Protein AF-0000000070552232 (afdb_homodimer)

Solvent-accessible surface area (backbone atoms only — not comparable to full-atom values): 64570 Å² total; per-residue (Å²): 134,57,68,43,70,33,56,72,85,50,73,20,61,38,84,40,93,85,30,34,26,40,30,48,78,48,94,65,69,56,39,29,44,37,32,19,36,79,83,72,40,85,68,47,78,42,81,41,43,62,89,28,41,46,51,23,22,38,14,35,26,45,36,92,66,92,48,65,62,20,27,32,38,31,35,47,95,88,39,78,43,71,55,66,52,25,52,40,61,36,63,44,16,51,73,82,56,85,57,93,81,54,56,79,32,20,45,52,46,76,81,87,77,86,66,80,87,68,65,84,81,74,75,54,56,37,73,38,30,36,38,34,38,45,61,40,33,58,25,47,26,78,54,49,74,51,87,45,49,16,12,42,65,24,52,58,74,44,43,68,56,41,50,70,50,57,46,29,26,36,33,31,39,44,54,39,30,41,53,34,66,66,80,51,68,90,72,52,47,91,65,84,65,80,80,74,85,74,79,70,69,76,64,47,82,90,69,56,62,37,41,58,51,36,87,44,58,60,28,71,56,9,62,28,41,37,37,21,57,61,20,43,74,32,71,85,50,88,55,84,38,65,55,49,55,39,48,37,44,50,54,34,41,75,66,58,27,43,43,26,35,34,42,55,54,84,82,72,46,42,67,55,52,50,50,43,54,50,44,41,39,72,75,44,57,40,42,28,35,36,49,44,72,56,68,48,39,49,51,36,50,63,61,32,46,63,41,45,60,33,36,38,33,31,75,74,71,75,59,82,53,73,91,52,64,29,38,28,20,54,34,64,62,50,20,52,46,51,34,34,34,63,74,46,44,67,56,30,50,60,57,43,60,55,54,34,34,38,13,47,79,41,22,40,31,36,31,29,77,36,44,84,78,29,40,38,51,40,22,32,37,18,20,70,61,75,46,33,57,89,69,72,53,80,52,69,64,55,69,84,81,72,61,42,37,22,71,85,46,74,51,83,79,84,52,64,72,46,52,51,50,39,52,17,46,50,46,38,54,52,48,57,37,50,62,17,36,20,20,33,38,44,36,66,40,42,49,41,53,27,54,40,79,31,27,21,50,57,45,50,42,86,46,74,53,61,16,36,65,55,64,86,43,74,68,22,49,52,42,32,53,50,45,34,50,46,46,52,52,34,73,74,34,47,55,33,30,39,71,45,47,67,77,62,42,46,87,82,68,77,86,54,32,43,33,48,43,14,19,73,38,52,81,36,49,84,60,48,51,81,41,46,58,43,27,40,36,36,28,32,40,77,47,36,82,88,35,56,37,33,39,36,39,40,39,26,32,30,92,48,71,46,61,35,29,39,67,90,56,72,54,57,76,44,78,74,47,42,43,38,91,88,46,60,45,69,41,94,82,65,41,30,35,40,37,47,45,46,23,32,35,36,30,40,29,46,45,68,80,78,77,75,75,79,120,129,56,70,44,70,33,57,70,86,49,74,21,61,39,83,40,93,86,30,34,25,40,29,49,80,46,94,65,70,58,40,29,46,36,32,21,37,77,84,71,40,86,67,48,78,42,82,40,43,64,90,27,43,45,52,23,23,38,13,35,25,45,35,93,66,91,46,65,62,20,27,32,37,32,34,48,94,88,40,78,42,70,56,68,53,27,53,38,63,35,65,44,17,51,74,82,56,85,58,93,81,56,55,80,34,21,44,50,47,78,80,87,77,86,66,79,85,67,64,84,81,72,74,53,57,36,73,37,31,36,38,35,39,43,62,39,34,60,24,47,27,77,54,48,74,51,87,44,49,17,11,41,64,23,51,58,73,44,45,67,57,40,50,70,49,58,46,31,26,37,33,32,40,42,54,40,30,41,52,34,64,67,81,51,70,89,74,54,46,96,67,87,68,81,74,76,87,68,79,71,69,74,64,44,84,91,70,53,62,37,40,58,52,34,87,44,60,61,29,70,55,8,61,28,39,37,34,21,57,63,19,43,74,33,72,87,50,86,55,83,38,65,55,49,54,39,47,39,44,49,54,34,42,76,66,57,25,43,42,28,35,32,42,54,54,83,82,70,45,40,66,55,52,50,50,42,54,51,45,42,39,70,76,45,57,40,44,26,36,36,48,43,72,56,69,47,39,50,50,35,49,62,62,31,46,62,43,44,60,33,34,39,32,31,74,73,70,76,60,83,52,73,92,51,64,29,38,27,21,54,34,64,62,51,20,52,46,51,33,34,32,63,74,44,43,67,56,30,49,59,58,42,59,55,55,34,33,39,13,49,78,40,22,40,32,37,32,30,77,34,44,82,79,30,40,38,52,40,24,32,36,18,20,69,59,75,45,32,56,88,69,72,55,80,51,69,63,56,67,85,80,72,61,42,38,23,70,86,45,75,51,85,77,86,52,62,70,46,53,52,49,39,52,16,46,50,46,36,53,51,48,57,38,50,65,17,36,21,20,31,39,43,36,67,41,42,49,41,53,27,54,40,77,33,27,20,50,57,44,48,44,86,46,74,53,61,17,36,67,56,65,85,44,74,66,22,49,52,43,32,52,52,46,34,50,45,46,50,52,33,73,73,34,47,54,36,30,39,72,45,48,66,76,62,43,45,86,82,69,77,86,54,32,44,33,49,43,14,20,73,39,53,81,38,49,83,59,48,52,82,39,46,56,46,29,41,36,36,27,30,40,79,49,36,81,86,35,56,38,32,39,36,38,40,39,27,34,31,93,50,72,44,60,34,28,41,67,90,57,73,55,55,76,42,80,74,48,46,40,38,92,87,46,60,45,69,41,92,82,64,41,31,34,39,39,48,45,46,24,30,34,37,28,40,30,46,44,68,79,77,77,74,78,78,121

Organism: Lachnospira eligens (strain ATCC 27750 / DSM 3376 / VPI C15-48 / C15-B4) (NCBI:txid515620)

Foldseek 3Di:
DDKDAADQVDAAWDDDDQFIKHKAFADDAWKWKWKAALLRHTDDIGIFGNVNDDVRMGMMTDHPDDQQNMWIWMGDPRDTHERLQAADWAQQQAAPDHDPPTDTTGRNHFDDACLDPFDALLDAQLQAAEEEAEQQQAFQDVQNVADLHRALVSVLVCLVVCVLLPGQEYEYQAFFAADFFCPHVVQDCCVDDVDDDPPPCPPPSVNTFGQRRRLGDDSLNYTRNNRFPVDNVDRSRDDRRRNSLLVSQSSNSVSNYAYEYEDHDDPDDLVVLLVSQLSCCVVSVHQEYAYDDDPVSVVCLLADPSCVSHAYEYQDDDDAGPPGQRYAHECPPLQVLLLLLLLQAFLSPVVLVVQLQFQAQNYFYEHDNDDLQFWQLLQLQQADAADQVVSVPNSPDGDGPRSGHNQPHHFDDPDPVSLLLSLQSLLLSLLSQLQGETRYYHYNQSQQRFGLRRHRHVSRDDDPSSHRNNDDDPSRVVSNVSSSVSSVVSSVQQLSRDNGGADQDPPVPQPGGQKAKWFQHPRDDPSHRNASKIKMKGASCVRPVVARKMKIKIFASAQAKGKIFDDDAQWAKDWDDKSHPVAWDQDPVRGIIIDHHSMMIMMMTGHDRDDPPPD/DDKDAADQVDAAWDDDDQFIKHKAFADDAWKWKWKAALLRHTDDIGIFGNNNDDVRMGMMTDHPDDQQNMWIWMGDPRDTHERLQAADWAQLQAAPDHDPPTDTTGRNHFDDACLDPFDALLDAQLQFAEEEAEQQQAFQDVQNVADQHRALVSVLVCLVVCVLLPGQEYEYQAFFAADQFCPHVVQDCCVDDVPDDPPPCPPPVVNTFGQRRRLGDDSLNYTRNNRFPVDNVDRSRDDRRRNSLLVSQSSNSVSNYAYEYEDHDDPDDLVVLLVSQLSCCVVSVHQEYEYDDDPSSVVCLLADPSCVSHAYEYQDDDDAGPPGQRYAHECPPLQVLLLLLLLQAFLSPVVLVVQLQFQAQNYFYEHDNDDLQFWQLLQLQQADAADAVVSVPNSPDGDGPRSGHNQPHHFDDPDPVSLLLSLQSLLLSLLSQLQGETRYYHYNQSQQRFGLRRHRHVSRPDDPSSHRNNDDDPSRVVSNVSSSVSSVVSSVQQLSRDNGGADQDPPVPQVGGQKAKWFQHPRDDPSHRNDSKIKMKGASCVRPVVARKMKIKIFAQAQAKGKIFDDDAQWAKDWDDKSHPVAWDQDPVRGIIIHHHSMMIMMMTGHDRDPPPPD

Nearest PDB structures (foldseek):
  7u3d-assembly2_B  TM=8.285E-01  e=7.016E-50  Streptomyces venezuelae
  7u3d-assembly2_C  TM=8.381E-01  e=4.024E-49  Streptomyces venezuelae
  7eav-assembly1_A  TM=8.190E-01  e=1.496E-49  Saccharolobus solfataricus
  2vnc-assembly1_A  TM=7.815E-01  e=4.521E-49  Saccharolobus solfataricus
  7u3b-assembly1_H  TM=8.177E-01  e=4.894E-46  Streptomyces venezuelae

Secondary structure (DSSP, 8-state):
-EEEE--TTS-SEEEETTEEEEEEE-SSS-EEEEEE-TTS-EEEEEEE-GGGEETTEEEEEEESS--TT-EEEEEETTEEE--TT-S-BTT--STT---TT----EES-------TT-------GGG--EEEE-HHHHH-SGGG--SSTTSHHHHHTTHHHHHHHT--EEEESP-EEE-SS---GGG---S--SSS--------GGGPPP-SS--S-EEEEEE-GGG-HHHHTSTTS---THHHHHHHHHHHHHTT-EEEEEEE-SS--HHHHHHHHHHHHHHS---EEEEE--HHHHHHHHH-STTTTSEEEES------SSS--EEEE-HHHHHHHHHHHHT-TT-HHHHHHHHT---SSSEEEE-S--SSS--HHHHTT-SS---GGGTSTT-SS-S------TTSSS----HHHHHHHHHHHHHHHHHHHHSSSEEEEETTGGGT---TT-S--TT--STTTS------HHHHHHHHHHHHHHHHHHH-GGGG-SS---SS-TT-SSS-SEEEESSBTTB----TT--EEEEEEEGGGT-TT--EEEEEEEE-SSS-EEEEPPP-SEEEEEEEESSTT--EE-TTSSEEEE-TTEEEEEEEEEPPP-----/-EEEE--TTS-SEEEETTEEEEEEE-SSS-EEEEEE-TTS-EEEEEEE-GGGEETTEEEEEEESS--TT-EEEEEETTEEE--TT-S-BTT--STT---TT----EES-------TT-------GGG--EEEE-HHHHH-SGGG--SSTTSHHHHHTTHHHHHHHT--EEEESP-EEE-SS---GGG---S--SSS--------GGGPPP-SS--S-EEEEEE-GGG-HHHHTSTTS---THHHHHHHHHHHHHTT-EEEEEEE-SS--HHHHHHHHHHHHHHS---EEEEE--HHHHHHHHH-STTTTSEEEES------SSS--EEEE-HHHHHHHHHHHHT-TT-HHHHHHHHT---SSSEEEE-S--SSS--HHHHTT-SS---GGGTSTT-SS-S------TTSSS----HHHHHHHHHHHHHHHHHHHHSSSEEEEETTGGGT---TT-S--TT--STTTS------HHHHHHHHHHHHHHHHHHH-GGGG-SS---SS-TT-SSS-SEEEESSBTTB----TT--EEEEEEEGGGT-TT--EEEEEEEE-SSS-EEEEPPP-SEEEEEEEESSTT--EE-TTSSEEEE-TTEEEEEEEEEPPP-----

Radius of gyration: 36.57 Å; Cα contacts (8 Å, |Δi|>4): 2831; chains: 2; bounding box: 100×103×87 Å

Sequence (1230 aa):
MLISKGNPMLMGCSRYKDGYNFTYEAECDSAALLIFDAHMKPKERIELDSSMKCGNIFSVYVCDRKLDKSFYCYEIDGLMYLDPYAKAITDCGRFGQTDEKDVYLAAIDVADYDWEDDRPLNYDYSDCIFYKMNVRGFTKSRTSKVKDKGTFSGIINKIPYLKELGITTIELQPAYEFDEIGRFPQLTDTIMSKYGAGTHYSVDKNTRKINYWGYTGGFYFAPKASYSSIASKHPGVFRDYTVEFKNVVKELHRNGIEVVMEMFFTDESTGFILQCVRHWVTEYHIDGVHVYCDESALKALSQDALLADTKIITVYWNGKTGTKKHMANYNNDFQNIARRLLKGDENMLGEFAAISRKNEANSASINYIANNNGFTLNDLVSFDRKHNELNGENNRDGEDFNFSWNCGEEGSTRKRKIKELRMRQIKNALAFVFLSAGTPLILAGDEFGNSQNGNNNPYCVDSELSWVNWKETKEGKEILEWTKALIQFRQNNKILHMPQSLTLSDRVSCGYPDISYHGTNAWYAQMNTYDRHLGIMYSCVYGDEEDHSLIYAAYNMHWENHSFALPKINGTWKVDMSSNVSGAVIEDNNRSVCVEPRSVAILTGTYEIPAKKEKMLISKGNPMLMGCSRYKDGYNFTYEAECDSAALLIFDAHMKPKERIELDSSMKCGNIFSVYVCDRKLDKSFYCYEIDGLMYLDPYAKAITDCGRFGQTDEKDVYLAAIDVADYDWEDDRPLNYDYSDCIFYKMNVRGFTKSRTSKVKDKGTFSGIINKIPYLKELGITTIELQPAYEFDEIGRFPQLTDTIMSKYGAGTHYSVDKNTRKINYWGYTGGFYFAPKASYSSIASKHPGVFRDYTVEFKNVVKELHRNGIEVVMEMFFTDESTGFILQCVRHWVTEYHIDGVHVYCDESALKALSQDALLADTKIITVYWNGKTGTKKHMANYNNDFQNIARRLLKGDENMLGEFAAISRKNEANSASINYIANNNGFTLNDLVSFDRKHNELNGENNRDGEDFNFSWNCGEEGSTRKRKIKELRMRQIKNALAFVFLSAGTPLILAGDEFGNSQNGNNNPYCVDSELSWVNWKETKEGKEILEWTKALIQFRQNNKILHMPQSLTLSDRVSCGYPDISYHGTNAWYAQMNTYDRHLGIMYSCVYGDEEDHSLIYAAYNMHWENHSFALPKINGTWKVDMSSNVSGAVIEDNNRSVCVEPRSVAILTGTYEIPAKKEK

InterPro domains:
  IPR006047 Glycosyl hydrolase family 13, catalytic domain [SM00642] (132-490)
  IPR013780 Glycosyl hydrolase, all-beta [G3DSA:2.60.40.1180] (514-612)
  IPR013783 Immunoglobulin-like fold [G3DSA:2.60.40.10] (1-109)
  IPR014756 Immunoglobulin E-set [SSF81296] (6-120)
  IPR017853 Glycoside hydrolase superfamily [SSF51445] (108-497)

Structure (mmCIF, N/CA/C/O backbone):
data_AF-0000000070552232-model_v1
#
loop_
_entity.id
_entity.type
_entity.pdbx_description
1 polymer 'Glycoside Hydrolase Family 13 candidate a-glycosidase (Amylase-related)'
#
loop_
_atom_site.group_PDB
_atom_site.id
_atom_site.type_symbol
_atom_site.label_atom_id
_atom_site.label_alt_id
_atom_site.label_comp_id
_atom_site.label_asym_id
_atom_site.label_entity_id
_atom_site.label_seq_id
_atom_site.pdbx_PDB_ins_code
_atom_site.Cartn_x
_atom_site.Cartn_y
_atom_site.Cartn_z
_atom_site.occupancy
_atom_site.B_iso_or_equiv
_atom_site.auth_seq_id
_atom_site.auth_comp_id
_atom_site.auth_asym_id
_atom_site.auth_atom_id
_atom_site.pdbx_PDB_model_num
ATOM 1 N N . MET A 1 1 ? 28 -16.797 22.047 1 51.19 1 MET A N 1
ATOM 2 C CA . MET A 1 1 ? 27.391 -15.602 21.469 1 51.19 1 MET A CA 1
ATOM 3 C C . MET A 1 1 ? 26.234 -15.977 20.547 1 51.19 1 MET A C 1
ATOM 5 O O . MET A 1 1 ? 26.375 -16.828 19.672 1 51.19 1 MET A O 1
ATOM 9 N N . LEU A 1 2 ? 24.906 -15.57 21.078 1 82.12 2 LEU A N 1
ATOM 10 C CA . LEU A 1 2 ? 23.875 -16.312 20.359 1 82.12 2 LEU A CA 1
ATOM 11 C C . LEU A 1 2 ? 23.281 -15.461 19.25 1 82.12 2 LEU A C 1
ATOM 13 O O . LEU A 1 2 ? 22.766 -14.367 19.5 1 82.12 2 LEU A O 1
ATOM 17 N N . ILE A 1 3 ? 23.906 -15.555 18.141 1 90.94 3 ILE A N 1
ATOM 18 C CA . ILE A 1 3 ? 23.453 -14.961 16.891 1 90.94 3 ILE A CA 1
ATOM 19 C C . ILE A 1 3 ? 22.688 -15.992 16.062 1 90.94 3 ILE A C 1
ATOM 21 O O . ILE A 1 3 ? 23.141 -17.125 15.898 1 90.94 3 ILE A O 1
ATOM 25 N N . SER A 1 4 ? 21.516 -15.641 15.734 1 92.56 4 SER A N 1
ATOM 26 C CA . SER A 1 4 ? 20.719 -16.531 14.891 1 92.56 4 SER A CA 1
ATOM 27 C C . SER A 1 4 ? 19.891 -15.734 13.875 1 92.56 4 SER A C 1
ATOM 29 O O . SER A 1 4 ? 19.938 -14.5 13.867 1 92.56 4 SER A O 1
ATOM 31 N N . LYS A 1 5 ? 19.297 -16.438 13.031 1 92.69 5 LYS A N 1
ATOM 32 C CA . LYS A 1 5 ? 18.422 -15.797 12.047 1 92.69 5 LYS A CA 1
ATOM 33 C C . LYS A 1 5 ? 17.328 -14.977 12.734 1 92.69 5 LYS A C 1
ATOM 35 O O . LYS A 1 5 ? 16.75 -15.414 13.734 1 92.69 5 LYS A O 1
ATOM 40 N N . GLY A 1 6 ? 17.141 -13.773 12.273 1 94.75 6 GLY A N 1
ATOM 41 C CA . GLY A 1 6 ? 16.172 -12.875 12.859 1 94.75 6 GLY A CA 1
ATOM 42 C C . GLY A 1 6 ? 14.797 -12.977 12.227 1 94.75 6 GLY A C 1
ATOM 43 O O . GLY A 1 6 ? 14.508 -13.945 11.523 1 94.75 6 GLY A O 1
ATOM 44 N N . ASN A 1 7 ? 13.93 -12.094 12.617 1 93.88 7 ASN A N 1
ATOM 45 C CA . ASN A 1 7 ? 12.586 -11.938 12.055 1 93.88 7 ASN A CA 1
ATOM 46 C C . ASN A 1 7 ? 12.555 -10.859 10.977 1 93.88 7 ASN A C 1
ATOM 48 O O . ASN A 1 7 ? 12.586 -9.664 11.289 1 93.88 7 ASN A O 1
ATOM 52 N N . PRO A 1 8 ? 12.445 -11.227 9.742 1 95.38 8 PRO A N 1
ATOM 53 C CA . PRO A 1 8 ? 12.492 -10.242 8.656 1 95.38 8 PRO A CA 1
ATOM 54 C C . PRO A 1 8 ? 11.258 -9.344 8.609 1 95.38 8 PRO A C 1
ATOM 56 O O . PRO A 1 8 ? 11.234 -8.352 7.879 1 95.38 8 PRO A O 1
ATOM 59 N N . MET A 1 9 ? 10.234 -9.633 9.422 1 92.81 9 MET A N 1
ATOM 60 C CA . MET A 1 9 ? 8.992 -8.867 9.422 1 92.81 9 MET A CA 1
ATOM 61 C C . MET A 1 9 ? 9.117 -7.633 10.305 1 92.81 9 MET A C 1
ATOM 63 O O . MET A 1 9 ? 8.289 -6.727 10.234 1 92.81 9 MET A O 1
ATOM 67 N N . LEU A 1 10 ? 10.07 -7.617 11.141 1 93.69 10 LEU A N 1
ATOM 68 C CA . LEU A 1 10 ? 10.312 -6.496 12.039 1 93.69 10 LEU A CA 1
ATOM 69 C C . LEU A 1 10 ? 11.422 -5.598 11.508 1 93.69 10 LEU A C 1
ATOM 71 O O . LEU A 1 10 ? 12.602 -5.848 11.75 1 93.69 10 LEU A O 1
ATOM 75 N N . MET A 1 11 ? 11.062 -4.52 10.906 1 94.88 11 MET A N 1
ATOM 76 C CA . MET A 1 11 ? 12.047 -3.678 10.234 1 94.88 11 MET A CA 1
ATOM 77 C C . MET A 1 11 ? 12.82 -2.838 11.242 1 94.88 11 MET A C 1
ATOM 79 O O . MET A 1 11 ? 12.273 -2.432 12.273 1 94.88 11 MET A O 1
ATOM 83 N N . GLY A 1 12 ? 14.047 -2.551 10.914 1 96.94 12 GLY A N 1
ATOM 84 C CA . GLY A 1 12 ? 14.906 -1.779 11.797 1 96.94 12 GLY A CA 1
ATOM 85 C C . GLY A 1 12 ? 15.422 -2.582 12.977 1 96.94 12 GLY A C 1
ATOM 86 O O . GLY A 1 12 ? 15.633 -3.791 12.867 1 96.94 12 GLY A O 1
ATOM 87 N N . CYS A 1 13 ? 15.805 -1.932 14 1 97.62 13 CYS A N 1
ATOM 88 C CA . CYS A 1 13 ? 16.219 -2.562 15.25 1 97.62 13 CYS A CA 1
ATOM 89 C C . CYS A 1 13 ? 15.078 -2.531 16.281 1 97.62 13 CYS A C 1
ATOM 91 O O . CYS A 1 13 ? 14.469 -1.484 16.5 1 97.62 13 CYS A O 1
ATOM 93 N N . SER A 1 14 ? 14.742 -3.658 16.797 1 94.19 14 SER A N 1
ATOM 94 C CA . SER A 1 14 ? 13.648 -3.725 17.766 1 94.19 14 SER A CA 1
ATOM 95 C C . SER A 1 14 ? 13.953 -4.742 18.859 1 94.19 14 SER A C 1
ATOM 97 O O . SER A 1 14 ? 14.633 -5.738 18.625 1 94.19 14 SER A O 1
ATOM 99 N N . ARG A 1 15 ? 13.438 -4.461 20.047 1 92.38 15 ARG A N 1
ATOM 100 C CA . ARG A 1 15 ? 13.453 -5.488 21.078 1 92.38 15 ARG A CA 1
ATOM 101 C C . ARG A 1 15 ? 12.711 -6.738 20.625 1 92.38 15 ARG A C 1
ATOM 103 O O . ARG A 1 15 ? 11.648 -6.648 20 1 92.38 15 ARG A O 1
ATOM 110 N N . TYR A 1 16 ? 13.312 -7.82 20.812 1 90.12 16 TYR A N 1
ATOM 111 C CA . TYR A 1 16 ? 12.766 -9.094 20.359 1 90.12 16 TYR A CA 1
ATOM 112 C C . TYR A 1 16 ? 13.203 -10.234 21.281 1 90.12 16 TYR A C 1
ATOM 114 O O . TYR A 1 16 ? 14.398 -10.469 21.453 1 90.12 16 TYR A O 1
ATOM 122 N N . LYS A 1 17 ? 12.188 -10.953 21.875 1 87.62 17 LYS A N 1
ATOM 123 C CA . LYS A 1 17 ? 12.477 -12 22.859 1 87.62 17 LYS A CA 1
ATOM 124 C C . LYS A 1 17 ? 13.375 -11.477 23.969 1 87.62 17 LYS A C 1
ATOM 126 O O . LYS A 1 17 ? 13.031 -10.5 24.641 1 87.62 17 LYS A O 1
ATOM 131 N N . ASP A 1 18 ? 14.492 -12.031 24.156 1 88.94 18 ASP A N 1
ATOM 132 C CA . ASP A 1 18 ? 15.398 -11.609 25.219 1 88.94 18 ASP A CA 1
ATOM 133 C C . ASP A 1 18 ? 16.578 -10.805 24.656 1 88.94 18 ASP A C 1
ATOM 135 O O . ASP A 1 18 ? 17.594 -10.633 25.344 1 88.94 18 ASP A O 1
ATOM 139 N N . GLY A 1 19 ? 16.375 -10.336 23.406 1 94 19 GLY A N 1
ATOM 140 C CA . GLY A 1 19 ? 17.422 -9.562 22.75 1 94 19 GLY A CA 1
ATOM 141 C C . GLY A 1 19 ? 16.875 -8.555 21.75 1 94 19 GLY A C 1
ATOM 142 O O . GLY A 1 19 ? 15.906 -7.844 22.047 1 94 19 GLY A O 1
ATOM 143 N N . TYR A 1 20 ? 17.672 -8.422 20.656 1 96.62 20 TYR A N 1
ATOM 144 C CA . TYR A 1 20 ? 17.281 -7.441 19.641 1 96.62 20 TYR A CA 1
ATOM 145 C C . TYR A 1 20 ? 17.25 -8.07 18.25 1 96.62 20 TYR A C 1
ATOM 147 O O . TYR A 1 20 ? 18.078 -8.938 17.953 1 96.62 20 TYR A O 1
ATOM 155 N N . ASN A 1 21 ? 16.281 -7.738 17.5 1 96.81 21 ASN A N 1
ATOM 156 C CA . ASN A 1 21 ? 16.203 -8.07 16.078 1 96.81 21 ASN A CA 1
ATOM 157 C C . ASN A 1 21 ? 16.688 -6.926 15.203 1 96.81 21 ASN A C 1
ATOM 159 O O . ASN A 1 21 ? 16.281 -5.777 15.398 1 96.81 21 ASN A O 1
ATOM 163 N N . PHE A 1 22 ? 17.609 -7.211 14.281 1 98.19 22 PHE A N 1
ATOM 164 C CA . PHE A 1 22 ? 18.125 -6.234 13.32 1 98.19 22 PHE A CA 1
ATOM 165 C C . PHE A 1 22 ? 17.734 -6.629 11.898 1 98.19 22 PHE A C 1
ATOM 167 O O . PHE A 1 22 ? 17.938 -7.777 11.5 1 98.19 22 PHE A O 1
ATOM 174 N N . THR A 1 23 ? 17.203 -5.746 11.172 1 97.94 23 THR A N 1
ATOM 175 C CA . THR A 1 23 ? 16.891 -5.977 9.766 1 97.94 23 THR A CA 1
ATOM 176 C C . THR A 1 23 ? 17.438 -4.844 8.898 1 97.94 23 THR A C 1
ATOM 178 O O . THR A 1 23 ? 17.438 -3.686 9.312 1 97.94 23 THR A O 1
ATOM 181 N N . TYR A 1 24 ? 17.859 -5.145 7.73 1 97.62 24 TYR A N 1
ATOM 182 C CA . TYR A 1 24 ? 18.375 -4.164 6.781 1 97.62 24 TYR A CA 1
ATOM 183 C C . TYR A 1 24 ? 18.016 -4.551 5.352 1 97.62 24 TYR A C 1
ATOM 185 O O . TYR A 1 24 ? 18.219 -5.695 4.941 1 97.62 24 TYR A O 1
ATOM 193 N N . GLU A 1 25 ? 17.453 -3.613 4.648 1 95.19 25 GLU A N 1
ATOM 194 C CA . GLU A 1 25 ? 17.109 -3.811 3.246 1 95.19 25 GLU A CA 1
ATOM 195 C C . GLU A 1 25 ? 18.297 -3.537 2.332 1 95.19 25 GLU A C 1
ATOM 197 O O . GLU A 1 25 ? 18.828 -2.428 2.322 1 95.19 25 GLU A O 1
ATOM 202 N N . ALA A 1 26 ? 18.719 -4.496 1.575 1 93.44 26 ALA A N 1
ATOM 203 C CA . ALA A 1 26 ? 19.812 -4.312 0.631 1 93.44 26 ALA A CA 1
ATOM 204 C C . ALA A 1 26 ? 19.766 -5.359 -0.479 1 93.44 26 ALA A C 1
ATOM 206 O O . ALA A 1 26 ? 19.438 -6.523 -0.231 1 93.44 26 ALA A O 1
ATOM 207 N N . GLU A 1 27 ? 20.141 -4.93 -1.643 1 89.69 27 GLU A N 1
ATOM 208 C CA . GLU A 1 27 ? 20.25 -5.84 -2.777 1 89.69 27 GLU A CA 1
ATOM 209 C C . GLU A 1 27 ? 21.688 -6.332 -2.939 1 89.69 27 GLU A C 1
ATOM 211 O O . GLU A 1 27 ? 22.375 -5.945 -3.887 1 89.69 27 GLU A O 1
ATOM 216 N N . CYS A 1 28 ? 22.156 -7.039 -2.045 1 91.75 28 CYS A N 1
ATOM 217 C CA . CYS A 1 28 ? 23.5 -7.617 -2.074 1 91.75 28 CYS A CA 1
ATOM 218 C C . CYS A 1 28 ? 23.516 -8.984 -1.397 1 91.75 28 CYS A C 1
ATOM 220 O O . CYS A 1 28 ? 22.547 -9.375 -0.756 1 91.75 28 CYS A O 1
ATOM 222 N N . ASP A 1 29 ? 24.578 -9.688 -1.589 1 90.31 29 ASP A N 1
ATOM 223 C CA . ASP A 1 29 ? 24.641 -11.062 -1.102 1 90.31 29 ASP A CA 1
ATOM 224 C C . ASP A 1 29 ? 25.219 -11.109 0.313 1 90.31 29 ASP A C 1
ATOM 226 O O . ASP A 1 29 ? 25.047 -12.109 1.021 1 90.31 29 ASP A O 1
ATOM 230 N N . SER A 1 30 ? 25.938 -10.07 0.649 1 94.88 30 SER A N 1
ATOM 231 C CA . SER A 1 30 ? 26.562 -10.055 1.967 1 94.88 30 SER A CA 1
ATOM 232 C C . SER A 1 30 ? 26.641 -8.641 2.529 1 94.88 30 SER A C 1
ATOM 234 O O . SER A 1 30 ? 26.766 -7.676 1.777 1 94.88 30 SER A O 1
ATOM 236 N N . ALA A 1 31 ? 26.531 -8.531 3.807 1 97 31 ALA A N 1
ATOM 237 C CA . ALA A 1 31 ? 26.656 -7.301 4.578 1 97 31 ALA A CA 1
ATOM 238 C C . ALA A 1 31 ? 27.172 -7.582 5.984 1 97 31 ALA A C 1
ATOM 240 O O . ALA A 1 31 ? 27.5 -8.719 6.316 1 97 31 ALA A O 1
ATOM 241 N N . ALA A 1 32 ? 27.406 -6.598 6.711 1 98.19 32 ALA A N 1
ATOM 242 C CA . ALA A 1 32 ? 27.812 -6.77 8.102 1 98.19 32 ALA A CA 1
ATOM 243 C C . ALA A 1 32 ? 27.078 -5.797 9.016 1 98.19 32 ALA A C 1
ATOM 245 O O . ALA A 1 32 ? 26.859 -4.637 8.648 1 98.19 32 ALA A O 1
ATOM 246 N N . LEU A 1 33 ? 26.625 -6.316 10.109 1 98.25 33 LEU A N 1
ATOM 247 C CA . LEU A 1 33 ? 26.141 -5.48 11.203 1 98.25 33 LEU A CA 1
ATOM 248 C C . LEU A 1 33 ? 27.281 -5.078 12.125 1 98.25 33 LEU A C 1
ATOM 250 O O . LEU A 1 33 ? 27.984 -5.938 12.672 1 98.25 33 LEU A O 1
ATOM 254 N N . LEU A 1 34 ? 27.547 -3.816 12.258 1 98.25 34 LEU A N 1
ATOM 255 C CA . LEU A 1 34 ? 28.578 -3.291 13.148 1 98.25 34 LEU A CA 1
ATOM 256 C C . LEU A 1 34 ? 27.953 -2.746 14.43 1 98.25 34 LEU A C 1
ATOM 258 O O . LEU A 1 34 ? 27.047 -1.919 14.383 1 98.25 34 LEU A O 1
ATOM 262 N N . ILE A 1 35 ? 28.422 -3.166 15.523 1 97.88 35 ILE A N 1
ATOM 263 C CA . ILE A 1 35 ? 27.938 -2.707 16.828 1 97.88 35 ILE A CA 1
ATOM 264 C C . ILE A 1 35 ? 29.016 -1.882 17.516 1 97.88 35 ILE A C 1
ATOM 266 O O . ILE A 1 35 ? 30.188 -2.254 17.5 1 97.88 35 ILE A O 1
ATOM 270 N N . PHE A 1 36 ? 28.625 -0.813 18.047 1 97.38 36 PHE A N 1
ATOM 271 C CA . PHE A 1 36 ? 29.5 0.113 18.766 1 97.38 36 PHE A CA 1
ATOM 272 C C . PHE A 1 36 ? 29.047 0.248 20.219 1 97.38 36 PHE A C 1
ATOM 274 O O . PHE A 1 36 ? 27.875 0.088 20.531 1 97.38 36 PHE A O 1
ATOM 281 N N . ASP A 1 37 ? 29.984 0.555 21.078 1 95.75 37 ASP A N 1
ATOM 282 C CA . ASP A 1 37 ? 29.641 0.668 22.5 1 95.75 37 ASP A CA 1
ATOM 283 C C . ASP A 1 37 ? 29.125 2.062 22.828 1 95.75 37 ASP A C 1
ATOM 285 O O . ASP A 1 37 ? 28.859 2.865 21.922 1 95.75 37 ASP A O 1
ATOM 289 N N . ALA A 1 38 ? 28.906 2.324 24.109 1 93.88 38 ALA A N 1
ATOM 290 C CA . ALA A 1 38 ? 28.297 3.564 24.562 1 93.88 38 ALA A CA 1
ATOM 291 C C . ALA A 1 38 ? 29.172 4.77 24.234 1 93.88 38 ALA A C 1
ATOM 293 O O . ALA A 1 38 ? 28.688 5.906 24.219 1 93.88 38 ALA A O 1
ATOM 294 N N . HIS A 1 39 ? 30.469 4.566 23.953 1 92.88 39 HIS A N 1
ATOM 295 C CA . HIS A 1 39 ? 31.391 5.637 23.609 1 92.88 39 HIS A CA 1
ATOM 296 C C . HIS A 1 39 ? 31.641 5.684 22.109 1 92.88 39 HIS A C 1
ATOM 298 O O . HIS A 1 39 ? 32.594 6.32 21.656 1 92.88 39 HIS A O 1
ATOM 304 N N . MET A 1 40 ? 30.766 4.918 21.297 1 93.69 40 MET A N 1
ATOM 305 C CA . MET A 1 40 ? 30.812 4.902 19.844 1 93.69 40 MET A CA 1
ATOM 306 C C . MET A 1 40 ? 32.094 4.285 19.328 1 93.69 40 MET A C 1
ATOM 308 O O . MET A 1 40 ? 32.656 4.719 18.312 1 93.69 40 MET A O 1
ATOM 312 N N . LYS A 1 41 ? 32.656 3.41 20.125 1 94.94 41 LYS A N 1
ATOM 313 C CA . LYS A 1 41 ? 33.812 2.605 19.688 1 94.94 41 LYS A CA 1
ATOM 314 C C . LYS A 1 41 ? 33.344 1.235 19.188 1 94.94 41 LYS A C 1
ATOM 316 O O . LYS A 1 41 ? 32.438 0.64 19.75 1 94.94 41 LYS A O 1
ATOM 321 N N . PRO A 1 42 ? 34 0.801 18.188 1 96.06 42 PRO A N 1
ATOM 322 C CA . PRO A 1 42 ? 33.594 -0.507 17.656 1 96.06 42 PRO A CA 1
ATOM 323 C C . PRO A 1 42 ? 33.625 -1.603 18.719 1 96.06 42 PRO A C 1
ATOM 325 O O . PRO A 1 42 ? 34.594 -1.708 19.484 1 96.06 42 PRO A O 1
ATOM 328 N N . LYS A 1 43 ? 32.625 -2.34 18.734 1 95.25 43 LYS A N 1
ATOM 329 C CA . LYS A 1 43 ? 32.469 -3.381 19.734 1 95.25 43 LYS A CA 1
ATOM 330 C C . LYS A 1 43 ? 32.406 -4.762 19.094 1 95.25 43 LYS A C 1
ATOM 332 O O . LYS A 1 43 ? 33.031 -5.707 19.578 1 95.25 43 LYS A O 1
ATOM 337 N N . GLU A 1 44 ? 31.609 -4.91 18.062 1 95.5 44 GLU A N 1
ATOM 338 C CA . GLU A 1 44 ? 31.375 -6.219 17.469 1 95.5 44 GLU A CA 1
ATOM 339 C C . GLU A 1 44 ? 31 -6.086 15.992 1 95.5 44 GLU A C 1
ATOM 341 O O . GLU A 1 44 ? 30.359 -5.109 15.594 1 95.5 44 GLU A O 1
ATOM 346 N N . ARG A 1 45 ? 31.484 -7.035 15.242 1 96.69 45 ARG A N 1
ATOM 347 C CA . ARG A 1 45 ? 31.125 -7.164 13.836 1 96.69 45 ARG A CA 1
ATOM 348 C C . ARG A 1 45 ? 30.422 -8.492 13.57 1 96.69 45 ARG A C 1
ATOM 350 O O . ARG A 1 45 ? 30.953 -9.555 13.883 1 96.69 45 ARG A O 1
ATOM 357 N N . ILE A 1 46 ? 29.219 -8.453 13.039 1 96.94 46 ILE A N 1
ATOM 358 C CA . ILE A 1 46 ? 28.438 -9.648 12.75 1 96.94 46 ILE A CA 1
ATOM 359 C C . ILE A 1 46 ? 28.234 -9.773 11.242 1 96.94 46 ILE A C 1
ATOM 361 O O . ILE A 1 46 ? 27.625 -8.906 10.609 1 96.94 46 ILE A O 1
ATOM 365 N N . GLU A 1 47 ? 28.703 -10.852 10.719 1 97.25 47 GLU A N 1
ATOM 366 C CA . GLU A 1 47 ? 28.562 -11.094 9.289 1 97.25 47 GLU A CA 1
ATOM 367 C C . GLU A 1 47 ? 27.156 -11.555 8.945 1 97.25 47 GLU A C 1
ATOM 369 O O . GLU A 1 47 ? 26.578 -12.375 9.656 1 97.25 47 GLU A O 1
ATOM 374 N N . LEU A 1 48 ? 26.578 -10.938 7.945 1 97.38 48 LEU A N 1
ATOM 375 C CA . LEU A 1 48 ? 25.266 -11.312 7.414 1 97.38 48 LEU A CA 1
ATOM 376 C C . LEU A 1 48 ? 25.406 -11.945 6.031 1 97.38 48 LEU A C 1
ATOM 378 O O . LEU A 1 48 ? 25.891 -11.305 5.098 1 97.38 48 LEU A O 1
ATOM 382 N N . ASP A 1 49 ? 24.922 -13.141 5.941 1 93.56 49 ASP A N 1
ATOM 383 C CA . ASP A 1 49 ? 25.047 -13.836 4.66 1 93.56 49 ASP A CA 1
ATOM 384 C C . ASP A 1 49 ? 23.672 -14.289 4.156 1 93.56 49 ASP A C 1
ATOM 386 O O . ASP A 1 49 ? 22.641 -13.859 4.676 1 93.56 49 ASP A O 1
ATOM 390 N N . SER A 1 50 ? 23.688 -15.07 3.162 1 90.25 50 SER A N 1
ATOM 391 C CA . SER A 1 50 ? 22.469 -15.453 2.467 1 90.25 50 SER A CA 1
ATOM 392 C C . SER A 1 50 ? 21.547 -16.281 3.369 1 90.25 50 SER A C 1
ATOM 394 O O . SER A 1 50 ? 20.328 -16.297 3.178 1 90.25 50 SER A O 1
ATOM 396 N N . SER A 1 51 ? 22.094 -16.953 4.34 1 90.06 51 SER A N 1
ATOM 397 C CA . SER A 1 51 ? 21.281 -17.766 5.246 1 90.06 51 SER A CA 1
ATOM 398 C C . SER A 1 51 ? 20.422 -16.891 6.148 1 90.06 51 SER A C 1
ATOM 400 O O . SER A 1 51 ? 19.453 -17.375 6.75 1 90.06 51 SER A O 1
ATOM 402 N N . MET A 1 52 ? 20.734 -15.617 6.219 1 93.88 52 MET A N 1
ATOM 403 C CA . MET A 1 52 ? 20 -14.672 7.047 1 93.88 52 MET A CA 1
ATOM 404 C C . MET A 1 52 ? 19.188 -13.703 6.184 1 93.88 52 MET A C 1
ATOM 406 O O . MET A 1 52 ? 18.812 -12.625 6.641 1 93.88 52 MET A O 1
ATOM 410 N N . LYS A 1 53 ? 19.047 -14.117 5.008 1 93.69 53 LYS A N 1
ATOM 411 C CA . LYS A 1 53 ? 18.391 -13.203 4.07 1 93.69 53 LYS A CA 1
ATOM 412 C C . LYS A 1 53 ? 17.062 -13.766 3.59 1 93.69 53 LYS A C 1
ATOM 414 O O . LYS A 1 53 ? 16.938 -14.969 3.336 1 93.69 53 LYS A O 1
ATOM 419 N N . CYS A 1 54 ? 16 -12.969 3.539 1 93.5 54 CYS A N 1
ATOM 420 C CA . CYS A 1 54 ? 14.711 -13.203 2.906 1 93.5 54 CYS A CA 1
ATOM 421 C C . CYS A 1 54 ? 14.375 -12.078 1.935 1 93.5 54 CYS A C 1
ATOM 423 O O . CYS A 1 54 ? 14.18 -10.938 2.346 1 93.5 54 CYS A O 1
ATOM 425 N N . GLY A 1 55 ? 14.258 -12.422 0.648 1 93.94 55 GLY A N 1
ATOM 426 C CA . GLY A 1 55 ? 14.219 -11.328 -0.309 1 93.94 55 GLY A CA 1
ATOM 427 C C . GLY A 1 55 ? 15.438 -10.43 -0.23 1 93.94 55 GLY A C 1
ATOM 428 O O . GLY A 1 55 ? 16.578 -10.906 -0.266 1 93.94 55 GLY A O 1
ATOM 429 N N . ASN A 1 56 ? 15.156 -9.156 -0.081 1 95 56 ASN A N 1
ATOM 430 C CA . ASN A 1 56 ? 16.234 -8.18 0.034 1 95 56 ASN A CA 1
ATOM 431 C C . ASN A 1 56 ? 16.391 -7.68 1.467 1 95 56 ASN A C 1
ATOM 433 O O . ASN A 1 56 ? 16.828 -6.551 1.69 1 95 56 ASN A O 1
ATOM 437 N N . ILE A 1 57 ? 15.992 -8.547 2.42 1 97 57 ILE A N 1
ATOM 438 C CA . ILE A 1 57 ? 16.094 -8.148 3.818 1 97 57 ILE A CA 1
ATOM 439 C C . ILE A 1 57 ? 17.031 -9.086 4.562 1 97 57 ILE A C 1
ATOM 441 O O . ILE A 1 57 ? 16.781 -10.297 4.637 1 97 57 ILE A O 1
ATOM 445 N N . PHE A 1 58 ? 18.094 -8.547 5.066 1 97.75 58 PHE A N 1
ATOM 446 C CA . PHE A 1 58 ? 18.891 -9.258 6.066 1 97.75 58 PHE A CA 1
ATOM 447 C C . PHE A 1 58 ? 18.234 -9.164 7.441 1 97.75 58 PHE A C 1
ATOM 449 O O . PHE A 1 58 ? 17.719 -8.109 7.82 1 97.75 58 PHE A O 1
ATOM 456 N N . SER A 1 59 ? 18.156 -10.211 8.148 1 97.44 59 SER A N 1
ATOM 457 C CA . SER A 1 59 ? 17.625 -10.195 9.508 1 97.44 59 SER A CA 1
ATOM 458 C C . SER A 1 59 ? 18.484 -11.031 10.445 1 97.44 59 SER A C 1
ATOM 460 O O . SER A 1 59 ? 18.875 -12.156 10.117 1 97.44 59 SER A O 1
ATOM 462 N N . VAL A 1 60 ? 18.797 -10.5 11.609 1 97.56 60 VAL A N 1
ATOM 463 C CA . VAL A 1 60 ? 19.625 -11.211 12.578 1 97.56 60 VAL A CA 1
ATOM 464 C C . VAL A 1 60 ? 19.125 -10.922 13.992 1 97.56 60 VAL A C 1
ATOM 466 O O . VAL A 1 60 ? 18.703 -9.797 14.289 1 97.56 60 VAL A O 1
ATOM 469 N N . TYR A 1 61 ? 19.016 -11.938 14.766 1 96.38 61 TYR A N 1
ATOM 470 C CA . TYR A 1 61 ? 18.656 -11.859 16.172 1 96.38 61 TYR A CA 1
ATOM 471 C C . TYR A 1 61 ? 19.891 -11.945 17.062 1 96.38 61 TYR A C 1
ATOM 473 O O . TYR A 1 61 ? 20.703 -12.867 16.906 1 96.38 61 TYR A O 1
ATOM 481 N N . VAL A 1 62 ? 20.109 -10.969 17.922 1 96.62 62 VAL A N 1
ATOM 482 C CA . VAL A 1 62 ? 21.281 -10.891 18.797 1 96.62 62 VAL A CA 1
ATOM 483 C C . VAL A 1 62 ? 20.828 -10.859 20.25 1 96.62 62 VAL A C 1
ATOM 485 O O . VAL A 1 62 ? 20.031 -10.008 20.641 1 96.62 62 VAL A O 1
ATOM 488 N N . CYS A 1 63 ? 21.266 -11.82 21.047 1 93.69 63 CYS A N 1
ATOM 489 C CA . CYS A 1 63 ? 20.906 -11.836 22.453 1 93.69 63 CYS A CA 1
ATOM 490 C C . CYS A 1 63 ? 22.125 -12.094 23.328 1 93.69 63 CYS A C 1
ATOM 492 O O . CYS A 1 63 ? 23.25 -12.219 22.812 1 93.69 63 CYS A O 1
ATOM 494 N N . ASP A 1 64 ? 21.984 -12.062 24.656 1 88.44 64 ASP A N 1
ATOM 495 C CA . ASP A 1 64 ? 23 -12.336 25.672 1 88.44 64 ASP A CA 1
ATOM 496 C C . ASP A 1 64 ? 24.094 -11.281 25.656 1 88.44 64 ASP A C 1
ATOM 498 O O . ASP A 1 64 ? 25.281 -11.617 25.688 1 88.44 64 ASP A O 1
ATOM 502 N N . ARG A 1 65 ? 23.688 -10.031 25.281 1 86.75 65 ARG A N 1
ATOM 503 C CA . ARG A 1 65 ? 24.531 -8.844 25.297 1 86.75 65 ARG A CA 1
ATOM 504 C C . ARG A 1 65 ? 23.797 -7.645 25.875 1 86.75 65 ARG A C 1
ATOM 506 O O . ARG A 1 65 ? 22.578 -7.535 25.75 1 86.75 65 ARG A O 1
ATOM 513 N N . LYS A 1 66 ? 24.562 -6.93 26.578 1 89.5 66 LYS A N 1
ATOM 514 C CA . LYS A 1 66 ? 24 -5.641 26.984 1 89.5 66 LYS A CA 1
ATOM 515 C C . LYS A 1 66 ? 24.094 -4.621 25.859 1 89.5 66 LYS A C 1
ATOM 517 O O . LYS A 1 66 ? 25.141 -3.99 25.672 1 89.5 66 LYS A O 1
ATOM 522 N N . LEU A 1 67 ? 23.047 -4.477 25.094 1 95.06 67 LEU A N 1
ATOM 523 C CA . LEU A 1 67 ? 23.094 -3.662 23.891 1 95.06 67 LEU A CA 1
ATOM 524 C C . LEU A 1 67 ? 22.234 -2.41 24.047 1 95.06 67 LEU A C 1
ATOM 526 O O . LEU A 1 67 ? 22.172 -1.579 23.125 1 95.06 67 LEU A O 1
ATOM 530 N N . ASP A 1 68 ? 21.656 -2.174 25.172 1 93.94 68 ASP A N 1
ATOM 531 C CA . ASP A 1 68 ? 20.672 -1.11 25.375 1 93.94 68 ASP A CA 1
ATOM 532 C C . ASP A 1 68 ? 21.328 0.266 25.234 1 93.94 68 ASP A C 1
ATOM 534 O O . ASP A 1 68 ? 20.656 1.243 24.891 1 93.94 68 ASP A O 1
ATOM 538 N N . LYS A 1 69 ? 22.625 0.389 25.453 1 95.06 69 LYS A N 1
ATOM 539 C CA . LYS A 1 69 ? 23.328 1.666 25.328 1 95.06 69 LYS A CA 1
ATOM 540 C C . LYS A 1 69 ? 24.297 1.65 24.172 1 95.06 69 LYS A C 1
ATOM 542 O O . LYS A 1 69 ? 25.188 2.5 24.078 1 95.06 69 LYS A O 1
ATOM 547 N N . SER A 1 70 ? 24.125 0.723 23.297 1 97.12 70 SER A N 1
ATOM 548 C CA . SER A 1 70 ? 25.016 0.546 22.141 1 97.12 70 SER A CA 1
ATOM 549 C C . SER A 1 70 ? 24.438 1.173 20.891 1 97.12 70 SER A C 1
ATOM 551 O O . SER A 1 70 ? 23.281 1.599 20.875 1 97.12 70 SER A O 1
ATOM 553 N N . PHE A 1 71 ? 25.297 1.277 19.891 1 98.06 71 PHE A N 1
ATOM 554 C CA . PHE A 1 71 ? 24.938 1.84 18.594 1 98.06 71 PHE A CA 1
ATOM 555 C C . PHE A 1 71 ? 25.266 0.864 17.469 1 98.06 71 PHE A C 1
ATOM 557 O O . PHE A 1 71 ? 25.953 -0.136 17.688 1 98.06 71 PHE A O 1
ATOM 564 N N . TYR A 1 72 ? 24.703 1.137 16.281 1 98.38 72 TYR A N 1
ATOM 565 C CA . TYR A 1 72 ? 24.953 0.206 15.195 1 98.38 72 TYR A CA 1
ATOM 566 C C . TYR A 1 72 ? 24.875 0.911 13.844 1 98.38 72 TYR A C 1
ATOM 568 O O . TYR A 1 72 ? 24.344 2.021 13.75 1 98.38 72 TYR A O 1
ATOM 576 N N . CYS A 1 73 ? 25.438 0.43 12.852 1 98.38 73 CYS A N 1
ATOM 577 C CA . CYS A 1 73 ? 25.25 0.673 11.43 1 98.38 73 CYS A CA 1
ATOM 578 C C . CYS A 1 73 ? 25.562 -0.583 10.617 1 98.38 73 CYS A C 1
ATOM 580 O O . CYS A 1 73 ? 25.781 -1.652 11.188 1 98.38 73 CYS A O 1
ATOM 582 N N . TYR A 1 74 ? 25.422 -0.503 9.367 1 97.88 74 TYR A N 1
ATOM 583 C CA . TYR A 1 74 ? 25.703 -1.643 8.508 1 97.88 74 TYR A CA 1
ATOM 584 C C . TYR A 1 74 ? 26.875 -1.342 7.578 1 97.88 74 TYR A C 1
ATOM 586 O O . TYR A 1 74 ? 27.156 -0.179 7.281 1 97.88 74 TYR A O 1
ATOM 594 N N . GLU A 1 75 ? 27.562 -2.318 7.18 1 97.06 75 GLU A N 1
ATOM 595 C CA . GLU A 1 75 ? 28.656 -2.186 6.227 1 97.06 75 GLU A CA 1
ATOM 596 C C . GLU A 1 75 ? 28.438 -3.07 5.004 1 97.06 75 GLU A C 1
ATOM 598 O O . GLU A 1 75 ? 28.141 -4.258 5.137 1 97.06 75 GLU A O 1
ATOM 603 N N . ILE A 1 76 ? 28.469 -2.512 3.887 1 95.06 76 ILE A N 1
ATOM 604 C CA . ILE A 1 76 ? 28.406 -3.207 2.605 1 95.06 76 ILE A CA 1
ATOM 605 C C . ILE A 1 76 ? 29.594 -2.795 1.74 1 95.06 76 ILE A C 1
ATOM 607 O O . ILE A 1 76 ? 29.766 -1.613 1.432 1 95.06 76 ILE A O 1
ATOM 611 N N . ASP A 1 77 ? 30.453 -3.662 1.338 1 92.44 77 ASP A N 1
ATOM 612 C CA . ASP A 1 77 ? 31.609 -3.422 0.484 1 92.44 77 ASP A CA 1
ATOM 613 C C . ASP A 1 77 ? 32.5 -2.334 1.069 1 92.44 77 ASP A C 1
ATOM 615 O O . ASP A 1 77 ? 32.906 -1.412 0.36 1 92.44 77 ASP A O 1
ATOM 619 N N . GLY A 1 78 ? 32.625 -2.301 2.312 1 92.25 78 GLY A N 1
ATOM 620 C CA . GLY A 1 78 ? 33.531 -1.4 2.984 1 92.25 78 GLY A CA 1
ATOM 621 C C . GLY A 1 78 ? 32.938 -0.044 3.293 1 92.25 78 GLY A C 1
ATOM 622 O O . GLY A 1 78 ? 33.562 0.8 3.92 1 92.25 78 GLY A O 1
ATOM 623 N N . LEU A 1 79 ? 31.719 0.148 2.896 1 93.06 79 LEU A N 1
ATOM 624 C CA . LEU A 1 79 ? 31.047 1.417 3.152 1 93.06 79 LEU A CA 1
ATOM 625 C C . LEU A 1 79 ? 30 1.266 4.254 1 93.06 79 LEU A C 1
ATOM 627 O O . LEU A 1 79 ? 29.297 0.255 4.309 1 93.06 79 LEU A O 1
ATOM 631 N N . MET A 1 80 ? 29.906 2.242 5.105 1 95.06 80 MET A N 1
ATOM 632 C CA . MET A 1 80 ? 28.953 2.215 6.223 1 95.06 80 MET A CA 1
ATOM 633 C C . MET A 1 80 ? 27.641 2.883 5.84 1 95.06 80 MET A C 1
ATOM 635 O O . MET A 1 80 ? 27.641 3.91 5.16 1 95.06 80 MET A O 1
ATOM 639 N N . TYR A 1 81 ? 26.562 2.27 6.25 1 95.88 81 TYR A N 1
ATOM 640 C CA . TYR A 1 81 ? 25.219 2.768 5.973 1 95.88 81 TYR A CA 1
ATOM 641 C C . TYR A 1 81 ? 24.391 2.83 7.25 1 95.88 81 TYR A C 1
ATOM 643 O O . TYR A 1 81 ? 24.391 1.886 8.039 1 95.88 81 TYR A O 1
ATOM 651 N N . LEU A 1 82 ? 23.75 3.975 7.41 1 97.31 82 LEU A N 1
ATOM 652 C CA . LEU A 1 82 ? 22.781 4.086 8.5 1 97.31 82 LEU A CA 1
ATOM 653 C C . LEU A 1 82 ? 21.5 3.348 8.156 1 97.31 82 LEU A C 1
ATOM 655 O O . LEU A 1 82 ? 21.094 3.295 6.996 1 97.31 82 LEU A O 1
ATOM 659 N N . ASP A 1 83 ? 20.938 2.791 9.18 1 97.56 83 ASP A N 1
ATOM 660 C CA . ASP A 1 83 ? 19.625 2.146 9.031 1 97.56 83 ASP A CA 1
ATOM 661 C C . ASP A 1 83 ? 18.562 3.162 8.648 1 97.56 83 ASP A C 1
ATOM 663 O O . ASP A 1 83 ? 18.328 4.129 9.375 1 97.56 83 ASP A O 1
ATOM 667 N N . PRO A 1 84 ? 17.859 2.943 7.535 1 96.56 84 PRO A N 1
ATOM 668 C CA . PRO A 1 84 ? 16.75 3.84 7.203 1 96.56 84 PRO A CA 1
ATOM 669 C C . PRO A 1 84 ? 15.68 3.889 8.289 1 96.56 84 PRO A C 1
ATOM 671 O O . PRO A 1 84 ? 14.906 4.848 8.359 1 96.56 84 PRO A O 1
ATOM 674 N N . TYR A 1 85 ? 15.617 2.908 9.195 1 97.88 85 TYR A N 1
ATOM 675 C CA . TYR A 1 85 ? 14.633 2.838 10.266 1 97.88 85 TYR A CA 1
ATOM 676 C C . TYR A 1 85 ? 15.227 3.295 11.594 1 97.88 85 TYR A C 1
ATOM 678 O O . TYR A 1 85 ? 14.656 3.039 12.656 1 97.88 85 TYR A O 1
ATOM 686 N N . ALA A 1 86 ? 16.375 3.961 11.531 1 98.12 86 ALA A N 1
ATOM 687 C CA . ALA A 1 86 ? 17.016 4.449 12.75 1 98.12 86 ALA A CA 1
ATOM 688 C C . ALA A 1 86 ? 16.078 5.348 13.547 1 98.12 86 ALA A C 1
ATOM 690 O O . ALA A 1 86 ? 15.43 6.234 12.984 1 98.12 86 ALA A O 1
ATOM 691 N N . LYS A 1 87 ? 16.047 5.121 14.852 1 97.75 87 LYS A N 1
ATOM 692 C CA . LYS A 1 87 ? 15.141 5.871 15.711 1 97.75 87 LYS A CA 1
ATOM 693 C C . LYS A 1 87 ? 15.836 7.082 16.328 1 97.75 87 LYS A C 1
ATOM 695 O O . LYS A 1 87 ? 15.172 8.016 16.797 1 97.75 87 LYS A O 1
ATOM 700 N N . ALA A 1 88 ? 17.062 7.055 16.422 1 98.06 88 ALA A N 1
ATOM 701 C CA . ALA A 1 88 ? 17.938 8.133 16.875 1 98.06 88 ALA A CA 1
ATOM 702 C C . ALA A 1 88 ? 19.344 7.992 16.297 1 98.06 88 ALA A C 1
ATOM 704 O O . ALA A 1 88 ? 19.844 6.875 16.141 1 98.06 88 ALA A O 1
ATOM 705 N N . ILE A 1 89 ? 19.938 9.047 16 1 97.25 89 ILE A N 1
ATOM 706 C CA . ILE A 1 89 ? 21.219 9.023 15.328 1 97.25 89 ILE A CA 1
ATOM 707 C C . ILE A 1 89 ? 22.219 9.891 16.094 1 97.25 89 ILE A C 1
ATOM 709 O O . ILE A 1 89 ? 21.875 10.977 16.547 1 97.25 89 ILE A O 1
ATOM 713 N N . THR A 1 90 ? 23.438 9.453 16.203 1 96.12 90 THR A N 1
ATOM 714 C CA . THR A 1 90 ? 24.469 10.164 16.953 1 96.12 90 THR A CA 1
ATOM 715 C C . THR A 1 90 ? 24.984 11.352 16.141 1 96.12 90 THR A C 1
ATOM 717 O O . THR A 1 90 ? 24.922 11.352 14.914 1 96.12 90 THR A O 1
ATOM 720 N N . ASP A 1 91 ? 25.438 12.414 16.812 1 94.25 91 ASP A N 1
ATOM 721 C CA . ASP A 1 91 ? 26.266 13.523 16.344 1 94.25 91 ASP A CA 1
ATOM 722 C C . ASP A 1 91 ? 25.516 14.344 15.289 1 94.25 91 ASP A C 1
ATOM 724 O O . ASP A 1 91 ? 26.109 14.805 14.305 1 94.25 91 ASP A O 1
ATOM 728 N N . CYS A 1 92 ? 24.188 14.414 15.453 1 94.56 92 CYS A N 1
ATOM 729 C CA . CYS A 1 92 ? 23.375 15.227 14.562 1 94.56 92 CYS A CA 1
ATOM 730 C C . CYS A 1 92 ? 22.812 16.438 15.305 1 94.56 92 CYS A C 1
ATOM 732 O O . CYS A 1 92 ? 21.891 17.094 14.812 1 94.56 92 CYS A O 1
ATOM 734 N N . GLY A 1 93 ? 23.344 16.812 16.344 1 94.69 93 GLY A N 1
ATOM 735 C CA . GLY A 1 93 ? 22.781 17.828 17.219 1 94.69 93 GLY A CA 1
ATOM 736 C C . GLY A 1 93 ? 23.062 19.234 16.766 1 94.69 93 GLY A C 1
ATOM 737 O O . GLY A 1 93 ? 22.438 20.188 17.234 1 94.69 93 GLY A O 1
ATOM 738 N N . ARG A 1 94 ? 23.953 19.453 15.805 1 93.19 94 ARG A N 1
ATOM 739 C CA . ARG A 1 94 ? 24.281 20.781 15.297 1 93.19 94 ARG A CA 1
ATOM 740 C C . ARG A 1 94 ? 23.625 21.031 13.945 1 93.19 94 ARG A C 1
ATOM 742 O O . ARG A 1 94 ? 23.938 20.375 12.961 1 93.19 94 ARG A O 1
ATOM 749 N N . PHE A 1 95 ? 22.766 22.016 13.93 1 94.69 95 PHE A N 1
ATOM 750 C CA . PHE A 1 95 ? 22.047 22.312 12.695 1 94.69 95 PHE A CA 1
ATOM 751 C C . PHE A 1 95 ? 22.969 22.953 11.672 1 94.69 95 PHE A C 1
ATOM 753 O O . PHE A 1 95 ? 23.625 23.953 11.969 1 94.69 95 PHE A O 1
ATOM 760 N N . GLY A 1 96 ? 23.078 22.469 10.547 1 91.56 96 GLY A N 1
ATOM 761 C CA . GLY A 1 96 ? 23.781 23.062 9.414 1 91.56 96 GLY A CA 1
ATOM 762 C C . GLY A 1 96 ? 25.281 23 9.562 1 91.56 96 GLY A C 1
ATOM 763 O O . GLY A 1 96 ? 26.016 23.703 8.844 1 91.56 96 GLY A O 1
ATOM 764 N N . GLN A 1 97 ? 25.734 22.25 10.516 1 90.19 97 GLN A N 1
ATOM 765 C CA . GLN A 1 97 ? 27.172 22.172 10.766 1 90.19 97 GLN A CA 1
ATOM 766 C C . GLN A 1 97 ? 27.594 20.719 11.031 1 90.19 97 GLN A C 1
ATOM 768 O O . GLN A 1 97 ? 26.812 19.906 11.508 1 90.19 97 GLN A O 1
ATOM 773 N N . THR A 1 98 ? 28.781 20.438 10.578 1 87.94 98 THR A N 1
ATOM 774 C CA . THR A 1 98 ? 29.406 19.141 10.867 1 87.94 98 THR A CA 1
ATOM 775 C C . THR A 1 98 ? 30.75 19.344 11.547 1 87.94 98 THR A C 1
ATOM 777 O O . THR A 1 98 ? 31.312 20.438 11.523 1 87.94 98 THR A O 1
ATOM 780 N N . ASP A 1 99 ? 31.141 18.312 12.25 1 87.25 99 ASP A N 1
ATOM 781 C CA . ASP A 1 99 ? 32.469 18.25 12.867 1 87.25 99 ASP A CA 1
ATOM 782 C C . ASP A 1 99 ? 33.25 17.062 12.344 1 87.25 99 ASP A C 1
ATOM 784 O O . ASP A 1 99 ? 32.688 16.016 12.008 1 87.25 99 ASP A O 1
ATOM 788 N N . GLU A 1 100 ? 34.562 17.25 12.25 1 85.62 100 GLU A N 1
ATOM 789 C CA . GLU A 1 100 ? 35.438 16.188 11.758 1 85.62 100 GLU A CA 1
ATOM 790 C C . GLU A 1 100 ? 35.312 14.938 12.625 1 85.62 100 GLU A C 1
ATOM 792 O O . GLU A 1 100 ? 35.5 13.82 12.141 1 85.62 100 GLU A O 1
ATOM 797 N N . LYS A 1 101 ? 35 15.094 13.781 1 87.31 101 LYS A N 1
ATOM 798 C CA . LYS A 1 101 ? 34.969 13.984 14.734 1 87.31 101 LYS A CA 1
ATOM 799 C C . LYS A 1 101 ? 33.594 13.328 14.758 1 87.31 101 LYS A C 1
ATOM 801 O O . LYS A 1 101 ? 33.375 12.328 15.461 1 87.31 101 LYS A O 1
ATOM 806 N N . ASP A 1 102 ? 32.688 13.82 13.992 1 90.19 102 ASP A N 1
ATOM 807 C CA . ASP A 1 102 ? 31.312 13.305 14.008 1 90.19 102 ASP A CA 1
ATOM 808 C C . ASP A 1 102 ? 31.281 11.859 13.508 1 90.19 102 ASP A C 1
ATOM 810 O O . ASP A 1 102 ? 31.969 11.508 12.547 1 90.19 102 ASP A O 1
ATOM 814 N N . VAL A 1 103 ? 30.609 11.047 14.258 1 92.06 103 VAL A N 1
ATOM 815 C CA . VAL A 1 103 ? 30.297 9.68 13.859 1 92.06 103 VAL A CA 1
ATOM 816 C C . VAL A 1 103 ? 28.797 9.469 13.859 1 92.06 103 VAL A C 1
ATOM 818 O O . VAL A 1 103 ? 28.125 9.727 14.859 1 92.06 103 VAL A O 1
ATOM 821 N N . TYR A 1 104 ? 28.297 9.023 12.742 1 95.25 104 TYR A N 1
ATOM 822 C CA . TYR A 1 104 ? 26.844 8.852 12.617 1 95.25 104 TYR A CA 1
ATOM 823 C C . TYR A 1 104 ? 26.453 7.387 12.75 1 95.25 104 TYR A C 1
ATOM 825 O O . TYR A 1 104 ? 26.781 6.566 11.891 1 95.25 104 TYR A O 1
ATOM 833 N N . LEU A 1 105 ? 25.844 7.074 13.859 1 97.75 105 LEU A N 1
ATOM 834 C CA . LEU A 1 105 ? 25.391 5.73 14.203 1 97.75 105 LEU A CA 1
ATOM 835 C C . LEU A 1 105 ? 23.953 5.754 14.695 1 97.75 105 LEU A C 1
ATOM 837 O O . LEU A 1 105 ? 23.484 6.77 15.219 1 97.75 105 LEU A O 1
ATOM 841 N N . ALA A 1 106 ? 23.203 4.641 14.484 1 98.31 106 ALA A N 1
ATOM 842 C CA . ALA A 1 106 ? 21.844 4.5 15.008 1 98.31 106 ALA A CA 1
ATOM 843 C C . ALA A 1 106 ? 21.859 3.936 16.422 1 98.31 106 ALA A C 1
ATOM 845 O O . ALA A 1 106 ? 22.641 3.033 16.734 1 98.31 106 ALA A O 1
ATOM 846 N N . ALA A 1 107 ? 21.078 4.457 17.234 1 98.12 107 ALA A N 1
ATOM 847 C CA . ALA A 1 107 ? 20.938 3.898 18.578 1 98.12 107 ALA A CA 1
ATOM 848 C C . ALA A 1 107 ? 20.188 2.566 18.531 1 98.12 107 ALA A C 1
ATOM 850 O O . ALA A 1 107 ? 19.203 2.42 17.797 1 98.12 107 ALA A O 1
ATOM 851 N N . ILE A 1 108 ? 20.609 1.583 19.281 1 97.38 108 ILE A N 1
ATOM 852 C CA . ILE A 1 108 ? 19.969 0.274 19.297 1 97.38 108 ILE A CA 1
ATOM 853 C C . ILE A 1 108 ? 18.656 0.352 20.078 1 97.38 108 ILE A C 1
ATOM 855 O O . ILE A 1 108 ? 17.672 -0.279 19.703 1 97.38 108 ILE A O 1
ATOM 859 N N . ASP A 1 109 ? 18.719 1.09 21.125 1 94.62 109 ASP A N 1
ATOM 860 C CA . ASP A 1 109 ? 17.531 1.235 21.969 1 94.62 109 ASP A CA 1
ATOM 861 C C . ASP A 1 109 ? 17.328 2.691 22.359 1 94.62 109 ASP A C 1
ATOM 863 O O . ASP A 1 109 ? 18.266 3.479 22.391 1 94.62 109 ASP A O 1
ATOM 867 N N . VAL A 1 110 ? 16.062 3.037 22.516 1 92.81 110 VAL A N 1
ATOM 868 C CA . VAL A 1 110 ? 15.688 4.352 23.031 1 92.81 110 VAL A CA 1
ATOM 869 C C . VAL A 1 110 ? 14.852 4.191 24.297 1 92.81 110 VAL A C 1
ATOM 871 O O . VAL A 1 110 ? 14.266 3.135 24.531 1 92.81 110 VAL A O 1
ATOM 874 N N . ALA A 1 111 ? 14.805 5.172 25.078 1 89.06 111 ALA A N 1
ATOM 875 C CA . ALA A 1 111 ? 14.18 5.105 26.406 1 89.06 111 ALA A CA 1
ATOM 876 C C . ALA A 1 111 ? 12.672 4.945 26.281 1 89.06 111 ALA A C 1
ATOM 878 O O . ALA A 1 111 ? 12.055 5.48 25.359 1 89.06 111 ALA A O 1
ATOM 879 N N . ASP A 1 112 ? 12.133 4.203 27.25 1 91.12 112 ASP A N 1
ATOM 880 C CA . ASP A 1 112 ? 10.68 4.23 27.438 1 91.12 112 ASP A CA 1
ATOM 881 C C . ASP A 1 112 ? 10.219 5.59 27.953 1 91.12 112 ASP A C 1
ATOM 883 O O . ASP A 1 112 ? 10.961 6.281 28.656 1 91.12 112 ASP A O 1
ATOM 887 N N . TYR A 1 113 ? 9.133 5.98 27.562 1 96.06 113 TYR A N 1
ATOM 888 C CA . TYR A 1 113 ? 8.586 7.273 27.953 1 96.06 113 TYR A CA 1
ATOM 889 C C . TYR A 1 113 ? 7.234 7.109 28.641 1 96.06 113 TYR A C 1
ATOM 891 O O . TYR A 1 113 ? 6.398 6.316 28.203 1 96.06 113 TYR A O 1
ATOM 899 N N . ASP A 1 114 ? 7.066 7.809 29.766 1 95.69 114 ASP A N 1
ATOM 900 C CA . ASP A 1 114 ? 5.801 7.793 30.5 1 95.69 114 ASP A CA 1
ATOM 901 C C . ASP A 1 114 ? 4.852 8.875 29.984 1 95.69 114 ASP A C 1
ATOM 903 O O . ASP A 1 114 ? 4.98 10.047 30.344 1 95.69 114 ASP A O 1
ATOM 907 N N . TRP A 1 115 ? 3.92 8.5 29.297 1 95.69 115 TRP A N 1
ATOM 908 C CA . TRP A 1 115 ? 2.947 9.414 28.703 1 95.69 115 TRP A CA 1
ATOM 909 C C . TRP A 1 115 ? 1.887 9.82 29.719 1 95.69 115 TRP A C 1
ATOM 911 O O . TRP A 1 115 ? 1.089 10.727 29.469 1 95.69 115 TRP A O 1
ATOM 921 N N . GLU A 1 116 ? 1.946 9.109 30.859 1 94.31 116 GLU A N 1
ATOM 922 C CA . GLU A 1 116 ? 0.934 9.375 31.875 1 94.31 116 GLU A CA 1
ATOM 923 C C . GLU A 1 116 ? -0.473 9.18 31.312 1 94.31 116 GLU A C 1
ATOM 925 O O . GLU A 1 116 ? -0.788 8.125 30.766 1 94.31 116 GLU A O 1
ATOM 930 N N . ASP A 1 117 ? -1.332 10.133 31.328 1 91 117 ASP A N 1
ATOM 931 C CA . ASP A 1 117 ? -2.719 9.953 30.906 1 91 117 ASP A CA 1
ATOM 932 C C . ASP A 1 117 ? -2.957 10.586 29.547 1 91 117 ASP A C 1
ATOM 934 O O . ASP A 1 117 ? -4.102 10.859 29.172 1 91 117 ASP A O 1
ATOM 938 N N . ASP A 1 118 ? -1.924 10.781 28.844 1 95.12 118 ASP A N 1
ATOM 939 C CA . ASP A 1 118 ? -2.049 11.414 27.531 1 95.12 118 ASP A CA 1
ATOM 940 C C . ASP A 1 118 ? -2.893 10.562 26.594 1 95.12 118 ASP A C 1
ATOM 942 O O . ASP A 1 118 ? -2.779 9.336 26.578 1 95.12 118 ASP A O 1
ATOM 946 N N . ARG A 1 119 ? -3.756 11.219 25.859 1 92.81 119 ARG A N 1
ATOM 947 C CA . ARG A 1 119 ? -4.582 10.633 24.812 1 92.81 119 ARG A CA 1
ATOM 948 C C . ARG A 1 119 ? -4.727 11.578 23.625 1 92.81 119 ARG A C 1
ATOM 950 O O . ARG A 1 119 ? -4.598 12.797 23.766 1 92.81 119 ARG A O 1
ATOM 957 N N . PRO A 1 120 ? -4.961 10.984 22.484 1 94.5 120 PRO A N 1
ATOM 958 C CA . PRO A 1 120 ? -5.234 11.875 21.359 1 94.5 120 PRO A CA 1
ATOM 959 C C . PRO A 1 120 ? -6.461 12.758 21.578 1 94.5 120 PRO A C 1
ATOM 961 O O . PRO A 1 120 ? -7.445 12.312 22.172 1 94.5 120 PRO A O 1
ATOM 964 N N . LEU A 1 121 ? -6.426 13.953 21.047 1 96.62 121 LEU A N 1
ATOM 965 C CA . LEU A 1 121 ? -7.516 14.898 21.234 1 96.62 121 LEU A CA 1
ATOM 966 C C . LEU A 1 121 ? -8.633 14.664 20.219 1 96.62 121 LEU A C 1
ATOM 968 O O . LEU A 1 121 ? -9.812 14.844 20.547 1 96.62 121 LEU A O 1
ATOM 972 N N . ASN A 1 122 ? -8.297 14.266 19 1 95.31 122 ASN A N 1
ATOM 973 C CA . ASN A 1 122 ? -9.227 13.859 17.953 1 95.31 122 ASN A CA 1
ATOM 974 C C . ASN A 1 122 ? -10.258 14.945 17.656 1 95.31 122 ASN A C 1
ATOM 976 O O . ASN A 1 122 ? -11.453 14.664 17.609 1 95.31 122 ASN A O 1
ATOM 980 N N . TYR A 1 123 ? -9.805 16.203 17.516 1 97.44 123 TYR A N 1
ATOM 981 C CA . TYR A 1 123 ? -10.703 17.25 17.047 1 97.44 123 TYR A CA 1
ATOM 982 C C . TYR A 1 123 ? -11.172 16.984 15.625 1 97.44 123 TYR A C 1
ATOM 984 O O . TYR A 1 123 ? -10.391 16.547 14.781 1 97.44 123 TYR A O 1
ATOM 992 N N . ASP A 1 124 ? -12.484 17.25 15.375 1 96.44 124 ASP A N 1
ATOM 993 C CA . ASP A 1 124 ? -12.914 17.281 13.984 1 96.44 124 ASP A CA 1
ATOM 994 C C . ASP A 1 124 ? -12.242 18.438 13.234 1 96.44 124 ASP A C 1
ATOM 996 O O . ASP A 1 124 ? -12.008 19.5 13.805 1 96.44 124 ASP A O 1
ATOM 1000 N N . TYR A 1 125 ? -11.984 18.219 11.977 1 97.5 125 TYR A N 1
ATOM 1001 C CA . TYR A 1 125 ? -11.391 19.281 11.188 1 97.5 125 TYR A CA 1
ATOM 1002 C C . TYR A 1 125 ? -12.188 20.578 11.32 1 97.5 125 TYR A C 1
ATOM 1004 O O . TYR A 1 125 ? -11.617 21.656 11.336 1 97.5 125 TYR A O 1
ATOM 1012 N N . SER A 1 126 ? -13.477 20.516 11.406 1 96.38 126 SER A N 1
ATOM 1013 C CA . SER A 1 126 ? -14.344 21.688 11.461 1 96.38 126 SER A CA 1
ATOM 1014 C C . SER A 1 126 ? -14.109 22.484 12.734 1 96.38 126 SER A C 1
ATOM 1016 O O . SER A 1 126 ? -14.406 23.688 12.781 1 96.38 126 SER A O 1
ATOM 1018 N N . ASP A 1 127 ? -13.539 21.891 13.703 1 97.38 127 ASP A N 1
ATOM 1019 C CA . ASP A 1 127 ? -13.32 22.562 14.984 1 97.38 127 ASP A CA 1
ATOM 1020 C C . ASP A 1 127 ? -11.859 22.969 15.148 1 97.38 127 ASP A C 1
ATOM 1022 O O . ASP A 1 127 ? -11.461 23.453 16.203 1 97.38 127 ASP A O 1
ATOM 1026 N N . CYS A 1 128 ? -11.125 22.812 14.164 1 98.44 128 CYS A N 1
ATOM 1027 C CA . CYS A 1 128 ? -9.688 23.047 14.266 1 98.44 128 CYS A CA 1
ATOM 1028 C C . CYS A 1 128 ? -9.336 24.453 13.781 1 98.44 128 CYS A C 1
ATOM 1030 O O . CYS A 1 128 ? -10 24.984 12.891 1 98.44 128 CYS A O 1
ATOM 1032 N N . ILE A 1 129 ? -8.422 25.047 14.367 1 98.81 129 ILE A N 1
ATOM 1033 C CA . ILE A 1 129 ? -7.672 26.219 13.93 1 98.81 129 ILE A CA 1
ATOM 1034 C C . ILE A 1 129 ? -6.188 25.875 13.82 1 98.81 129 ILE A C 1
ATOM 1036 O O . ILE A 1 129 ? -5.5 25.75 14.844 1 98.81 129 ILE A O 1
ATOM 1040 N N . PHE A 1 130 ? -5.695 25.75 12.602 1 98.81 130 PHE A N 1
ATOM 1041 C CA . PHE A 1 130 ? -4.332 25.297 12.352 1 98.81 130 PHE A CA 1
ATOM 1042 C C . PHE A 1 130 ? -3.348 26.453 12.469 1 98.81 130 PHE A C 1
ATOM 1044 O O . PHE A 1 130 ? -3.643 27.578 12.031 1 98.81 130 PHE A O 1
ATOM 1051 N N . TYR A 1 131 ? -2.248 26.203 13.039 1 98.88 131 TYR A N 1
ATOM 1052 C CA . TYR A 1 131 ? -1.107 27.109 13.156 1 98.88 131 TYR A CA 1
ATOM 1053 C C . TYR A 1 131 ? 0.161 26.469 12.617 1 98.88 131 TYR A C 1
ATOM 1055 O O . TYR A 1 131 ? 0.701 25.531 13.219 1 98.88 131 TYR A O 1
ATOM 1063 N N . LYS A 1 132 ? 0.624 26.906 11.484 1 98.69 132 LYS A N 1
ATOM 1064 C CA . LYS A 1 132 ? 1.773 26.297 10.828 1 98.69 132 LYS A CA 1
ATOM 1065 C C . LYS A 1 132 ? 3.076 26.953 11.266 1 98.69 132 LYS A C 1
ATOM 1067 O O . LYS A 1 132 ? 3.178 28.188 11.281 1 98.69 132 LYS A O 1
ATOM 1072 N N . MET A 1 133 ? 4.074 26.141 11.578 1 98.62 133 MET A N 1
ATOM 1073 C CA . MET A 1 133 ? 5.316 26.719 12.07 1 98.62 133 MET A CA 1
ATOM 1074 C C . MET A 1 133 ? 6.508 25.828 11.734 1 98.62 133 MET A C 1
ATOM 1076 O O . MET A 1 133 ? 6.344 24.641 11.453 1 98.62 133 MET A O 1
ATOM 1080 N N . ASN A 1 134 ? 7.637 26.422 11.594 1 98.19 134 ASN A N 1
ATOM 1081 C CA . ASN A 1 134 ? 8.938 25.75 11.617 1 98.19 134 ASN A CA 1
ATOM 1082 C C . ASN A 1 134 ? 9.484 25.641 13.039 1 98.19 134 ASN A C 1
ATOM 1084 O O . ASN A 1 134 ? 9.523 26.625 13.773 1 98.19 134 ASN A O 1
ATOM 1088 N N . VAL A 1 135 ? 9.875 24.453 13.391 1 98.62 135 VAL A N 1
ATOM 1089 C CA . VAL A 1 135 ? 10.297 24.234 14.773 1 98.62 135 VAL A CA 1
ATOM 1090 C C . VAL A 1 135 ? 11.422 25.203 15.125 1 98.62 135 VAL A C 1
ATOM 1092 O O . VAL A 1 135 ? 11.375 25.859 16.172 1 98.62 135 VAL A O 1
ATOM 1095 N N . ARG A 1 136 ? 12.414 25.281 14.344 1 98.06 136 ARG A N 1
ATOM 1096 C CA . ARG A 1 136 ? 13.594 26.109 14.602 1 98.06 136 ARG A CA 1
ATOM 1097 C C . ARG A 1 136 ? 13.25 27.594 14.5 1 98.06 136 ARG A C 1
ATOM 1099 O O . ARG A 1 136 ? 13.461 28.344 15.453 1 98.06 136 ARG A O 1
ATOM 1106 N N . GLY A 1 137 ? 12.633 27.984 13.484 1 98.19 137 GLY A N 1
ATOM 1107 C CA . GLY A 1 137 ? 12.367 29.391 13.203 1 98.19 137 GLY A CA 1
ATOM 1108 C C . GLY A 1 137 ? 11.352 30 14.141 1 98.19 137 GLY A C 1
ATOM 1109 O O . GLY A 1 137 ? 11.312 31.219 14.312 1 98.19 137 GLY A O 1
ATOM 1110 N N . PHE A 1 138 ? 10.523 29.266 14.773 1 98.62 138 PHE A N 1
ATOM 1111 C CA . PHE A 1 138 ? 9.445 29.766 15.625 1 98.62 138 PHE A CA 1
ATOM 1112 C C . PHE A 1 138 ? 10.008 30.484 16.844 1 98.62 138 PHE A C 1
ATOM 1114 O O . PHE A 1 138 ? 9.453 31.5 17.281 1 98.62 138 PHE A O 1
ATOM 1121 N N . THR A 1 139 ? 11.219 29.922 17.375 1 98.62 139 THR A N 1
ATOM 1122 C CA . THR A 1 139 ? 11.695 30.516 18.609 1 98.62 139 THR A CA 1
ATOM 1123 C C . THR A 1 139 ? 13.18 30.844 18.531 1 98.62 139 THR A C 1
ATOM 1125 O O . THR A 1 139 ? 13.781 31.297 19.5 1 98.62 139 THR A O 1
ATOM 1128 N N . LYS A 1 140 ? 13.805 30.641 17.453 1 98.12 140 LYS A N 1
ATOM 1129 C CA . LYS A 1 140 ? 15.258 30.797 17.344 1 98.12 140 LYS A CA 1
ATOM 1130 C C . LYS A 1 140 ? 15.664 32.25 17.531 1 98.12 140 LYS A C 1
ATOM 1132 O O . LYS A 1 140 ? 16.766 32.531 18.031 1 98.12 140 LYS A O 1
ATOM 1137 N N . SER A 1 141 ? 14.82 33.156 17.125 1 98 141 SER A N 1
ATOM 1138 C CA . SER A 1 141 ? 15.133 34.594 17.25 1 98 141 SER A CA 1
ATOM 1139 C C . SER A 1 141 ? 15.352 34.969 18.703 1 98 141 SER A C 1
ATOM 1141 O O . SER A 1 141 ? 14.688 34.469 19.594 1 98 141 SER A O 1
ATOM 1143 N N . ARG A 1 142 ? 16.203 35.906 18.875 1 95.94 142 ARG A N 1
ATOM 1144 C CA . ARG A 1 142 ? 16.453 36.438 20.219 1 95.94 142 ARG A CA 1
ATOM 1145 C C . ARG A 1 142 ? 15.211 37.094 20.781 1 95.94 142 ARG A C 1
ATOM 1147 O O . ARG A 1 142 ? 15.016 37.125 22 1 95.94 142 ARG A O 1
ATOM 1154 N N . THR A 1 143 ? 14.391 37.5 19.938 1 97.31 143 THR A N 1
ATOM 1155 C CA . THR A 1 143 ? 13.195 38.25 20.344 1 97.31 143 THR A CA 1
ATOM 1156 C C . THR A 1 143 ? 12.156 37.312 20.938 1 97.31 143 THR A C 1
ATOM 1158 O O . THR A 1 143 ? 11.195 37.75 21.578 1 97.31 143 THR A O 1
ATOM 1161 N N . SER A 1 144 ? 12.336 36.031 20.812 1 97.31 144 SER A N 1
ATOM 1162 C CA . SER A 1 144 ? 11.383 35.062 21.359 1 97.31 144 SER A CA 1
ATOM 1163 C C . SER A 1 144 ? 11.477 35 22.891 1 97.31 144 SER A C 1
ATOM 1165 O O . SER A 1 144 ? 10.516 34.625 23.562 1 97.31 144 SER A O 1
ATOM 1167 N N . LYS A 1 145 ? 12.664 35.25 23.406 1 96.06 145 LYS A N 1
ATOM 1168 C CA . LYS A 1 145 ? 12.961 35.344 24.844 1 96.06 145 LYS A CA 1
ATOM 1169 C C . LYS A 1 145 ? 12.781 33.969 25.516 1 96.06 145 LYS A C 1
ATOM 1171 O O . LYS A 1 145 ? 12.453 33.906 26.703 1 96.06 145 LYS A O 1
ATOM 1176 N N . VAL A 1 146 ? 12.906 32.969 24.797 1 96.06 146 VAL A N 1
ATOM 1177 C CA . VAL A 1 146 ? 12.812 31.625 25.391 1 96.06 146 VAL A CA 1
ATOM 1178 C C . VAL A 1 146 ? 14.211 31.078 25.656 1 96.06 146 VAL A C 1
ATOM 1180 O O . VAL A 1 146 ? 15.188 31.531 25.062 1 96.06 146 VAL A O 1
ATOM 1183 N N . LYS A 1 147 ? 14.258 30.172 26.547 1 94.31 147 LYS A N 1
ATOM 1184 C CA . LYS A 1 147 ? 15.547 29.625 26.969 1 94.31 147 LYS A CA 1
ATOM 1185 C C . LYS A 1 147 ? 16.125 28.703 25.906 1 94.31 147 LYS A C 1
ATOM 1187 O O . LYS A 1 147 ? 17.25 28.922 25.438 1 94.31 147 LYS A O 1
ATOM 1192 N N . ASP A 1 148 ? 15.438 27.719 25.484 1 96.31 148 ASP A N 1
ATOM 1193 C CA . ASP A 1 148 ? 15.891 26.734 24.5 1 96.31 148 ASP A CA 1
ATOM 1194 C C . ASP A 1 148 ? 15.438 27.125 23.094 1 96.31 148 ASP A C 1
ATOM 1196 O O . ASP A 1 148 ? 14.625 26.438 22.484 1 96.31 148 ASP A O 1
ATOM 1200 N N . LYS A 1 149 ? 16.109 28.109 22.516 1 97.12 149 LYS A N 1
ATOM 1201 C CA . LYS A 1 149 ? 15.688 28.719 21.25 1 97.12 149 LYS A CA 1
ATOM 1202 C C . LYS A 1 149 ? 15.844 27.734 20.094 1 97.12 149 LYS A C 1
ATOM 1204 O O . LYS A 1 149 ? 16.828 27 20.016 1 97.12 149 LYS A O 1
ATOM 1209 N N . GLY A 1 150 ? 14.828 27.734 19.297 1 97.88 150 GLY A N 1
ATOM 1210 C CA . GLY A 1 150 ? 14.883 26.984 18.047 1 97.88 150 GLY A CA 1
ATOM 1211 C C . GLY A 1 150 ? 14.711 25.484 18.25 1 97.88 150 GLY A C 1
ATOM 1212 O O . GLY A 1 150 ? 15.094 24.688 17.391 1 97.88 150 GLY A O 1
ATOM 1213 N N . THR A 1 151 ? 14.219 25.062 19.422 1 98.12 151 THR A N 1
ATOM 1214 C CA . THR A 1 151 ? 14.117 23.641 19.734 1 98.12 151 THR A CA 1
ATOM 1215 C C . THR A 1 151 ? 12.68 23.266 20.078 1 98.12 151 THR A C 1
ATOM 1217 O O . THR A 1 151 ? 11.805 24.125 20.172 1 98.12 151 THR A O 1
ATOM 1220 N N . PHE A 1 152 ? 12.445 21.922 20.25 1 98.44 152 PHE A N 1
ATOM 1221 C CA . PHE A 1 152 ? 11.148 21.422 20.672 1 98.44 152 PHE A CA 1
ATOM 1222 C C . PHE A 1 152 ? 10.758 22.031 22.016 1 98.44 152 PHE A C 1
ATOM 1224 O O . PHE A 1 152 ? 9.617 22.469 22.203 1 98.44 152 PHE A O 1
ATOM 1231 N N . SER A 1 153 ? 11.672 22.094 22.906 1 97.56 153 SER A N 1
ATOM 1232 C CA . SER A 1 153 ? 11.414 22.672 24.234 1 97.56 153 SER A CA 1
ATOM 1233 C C . SER A 1 153 ? 11.031 24.141 24.125 1 97.56 153 SER A C 1
ATOM 1235 O O . SER A 1 153 ? 10.242 24.641 24.938 1 97.56 153 SER A O 1
ATOM 1237 N N . GLY A 1 154 ? 11.609 24.812 23.156 1 98.06 154 GLY A N 1
ATOM 1238 C CA . GLY A 1 154 ? 11.25 26.203 22.938 1 98.06 154 GLY A CA 1
ATOM 1239 C C . GLY A 1 154 ? 9.773 26.406 22.641 1 98.06 154 GLY A C 1
ATOM 1240 O O . GLY A 1 154 ? 9.195 27.422 23 1 98.06 154 GLY A O 1
ATOM 1241 N N . ILE A 1 155 ? 9.164 25.484 22.031 1 98.56 155 ILE A N 1
ATOM 1242 C CA . ILE A 1 155 ? 7.746 25.547 21.688 1 98.56 155 ILE A CA 1
ATOM 1243 C C . ILE A 1 155 ? 6.906 25.516 22.953 1 98.56 155 ILE A C 1
ATOM 1245 O O . ILE A 1 155 ? 5.879 26.203 23.047 1 98.56 155 ILE A O 1
ATOM 1249 N N . ILE A 1 156 ? 7.336 24.75 23.953 1 98 156 ILE A N 1
ATOM 1250 C CA . ILE A 1 156 ? 6.602 24.594 25.203 1 98 156 ILE A CA 1
ATOM 1251 C C . ILE A 1 156 ? 6.43 25.969 25.859 1 98 156 ILE A C 1
ATOM 1253 O O . ILE A 1 156 ? 5.371 26.266 26.422 1 98 156 ILE A O 1
ATOM 1257 N N . ASN A 1 157 ? 7.418 26.781 25.719 1 97.25 157 ASN A N 1
ATOM 1258 C CA . ASN A 1 157 ? 7.383 28.125 26.312 1 97.25 157 ASN A CA 1
ATOM 1259 C C . ASN A 1 157 ? 6.32 29 25.656 1 97.25 157 ASN A C 1
ATOM 1261 O O . ASN A 1 157 ? 5.879 29.984 26.25 1 97.25 157 ASN A O 1
ATOM 1265 N N . LYS A 1 158 ? 5.898 28.703 24.531 1 98.31 158 LYS A N 1
ATOM 1266 C CA . LYS A 1 158 ? 4.949 29.531 23.781 1 98.31 158 LYS A CA 1
ATOM 1267 C C . LYS A 1 158 ? 3.543 28.938 23.844 1 98.31 158 LYS A C 1
ATOM 1269 O O . LYS A 1 158 ? 2.615 29.469 23.234 1 98.31 158 LYS A O 1
ATOM 1274 N N . ILE A 1 159 ? 3.328 27.859 24.609 1 98.5 159 ILE A N 1
ATOM 1275 C CA . ILE A 1 159 ? 2.031 27.203 24.688 1 98.5 159 ILE A CA 1
ATOM 1276 C C . ILE A 1 159 ? 0.994 28.172 25.25 1 98.5 159 ILE A C 1
ATOM 1278 O O . ILE A 1 159 ? -0.115 28.281 24.719 1 98.5 159 ILE A O 1
ATOM 1282 N N . PRO A 1 160 ? 1.289 28.969 26.312 1 98.31 160 PRO A N 1
ATOM 1283 C CA . PRO A 1 160 ? 0.29 29.938 26.781 1 98.31 160 PRO A CA 1
ATOM 1284 C C . PRO A 1 160 ? -0.162 30.906 25.703 1 98.31 160 PRO A C 1
ATOM 1286 O O . PRO A 1 160 ? -1.347 31.234 25.609 1 98.31 160 PRO A O 1
ATOM 1289 N N . TYR A 1 161 ? 0.773 31.328 24.906 1 98.25 161 TYR A N 1
ATOM 1290 C CA . TYR A 1 161 ? 0.451 32.25 23.812 1 98.25 161 TYR A CA 1
ATOM 1291 C C . TYR A 1 161 ? -0.501 31.578 22.828 1 98.25 161 TYR A C 1
ATOM 1293 O O . TYR A 1 161 ? -1.499 32.188 22.422 1 98.25 161 TYR A O 1
ATOM 1301 N N . LEU A 1 162 ? -0.178 30.375 22.406 1 98.75 162 LEU A N 1
ATOM 1302 C CA . LEU A 1 162 ? -0.985 29.641 21.438 1 98.75 162 LEU A CA 1
ATOM 1303 C C . LEU A 1 162 ? -2.395 29.406 21.969 1 98.75 162 LEU A C 1
ATOM 1305 O O . LEU A 1 162 ? -3.371 29.516 21.234 1 98.75 162 LEU A O 1
ATOM 1309 N N . LYS A 1 163 ? -2.449 29.062 23.188 1 98.25 163 LYS A N 1
ATOM 1310 C CA . LYS A 1 163 ? -3.742 28.859 23.844 1 98.25 163 LYS A CA 1
ATOM 1311 C C . LYS A 1 163 ? -4.57 30.141 23.844 1 98.25 163 LYS A C 1
ATOM 1313 O O . LYS A 1 163 ? -5.762 30.109 23.531 1 98.25 163 LYS A O 1
ATOM 1318 N N . GLU A 1 164 ? -3.906 31.219 24.219 1 98.19 164 GLU A N 1
ATOM 1319 C CA . GLU A 1 164 ? -4.59 32.5 24.234 1 98.19 164 GLU A CA 1
ATOM 1320 C C . GLU A 1 164 ? -5.082 32.875 22.828 1 98.19 164 GLU A C 1
ATOM 1322 O O . GLU A 1 164 ? -6.164 33.469 22.688 1 98.19 164 GLU A O 1
ATOM 1327 N N . LEU A 1 165 ? -4.328 32.594 21.875 1 98.5 165 LEU A N 1
ATOM 1328 C CA . LEU A 1 165 ? -4.68 32.906 20.5 1 98.5 165 LEU A CA 1
ATOM 1329 C C . LEU A 1 165 ? -5.852 32.031 20.031 1 98.5 165 LEU A C 1
ATOM 1331 O O . LEU A 1 165 ? -6.594 32.438 19.125 1 98.5 165 LEU A O 1
ATOM 1335 N N . GLY A 1 166 ? -6.023 30.891 20.594 1 98.44 166 GLY A N 1
ATOM 1336 C CA . GLY A 1 166 ? -7.137 30.016 20.266 1 98.44 166 GLY A CA 1
ATOM 1337 C C . GLY A 1 166 ? -6.758 28.906 19.312 1 98.44 166 GLY A C 1
ATOM 1338 O O . GLY A 1 166 ? -7.625 28.297 18.688 1 98.44 166 GLY A O 1
ATOM 1339 N N . ILE A 1 167 ? -5.531 28.562 19.281 1 98.81 167 ILE A N 1
ATOM 1340 C CA . ILE A 1 167 ? -5.031 27.531 18.359 1 98.81 167 ILE A CA 1
ATOM 1341 C C . ILE A 1 167 ? -5.395 26.156 18.906 1 98.81 167 ILE A C 1
ATOM 1343 O O . ILE A 1 167 ? -5.242 25.875 20.094 1 98.81 167 ILE A O 1
ATOM 1347 N N . THR A 1 168 ? -5.879 25.297 17.984 1 98.81 168 THR A N 1
ATOM 1348 C CA . THR A 1 168 ? -6.25 23.938 18.391 1 98.81 168 THR A CA 1
ATOM 1349 C C . THR A 1 168 ? -5.262 22.922 17.844 1 98.81 168 THR A C 1
ATOM 1351 O O . THR A 1 168 ? -5.188 21.797 18.328 1 98.81 168 THR A O 1
ATOM 1354 N N . THR A 1 169 ? -4.598 23.266 16.797 1 98.81 169 THR A N 1
ATOM 1355 C CA . THR A 1 169 ? -3.73 22.312 16.109 1 98.81 169 THR A CA 1
ATOM 1356 C C . THR A 1 169 ? -2.498 23.016 15.539 1 98.81 169 THR A C 1
ATOM 1358 O O . THR A 1 169 ? -2.617 24.016 14.82 1 98.81 169 THR A O 1
ATOM 1361 N N . ILE A 1 170 ? -1.347 22.547 15.836 1 98.81 170 ILE A N 1
ATOM 1362 C CA . ILE A 1 170 ? -0.146 23.078 15.195 1 98.81 170 ILE A CA 1
ATOM 1363 C C . ILE A 1 170 ? 0.29 22.141 14.062 1 98.81 170 ILE A C 1
ATOM 1365 O O . ILE A 1 170 ? 0.175 20.922 14.18 1 98.81 170 ILE A O 1
ATOM 1369 N N . GLU A 1 171 ? 0.712 22.656 13.008 1 98.69 171 GLU A N 1
ATOM 1370 C CA . GLU A 1 171 ? 1.341 21.938 11.906 1 98.69 171 GLU A CA 1
ATOM 1371 C C . GLU A 1 171 ? 2.828 22.266 11.805 1 98.69 171 GLU A C 1
ATOM 1373 O O . GLU A 1 171 ? 3.197 23.391 11.453 1 98.69 171 GLU A O 1
ATOM 1378 N N . LEU A 1 172 ? 3.615 21.266 12.094 1 98.81 172 LEU A N 1
ATOM 1379 C CA . LEU A 1 172 ? 5.062 21.438 12.023 1 98.81 172 LEU A CA 1
ATOM 1380 C C . LEU A 1 172 ? 5.57 21.156 10.609 1 98.81 172 LEU A C 1
ATOM 1382 O O . LEU A 1 172 ? 5.145 20.188 9.969 1 98.81 172 LEU A O 1
ATOM 1386 N N . GLN A 1 173 ? 6.371 22.109 10.141 1 98.25 173 GLN A N 1
ATOM 1387 C CA . GLN A 1 173 ? 7.203 21.688 9.016 1 98.25 173 GLN A CA 1
ATOM 1388 C C . GLN A 1 173 ? 8.039 20.453 9.391 1 98.25 173 GLN A C 1
ATOM 1390 O O . GLN A 1 173 ? 8.031 20.016 10.547 1 98.25 173 GLN A O 1
ATOM 1395 N N . PRO A 1 174 ? 8.703 19.812 8.438 1 97.75 174 PRO A N 1
ATOM 1396 C CA . PRO A 1 174 ? 9.383 18.562 8.758 1 97.75 174 PRO A CA 1
ATOM 1397 C C . PRO A 1 174 ? 10.227 18.656 10.031 1 97.75 174 PRO A C 1
ATOM 1399 O O . PRO A 1 174 ? 11.008 19.594 10.188 1 97.75 174 PRO A O 1
ATOM 1402 N N . ALA A 1 175 ? 10.031 17.719 10.852 1 98.62 175 ALA A N 1
ATOM 1403 C CA . ALA A 1 175 ? 10.773 17.656 12.102 1 98.62 175 ALA A CA 1
ATOM 1404 C C . ALA A 1 175 ? 11.398 16.281 12.312 1 98.62 175 ALA A C 1
ATOM 1406 O O . ALA A 1 175 ? 11.773 15.922 13.438 1 98.62 175 ALA A O 1
ATOM 1407 N N . TYR A 1 176 ? 11.398 15.398 11.281 1 98.25 176 TYR A N 1
ATOM 1408 C CA . TYR A 1 176 ? 12.195 14.18 11.266 1 98.25 176 TYR A CA 1
ATOM 1409 C C . TYR A 1 176 ? 13.648 14.484 10.906 1 98.25 176 TYR A C 1
ATOM 1411 O O . TYR A 1 176 ? 13.969 15.602 10.508 1 98.25 176 TYR A O 1
ATOM 1419 N N . GLU A 1 177 ? 14.531 13.547 11.047 1 98.06 177 GLU A N 1
ATOM 1420 C CA . GLU A 1 177 ? 15.945 13.781 10.789 1 98.06 177 GLU A CA 1
ATOM 1421 C C . GLU A 1 177 ? 16.219 13.891 9.297 1 98.06 177 GLU A C 1
ATOM 1423 O O . GLU A 1 177 ? 16.766 12.961 8.688 1 98.06 177 GLU A O 1
ATOM 1428 N N . PHE A 1 178 ? 15.898 15.047 8.727 1 96.12 178 PHE A N 1
ATOM 1429 C CA . PHE A 1 178 ? 16.188 15.312 7.32 1 96.12 178 PHE A CA 1
ATOM 1430 C C . PHE A 1 178 ? 17.625 15.789 7.137 1 96.12 178 PHE A C 1
ATOM 1432 O O . PHE A 1 178 ? 18.25 16.25 8.094 1 96.12 178 PHE A O 1
ATOM 1439 N N . ASP A 1 179 ? 18.188 15.672 5.965 1 94.06 179 ASP A N 1
ATOM 1440 C CA . ASP A 1 179 ? 19.578 16.031 5.672 1 94.06 179 ASP A CA 1
ATOM 1441 C C . ASP A 1 179 ? 19.672 17.469 5.168 1 94.06 179 ASP A C 1
ATOM 1443 O O . ASP A 1 179 ? 19.625 17.703 3.961 1 94.06 179 ASP A O 1
ATOM 1447 N N . GLU A 1 180 ? 19.953 18.391 6.039 1 92.81 180 GLU A N 1
ATOM 1448 C CA . GLU A 1 180 ? 19.859 19.797 5.707 1 92.81 180 GLU A CA 1
ATOM 1449 C C . GLU A 1 180 ? 21.094 20.281 4.973 1 92.81 180 GLU A C 1
ATOM 1451 O O . GLU A 1 180 ? 21.094 21.359 4.379 1 92.81 180 GLU A O 1
ATOM 1456 N N . ILE A 1 181 ? 22.188 19.453 4.965 1 91.12 181 ILE A N 1
ATOM 1457 C CA . ILE A 1 181 ? 23.391 19.984 4.336 1 91.12 181 ILE A CA 1
ATOM 1458 C C . ILE A 1 181 ? 24.078 18.875 3.523 1 91.12 181 ILE A C 1
ATOM 1460 O O . ILE A 1 181 ? 25.25 18.984 3.162 1 91.12 181 ILE A O 1
ATOM 1464 N N . GLY A 1 182 ? 23.391 17.75 3.34 1 87.69 182 GLY A N 1
ATOM 1465 C CA . GLY A 1 182 ? 23.969 16.641 2.598 1 87.69 182 GLY A CA 1
ATOM 1466 C C . GLY A 1 182 ? 25 15.859 3.396 1 87.69 182 GLY A C 1
ATOM 1467 O O . GLY A 1 182 ? 26.078 15.531 2.883 1 87.69 182 GLY A O 1
ATOM 1468 N N . ARG A 1 183 ? 24.719 15.664 4.602 1 87.44 183 ARG A N 1
ATOM 1469 C CA . ARG A 1 183 ? 25.578 14.992 5.559 1 87.44 183 ARG A CA 1
ATOM 1470 C C . ARG A 1 183 ? 25.719 13.508 5.219 1 87.44 183 ARG A C 1
ATOM 1472 O O . ARG A 1 183 ? 26.766 12.898 5.496 1 87.44 183 ARG A O 1
ATOM 1479 N N . PHE A 1 184 ? 24.688 12.922 4.57 1 91.06 184 PHE A N 1
ATOM 1480 C CA . PHE A 1 184 ? 24.609 11.477 4.418 1 91.06 184 PHE A CA 1
ATOM 1481 C C . PHE A 1 184 ? 24.656 11.078 2.947 1 91.06 184 PHE A C 1
ATOM 1483 O O . PHE A 1 184 ? 23.656 11.141 2.246 1 91.06 184 PHE A O 1
ATOM 1490 N N . PRO A 1 185 ? 25.703 10.586 2.514 1 85.81 185 PRO A N 1
ATOM 1491 C CA . PRO A 1 185 ? 25.828 10.203 1.104 1 85.81 185 PRO A CA 1
ATOM 1492 C C . PRO A 1 185 ? 24.797 9.164 0.679 1 85.81 185 PRO A C 1
ATOM 1494 O O . PRO A 1 185 ? 24.391 9.133 -0.484 1 85.81 185 PRO A O 1
ATOM 1497 N N . GLN A 1 186 ? 24.391 8.328 1.563 1 88.38 186 GLN A N 1
ATOM 1498 C CA . GLN A 1 186 ? 23.453 7.262 1.237 1 88.38 186 GLN A CA 1
ATOM 1499 C C . GLN A 1 186 ? 22.094 7.824 0.81 1 88.38 186 GLN A C 1
ATOM 1501 O O . GLN A 1 186 ? 21.281 7.117 0.213 1 88.38 186 GLN A O 1
ATOM 1506 N N . LEU A 1 187 ? 21.828 9.094 1.127 1 85.44 187 LEU A N 1
ATOM 1507 C CA . LEU A 1 187 ? 20.547 9.719 0.795 1 85.44 187 LEU A CA 1
ATOM 1508 C C . LEU A 1 187 ? 20.641 10.469 -0.527 1 85.44 187 LEU A C 1
ATOM 1510 O O . LEU A 1 187 ? 19.625 10.945 -1.046 1 85.44 187 LEU A O 1
ATOM 1514 N N . THR A 1 188 ? 21.766 10.828 -0.992 1 67.5 188 THR A N 1
ATOM 1515 C CA . THR A 1 188 ? 21.969 11.609 -2.205 1 67.5 188 THR A CA 1
ATOM 1516 C C . THR A 1 188 ? 22.016 10.711 -3.432 1 67.5 188 THR A C 1
ATOM 1518 O O . THR A 1 188 ? 22.5 9.578 -3.354 1 67.5 188 THR A O 1
ATOM 1521 N N . ASP A 1 189 ? 20.734 10.805 -4.129 1 53.41 189 ASP A N 1
ATOM 1522 C CA . ASP A 1 189 ? 20.797 10.117 -5.418 1 53.41 189 ASP A CA 1
ATOM 1523 C C . ASP A 1 189 ? 22.125 10.406 -6.133 1 53.41 189 ASP A C 1
ATOM 1525 O O . ASP A 1 189 ? 22.234 10.203 -7.344 1 53.41 189 ASP A O 1
ATOM 1529 N N . THR A 1 190 ? 22.953 11.078 -5.898 1 40.25 190 THR A N 1
ATOM 1530 C CA . THR A 1 190 ? 23.969 11.094 -6.945 1 40.25 190 THR A CA 1
ATOM 1531 C C . THR A 1 190 ? 24.109 9.711 -7.578 1 40.25 190 THR A C 1
ATOM 1533 O O . THR A 1 190 ? 25.062 9.461 -8.32 1 40.25 190 THR A O 1
ATOM 1536 N N . ILE A 1 191 ? 23.312 8.633 -7.414 1 32.41 191 ILE A N 1
ATOM 1537 C CA . ILE A 1 191 ? 22.641 8.07 -8.578 1 32.41 191 ILE A CA 1
ATOM 1538 C C . ILE A 1 191 ? 21.484 8.977 -8.992 1 32.41 191 ILE A C 1
ATOM 1540 O O . ILE A 1 191 ? 20.625 9.312 -8.172 1 32.41 191 ILE A O 1
ATOM 1544 N N . MET A 1 192 ? 21.219 9.594 -10.32 1 29.09 192 MET A N 1
ATOM 1545 C CA . MET A 1 192 ? 20.516 10.633 -11.07 1 29.09 192 MET A CA 1
ATOM 1546 C C . MET A 1 192 ? 19.016 10.555 -10.82 1 29.09 192 MET A C 1
ATOM 1548 O O . MET A 1 192 ? 18.5 9.523 -10.391 1 29.09 192 MET A O 1
ATOM 1552 N N . SER A 1 193 ? 18.094 11.758 -11.438 1 27.47 193 SER A N 1
ATOM 1553 C CA . SER A 1 193 ? 16.766 12.32 -11.594 1 27.47 193 SER A CA 1
ATOM 1554 C C . SER A 1 193 ? 15.789 11.273 -12.133 1 27.47 193 SER A C 1
ATOM 1556 O O . SER A 1 193 ? 15.906 10.844 -13.281 1 27.47 193 SER A O 1
ATOM 1558 N N . LYS A 1 194 ? 15.281 10.344 -12.047 1 25.39 194 LYS A N 1
ATOM 1559 C CA . LYS A 1 194 ? 14.391 10.008 -13.156 1 25.39 194 LYS A CA 1
ATOM 1560 C C . LYS A 1 194 ? 13.461 11.18 -13.484 1 25.39 194 LYS A C 1
ATOM 1562 O O . LYS A 1 194 ? 13.086 11.375 -14.641 1 25.39 194 LYS A O 1
ATOM 1567 N N . TYR A 1 195 ? 12.359 11.672 -12.914 1 24.52 195 TYR A N 1
ATOM 1568 C CA . TYR A 1 195 ? 11.648 12.688 -13.695 1 24.52 195 TYR A CA 1
ATOM 1569 C C . TYR A 1 195 ? 12.398 14.016 -13.672 1 24.52 195 TYR A C 1
ATOM 1571 O O . TYR A 1 195 ? 12.727 14.562 -14.719 1 24.52 195 TYR A O 1
ATOM 1579 N N . GLY A 1 196 ? 11.867 15.266 -13.102 1 22.44 196 GLY A N 1
ATOM 1580 C CA . GLY A 1 196 ? 12.188 16.609 -13.562 1 22.44 196 GLY A CA 1
ATOM 1581 C C . GLY A 1 196 ? 13.617 17.016 -13.258 1 22.44 196 GLY A C 1
ATOM 1582 O O . GLY A 1 196 ? 14.438 16.172 -12.867 1 22.44 196 GLY A O 1
ATOM 1583 N N . ALA A 1 197 ? 13.875 18.344 -12.555 1 22.78 197 ALA A N 1
ATOM 1584 C CA . ALA A 1 197 ? 14.969 19.281 -12.805 1 22.78 197 ALA A CA 1
ATOM 1585 C C . ALA A 1 197 ? 16.312 18.672 -12.438 1 22.78 197 ALA A C 1
ATOM 1587 O O . ALA A 1 197 ? 16.391 17.766 -11.594 1 22.78 197 ALA A O 1
ATOM 1588 N N . GLY A 1 198 ? 17.438 18.75 -13.219 1 26.09 198 GLY A N 1
ATOM 1589 C CA . GLY A 1 198 ? 18.859 18.797 -13.469 1 26.09 198 GLY A CA 1
ATOM 1590 C C . GLY A 1 198 ? 19.688 19.156 -12.242 1 26.09 198 GLY A C 1
ATOM 1591 O O . GLY A 1 198 ? 20.891 19.375 -12.344 1 26.09 198 GLY A O 1
ATOM 1592 N N . THR A 1 199 ? 19.188 19.938 -11.227 1 25.62 199 THR A N 1
ATOM 1593 C CA . THR A 1 199 ? 20.312 20.641 -10.617 1 25.62 199 THR A CA 1
ATOM 1594 C C . THR A 1 199 ? 21.266 19.641 -9.961 1 25.62 199 THR A C 1
ATOM 1596 O O . THR A 1 199 ? 20.875 18.859 -9.102 1 25.62 199 THR A O 1
ATOM 1599 N N . HIS A 1 200 ? 22.078 18.969 -10.758 1 28.67 200 HIS A N 1
ATOM 1600 C CA . HIS A 1 200 ? 23.391 18.484 -10.352 1 28.67 200 HIS A CA 1
ATOM 1601 C C . HIS A 1 200 ? 23.906 19.219 -9.125 1 28.67 200 HIS A C 1
ATOM 1603 O O . HIS A 1 200 ? 24.266 20.406 -9.219 1 28.67 200 HIS A O 1
ATOM 1609 N N . TYR A 1 201 ? 23.312 19.297 -8.023 1 30.5 201 TYR A N 1
ATOM 1610 C CA . TYR A 1 201 ? 24.062 20.031 -7.004 1 30.5 201 TYR A CA 1
ATOM 1611 C C . TYR A 1 201 ? 25.391 19.359 -6.723 1 30.5 201 TYR A C 1
ATOM 1613 O O . TYR A 1 201 ? 25.438 18.219 -6.258 1 30.5 201 TYR A O 1
ATOM 1621 N N . SER A 1 202 ? 26.312 19.188 -7.684 1 32.47 202 SER A N 1
ATOM 1622 C CA . SER A 1 202 ? 27.703 19.188 -7.246 1 32.47 202 SER A CA 1
ATOM 1623 C C . SER A 1 202 ? 27.891 20.031 -5.988 1 32.47 202 SER A C 1
ATOM 1625 O O . SER A 1 202 ? 27.797 21.266 -6.039 1 32.47 202 SER A O 1
ATOM 1627 N N . VAL A 1 203 ? 27.469 19.625 -4.855 1 36.75 203 VAL A N 1
ATOM 1628 C CA . VAL A 1 203 ? 27.562 20.484 -3.682 1 36.75 203 VAL A CA 1
ATOM 1629 C C . VAL A 1 203 ? 29.031 20.859 -3.434 1 36.75 203 VAL A C 1
ATOM 1631 O O . VAL A 1 203 ? 29.859 19.984 -3.148 1 36.75 203 VAL A O 1
ATOM 1634 N N . ASP A 1 204 ? 29.625 21.672 -4.035 1 37.97 204 ASP A N 1
ATOM 1635 C CA . ASP A 1 204 ? 30.797 22.359 -3.486 1 37.97 204 ASP A CA 1
ATOM 1636 C C . ASP A 1 204 ? 30.625 22.609 -1.99 1 37.97 204 ASP A C 1
ATOM 1638 O O . ASP A 1 204 ? 29.672 23.25 -1.569 1 37.97 204 ASP A O 1
ATOM 1642 N N . LYS A 1 205 ? 31.281 21.984 -1.122 1 44.69 205 LYS A N 1
ATOM 1643 C CA . LYS A 1 205 ? 31.234 22.188 0.322 1 44.69 205 LYS A CA 1
ATOM 1644 C C . LYS A 1 205 ? 31.016 23.656 0.659 1 44.69 205 LYS A C 1
ATOM 1646 O O . LYS A 1 205 ? 30.312 23.984 1.627 1 44.69 205 LYS A O 1
ATOM 1651 N N . ASN A 1 206 ? 31.75 24.453 0.004 1 45.78 206 ASN A N 1
ATOM 1652 C CA . ASN A 1 206 ? 31.766 25.891 0.277 1 45.78 206 ASN A CA 1
ATOM 1653 C C . ASN A 1 206 ? 30.453 26.547 -0.147 1 45.78 206 ASN A C 1
ATOM 1655 O O . ASN A 1 206 ? 30.188 27.703 0.215 1 45.78 206 ASN A O 1
ATOM 1659 N N . THR A 1 207 ? 29.656 25.891 -1.116 1 49.72 207 THR A N 1
ATOM 1660 C CA . THR A 1 207 ? 28.516 26.578 -1.709 1 49.72 207 THR A CA 1
ATOM 1661 C C . THR A 1 207 ? 27.203 25.875 -1.321 1 49.72 207 THR A C 1
ATOM 1663 O O . THR A 1 207 ? 26.141 26.188 -1.871 1 49.72 207 THR A O 1
ATOM 1666 N N . ARG A 1 208 ? 27.203 24.922 -0.295 1 60.56 208 ARG A N 1
ATOM 1667 C CA . ARG A 1 208 ? 26 24.141 -0.036 1 60.56 208 ARG A CA 1
ATOM 1668 C C . ARG A 1 208 ? 24.969 24.953 0.743 1 60.56 208 ARG A C 1
ATOM 1670 O O . ARG A 1 208 ? 25.281 25.516 1.795 1 60.56 208 ARG A O 1
ATOM 1677 N N . LYS A 1 209 ? 23.922 25.078 0.13 1 83.94 209 LYS A N 1
ATOM 1678 C CA . LYS A 1 209 ? 22.812 25.781 0.766 1 83.94 209 LYS A CA 1
ATOM 1679 C C . LYS A 1 209 ? 22.172 24.938 1.854 1 83.94 209 LYS A C 1
ATOM 1681 O O . LYS A 1 209 ? 22.047 23.719 1.702 1 83.94 209 LYS A O 1
ATOM 1686 N N . ILE A 1 210 ? 22.078 25.516 3.027 1 92 210 ILE A N 1
ATOM 1687 C CA . ILE A 1 210 ? 21.391 24.859 4.137 1 92 210 ILE A CA 1
ATOM 1688 C C . ILE A 1 210 ? 19.891 24.766 3.838 1 92 210 ILE A C 1
ATOM 1690 O O . ILE A 1 210 ? 19.266 25.766 3.48 1 92 210 ILE A O 1
ATOM 1694 N N . ASN A 1 211 ? 19.406 23.562 3.881 1 94.31 211 ASN A N 1
ATOM 1695 C CA . ASN A 1 211 ? 17.953 23.406 3.785 1 94.31 211 ASN A CA 1
ATOM 1696 C C . ASN A 1 211 ? 17.281 23.688 5.125 1 94.31 211 ASN A C 1
ATOM 1698 O O . ASN A 1 211 ? 17.109 22.766 5.938 1 94.31 211 ASN A O 1
ATOM 1702 N N . TYR A 1 212 ? 16.844 24.812 5.234 1 95.25 212 TYR A N 1
ATOM 1703 C CA . TYR A 1 212 ? 16.266 25.297 6.484 1 95.25 212 TYR A CA 1
ATOM 1704 C C . TYR A 1 212 ? 14.867 24.719 6.688 1 95.25 212 TYR A C 1
ATOM 1706 O O . TYR A 1 212 ? 14.5 24.359 7.805 1 95.25 212 TYR A O 1
ATOM 1714 N N . TRP A 1 213 ? 14.062 24.484 5.668 1 95.75 213 TRP A N 1
ATOM 1715 C CA . TRP A 1 213 ? 12.672 24.062 5.746 1 95.75 213 TRP A CA 1
ATOM 1716 C C . TRP A 1 213 ? 12.578 22.562 6.008 1 95.75 213 TRP A C 1
ATOM 1718 O O . TRP A 1 213 ? 11.633 22.094 6.645 1 95.75 213 TRP A O 1
ATOM 1728 N N . GLY A 1 214 ? 13.477 21.797 5.391 1 94.56 214 GLY A N 1
ATOM 1729 C CA . GLY A 1 214 ? 13.539 20.375 5.672 1 94.56 214 GLY A CA 1
ATOM 1730 C C . GLY A 1 214 ? 12.773 19.531 4.664 1 94.56 214 GLY A C 1
ATOM 1731 O O . GLY A 1 214 ? 12.617 18.328 4.848 1 94.56 214 GLY A O 1
ATOM 1732 N N . TYR A 1 215 ? 12.312 20.125 3.541 1 93.12 215 TYR A N 1
ATOM 1733 C CA . TYR A 1 215 ? 11.602 19.344 2.535 1 93.12 215 TYR A CA 1
ATOM 1734 C C . TYR A 1 215 ? 12.578 18.531 1.686 1 93.12 215 TYR A C 1
ATOM 1736 O O . TYR A 1 215 ? 12.695 18.766 0.48 1 93.12 215 TYR A O 1
ATOM 1744 N N . THR A 1 216 ? 13.211 17.562 2.258 1 92.19 216 THR A N 1
ATOM 1745 C CA . THR A 1 216 ? 14.164 16.656 1.628 1 92.19 216 THR A CA 1
ATOM 1746 C C . THR A 1 216 ? 14.172 15.305 2.338 1 92.19 216 THR A C 1
ATOM 1748 O O . THR A 1 216 ? 13.508 15.133 3.361 1 92.19 216 THR A O 1
ATOM 1751 N N . GLY A 1 217 ? 14.852 14.391 1.745 1 92.06 217 GLY A N 1
ATOM 1752 C CA . GLY A 1 217 ? 14.93 13.062 2.326 1 92.06 217 GLY A CA 1
ATOM 1753 C C . GLY A 1 217 ? 15.742 13.016 3.604 1 92.06 217 GLY A C 1
ATOM 1754 O O . GLY A 1 217 ? 16.516 13.938 3.887 1 92.06 217 GLY A O 1
ATOM 1755 N N . GLY A 1 218 ? 15.555 11.906 4.328 1 95.12 218 GLY A N 1
ATOM 1756 C CA . GLY A 1 218 ? 16.281 11.711 5.574 1 95.12 218 GLY A CA 1
ATOM 1757 C C . GLY A 1 218 ? 15.93 10.406 6.27 1 95.12 218 GLY A C 1
ATOM 1758 O O . GLY A 1 218 ? 15.633 9.406 5.617 1 95.12 218 GLY A O 1
ATOM 1759 N N . PHE A 1 219 ? 16.188 10.391 7.57 1 97.56 219 PHE A N 1
ATOM 1760 C CA . PHE A 1 219 ? 15.812 9.273 8.43 1 97.56 219 PHE A CA 1
ATOM 1761 C C . PHE A 1 219 ? 14.484 9.547 9.125 1 97.56 219 PHE A C 1
ATOM 1763 O O . PHE A 1 219 ? 14.453 10.148 10.203 1 97.56 219 PHE A O 1
ATOM 1770 N N . TYR A 1 220 ? 13.453 8.969 8.531 1 97.94 220 TYR A N 1
ATOM 1771 C CA . TYR A 1 220 ? 12.078 9.406 8.758 1 97.94 220 TYR A CA 1
ATOM 1772 C C . TYR A 1 220 ? 11.562 8.922 10.109 1 97.94 220 TYR A C 1
ATOM 1774 O O . TYR A 1 220 ? 10.531 9.391 10.586 1 97.94 220 TYR A O 1
ATOM 1782 N N . PHE A 1 221 ? 12.234 7.996 10.758 1 98.38 221 PHE A N 1
ATOM 1783 C CA . PHE A 1 221 ? 11.742 7.434 12.008 1 98.38 221 PHE A CA 1
ATOM 1784 C C . PHE A 1 221 ? 12.344 8.156 13.211 1 98.38 221 PHE A C 1
ATOM 1786 O O . PHE A 1 221 ? 11.961 7.902 14.352 1 98.38 221 PHE A O 1
ATOM 1793 N N . ALA A 1 222 ? 13.289 9.055 12.945 1 98.5 222 ALA A N 1
ATOM 1794 C CA . ALA A 1 222 ? 13.992 9.781 14 1 98.5 222 ALA A CA 1
ATOM 1795 C C . ALA A 1 222 ? 13.594 11.25 14.016 1 98.5 222 ALA A C 1
ATOM 1797 O O . ALA A 1 222 ? 13.578 11.906 12.977 1 98.5 222 ALA A O 1
ATOM 1798 N N . PRO A 1 223 ? 13.281 11.797 15.219 1 98.56 223 PRO A N 1
ATOM 1799 C CA . PRO A 1 223 ? 13.109 13.25 15.281 1 98.56 223 PRO A CA 1
ATOM 1800 C C . PRO A 1 223 ? 14.406 14.008 14.984 1 98.56 223 PRO A C 1
ATOM 1802 O O . PRO A 1 223 ? 15.5 13.469 15.172 1 98.56 223 PRO A O 1
ATOM 1805 N N . LYS A 1 224 ? 14.242 15.18 14.484 1 98.25 224 LYS A N 1
ATOM 1806 C CA . LYS A 1 224 ? 15.406 15.992 14.156 1 98.25 224 LYS A CA 1
ATOM 1807 C C . LYS A 1 224 ? 16.234 16.281 15.398 1 98.25 224 LYS A C 1
ATOM 1809 O O . LYS A 1 224 ? 15.805 17.031 16.281 1 98.25 224 LYS A O 1
ATOM 1814 N N . ALA A 1 225 ? 17.406 15.797 15.438 1 97.5 225 ALA A N 1
ATOM 1815 C CA . ALA A 1 225 ? 18.266 15.914 16.609 1 97.5 225 ALA A CA 1
ATOM 1816 C C . ALA A 1 225 ? 18.594 17.375 16.906 1 97.5 225 ALA A C 1
ATOM 1818 O O . ALA A 1 225 ? 18.594 17.797 18.062 1 97.5 225 ALA A O 1
ATOM 1819 N N . SER A 1 226 ? 18.828 18.141 15.898 1 96.81 226 SER A N 1
ATOM 1820 C CA . SER A 1 226 ? 19.25 19.531 16.062 1 96.81 226 SER A CA 1
ATOM 1821 C C . SER A 1 226 ? 18.094 20.406 16.547 1 96.81 226 SER A C 1
ATOM 1823 O O . SER A 1 226 ? 18.281 21.547 16.953 1 96.81 226 SER A O 1
ATOM 1825 N N . TYR A 1 227 ? 16.875 19.891 16.484 1 98.31 227 TYR A N 1
ATOM 1826 C CA . TYR A 1 227 ? 15.711 20.578 17.047 1 98.31 227 TYR A CA 1
ATOM 1827 C C . TYR A 1 227 ? 15.516 20.219 18.516 1 98.31 227 TYR A C 1
ATOM 1829 O O . TYR A 1 227 ? 14.508 20.594 19.109 1 98.31 227 TYR A O 1
ATOM 1837 N N . SER A 1 228 ? 16.453 19.469 19.078 1 97.75 228 SER A N 1
ATOM 1838 C CA . SER A 1 228 ? 16.391 19.094 20.484 1 97.75 228 SER A CA 1
ATOM 1839 C C . SER A 1 228 ? 17.453 19.812 21.297 1 97.75 228 SER A C 1
ATOM 1841 O O . SER A 1 228 ? 18.625 19.844 20.938 1 97.75 228 SER A O 1
ATOM 1843 N N . SER A 1 229 ? 17 20.375 22.391 1 96.88 229 SER A N 1
ATOM 1844 C CA . SER A 1 229 ? 17.938 21.031 23.297 1 96.88 229 SER A CA 1
ATOM 1845 C C . SER A 1 229 ? 18.891 20.016 23.938 1 96.88 229 SER A C 1
ATOM 1847 O O . SER A 1 229 ? 20.047 20.312 24.188 1 96.88 229 SER A O 1
ATOM 1849 N N . ILE A 1 230 ? 18.438 18.812 24.156 1 95.44 230 ILE A N 1
ATOM 1850 C CA . ILE A 1 230 ? 19.219 17.734 24.734 1 95.44 230 ILE A CA 1
ATOM 1851 C C . ILE A 1 230 ? 20.406 17.406 23.828 1 95.44 230 ILE A C 1
ATOM 1853 O O . ILE A 1 230 ? 21.547 17.344 24.297 1 95.44 230 ILE A O 1
ATOM 1857 N N . ALA A 1 231 ? 20.141 17.266 22.578 1 94.69 231 ALA A N 1
ATOM 1858 C CA . ALA A 1 231 ? 21.188 16.891 21.625 1 94.69 231 ALA A CA 1
ATOM 1859 C C . ALA A 1 231 ? 22.094 18.078 21.312 1 94.69 231 ALA A C 1
ATOM 1861 O O . ALA A 1 231 ? 23.312 17.922 21.203 1 94.69 231 ALA A O 1
ATOM 1862 N N . SER A 1 232 ? 21.5 19.25 21.141 1 92.44 232 SER A N 1
ATOM 1863 C CA . SER A 1 232 ? 22.25 20.406 20.672 1 92.44 232 SER A CA 1
ATOM 1864 C C . SER A 1 232 ? 23.188 20.938 21.766 1 92.44 232 SER A C 1
ATOM 1866 O O . SER A 1 232 ? 24.234 21.5 21.469 1 92.44 232 SER A O 1
ATOM 1868 N N . LYS A 1 233 ? 22.906 20.719 23 1 92.12 233 LYS A N 1
ATOM 1869 C CA . LYS A 1 233 ? 23.703 21.234 24.109 1 92.12 233 LYS A CA 1
ATOM 1870 C C . LYS A 1 233 ? 24.828 20.266 24.469 1 92.12 233 LYS A C 1
ATOM 1872 O O . LYS A 1 233 ? 25.75 20.625 25.188 1 92.12 233 LYS A O 1
ATOM 1877 N N . HIS A 1 234 ? 24.797 19.094 23.984 1 87.62 234 HIS A N 1
ATOM 1878 C CA . HIS A 1 234 ? 25.797 18.094 24.312 1 87.62 234 HIS A CA 1
ATOM 1879 C C . HIS A 1 234 ? 26.391 17.469 23.047 1 87.62 234 HIS A C 1
ATOM 1881 O O . HIS A 1 234 ? 26.312 16.266 22.844 1 87.62 234 HIS A O 1
ATOM 1887 N N . PRO A 1 235 ? 27.016 18.328 22.281 1 79.81 235 PRO A N 1
ATOM 1888 C CA . PRO A 1 235 ? 27.609 17.766 21.062 1 79.81 235 PRO A CA 1
ATOM 1889 C C . PRO A 1 235 ? 28.672 16.703 21.359 1 79.81 235 PRO A C 1
ATOM 1891 O O . PRO A 1 235 ? 29.453 16.859 22.297 1 79.81 235 PRO A O 1
ATOM 1894 N N . GLY A 1 236 ? 28.703 15.648 20.688 1 79.75 236 GLY A N 1
ATOM 1895 C CA . GLY A 1 236 ? 29.703 14.602 20.828 1 79.75 236 GLY A CA 1
ATOM 1896 C C . GLY A 1 236 ? 29.312 13.523 21.828 1 79.75 236 GLY A C 1
ATOM 1897 O O . GLY A 1 236 ? 29.953 12.477 21.891 1 79.75 236 GLY A O 1
ATOM 1898 N N . VAL A 1 237 ? 28.328 13.836 22.625 1 87.94 237 VAL A N 1
ATOM 1899 C CA . VAL A 1 237 ? 27.812 12.867 23.578 1 87.94 237 VAL A CA 1
ATOM 1900 C C . VAL A 1 237 ? 26.359 12.539 23.234 1 87.94 237 VAL A C 1
ATOM 1902 O O . VAL A 1 237 ? 25.531 13.438 23.078 1 87.94 237 VAL A O 1
ATOM 1905 N N . PHE A 1 238 ? 26.125 11.258 23.172 1 93.88 238 PHE A N 1
ATOM 1906 C CA . PHE A 1 238 ? 24.75 10.891 22.828 1 93.88 238 PHE A CA 1
ATOM 1907 C C . PHE A 1 238 ? 23.859 10.891 24.078 1 93.88 238 PHE A C 1
ATOM 1909 O O . PHE A 1 238 ? 24.203 10.258 25.078 1 93.88 238 PHE A O 1
ATOM 1916 N N . ARG A 1 239 ? 22.875 11.641 24.078 1 94.06 239 ARG A N 1
ATOM 1917 C CA . ARG A 1 239 ? 21.75 11.609 25 1 94.06 239 ARG A CA 1
ATOM 1918 C C . ARG A 1 239 ? 20.438 11.406 24.25 1 94.06 239 ARG A C 1
ATOM 1920 O O . ARG A 1 239 ? 20.234 11.953 23.172 1 94.06 239 ARG A O 1
ATOM 1927 N N . ASP A 1 240 ? 19.578 10.562 24.812 1 95.81 240 ASP A N 1
ATOM 1928 C CA . ASP A 1 240 ? 18.344 10.234 24.109 1 95.81 240 ASP A CA 1
ATOM 1929 C C . ASP A 1 240 ? 17.453 11.469 23.969 1 95.81 240 ASP A C 1
ATOM 1931 O O . ASP A 1 240 ? 16.703 11.812 24.875 1 95.81 240 ASP A O 1
ATOM 1935 N N . TYR A 1 241 ? 17.5 12.039 22.844 1 96.5 241 TYR A N 1
ATOM 1936 C CA . TYR A 1 241 ? 16.797 13.289 22.594 1 96.5 241 TYR A CA 1
ATOM 1937 C C . TYR A 1 241 ? 15.383 13.023 22.109 1 96.5 241 TYR A C 1
ATOM 1939 O O . TYR A 1 241 ? 14.586 13.961 21.953 1 96.5 241 TYR A O 1
ATOM 1947 N N . THR A 1 242 ? 15.008 11.703 21.844 1 97.62 242 THR A N 1
ATOM 1948 C CA . THR A 1 242 ? 13.664 11.367 21.391 1 97.62 242 THR A CA 1
ATOM 1949 C C . THR A 1 242 ? 12.625 11.742 22.438 1 97.62 242 THR A C 1
ATOM 1951 O O . THR A 1 242 ? 11.477 12.047 22.109 1 97.62 242 THR A O 1
ATOM 1954 N N . VAL A 1 243 ? 12.977 11.812 23.688 1 97.81 243 VAL A N 1
ATOM 1955 C CA . VAL A 1 243 ? 12.078 12.102 24.797 1 97.81 243 VAL A CA 1
ATOM 1956 C C . VAL A 1 243 ? 11.602 13.547 24.719 1 97.81 243 VAL A C 1
ATOM 1958 O O . VAL A 1 243 ? 10.492 13.867 25.141 1 97.81 243 VAL A O 1
ATOM 1961 N N . GLU A 1 244 ? 12.469 14.414 24.219 1 97.94 244 GLU A N 1
ATOM 1962 C CA . GLU A 1 244 ? 12.102 15.82 24.141 1 97.94 244 GLU A CA 1
ATOM 1963 C C . GLU A 1 244 ? 10.891 16.031 23.234 1 97.94 244 GLU A C 1
ATOM 1965 O O . GLU A 1 244 ? 9.984 16.797 23.562 1 97.94 244 GLU A O 1
ATOM 1970 N N . PHE A 1 245 ? 10.906 15.391 22.078 1 98.44 245 PHE A N 1
ATOM 1971 C CA . PHE A 1 245 ? 9.758 15.492 21.188 1 98.44 245 PHE A CA 1
ATOM 1972 C C . PHE A 1 245 ? 8.508 14.945 21.875 1 98.44 245 PHE A C 1
ATOM 1974 O O . PHE A 1 245 ? 7.426 15.531 21.75 1 98.44 245 PHE A O 1
ATOM 1981 N N . LYS A 1 246 ? 8.617 13.805 22.531 1 98.56 246 LYS A N 1
ATOM 1982 C CA . LYS A 1 246 ? 7.488 13.219 23.234 1 98.56 246 LYS A CA 1
ATOM 1983 C C . LYS A 1 246 ? 6.949 14.172 24.297 1 98.56 246 LYS A C 1
ATOM 1985 O O . LYS A 1 246 ? 5.734 14.32 24.453 1 98.56 246 LYS A O 1
ATOM 1990 N N . ASN A 1 247 ? 7.855 14.805 24.938 1 98.25 247 ASN A N 1
ATOM 1991 C CA . ASN A 1 247 ? 7.457 15.758 25.969 1 98.25 247 ASN A CA 1
ATOM 1992 C C . ASN A 1 247 ? 6.676 16.922 25.375 1 98.25 247 ASN A C 1
ATOM 1994 O O . ASN A 1 247 ? 5.695 17.391 25.969 1 98.25 247 ASN A O 1
ATOM 1998 N N . VAL A 1 248 ? 7.125 17.469 24.297 1 98.31 248 VAL A N 1
ATOM 1999 C CA . VAL A 1 248 ? 6.441 18.609 23.703 1 98.31 248 VAL A CA 1
ATOM 2000 C C . VAL A 1 248 ? 5.035 18.203 23.266 1 98.31 248 VAL A C 1
ATOM 2002 O O . VAL A 1 248 ? 4.074 18.938 23.484 1 98.31 248 VAL A O 1
ATOM 2005 N N . VAL A 1 249 ? 4.855 17.031 22.672 1 98.69 249 VAL A N 1
ATOM 2006 C CA . VAL A 1 249 ? 3.541 16.547 22.25 1 98.69 249 VAL A CA 1
ATOM 2007 C C . VAL A 1 249 ? 2.637 16.391 23.469 1 98.69 249 VAL A C 1
ATOM 2009 O O . VAL A 1 249 ? 1.481 16.812 23.453 1 98.69 249 VAL A O 1
ATOM 2012 N N . LYS A 1 250 ? 3.158 15.758 24.531 1 98.62 250 LYS A N 1
ATOM 2013 C CA . LYS A 1 250 ? 2.395 15.555 25.766 1 98.62 250 LYS A CA 1
ATOM 2014 C C . LYS A 1 250 ? 1.922 16.875 26.344 1 98.62 250 LYS A C 1
ATOM 2016 O O . LYS A 1 250 ? 0.76 17.016 26.734 1 98.62 250 LYS A O 1
ATOM 2021 N N . GLU A 1 251 ? 2.814 17.859 26.406 1 98.56 251 GLU A N 1
ATOM 2022 C CA . GLU A 1 251 ? 2.479 19.156 26.969 1 98.56 251 GLU A CA 1
ATOM 2023 C C . GLU A 1 251 ? 1.456 19.891 26.109 1 98.56 251 GLU A C 1
ATOM 2025 O O . GLU A 1 251 ? 0.555 20.547 26.625 1 98.56 251 GLU A O 1
ATOM 2030 N N . LEU A 1 252 ? 1.637 19.828 24.828 1 98.81 252 LEU A N 1
ATOM 2031 C CA . LEU A 1 252 ? 0.661 20.422 23.938 1 98.81 252 LEU A CA 1
ATOM 2032 C C . LEU A 1 252 ? -0.712 19.797 24.109 1 98.81 252 LEU A C 1
ATOM 2034 O O . LEU A 1 252 ? -1.717 20.5 24.234 1 98.81 252 LEU A O 1
ATOM 2038 N N . HIS A 1 253 ? -0.772 18.453 24.172 1 98.75 253 HIS A N 1
ATOM 2039 C CA . HIS A 1 253 ? -2.021 17.75 24.406 1 98.75 253 HIS A CA 1
ATOM 2040 C C . HIS A 1 253 ? -2.664 18.172 25.719 1 98.75 253 HIS A C 1
ATOM 2042 O O . HIS A 1 253 ? -3.873 18.422 25.781 1 98.75 253 HIS A O 1
ATOM 2048 N N . ARG A 1 254 ? -1.851 18.234 26.734 1 98.25 254 ARG A N 1
ATOM 2049 C CA . ARG A 1 254 ? -2.338 18.641 28.062 1 98.25 254 ARG A CA 1
ATOM 2050 C C . ARG A 1 254 ? -3.02 20 28 1 98.25 254 ARG A C 1
ATOM 2052 O O . ARG A 1 254 ? -3.914 20.297 28.797 1 98.25 254 ARG A O 1
ATOM 2059 N N . ASN A 1 255 ? -2.609 20.781 27.031 1 98.44 255 ASN A N 1
ATOM 2060 C CA . ASN A 1 255 ? -3.154 22.125 26.891 1 98.44 255 ASN A CA 1
ATOM 2061 C C . ASN A 1 255 ? -4.145 22.219 25.734 1 98.44 255 ASN A C 1
ATOM 2063 O O . ASN A 1 255 ? -4.457 23.312 25.25 1 98.44 255 ASN A O 1
ATOM 2067 N N . GLY A 1 256 ? -4.535 21.109 25.203 1 98.5 256 GLY A N 1
ATOM 2068 C CA . GLY A 1 256 ? -5.602 21.062 24.219 1 98.5 256 GLY A CA 1
ATOM 2069 C C . GLY A 1 256 ? -5.133 21.422 22.812 1 98.5 256 GLY A C 1
ATOM 2070 O O . GLY A 1 256 ? -5.891 21.984 22.016 1 98.5 256 GLY A O 1
ATOM 2071 N N . ILE A 1 257 ? -3.936 21.172 22.516 1 98.88 257 ILE A N 1
ATOM 2072 C CA . ILE A 1 257 ? -3.41 21.5 21.188 1 98.88 257 ILE A CA 1
ATOM 2073 C C . ILE A 1 257 ? -2.902 20.234 20.5 1 98.88 257 ILE A C 1
ATOM 2075 O O . ILE A 1 257 ? -2.064 19.516 21.062 1 98.88 257 ILE A O 1
ATOM 2079 N N . GLU A 1 258 ? -3.41 19.938 19.344 1 98.88 258 GLU A N 1
ATOM 2080 C CA . GLU A 1 258 ? -2.982 18.797 18.531 1 98.88 258 GLU A CA 1
ATOM 2081 C C . GLU A 1 258 ? -1.673 19.094 17.812 1 98.88 258 GLU A C 1
ATOM 2083 O O . GLU A 1 258 ? -1.326 20.266 17.609 1 98.88 258 GLU A O 1
ATOM 2088 N N . VAL A 1 259 ? -0.971 18.031 17.422 1 98.88 259 VAL A N 1
ATOM 2089 C CA . VAL A 1 259 ? 0.283 18.156 16.688 1 98.88 259 VAL A CA 1
ATOM 2090 C C . VAL A 1 259 ? 0.198 17.375 15.367 1 98.88 259 VAL A C 1
ATOM 2092 O O . VAL A 1 259 ? -0.043 16.172 15.375 1 98.88 259 VAL A O 1
ATOM 2095 N N . VAL A 1 260 ? 0.353 18.078 14.297 1 98.69 260 VAL A N 1
ATOM 2096 C CA . VAL A 1 260 ? 0.47 17.516 12.953 1 98.69 260 VAL A CA 1
ATOM 2097 C C . VAL A 1 260 ? 1.859 17.812 12.391 1 98.69 260 VAL A C 1
ATOM 2099 O O . VAL A 1 260 ? 2.443 18.859 12.68 1 98.69 260 VAL A O 1
ATOM 2102 N N . MET A 1 261 ? 2.41 16.891 11.609 1 98.62 261 MET A N 1
ATOM 2103 C CA . MET A 1 261 ? 3.754 17.094 11.078 1 98.62 261 MET A CA 1
ATOM 2104 C C . MET A 1 261 ? 3.785 16.844 9.57 1 98.62 261 MET A C 1
ATOM 2106 O O . MET A 1 261 ? 3.199 15.875 9.094 1 98.62 261 MET A O 1
ATOM 2110 N N . GLU A 1 262 ? 4.465 17.734 8.906 1 97.81 262 GLU A N 1
ATOM 2111 C CA . GLU A 1 262 ? 4.688 17.5 7.48 1 97.81 262 GLU A CA 1
ATOM 2112 C C . GLU A 1 262 ? 5.75 16.438 7.25 1 97.81 262 GLU A C 1
ATOM 2114 O O . GLU A 1 262 ? 6.797 16.438 7.902 1 97.81 262 GLU A O 1
ATOM 2119 N N . MET A 1 263 ? 5.426 15.562 6.379 1 97.38 263 MET A N 1
ATOM 2120 C CA . MET A 1 263 ? 6.367 14.516 5.98 1 97.38 263 MET A CA 1
ATOM 2121 C C . MET A 1 263 ? 6.582 14.523 4.473 1 97.38 263 MET A C 1
ATOM 2123 O O . MET A 1 263 ? 5.625 14.383 3.705 1 97.38 263 MET A O 1
ATOM 2127 N N . PHE A 1 264 ? 7.852 14.664 4.082 1 95.19 264 PHE A N 1
ATOM 2128 C CA . PHE A 1 264 ? 8.203 14.75 2.668 1 95.19 264 PHE A CA 1
ATOM 2129 C C . PHE A 1 264 ? 8.883 13.461 2.201 1 95.19 264 PHE A C 1
ATOM 2131 O O . PHE A 1 264 ? 10.102 13.328 2.291 1 95.19 264 PHE A O 1
ATOM 2138 N N . PHE A 1 265 ? 8.055 12.547 1.603 1 93.38 265 PHE A N 1
ATOM 2139 C CA . PHE A 1 265 ? 8.586 11.297 1.089 1 93.38 265 PHE A CA 1
ATOM 2140 C C . PHE A 1 265 ? 8.977 11.43 -0.378 1 93.38 265 PHE A C 1
ATOM 2142 O O . PHE A 1 265 ? 8.281 12.086 -1.152 1 93.38 265 PHE A O 1
ATOM 2149 N N . THR A 1 266 ? 10.031 10.914 -0.815 1 83.62 266 THR A N 1
ATOM 2150 C CA . THR A 1 266 ? 10.539 11.031 -2.178 1 83.62 266 THR A CA 1
ATOM 2151 C C . THR A 1 266 ? 10.289 9.734 -2.953 1 83.62 266 THR A C 1
ATOM 2153 O O . THR A 1 266 ? 9.32 9.633 -3.705 1 83.62 266 THR A O 1
ATOM 2156 N N . ASP A 1 267 ? 10.984 8.664 -2.66 1 83.94 267 ASP A N 1
ATOM 2157 C CA . ASP A 1 267 ? 10.93 7.41 -3.408 1 83.94 267 ASP A CA 1
ATOM 2158 C C . ASP A 1 267 ? 10.68 6.227 -2.479 1 83.94 267 ASP A C 1
ATOM 2160 O O . ASP A 1 267 ? 10.883 5.074 -2.865 1 83.94 267 ASP A O 1
ATOM 2164 N N . GLU A 1 268 ? 10.258 6.535 -1.317 1 91.75 268 GLU A N 1
ATOM 2165 C CA . GLU A 1 268 ? 10.031 5.465 -0.352 1 91.75 268 GLU A CA 1
ATOM 2166 C C . GLU A 1 268 ? 8.852 4.594 -0.762 1 91.75 268 GLU A C 1
ATOM 2168 O O . GLU A 1 268 ? 7.887 5.082 -1.358 1 91.75 268 GLU A O 1
ATOM 2173 N N . SER A 1 269 ? 8.898 3.314 -0.451 1 93.06 269 SER A N 1
ATOM 2174 C CA . SER A 1 269 ? 7.844 2.363 -0.796 1 93.06 269 SER A CA 1
ATOM 2175 C C . SER A 1 269 ? 6.59 2.596 0.041 1 93.06 269 SER A C 1
ATOM 2177 O O . SER A 1 269 ? 6.652 3.223 1.101 1 93.06 269 SER A O 1
ATOM 2179 N N . THR A 1 270 ? 5.457 2.055 -0.417 1 94.5 270 THR A N 1
ATOM 2180 C CA . THR A 1 270 ? 4.18 2.162 0.277 1 94.5 270 THR A CA 1
ATOM 2181 C C . THR A 1 270 ? 4.273 1.565 1.678 1 94.5 270 THR A C 1
ATOM 2183 O O . THR A 1 270 ? 3.799 2.164 2.646 1 94.5 270 THR A O 1
ATOM 2186 N N . GLY A 1 271 ? 4.883 0.383 1.759 1 94 271 GLY A N 1
ATOM 2187 C CA . GLY A 1 271 ? 5.043 -0.245 3.061 1 94 271 GLY A CA 1
ATOM 2188 C C . GLY A 1 271 ? 5.875 0.581 4.023 1 94 271 GLY A C 1
ATOM 2189 O O . GLY A 1 271 ? 5.562 0.657 5.215 1 94 271 GLY A O 1
ATOM 2190 N N . PHE A 1 272 ? 6.906 1.198 3.525 1 96.19 272 PHE A N 1
ATOM 2191 C CA . PHE A 1 272 ? 7.77 2.049 4.336 1 96.19 272 PHE A CA 1
ATOM 2192 C C . PHE A 1 272 ? 7.004 3.256 4.863 1 96.19 272 PHE A C 1
ATOM 2194 O O . PHE A 1 272 ? 7.078 3.572 6.051 1 96.19 272 PHE A O 1
ATOM 2201 N N . ILE A 1 273 ? 6.27 3.918 4.023 1 97.31 273 ILE A N 1
ATOM 2202 C CA . ILE A 1 273 ? 5.516 5.121 4.363 1 97.31 273 ILE A CA 1
ATOM 2203 C C . ILE A 1 273 ? 4.453 4.785 5.406 1 97.31 273 ILE A C 1
ATOM 2205 O O . ILE A 1 273 ? 4.301 5.504 6.398 1 97.31 273 ILE A O 1
ATOM 2209 N N . LEU A 1 274 ? 3.748 3.705 5.203 1 96.44 274 LEU A N 1
ATOM 2210 C CA . LEU A 1 274 ? 2.717 3.27 6.137 1 96.44 274 LEU A CA 1
ATOM 2211 C C . LEU A 1 274 ? 3.307 3.021 7.52 1 96.44 274 LEU A C 1
ATOM 2213 O O . LEU A 1 274 ? 2.766 3.494 8.523 1 96.44 274 LEU A O 1
ATOM 2217 N N . GLN A 1 275 ? 4.422 2.338 7.547 1 96.19 275 GLN A N 1
ATOM 2218 C CA . GLN A 1 275 ? 5.066 2.037 8.82 1 96.19 275 GLN A CA 1
ATOM 2219 C C . GLN A 1 275 ? 5.551 3.311 9.508 1 96.19 275 GLN A C 1
ATOM 2221 O O . GLN A 1 275 ? 5.48 3.426 10.734 1 96.19 275 GLN A O 1
ATOM 2226 N N . CYS A 1 276 ? 6.039 4.172 8.734 1 97.81 276 CYS A N 1
ATOM 2227 C CA . CYS A 1 276 ? 6.566 5.422 9.273 1 97.81 276 CYS A CA 1
ATOM 2228 C C . CYS A 1 276 ? 5.469 6.234 9.953 1 97.81 276 CYS A C 1
ATOM 2230 O O . CYS A 1 276 ? 5.629 6.668 11.094 1 97.81 276 CYS A O 1
ATOM 2232 N N . VAL A 1 277 ? 4.359 6.406 9.289 1 98.38 277 VAL A N 1
ATOM 2233 C CA . VAL A 1 277 ? 3.268 7.207 9.844 1 98.38 277 VAL A CA 1
ATOM 2234 C C . VAL A 1 277 ? 2.695 6.516 11.078 1 98.38 277 VAL A C 1
ATOM 2236 O O . VAL A 1 277 ? 2.441 7.164 12.094 1 98.38 277 VAL A O 1
ATOM 2239 N N . ARG A 1 278 ? 2.539 5.176 11.016 1 97.69 278 ARG A N 1
ATOM 2240 C CA . ARG A 1 278 ? 2.086 4.43 12.188 1 97.69 278 ARG A CA 1
ATOM 2241 C C . ARG A 1 278 ? 3.018 4.652 13.375 1 97.69 278 ARG A C 1
ATOM 2243 O O . ARG A 1 278 ? 2.559 4.805 14.508 1 97.69 278 ARG A O 1
ATOM 2250 N N . HIS A 1 279 ? 4.316 4.633 13.062 1 97.5 279 HIS A N 1
ATOM 2251 C CA . HIS A 1 279 ? 5.328 4.816 14.094 1 97.5 279 HIS A CA 1
ATOM 2252 C C . HIS A 1 279 ? 5.16 6.16 14.805 1 97.5 279 HIS A C 1
ATOM 2254 O O . HIS A 1 279 ? 5.16 6.223 16.031 1 97.5 279 HIS A O 1
ATOM 2260 N N . TRP A 1 280 ? 4.965 7.207 14.102 1 98.62 280 TRP A N 1
ATOM 2261 C CA . TRP A 1 280 ? 4.863 8.539 14.688 1 98.62 280 TRP A CA 1
ATOM 2262 C C . TRP A 1 280 ? 3.574 8.68 15.492 1 98.62 280 TRP A C 1
ATOM 2264 O O . TRP A 1 280 ? 3.551 9.352 16.531 1 98.62 280 TRP A O 1
ATOM 2274 N N . VAL A 1 281 ? 2.504 8.062 15.031 1 98.12 281 VAL A N 1
ATOM 2275 C CA . VAL A 1 281 ? 1.223 8.148 15.719 1 98.12 281 VAL A CA 1
ATOM 2276 C C . VAL A 1 281 ? 1.281 7.34 17.016 1 98.12 281 VAL A C 1
ATOM 2278 O O . VAL A 1 281 ? 0.784 7.785 18.047 1 98.12 281 VAL A O 1
ATOM 2281 N N . THR A 1 282 ? 1.932 6.188 16.969 1 95.94 282 THR A N 1
ATOM 2282 C CA . THR A 1 282 ? 1.908 5.297 18.109 1 95.94 282 THR A CA 1
ATOM 2283 C C . THR A 1 282 ? 3.027 5.645 19.094 1 95.94 282 THR A C 1
ATOM 2285 O O . THR A 1 282 ? 2.822 5.641 20.312 1 95.94 282 THR A O 1
ATOM 2288 N N . GLU A 1 283 ? 4.227 5.996 18.594 1 96.31 283 GLU A N 1
ATOM 2289 C CA . GLU A 1 283 ? 5.398 6.227 19.438 1 96.31 283 GLU A CA 1
ATOM 2290 C C . GLU A 1 283 ? 5.457 7.672 19.906 1 96.31 283 GLU A C 1
ATOM 2292 O O . GLU A 1 283 ? 5.875 7.941 21.047 1 96.31 283 GLU A O 1
ATOM 2297 N N . TYR A 1 284 ? 5.047 8.602 19.047 1 98.25 284 TYR A N 1
ATOM 2298 C CA . TYR A 1 284 ? 5.211 10.008 19.375 1 98.25 284 TYR A CA 1
ATOM 2299 C C . TYR A 1 284 ? 3.861 10.688 19.562 1 98.25 284 TYR A C 1
ATOM 2301 O O . TYR A 1 284 ? 3.795 11.867 19.906 1 98.25 284 TYR A O 1
ATOM 2309 N N . HIS A 1 285 ? 2.723 10.031 19.328 1 97.94 285 HIS A N 1
ATOM 2310 C CA . HIS A 1 285 ? 1.356 10.461 19.609 1 97.94 285 HIS A CA 1
ATOM 2311 C C . HIS A 1 285 ? 0.98 11.688 18.781 1 97.94 285 HIS A C 1
ATOM 2313 O O . HIS A 1 285 ? 0.195 12.523 19.234 1 97.94 285 HIS A O 1
ATOM 2319 N N . ILE A 1 286 ? 1.618 11.844 17.656 1 98.69 286 ILE A N 1
ATOM 2320 C CA . ILE A 1 286 ? 1.159 12.961 16.828 1 98.69 286 ILE A CA 1
ATOM 2321 C C . ILE A 1 286 ? -0.274 12.703 16.375 1 98.69 286 ILE A C 1
ATOM 2323 O O . ILE A 1 286 ? -0.728 11.555 16.344 1 98.69 286 ILE A O 1
ATOM 2327 N N . ASP A 1 287 ? -0.96 13.758 16.016 1 98.69 287 ASP A N 1
ATOM 2328 C CA . ASP A 1 287 ? -2.389 13.68 15.727 1 98.69 287 ASP A CA 1
ATOM 2329 C C . ASP A 1 287 ? -2.641 13.594 14.219 1 98.69 287 ASP A C 1
ATOM 2331 O O . ASP A 1 287 ? -3.766 13.336 13.789 1 98.69 287 ASP A O 1
ATOM 2335 N N . GLY A 1 288 ? -1.576 13.852 13.492 1 98.5 288 GLY A N 1
ATOM 2336 C CA . GLY A 1 288 ? -1.76 13.789 12.047 1 98.5 288 GLY A CA 1
ATOM 2337 C C . GLY A 1 288 ? -0.48 14.047 11.273 1 98.5 288 GLY A C 1
ATOM 2338 O O . GLY A 1 288 ? 0.569 14.305 11.867 1 98.5 288 GLY A O 1
ATOM 2339 N N . VAL A 1 289 ? -0.604 13.891 9.93 1 98.56 289 VAL A N 1
ATOM 2340 C CA . VAL A 1 289 ? 0.519 14.156 9.031 1 98.56 289 VAL A CA 1
ATOM 2341 C C . VAL A 1 289 ? 0.031 14.914 7.801 1 98.56 289 VAL A C 1
ATOM 2343 O O . VAL A 1 289 ? -1.094 14.711 7.34 1 98.56 289 VAL A O 1
ATOM 2346 N N . HIS A 1 290 ? 0.775 15.867 7.406 1 98.06 290 HIS A N 1
ATOM 2347 C CA . HIS A 1 290 ? 0.7 16.438 6.062 1 98.06 290 HIS A CA 1
ATOM 2348 C C . HIS A 1 290 ? 1.716 15.781 5.133 1 98.06 290 HIS A C 1
ATOM 2350 O O . HIS A 1 290 ? 2.916 16.062 5.23 1 98.06 290 HIS A O 1
ATOM 2356 N N . VAL A 1 291 ? 1.193 14.953 4.211 1 95.88 291 VAL A N 1
ATOM 2357 C CA . VAL A 1 291 ? 2.107 14.023 3.557 1 95.88 291 VAL A CA 1
ATOM 2358 C C . VAL A 1 291 ? 2.219 14.367 2.072 1 95.88 291 VAL A C 1
ATOM 2360 O O . VAL A 1 291 ? 1.227 14.734 1.437 1 95.88 291 VAL A O 1
ATOM 2363 N N . TYR A 1 292 ? 3.451 14.32 1.579 1 89.88 292 TYR A N 1
ATOM 2364 C CA . TYR A 1 292 ? 3.795 14.32 0.161 1 89.88 292 TYR A CA 1
ATOM 2365 C C . TYR A 1 292 ? 4.277 12.945 -0.283 1 89.88 292 TYR A C 1
ATOM 2367 O O . TYR A 1 292 ? 5.395 12.531 0.043 1 89.88 292 TYR A O 1
ATOM 2375 N N . CYS A 1 293 ? 3.357 12.188 -0.982 1 89.56 293 CYS A N 1
ATOM 2376 C CA . CYS A 1 293 ? 3.662 10.828 -1.419 1 89.56 293 CYS A CA 1
ATOM 2377 C C . CYS A 1 293 ? 2.814 10.445 -2.623 1 89.56 293 CYS A C 1
ATOM 2379 O O . CYS A 1 293 ? 2.006 11.242 -3.102 1 89.56 293 CYS A O 1
ATOM 2381 N N . ASP A 1 294 ? 3.047 9.273 -3.207 1 89.12 294 ASP A N 1
ATOM 2382 C CA . ASP A 1 294 ? 2.314 8.844 -4.395 1 89.12 294 ASP A CA 1
ATOM 2383 C C . ASP A 1 294 ? 0.9 8.391 -4.027 1 89.12 294 ASP A C 1
ATOM 2385 O O . ASP A 1 294 ? 0.583 8.219 -2.852 1 89.12 294 ASP A O 1
ATOM 2389 N N . GLU A 1 295 ? 0.125 8.172 -4.969 1 90.44 295 GLU A N 1
ATOM 2390 C CA . GLU A 1 295 ? -1.294 7.875 -4.797 1 90.44 295 GLU A CA 1
ATOM 2391 C C . GLU A 1 295 ? -1.5 6.539 -4.086 1 90.44 295 GLU A C 1
ATOM 2393 O O . GLU A 1 295 ? -2.451 6.379 -3.318 1 90.44 295 GLU A O 1
ATOM 2398 N N . SER A 1 296 ? -0.668 5.57 -4.395 1 91.5 296 SER A N 1
ATOM 2399 C CA . SER A 1 296 ? -0.8 4.258 -3.771 1 91.5 296 SER A CA 1
ATOM 2400 C C . SER A 1 296 ? -0.574 4.332 -2.266 1 91.5 296 SER A C 1
ATOM 2402 O O . SER A 1 296 ? -1.321 3.734 -1.488 1 91.5 296 SER A O 1
ATOM 2404 N N . ALA A 1 297 ? 0.438 5.074 -1.886 1 93.81 297 ALA A N 1
ATOM 2405 C CA . ALA A 1 297 ? 0.711 5.266 -0.464 1 93.81 297 ALA A CA 1
ATOM 2406 C C . ALA A 1 297 ? -0.413 6.047 0.21 1 93.81 297 ALA A C 1
ATOM 2408 O O . ALA A 1 297 ? -0.795 5.746 1.343 1 93.81 297 ALA A O 1
ATOM 2409 N N . LEU A 1 298 ? -0.908 7.031 -0.48 1 93.88 298 LEU A N 1
ATOM 2410 C CA . LEU A 1 298 ? -1.997 7.832 0.07 1 93.88 298 LEU A CA 1
ATOM 2411 C C . LEU A 1 298 ? -3.234 6.973 0.308 1 93.88 298 LEU A C 1
ATOM 2413 O O . LEU A 1 298 ? -3.902 7.109 1.336 1 93.88 298 LEU A O 1
ATOM 2417 N N . LYS A 1 299 ? -3.566 6.145 -0.627 1 93.25 299 LYS A N 1
ATOM 2418 C CA . LYS A 1 299 ? -4.699 5.238 -0.47 1 93.25 299 LYS A CA 1
ATOM 2419 C C . LYS A 1 299 ? -4.488 4.289 0.705 1 93.25 299 LYS A C 1
ATOM 2421 O O . LYS A 1 299 ? -5.406 4.047 1.489 1 93.25 299 LYS A O 1
ATOM 2426 N N . ALA A 1 300 ? -3.314 3.75 0.792 1 94.25 300 ALA A N 1
ATOM 2427 C CA . ALA A 1 300 ? -2.992 2.855 1.9 1 94.25 300 ALA A CA 1
ATOM 2428 C C . ALA A 1 300 ? -3.184 3.555 3.242 1 94.25 300 ALA A C 1
ATOM 2430 O O . ALA A 1 300 ? -3.734 2.973 4.18 1 94.25 300 ALA A O 1
ATOM 2431 N N . LEU A 1 301 ? -2.75 4.766 3.344 1 96 301 LEU A N 1
ATOM 2432 C CA . LEU A 1 301 ? -2.895 5.543 4.57 1 96 301 LEU A CA 1
ATOM 2433 C C . LEU A 1 301 ? -4.363 5.797 4.883 1 96 301 LEU A C 1
ATOM 2435 O O . LEU A 1 301 ? -4.789 5.684 6.035 1 96 301 LEU A O 1
ATOM 2439 N N . SER A 1 302 ? -5.117 6.129 3.848 1 95 302 SER A N 1
ATOM 2440 C CA . SER A 1 302 ? -6.52 6.484 4.02 1 95 302 SER A CA 1
ATOM 2441 C C . SER A 1 302 ? -7.336 5.297 4.527 1 95 302 SER A C 1
ATOM 2443 O O . SER A 1 302 ? -8.32 5.477 5.246 1 95 302 SER A O 1
ATOM 2445 N N . GLN A 1 303 ? -6.867 4.059 4.207 1 92.5 303 GLN A N 1
ATOM 2446 C CA . GLN A 1 303 ? -7.645 2.865 4.52 1 92.5 303 GLN A CA 1
ATOM 2447 C C . GLN A 1 303 ? -7.145 2.205 5.805 1 92.5 303 GLN A C 1
ATOM 2449 O O . GLN A 1 303 ? -7.75 1.249 6.293 1 92.5 303 GLN A O 1
ATOM 2454 N N . ASP A 1 304 ? -6.098 2.672 6.316 1 94.5 304 ASP A N 1
ATOM 2455 C CA . ASP A 1 304 ? -5.445 2.004 7.438 1 94.5 304 ASP A CA 1
ATOM 2456 C C . ASP A 1 304 ? -6.27 2.146 8.719 1 94.5 304 ASP A C 1
ATOM 2458 O O . ASP A 1 304 ? -6.613 3.258 9.117 1 94.5 304 ASP A O 1
ATOM 2462 N N . ALA A 1 305 ? -6.52 1.066 9.414 1 94.69 305 ALA A N 1
ATOM 2463 C CA . ALA A 1 305 ? -7.398 1.054 10.578 1 94.69 305 ALA A CA 1
ATOM 2464 C C . ALA A 1 305 ? -6.75 1.765 11.766 1 94.69 305 ALA A C 1
ATOM 2466 O O . ALA A 1 305 ? -7.438 2.391 12.57 1 94.69 305 ALA A O 1
ATOM 2467 N N . LEU A 1 306 ? -5.445 1.622 11.867 1 96.38 306 LEU A N 1
ATOM 2468 C CA . LEU A 1 306 ? -4.723 2.266 12.961 1 96.38 306 LEU A CA 1
ATOM 2469 C C . LEU A 1 306 ? -4.766 3.783 12.82 1 96.38 306 LEU A C 1
ATOM 2471 O O . LEU A 1 306 ? -4.781 4.504 13.82 1 96.38 306 LEU A O 1
ATOM 2475 N N . LEU A 1 307 ? -4.883 4.277 11.609 1 96.88 307 LEU A N 1
ATOM 2476 C CA . LEU A 1 307 ? -4.809 5.707 11.32 1 96.88 307 LEU A CA 1
ATOM 2477 C C . LEU A 1 307 ? -6.199 6.289 11.094 1 96.88 307 LEU A C 1
ATOM 2479 O O . LEU A 1 307 ? -6.336 7.395 10.562 1 96.88 307 LEU A O 1
ATOM 2483 N N . ALA A 1 308 ? -7.195 5.613 11.477 1 94.81 308 ALA A N 1
ATOM 2484 C CA . ALA A 1 308 ? -8.57 5.977 11.156 1 94.81 308 ALA A CA 1
ATOM 2485 C C . ALA A 1 308 ? -8.953 7.316 11.781 1 94.81 308 ALA A C 1
ATOM 2487 O O . ALA A 1 308 ? -9.828 8.023 11.273 1 94.81 308 ALA A O 1
ATOM 2488 N N . ASP A 1 309 ? -8.242 7.688 12.891 1 94.69 309 ASP A N 1
ATOM 2489 C CA . ASP A 1 309 ? -8.523 8.945 13.57 1 94.69 309 ASP A CA 1
ATOM 2490 C C . ASP A 1 309 ? -7.41 9.969 13.32 1 94.69 309 ASP A C 1
ATOM 2492 O O . ASP A 1 309 ? -7.438 11.07 13.867 1 94.69 309 ASP A O 1
ATOM 2496 N N . THR A 1 310 ? -6.465 9.555 12.578 1 97.38 310 THR A N 1
ATOM 2497 C CA . THR A 1 310 ? -5.305 10.398 12.328 1 97.38 310 THR A CA 1
ATOM 2498 C C . THR A 1 310 ? -5.586 11.383 11.188 1 97.38 310 THR A C 1
ATOM 2500 O O . THR A 1 310 ? -6.047 10.977 10.117 1 97.38 310 THR A O 1
ATOM 2503 N N . LYS A 1 311 ? -5.355 12.633 11.438 1 98.06 311 LYS A N 1
ATOM 2504 C CA . LYS A 1 311 ? -5.527 13.625 10.375 1 98.06 311 LYS A CA 1
ATOM 2505 C C . LYS A 1 311 ? -4.496 13.43 9.266 1 98.06 311 LYS A C 1
ATOM 2507 O O . LYS A 1 311 ? -3.293 13.391 9.531 1 98.06 311 LYS A O 1
ATOM 2512 N N . ILE A 1 312 ? -5.004 13.211 8.102 1 97.94 312 ILE A N 1
ATOM 2513 C CA . ILE A 1 312 ? -4.129 13.086 6.938 1 97.94 312 ILE A CA 1
ATOM 2514 C C . ILE A 1 312 ? -4.406 14.219 5.957 1 97.94 312 ILE A C 1
ATOM 2516 O O . ILE A 1 312 ? -5.5 14.305 5.387 1 97.94 312 ILE A O 1
ATOM 2520 N N . ILE A 1 313 ? -3.441 15.062 5.805 1 97.69 313 ILE A N 1
ATOM 2521 C CA . ILE A 1 313 ? -3.553 16.219 4.918 1 97.69 313 ILE A CA 1
ATOM 2522 C C . ILE A 1 313 ? -2.721 15.977 3.658 1 97.69 313 ILE A C 1
ATOM 2524 O O . ILE A 1 313 ? -1.594 15.484 3.734 1 97.69 313 ILE A O 1
ATOM 2528 N N . THR A 1 314 ? -3.295 16.281 2.527 1 95.38 314 THR A N 1
ATOM 2529 C CA . THR A 1 314 ? -2.625 16.062 1.25 1 95.38 314 THR A CA 1
ATOM 2530 C C . THR A 1 314 ? -3.01 17.141 0.244 1 95.38 314 THR A C 1
ATOM 2532 O O . THR A 1 314 ? -3.643 18.141 0.605 1 95.38 314 THR A O 1
ATOM 2535 N N . VAL A 1 315 ? -2.539 16.938 -1.01 1 89.31 315 VAL A N 1
ATOM 2536 C CA . VAL A 1 315 ? -2.816 17.906 -2.074 1 89.31 315 VAL A CA 1
ATOM 2537 C C . VAL A 1 315 ? -4.258 17.734 -2.553 1 89.31 315 VAL A C 1
ATOM 2539 O O . VAL A 1 315 ? -4.969 18.734 -2.75 1 89.31 315 VAL A O 1
ATOM 2542 N N . TYR A 1 316 ? -4.586 16.484 -2.729 1 90 316 TYR A N 1
ATOM 2543 C CA . TYR A 1 316 ? -5.945 16.25 -3.189 1 90 316 TYR A CA 1
ATOM 2544 C C . TYR A 1 316 ? -6.41 14.844 -2.814 1 90 316 TYR A C 1
ATOM 2546 O O . TYR A 1 316 ? -5.688 13.867 -3.025 1 90 316 TYR A O 1
ATOM 2554 N N . TRP A 1 317 ? -7.551 14.781 -2.322 1 91 317 TRP A N 1
ATOM 2555 C CA . TRP A 1 317 ? -8.25 13.539 -2.006 1 91 317 TRP A CA 1
ATOM 2556 C C . TRP A 1 317 ? -9.758 13.719 -2.123 1 91 317 TRP A C 1
ATOM 2558 O O . TRP A 1 317 ? -10.305 14.719 -1.659 1 91 317 TRP A O 1
ATOM 2568 N N . ASN A 1 318 ? -10.438 12.75 -2.705 1 84.12 318 ASN A N 1
ATOM 2569 C CA . ASN A 1 318 ? -11.891 12.828 -2.801 1 84.12 318 ASN A CA 1
ATOM 2570 C C . ASN A 1 318 ? -12.547 11.477 -2.543 1 84.12 318 ASN A C 1
ATOM 2572 O O . ASN A 1 318 ? -13.75 11.32 -2.73 1 84.12 318 ASN A O 1
ATOM 2576 N N . GLY A 1 319 ? -11.797 10.539 -2.197 1 83.88 319 GLY A N 1
ATOM 2577 C CA . GLY A 1 319 ? -12.352 9.219 -1.93 1 83.88 319 GLY A CA 1
ATOM 2578 C C . GLY A 1 319 ? -13.016 9.117 -0.57 1 83.88 319 GLY A C 1
ATOM 2579 O O . GLY A 1 319 ? -12.672 9.859 0.353 1 83.88 319 GLY A O 1
ATOM 2580 N N . LYS A 1 320 ? -14.047 8.203 -0.612 1 78.5 320 LYS A N 1
ATOM 2581 C CA . LYS A 1 320 ? -14.688 7.945 0.675 1 78.5 320 LYS A CA 1
ATOM 2582 C C . LYS A 1 320 ? -13.781 7.117 1.583 1 78.5 320 LYS A C 1
ATOM 2584 O O . LYS A 1 320 ? -13.125 6.184 1.125 1 78.5 320 LYS A O 1
ATOM 2589 N N . THR A 1 321 ? -13.68 7.691 2.66 1 73.81 321 THR A N 1
ATOM 2590 C CA . THR A 1 321 ? -12.969 6.918 3.672 1 73.81 321 THR A CA 1
ATOM 2591 C C . THR A 1 321 ? -13.938 6.391 4.727 1 73.81 321 THR A C 1
ATOM 2593 O O . THR A 1 321 ? -15.156 6.586 4.617 1 73.81 321 THR A O 1
ATOM 2596 N N . GLY A 1 322 ? -13.695 5.754 5.746 1 67.69 322 GLY A N 1
ATOM 2597 C CA . GLY A 1 322 ? -14.484 5.195 6.832 1 67.69 322 GLY A CA 1
ATOM 2598 C C . GLY A 1 322 ? -15.484 6.18 7.41 1 67.69 322 GLY A C 1
ATOM 2599 O O . GLY A 1 322 ? -16.016 7.027 6.688 1 67.69 322 GLY A O 1
ATOM 2600 N N . THR A 1 323 ? -15.859 6.09 8.508 1 69.81 323 THR A N 1
ATOM 2601 C CA . THR A 1 323 ? -16.906 6.859 9.18 1 69.81 323 THR A CA 1
ATOM 2602 C C . THR A 1 323 ? -16.391 8.25 9.539 1 69.81 323 THR A C 1
ATOM 2604 O O . THR A 1 323 ? -17.141 9.227 9.469 1 69.81 323 THR A O 1
ATOM 2607 N N . LYS A 1 324 ? -15.188 8.352 9.773 1 85 324 LYS A N 1
ATOM 2608 C CA . LYS A 1 324 ? -14.641 9.633 10.18 1 85 324 LYS A CA 1
ATOM 2609 C C . LYS A 1 324 ? -13.938 10.328 9.016 1 85 324 LYS A C 1
ATOM 2611 O O . LYS A 1 324 ? -13.203 9.688 8.258 1 85 324 LYS A O 1
ATOM 2616 N N . LYS A 1 325 ? -14.258 11.57 8.898 1 91.06 325 LYS A N 1
ATOM 2617 C CA . LYS A 1 325 ? -13.586 12.414 7.914 1 91.06 325 LYS A CA 1
ATOM 2618 C C . LYS A 1 325 ? -12.195 12.828 8.398 1 91.06 325 LYS A C 1
ATOM 2620 O O . LYS A 1 325 ? -12.047 13.875 9.039 1 91.06 325 LYS A O 1
ATOM 2625 N N . HIS A 1 326 ? -11.18 11.961 8.062 1 95.44 326 HIS A N 1
ATOM 2626 C CA . HIS A 1 326 ? -9.867 12.25 8.617 1 95.44 326 HIS A CA 1
ATOM 2627 C C . HIS A 1 326 ? -8.906 12.719 7.531 1 95.44 326 HIS A C 1
ATOM 2629 O O . HIS A 1 326 ? -7.75 13.047 7.816 1 95.44 326 HIS A O 1
ATOM 2635 N N . MET A 1 327 ? -9.43 12.812 6.273 1 96.5 327 MET A N 1
ATOM 2636 C CA . MET A 1 327 ? -8.641 13.336 5.164 1 96.5 327 MET A CA 1
ATOM 2637 C C . MET A 1 327 ? -8.914 14.828 4.957 1 96.5 327 MET A C 1
ATOM 2639 O O . MET A 1 327 ? -10.016 15.305 5.227 1 96.5 327 MET A O 1
ATOM 2643 N N . ALA A 1 328 ? -7.879 15.516 4.48 1 97.12 328 ALA A N 1
ATOM 2644 C CA . ALA A 1 328 ? -8.055 16.938 4.184 1 97.12 328 ALA A CA 1
ATOM 2645 C C . ALA A 1 328 ? -7.18 17.359 3.01 1 97.12 328 ALA A C 1
ATOM 2647 O O . ALA A 1 328 ? -6.121 16.781 2.771 1 97.12 328 ALA A O 1
ATOM 2648 N N . ASN A 1 329 ? -7.691 18.375 2.322 1 95.88 329 ASN A N 1
ATOM 2649 C CA . ASN A 1 329 ? -6.953 18.953 1.205 1 95.88 329 ASN A CA 1
ATOM 2650 C C . ASN A 1 329 ? -6.461 20.359 1.528 1 95.88 329 ASN A C 1
ATOM 2652 O O . ASN A 1 329 ? -7.23 21.203 2.012 1 95.88 329 ASN A O 1
ATOM 2656 N N . TYR A 1 330 ? -5.133 20.578 1.312 1 93.25 330 TYR A N 1
ATOM 2657 C CA . TYR A 1 330 ? -4.629 21.938 1.315 1 93.25 330 TYR A CA 1
ATOM 2658 C C . TYR A 1 330 ? -5.219 22.75 0.164 1 93.25 330 TYR A C 1
ATOM 2660 O O . TYR A 1 330 ? -5.152 22.328 -0.994 1 93.25 330 TYR A O 1
ATOM 2668 N N . ASN A 1 331 ? -5.762 23.859 0.389 1 89.5 331 ASN A N 1
ATOM 2669 C CA . ASN A 1 331 ? -6.559 24.578 -0.596 1 89.5 331 ASN A CA 1
ATOM 2670 C C . ASN A 1 331 ? -5.773 25.734 -1.225 1 89.5 331 ASN A C 1
ATOM 2672 O O . ASN A 1 331 ? -5.918 26.875 -0.814 1 89.5 331 ASN A O 1
ATOM 2676 N N . ASN A 1 332 ? -5.074 25.469 -2.225 1 91.12 332 ASN A N 1
ATOM 2677 C CA . ASN A 1 332 ? -4.332 26.484 -2.959 1 91.12 332 ASN A CA 1
ATOM 2678 C C . ASN A 1 332 ? -5.27 27.422 -3.711 1 91.12 332 ASN A C 1
ATOM 2680 O O . ASN A 1 332 ? -4.953 28.609 -3.895 1 91.12 332 ASN A O 1
ATOM 2684 N N . ASP A 1 333 ? -6.379 26.953 -4.039 1 94.19 333 ASP A N 1
ATOM 2685 C CA . ASP A 1 333 ? -7.359 27.781 -4.738 1 94.19 333 ASP A CA 1
ATOM 2686 C C . ASP A 1 333 ? -7.887 28.891 -3.828 1 94.19 333 ASP A C 1
ATOM 2688 O O . ASP A 1 333 ? -8.078 30.031 -4.27 1 94.19 333 ASP A O 1
ATOM 2692 N N . PHE A 1 334 ? -8.148 28.5 -2.65 1 97.06 334 PHE A N 1
ATOM 2693 C CA . PHE A 1 334 ? -8.602 29.516 -1.712 1 97.06 334 PHE A CA 1
ATOM 2694 C C . PHE A 1 334 ? -7.582 30.656 -1.604 1 97.06 334 PHE A C 1
ATOM 2696 O O . PHE A 1 334 ? -7.945 31.828 -1.662 1 97.06 334 PHE A O 1
ATOM 2703 N N . GLN A 1 335 ? -6.367 30.328 -1.438 1 96.88 335 GLN A N 1
ATOM 2704 C CA . GLN A 1 335 ? -5.297 31.312 -1.342 1 96.88 335 GLN A CA 1
ATOM 2705 C C . GLN A 1 335 ? -5.297 32.25 -2.549 1 96.88 335 GLN A C 1
ATOM 2707 O O . GLN A 1 335 ? -5.297 33.469 -2.395 1 96.88 335 GLN A O 1
ATOM 2712 N N . ASN A 1 336 ? -5.332 31.688 -3.697 1 96.5 336 ASN A N 1
ATOM 2713 C CA . ASN A 1 336 ? -5.23 32.469 -4.926 1 96.5 336 ASN A CA 1
ATOM 2714 C C . ASN A 1 336 ? -6.434 33.406 -5.105 1 96.5 336 ASN A C 1
ATOM 2716 O O . ASN A 1 336 ? -6.277 34.562 -5.41 1 96.5 336 ASN A O 1
ATOM 2720 N N . ILE A 1 337 ? -7.559 32.844 -4.879 1 97.75 337 ILE A N 1
ATOM 2721 C CA . ILE A 1 337 ? -8.789 33.594 -5.066 1 97.75 337 ILE A CA 1
ATOM 2722 C C . ILE A 1 337 ? -8.875 34.719 -4.031 1 97.75 337 ILE A C 1
ATOM 2724 O O . ILE A 1 337 ? -9.195 35.875 -4.363 1 97.75 337 ILE A O 1
ATOM 2728 N N . ALA A 1 338 ? -8.57 34.438 -2.832 1 97.94 338 ALA A N 1
ATOM 2729 C CA . ALA A 1 338 ? -8.625 35.406 -1.749 1 97.94 338 ALA A CA 1
ATOM 2730 C C . ALA A 1 338 ? -7.625 36.531 -1.983 1 97.94 338 ALA A C 1
ATOM 2732 O O . ALA A 1 338 ? -7.938 37.719 -1.763 1 97.94 338 ALA A O 1
ATOM 2733 N N . ARG A 1 339 ? -6.41 36.188 -2.418 1 98 339 ARG A N 1
ATOM 2734 C CA . ARG A 1 339 ? -5.387 37.188 -2.68 1 98 339 ARG A CA 1
ATOM 2735 C C . ARG A 1 339 ? -5.805 38.125 -3.814 1 98 339 ARG A C 1
ATOM 2737 O O . ARG A 1 339 ? -5.621 39.344 -3.73 1 98 339 ARG A O 1
ATOM 2744 N N . ARG A 1 340 ? -6.348 37.5 -4.812 1 97.81 340 ARG A N 1
ATOM 2745 C CA . ARG A 1 340 ? -6.762 38.281 -5.973 1 97.81 340 ARG A CA 1
ATOM 2746 C C . ARG A 1 340 ? -7.918 39.219 -5.621 1 97.81 340 ARG A C 1
ATOM 2748 O O . ARG A 1 340 ? -7.949 40.375 -6.059 1 97.81 340 ARG A O 1
ATOM 2755 N N . LEU A 1 341 ? -8.812 38.719 -4.848 1 98.12 341 LEU A N 1
ATOM 2756 C CA . LEU A 1 341 ? -9.906 39.562 -4.395 1 98.12 341 LEU A CA 1
ATOM 2757 C C . LEU A 1 341 ? -9.383 40.688 -3.504 1 98.12 341 LEU A C 1
ATOM 2759 O O . LEU A 1 341 ? -9.828 41.844 -3.621 1 98.12 341 LEU A O 1
ATOM 2763 N N . LEU A 1 342 ? -8.5 40.406 -2.65 1 98 342 LEU A N 1
ATOM 2764 C CA . LEU A 1 342 ? -7.934 41.344 -1.695 1 98 342 LEU A CA 1
ATOM 2765 C C . LEU A 1 342 ? -7.312 42.562 -2.414 1 98 342 LEU A C 1
ATOM 2767 O O . LEU A 1 342 ? -7.48 43.688 -1.987 1 98 342 LEU A O 1
ATOM 2771 N N . LYS A 1 343 ? -6.574 42.281 -3.432 1 95.5 343 LYS A N 1
ATOM 2772 C CA . LYS A 1 343 ? -5.891 43.375 -4.121 1 95.5 343 LYS A CA 1
ATOM 2773 C C . LYS A 1 343 ? -6.82 44.062 -5.121 1 95.5 343 LYS A C 1
ATOM 2775 O O . LYS A 1 343 ? -6.445 45.031 -5.754 1 95.5 343 LYS A O 1
ATOM 2780 N N . GLY A 1 344 ? -8.047 43.406 -5.387 1 94.88 344 GLY A N 1
ATOM 2781 C CA . GLY A 1 344 ? -9.055 44.094 -6.176 1 94.88 344 GLY A CA 1
ATOM 2782 C C . GLY A 1 344 ? -9.078 43.656 -7.629 1 94.88 344 GLY A C 1
ATOM 2783 O O . GLY A 1 344 ? -9.492 44.406 -8.508 1 94.88 344 GLY A O 1
ATOM 2784 N N . ASP A 1 345 ? -8.68 42.438 -7.875 1 94.69 345 ASP A N 1
ATOM 2785 C CA . ASP A 1 345 ? -8.75 41.938 -9.234 1 94.69 345 ASP A CA 1
ATOM 2786 C C . ASP A 1 345 ? -10.195 41.812 -9.695 1 94.69 345 ASP A C 1
ATOM 2788 O O . ASP A 1 345 ? -11.109 41.656 -8.875 1 94.69 345 ASP A O 1
ATOM 2792 N N . GLU A 1 346 ? -10.375 41.844 -10.969 1 94.44 346 GLU A N 1
ATOM 2793 C CA . GLU A 1 346 ? -11.711 41.75 -11.547 1 94.44 346 GLU A CA 1
ATOM 2794 C C . GLU A 1 346 ? -12.195 40.281 -11.531 1 94.44 346 GLU A C 1
ATOM 2796 O O . GLU A 1 346 ? -11.391 39.344 -11.469 1 94.44 346 GLU A O 1
ATOM 2801 N N . ASN A 1 347 ? -13.492 40.188 -11.438 1 95 347 ASN A N 1
ATOM 2802 C CA . ASN A 1 347 ? -14.195 38.938 -11.641 1 95 347 ASN A CA 1
ATOM 2803 C C . ASN A 1 347 ? -13.852 37.906 -10.555 1 95 347 ASN A C 1
ATOM 2805 O O . ASN A 1 347 ? -13.68 36.719 -10.844 1 95 347 ASN A O 1
ATOM 2809 N N . MET A 1 348 ? -13.688 38.344 -9.32 1 96.44 348 MET A N 1
ATOM 2810 C CA . MET A 1 348 ? -13.258 37.438 -8.258 1 96.44 348 MET A CA 1
ATOM 2811 C C . MET A 1 348 ? -14.414 37.094 -7.316 1 96.44 348 MET A C 1
ATOM 2813 O O . MET A 1 348 ? -14.359 36.125 -6.562 1 96.44 348 MET A O 1
ATOM 2817 N N . LEU A 1 349 ? -15.492 37.812 -7.383 1 97.06 349 LEU A N 1
ATOM 2818 C CA . LEU A 1 349 ? -16.547 37.719 -6.379 1 97.06 349 LEU A CA 1
ATOM 2819 C C . LEU A 1 349 ? -17.266 36.375 -6.484 1 97.06 349 LEU A C 1
ATOM 2821 O O . LEU A 1 349 ? -17.531 35.719 -5.469 1 97.06 349 LEU A O 1
ATOM 2825 N N . GLY A 1 350 ? -17.578 35.906 -7.727 1 96.75 350 GLY A N 1
ATOM 2826 C CA . GLY A 1 350 ? -18.219 34.625 -7.906 1 96.75 350 GLY A CA 1
ATOM 2827 C C . GLY A 1 350 ? -17.375 33.469 -7.379 1 96.75 350 GLY A C 1
ATOM 2828 O O . GLY A 1 350 ? -17.891 32.562 -6.73 1 96.75 350 GLY A O 1
ATOM 2829 N N . GLU A 1 351 ? -16.141 33.531 -7.684 1 97.19 351 GLU A N 1
ATOM 2830 C CA . GLU A 1 351 ? -15.219 32.5 -7.234 1 97.19 351 GLU A CA 1
ATOM 2831 C C . GLU A 1 351 ? -15.094 32.469 -5.715 1 97.19 351 GLU A C 1
ATOM 2833 O O . GLU A 1 351 ? -15.07 31.406 -5.094 1 97.19 351 GLU A O 1
ATOM 2838 N N . PHE A 1 352 ? -15.031 33.656 -5.219 1 97.75 352 PHE A N 1
ATOM 2839 C CA . PHE A 1 352 ? -14.898 33.75 -3.77 1 97.75 352 PHE A CA 1
ATOM 2840 C C . PHE A 1 352 ? -16.156 33.25 -3.074 1 97.75 352 PHE A C 1
ATOM 2842 O O . PHE A 1 352 ? -16.078 32.531 -2.07 1 97.75 352 PHE A O 1
ATOM 2849 N N . ALA A 1 353 ? -17.297 33.625 -3.545 1 97.56 353 ALA A N 1
ATOM 2850 C CA . ALA A 1 353 ? -18.562 33.156 -2.998 1 97.56 353 ALA A CA 1
ATOM 2851 C C . ALA A 1 353 ? -18.625 31.625 -2.998 1 97.56 353 ALA A C 1
ATOM 2853 O O . ALA A 1 353 ? -19.078 31.016 -2.023 1 97.56 353 ALA A O 1
ATOM 2854 N N . ALA A 1 354 ? -18.156 31.078 -4.031 1 96.5 354 ALA A N 1
ATOM 2855 C CA . ALA A 1 354 ? -18.219 29.625 -4.184 1 96.5 354 ALA A CA 1
ATOM 2856 C C . ALA A 1 354 ? -17.234 28.938 -3.23 1 96.5 354 ALA A C 1
ATOM 2858 O O . ALA A 1 354 ? -17.594 27.953 -2.574 1 96.5 354 ALA A O 1
ATOM 2859 N N . ILE A 1 355 ? -16.062 29.422 -3.133 1 96.88 355 ILE A N 1
ATOM 2860 C CA . ILE A 1 355 ? -15.016 28.734 -2.391 1 96.88 355 ILE A CA 1
ATOM 2861 C C . ILE A 1 355 ? -15.211 28.953 -0.893 1 96.88 355 ILE A C 1
ATOM 2863 O O . ILE A 1 355 ? -14.836 28.109 -0.076 1 96.88 355 ILE A O 1
ATOM 2867 N N . SER A 1 356 ? -15.82 30.031 -0.545 1 96.38 356 SER A N 1
ATOM 2868 C CA . SER A 1 356 ? -15.969 30.391 0.862 1 96.38 356 SER A CA 1
ATOM 2869 C C . SER A 1 356 ? -17 29.5 1.551 1 96.38 356 SER A C 1
ATOM 2871 O O . SER A 1 356 ? -17.047 29.438 2.779 1 96.38 356 SER A O 1
ATOM 2873 N N . ARG A 1 357 ? -17.859 28.844 0.837 1 96.5 357 ARG A N 1
ATOM 2874 C CA . ARG A 1 357 ? -18.859 27.969 1.457 1 96.5 357 ARG A CA 1
ATOM 2875 C C . ARG A 1 357 ? -18.484 26.5 1.313 1 96.5 357 ARG A C 1
ATOM 2877 O O . ARG A 1 357 ? -19.203 25.625 1.778 1 96.5 357 ARG A O 1
ATOM 2884 N N . LYS A 1 358 ? -17.375 26.266 0.753 1 94.25 358 LYS A N 1
ATOM 2885 C CA . LYS A 1 358 ? -16.984 24.922 0.389 1 94.25 358 LYS A CA 1
ATOM 2886 C C . LYS A 1 358 ? -16.359 24.188 1.575 1 94.25 358 LYS A C 1
ATOM 2888 O O . LYS A 1 358 ? -15.461 24.719 2.232 1 94.25 358 LYS A O 1
ATOM 2893 N N . ASN A 1 359 ? -16.797 22.953 1.885 1 94 359 ASN A N 1
ATOM 2894 C CA . ASN A 1 359 ? -16.281 21.953 2.809 1 94 359 ASN A CA 1
ATOM 2895 C C . ASN A 1 359 ? -16.844 20.562 2.494 1 94 359 ASN A C 1
ATOM 2897 O O . ASN A 1 359 ? -17.828 20.141 3.109 1 94 359 ASN A O 1
ATOM 2901 N N . GLU A 1 360 ? -16.156 19.844 1.708 1 90.06 360 GLU A N 1
ATOM 2902 C CA . GLU A 1 360 ? -16.688 18.609 1.13 1 90.06 360 GLU A CA 1
ATOM 2903 C C . GLU A 1 360 ? -16.922 17.562 2.203 1 90.06 360 GLU A C 1
ATOM 2905 O O . GLU A 1 360 ? -16.344 17.625 3.287 1 90.06 360 GLU A O 1
ATOM 2910 N N . ALA A 1 361 ? -17.719 16.578 1.82 1 88.06 361 ALA A N 1
ATOM 2911 C CA . ALA A 1 361 ? -18.141 15.555 2.771 1 88.06 361 ALA A CA 1
ATOM 2912 C C . ALA A 1 361 ? -17.016 14.555 3.041 1 88.06 361 ALA A C 1
ATOM 2914 O O . ALA A 1 361 ? -16.875 14.062 4.164 1 88.06 361 ALA A O 1
ATOM 2915 N N . ASN A 1 362 ? -16.203 14.344 2.07 1 89.81 362 ASN A N 1
ATOM 2916 C CA . ASN A 1 362 ? -15.234 13.258 2.172 1 89.81 362 ASN A CA 1
ATOM 2917 C C . ASN A 1 362 ? -13.867 13.758 2.631 1 89.81 362 ASN A C 1
ATOM 2919 O O . ASN A 1 362 ? -13.055 12.977 3.127 1 89.81 362 ASN A O 1
ATOM 2923 N N . SER A 1 363 ? -13.594 15.016 2.439 1 94.69 363 SER A N 1
ATOM 2924 C CA . SER A 1 363 ? -12.305 15.602 2.805 1 94.69 363 SER A CA 1
ATOM 2925 C C . SER A 1 363 ? -12.461 17.047 3.252 1 94.69 363 SER A C 1
ATOM 2927 O O . SER A 1 363 ? -13.203 17.828 2.635 1 94.69 363 SER A O 1
ATOM 2929 N N . ALA A 1 364 ? -11.812 17.375 4.281 1 95.94 364 ALA A N 1
ATOM 2930 C CA . ALA A 1 364 ? -11.852 18.75 4.766 1 95.94 364 ALA A CA 1
ATOM 2931 C C . ALA A 1 364 ? -11.023 19.672 3.873 1 95.94 364 ALA A C 1
ATOM 2933 O O . ALA A 1 364 ? -10.164 19.219 3.125 1 95.94 364 ALA A O 1
ATOM 2934 N N . SER A 1 365 ? -11.367 20.906 3.939 1 96.12 365 SER A N 1
ATOM 2935 C CA . SER A 1 365 ? -10.633 21.938 3.209 1 96.12 365 SER A CA 1
ATOM 2936 C C . SER A 1 365 ? -9.836 22.828 4.156 1 96.12 365 SER A C 1
ATOM 2938 O O . SER A 1 365 ? -10.414 23.547 4.98 1 96.12 365 SER A O 1
ATOM 2940 N N . ILE A 1 366 ? -8.562 22.797 4.004 1 97.81 366 ILE A N 1
ATOM 2941 C CA . ILE A 1 366 ? -7.719 23.672 4.801 1 97.81 366 ILE A CA 1
ATOM 2942 C C . ILE A 1 366 ? -7.516 25 4.066 1 97.81 366 ILE A C 1
ATOM 2944 O O . ILE A 1 366 ? -6.852 25.047 3.027 1 97.81 366 ILE A O 1
ATOM 2948 N N . ASN A 1 367 ? -8.047 26.078 4.598 1 98 367 ASN A N 1
ATOM 2949 C CA . ASN A 1 367 ? -8 27.391 3.957 1 98 367 ASN A CA 1
ATOM 2950 C C . ASN A 1 367 ? -6.914 28.281 4.559 1 98 367 ASN A C 1
ATOM 2952 O O . ASN A 1 367 ? -6.777 28.344 5.781 1 98 367 ASN A O 1
ATOM 2956 N N . TYR A 1 368 ? -6.168 28.859 3.738 1 97.94 368 TYR A N 1
ATOM 2957 C CA . TYR A 1 368 ? -5.137 29.812 4.152 1 97.94 368 TYR A CA 1
ATOM 2958 C C . TYR A 1 368 ? -4.895 30.859 3.074 1 97.94 368 TYR A C 1
ATOM 2960 O O . TYR A 1 368 ? -5.242 30.656 1.908 1 97.94 368 TYR A O 1
ATOM 2968 N N . ILE A 1 369 ? -4.363 31.969 3.5 1 97.69 369 ILE A N 1
ATOM 2969 C CA . ILE A 1 369 ? -4.031 33 2.531 1 97.69 369 ILE A CA 1
ATOM 2970 C C . ILE A 1 369 ? -2.514 33.156 2.422 1 97.69 369 ILE A C 1
ATOM 2972 O O . ILE A 1 369 ? -2.004 33.719 1.46 1 97.69 369 ILE A O 1
ATOM 2976 N N . ALA A 1 370 ? -1.819 32.719 3.447 1 96.75 370 ALA A N 1
ATOM 2977 C CA . ALA A 1 370 ? -0.36 32.656 3.455 1 96.75 370 ALA A CA 1
ATOM 2978 C C . ALA A 1 370 ? 0.123 31.328 4.043 1 96.75 370 ALA A C 1
ATOM 2980 O O . ALA A 1 370 ? -0.491 30.781 4.969 1 96.75 370 ALA A O 1
ATOM 2981 N N . ASN A 1 371 ? 1.153 30.781 3.484 1 93.5 371 ASN A N 1
ATOM 2982 C CA . ASN A 1 371 ? 1.872 29.609 3.967 1 93.5 371 ASN A CA 1
ATOM 2983 C C . ASN A 1 371 ? 3.379 29.75 3.777 1 93.5 371 ASN A C 1
ATOM 2985 O O . ASN A 1 371 ? 3.861 30.828 3.424 1 93.5 371 ASN A O 1
ATOM 2989 N N . ASN A 1 372 ? 4.07 28.703 4.051 1 91.88 372 ASN A N 1
ATOM 2990 C CA . ASN A 1 372 ? 5.523 28.844 3.975 1 91.88 372 ASN A CA 1
ATOM 2991 C C . ASN A 1 372 ? 5.992 29 2.531 1 91.88 372 ASN A C 1
ATOM 2993 O O . ASN A 1 372 ? 7.07 29.547 2.279 1 91.88 372 ASN A O 1
ATOM 2997 N N . ASN A 1 373 ? 5.172 28.578 1.655 1 90.25 373 ASN A N 1
ATOM 2998 C CA . ASN A 1 373 ? 5.469 28.812 0.246 1 90.25 373 ASN A CA 1
ATOM 2999 C C . ASN A 1 373 ? 4.922 30.156 -0.225 1 90.25 373 ASN A C 1
ATOM 3001 O O . ASN A 1 373 ? 3.717 30.297 -0.435 1 90.25 373 ASN A O 1
ATOM 3005 N N . GLY A 1 374 ? 5.746 31.203 -0.316 1 93.38 374 GLY A N 1
ATOM 3006 C CA . GLY A 1 374 ? 5.32 32.531 -0.745 1 93.38 374 GLY A CA 1
ATOM 3007 C C . GLY A 1 374 ? 5.543 33.594 0.308 1 93.38 374 GLY A C 1
ATOM 3008 O O . GLY A 1 374 ? 6.375 33.406 1.202 1 93.38 374 GLY A O 1
ATOM 3009 N N . PHE A 1 375 ? 4.809 34.688 0.123 1 97.12 375 PHE A N 1
ATOM 3010 C CA . PHE A 1 375 ? 4.938 35.812 1.026 1 97.12 375 PHE A CA 1
ATOM 3011 C C . PHE A 1 375 ? 4.211 35.562 2.34 1 97.12 375 PHE A C 1
ATOM 3013 O O . PHE A 1 375 ? 3.176 34.875 2.355 1 97.12 375 PHE A O 1
ATOM 3020 N N . THR A 1 376 ? 4.809 36.062 3.428 1 97.75 376 THR A N 1
ATOM 3021 C CA . THR A 1 376 ? 4.008 36.219 4.637 1 97.75 376 THR A CA 1
ATOM 3022 C C . THR A 1 376 ? 2.836 37.156 4.398 1 97.75 376 THR A C 1
ATOM 3024 O O . THR A 1 376 ? 2.777 37.844 3.367 1 97.75 376 THR A O 1
ATOM 3027 N N . LEU A 1 377 ? 1.953 37.156 5.293 1 98.38 377 LEU A N 1
ATOM 3028 C CA . LEU A 1 377 ? 0.793 38 5.129 1 98.38 377 LEU A CA 1
ATOM 3029 C C . LEU A 1 377 ? 1.217 39.469 5.062 1 98.38 377 LEU A C 1
ATOM 3031 O O . LEU A 1 377 ? 0.701 40.25 4.242 1 98.38 377 LEU A O 1
ATOM 3035 N N . ASN A 1 378 ? 2.111 39.906 5.898 1 98.25 378 ASN A N 1
ATOM 3036 C CA . ASN A 1 378 ? 2.625 41.281 5.863 1 98.25 378 ASN A CA 1
ATOM 3037 C C . ASN A 1 378 ? 3.305 41.594 4.535 1 98.25 378 ASN A C 1
ATOM 3039 O O . ASN A 1 378 ? 3.123 42.656 3.977 1 98.25 378 ASN A O 1
ATOM 3043 N N . ASP A 1 379 ? 4.078 40.688 4.066 1 98.25 379 ASP A N 1
ATOM 3044 C CA . ASP A 1 379 ? 4.809 40.906 2.822 1 98.25 379 ASP A CA 1
ATOM 3045 C C . ASP A 1 379 ? 3.857 40.938 1.627 1 98.25 379 ASP A C 1
ATOM 3047 O O . ASP A 1 379 ? 4.113 41.594 0.634 1 98.25 379 ASP A O 1
ATOM 3051 N N . LEU A 1 380 ? 2.801 40.188 1.722 1 98.19 380 LEU A N 1
ATOM 3052 C CA . LEU A 1 380 ? 1.783 40.156 0.676 1 98.19 380 LEU A CA 1
ATOM 3053 C C . LEU A 1 380 ? 1.241 41.562 0.386 1 98.19 380 LEU A C 1
ATOM 3055 O O . LEU A 1 380 ? 0.918 41.875 -0.76 1 98.19 380 LEU A O 1
ATOM 3059 N N . VAL A 1 381 ? 1.175 42.438 1.391 1 98.38 381 VAL A N 1
ATOM 3060 C CA . VAL A 1 381 ? 0.593 43.75 1.24 1 98.38 381 VAL A CA 1
ATOM 3061 C C . VAL A 1 381 ? 1.7 44.812 1.237 1 98.38 381 VAL A C 1
ATOM 3063 O O . VAL A 1 381 ? 1.425 46.031 1.285 1 98.38 381 VAL A O 1
ATOM 3066 N N . SER A 1 382 ? 2.973 44.406 1.238 1 98.38 382 SER A N 1
ATOM 3067 C CA . SER A 1 382 ? 4.078 45.344 1.356 1 98.38 382 SER A CA 1
ATOM 3068 C C . SER A 1 382 ? 5.004 45.25 0.149 1 98.38 382 SER A C 1
ATOM 3070 O O . SER A 1 382 ? 5.805 46.156 -0.089 1 98.38 382 SER A O 1
ATOM 3072 N N . PHE A 1 383 ? 4.855 44.125 -0.573 1 97.88 383 PHE A N 1
ATOM 3073 C CA . PHE A 1 383 ? 5.766 43.938 -1.696 1 97.88 383 PHE A CA 1
ATOM 3074 C C . PHE A 1 383 ? 4.996 43.562 -2.957 1 97.88 383 PHE A C 1
ATOM 3076 O O . PHE A 1 383 ? 4.023 42.812 -2.895 1 97.88 383 PHE A O 1
ATOM 3083 N N . ASP A 1 384 ? 5.484 44 -4.117 1 95.69 384 ASP A N 1
ATOM 3084 C CA . ASP A 1 384 ? 4.938 43.625 -5.418 1 95.69 384 ASP A CA 1
ATOM 3085 C C . ASP A 1 384 ? 5.797 42.531 -6.082 1 95.69 384 ASP A C 1
ATOM 3087 O O . ASP A 1 384 ? 5.316 41.781 -6.934 1 95.69 384 ASP A O 1
ATOM 3091 N N . ARG A 1 385 ? 6.996 42.562 -5.703 1 95.19 385 ARG A N 1
ATOM 3092 C CA . ARG A 1 385 ? 7.941 41.625 -6.301 1 95.19 385 ARG A CA 1
ATOM 3093 C C . ARG A 1 385 ? 8.711 40.875 -5.23 1 95.19 385 ARG A C 1
ATOM 3095 O O . ARG A 1 385 ? 8.844 41.344 -4.098 1 95.19 385 ARG A O 1
ATOM 3102 N N . LYS A 1 386 ? 9.164 39.688 -5.535 1 95.56 386 LYS A N 1
ATOM 3103 C CA . LYS A 1 386 ? 9.938 38.906 -4.598 1 95.56 386 LYS A CA 1
ATOM 3104 C C . LYS A 1 386 ? 11.359 39.438 -4.457 1 95.56 386 LYS A C 1
ATOM 3106 O O . LYS A 1 386 ? 11.906 40.031 -5.402 1 95.56 386 LYS A O 1
ATOM 3111 N N . HIS A 1 387 ? 11.914 39.25 -3.33 1 96.06 387 HIS A N 1
ATOM 3112 C CA . HIS A 1 387 ? 13.289 39.625 -3.002 1 96.06 387 HIS A CA 1
ATOM 3113 C C . HIS A 1 387 ? 14.031 38.438 -2.379 1 96.06 387 HIS A C 1
ATOM 3115 O O . HIS A 1 387 ? 14.352 38.469 -1.189 1 96.06 387 HIS A O 1
ATOM 3121 N N . ASN A 1 388 ? 14.391 37.469 -3.26 1 94.88 388 ASN A N 1
ATOM 3122 C CA . ASN A 1 388 ? 15 36.219 -2.805 1 94.88 388 ASN A CA 1
ATOM 3123 C C . ASN A 1 388 ? 16.516 36.219 -2.986 1 94.88 388 ASN A C 1
ATOM 3125 O O . ASN A 1 388 ? 17.141 35.188 -3.104 1 94.88 388 ASN A O 1
ATOM 3129 N N . GLU A 1 389 ? 17.094 37.375 -3.014 1 93 389 GLU A N 1
ATOM 3130 C CA . GLU A 1 389 ? 18.516 37.531 -3.32 1 93 389 GLU A CA 1
ATOM 3131 C C . GLU A 1 389 ? 19.375 36.719 -2.342 1 93 389 GLU A C 1
ATOM 3133 O O . GLU A 1 389 ? 20.391 36.125 -2.73 1 93 389 GLU A O 1
ATOM 3138 N N . LEU A 1 390 ? 19 36.688 -1.195 1 92.31 390 LEU A N 1
ATOM 3139 C CA . LEU A 1 390 ? 19.797 36.031 -0.153 1 92.31 390 LEU A CA 1
ATOM 3140 C C . LEU A 1 390 ? 19.875 34.531 -0.394 1 92.31 390 LEU A C 1
ATOM 3142 O O . LEU A 1 390 ? 20.75 33.844 0.168 1 92.31 390 LEU A O 1
ATOM 3146 N N . ASN A 1 391 ? 18.969 34 -1.21 1 91.44 391 ASN A N 1
ATOM 3147 C CA . ASN A 1 391 ? 18.922 32.562 -1.457 1 91.44 391 ASN A CA 1
ATOM 3148 C C . ASN A 1 391 ? 20.047 32.125 -2.381 1 91.44 391 ASN A C 1
ATOM 3150 O O . ASN A 1 391 ? 20.344 30.938 -2.475 1 91.44 391 ASN A O 1
ATOM 3154 N N . GLY A 1 392 ? 20.641 33.062 -3.088 1 89.56 392 GLY A N 1
ATOM 3155 C CA . GLY A 1 392 ? 21.781 32.75 -3.93 1 89.56 392 GLY A CA 1
ATOM 3156 C C . GLY A 1 392 ? 21.391 32.188 -5.289 1 89.56 392 GLY A C 1
ATOM 3157 O O . GLY A 1 392 ? 22.188 31.516 -5.941 1 89.56 392 GLY A O 1
ATOM 3158 N N . GLU A 1 393 ? 20.109 32.375 -5.715 1 90.25 393 GLU A N 1
ATOM 3159 C CA . GLU A 1 393 ? 19.641 31.844 -6.988 1 90.25 393 GLU A CA 1
ATOM 3160 C C . GLU A 1 393 ? 19.172 32.969 -7.918 1 90.25 393 GLU A C 1
ATOM 3162 O O . GLU A 1 393 ? 18.281 32.75 -8.742 1 90.25 393 GLU A O 1
ATOM 3167 N N . ASN A 1 394 ? 19.578 34.094 -7.715 1 90.38 394 ASN A N 1
ATOM 3168 C CA . ASN A 1 394 ? 19.328 35.281 -8.539 1 90.38 394 ASN A CA 1
ATOM 3169 C C . ASN A 1 394 ? 17.844 35.562 -8.68 1 90.38 394 ASN A C 1
ATOM 3171 O O . ASN A 1 394 ? 17.359 35.844 -9.781 1 90.38 394 ASN A O 1
ATOM 3175 N N . ASN A 1 395 ? 17.125 35.312 -7.625 1 91.38 395 ASN A N 1
ATOM 3176 C CA . ASN A 1 395 ? 15.703 35.594 -7.539 1 91.38 395 ASN A CA 1
ATOM 3177 C C . ASN A 1 395 ? 14.898 34.781 -8.523 1 91.38 395 ASN A C 1
ATOM 3179 O O . ASN A 1 395 ? 13.797 35.156 -8.93 1 91.38 395 ASN A O 1
ATOM 3183 N N . ARG A 1 396 ? 15.477 33.594 -8.992 1 90.44 396 ARG A N 1
ATOM 3184 C CA . ARG A 1 396 ? 14.773 32.719 -9.922 1 90.44 396 ARG A CA 1
ATOM 3185 C C . ARG A 1 396 ? 13.898 31.703 -9.172 1 90.44 396 ARG A C 1
ATOM 3187 O O . ARG A 1 396 ? 13 31.094 -9.758 1 90.44 396 ARG A O 1
ATOM 3194 N N . ASP A 1 397 ? 14.164 31.656 -7.922 1 90.31 397 ASP A N 1
ATOM 3195 C CA . ASP A 1 397 ? 13.43 30.719 -7.082 1 90.31 397 ASP A CA 1
ATOM 3196 C C . ASP A 1 397 ? 12.164 31.344 -6.516 1 90.31 397 ASP A C 1
ATOM 3198 O O . ASP A 1 397 ? 11.945 32.562 -6.672 1 90.31 397 ASP A O 1
ATOM 3202 N N . GLY A 1 398 ? 11.281 30.484 -6.02 1 90 398 GLY A N 1
ATOM 3203 C CA . GLY A 1 398 ? 10.062 30.969 -5.395 1 90 398 GLY A CA 1
ATOM 3204 C C . GLY A 1 398 ? 8.938 31.203 -6.383 1 90 398 GLY A C 1
ATOM 3205 O O . GLY A 1 398 ? 9.141 31.109 -7.594 1 90 398 GLY A O 1
ATOM 3206 N N . GLU A 1 399 ? 7.906 31.547 -5.84 1 88 399 GLU A N 1
ATOM 3207 C CA . GLU A 1 399 ? 6.703 31.75 -6.645 1 88 399 GLU A CA 1
ATOM 3208 C C . GLU A 1 399 ? 6.77 33.062 -7.41 1 88 399 GLU A C 1
ATOM 3210 O O . GLU A 1 399 ? 7.121 34.125 -6.844 1 88 399 GLU A O 1
ATOM 3215 N N . ASP A 1 400 ? 6.438 33 -8.664 1 87.38 400 ASP A N 1
ATOM 3216 C CA . ASP A 1 400 ? 6.445 34.219 -9.484 1 87.38 400 ASP A CA 1
ATOM 3217 C C . ASP A 1 400 ? 5.105 34.938 -9.406 1 87.38 400 ASP A C 1
ATOM 3219 O O . ASP A 1 400 ? 5.051 36.156 -9.484 1 87.38 400 ASP A O 1
ATOM 3223 N N . PHE A 1 401 ? 4.094 34.188 -9.219 1 88.12 401 PHE A N 1
ATOM 3224 C CA . PHE A 1 401 ? 2.76 34.75 -9.133 1 88.12 401 PHE A CA 1
ATOM 3225 C C . PHE A 1 401 ? 2.279 34.781 -7.688 1 88.12 401 PHE A C 1
ATOM 3227 O O . PHE A 1 401 ? 1.554 33.906 -7.246 1 88.12 401 PHE A O 1
ATOM 3234 N N . ASN A 1 402 ? 2.588 35.906 -7.027 1 92.06 402 ASN A N 1
ATOM 3235 C CA . ASN A 1 402 ? 2.27 36.031 -5.605 1 92.06 402 ASN A CA 1
ATOM 3236 C C . ASN A 1 402 ? 0.894 36.656 -5.391 1 92.06 402 ASN A C 1
ATOM 3238 O O . ASN A 1 402 ? 0.331 36.562 -4.297 1 92.06 402 ASN A O 1
ATOM 3242 N N . PHE A 1 403 ? 0.352 37.312 -6.43 1 96.25 403 PHE A N 1
ATOM 3243 C CA . PHE A 1 403 ? -0.895 38.062 -6.32 1 96.25 403 PHE A CA 1
ATOM 3244 C C . PHE A 1 403 ? -0.838 39.031 -5.152 1 96.25 403 PHE A C 1
ATOM 3246 O O . PHE A 1 403 ? -1.76 39.094 -4.336 1 96.25 403 PHE A O 1
ATOM 3253 N N . SER A 1 404 ? 0.319 39.75 -5.027 1 97.06 404 SER A N 1
ATOM 3254 C CA . SER A 1 404 ? 0.588 40.719 -3.941 1 97.06 404 SER A CA 1
ATOM 3255 C C . SER A 1 404 ? 0.419 42.156 -4.406 1 97.06 404 SER A C 1
ATOM 3257 O O . SER A 1 404 ? 0.291 42.406 -5.602 1 97.06 404 SER A O 1
ATOM 3259 N N . TRP A 1 405 ? 0.327 43.062 -3.51 1 97.38 405 TRP A N 1
ATOM 3260 C CA . TRP A 1 405 ? 0.227 44.5 -3.734 1 97.38 405 TRP A CA 1
ATOM 3261 C C . TRP A 1 405 ? 0.905 45.281 -2.609 1 97.38 405 TRP A C 1
ATOM 3263 O O . TRP A 1 405 ? 0.55 45.125 -1.439 1 97.38 405 TRP A O 1
ATOM 3273 N N . ASN A 1 406 ? 1.859 46.125 -2.988 1 97.19 406 ASN A N 1
ATOM 3274 C CA . ASN A 1 406 ? 2.668 46.781 -1.973 1 97.19 406 ASN A CA 1
ATOM 3275 C C . ASN A 1 406 ? 1.949 48 -1.388 1 97.19 406 ASN A C 1
ATOM 3277 O O . ASN A 1 406 ? 2.471 48.656 -0.488 1 97.19 406 ASN A O 1
ATOM 3281 N N . CYS A 1 407 ? 0.695 48.344 -1.944 1 96.56 407 CYS A N 1
ATOM 3282 C CA . CYS A 1 407 ? -0.193 49.406 -1.451 1 96.56 407 CYS A CA 1
ATOM 3283 C C . CYS A 1 407 ? 0.429 50.781 -1.642 1 96.56 407 CYS A C 1
ATOM 3285 O O . CYS A 1 407 ? 0.067 51.719 -0.946 1 96.56 407 CYS A O 1
ATOM 3287 N N . GLY A 1 408 ? 1.466 50.906 -2.463 1 95.5 408 GLY A N 1
ATOM 3288 C CA . GLY A 1 408 ? 1.933 52.219 -2.811 1 95.5 408 GLY A CA 1
ATOM 3289 C C . GLY A 1 408 ? 3.438 52.375 -2.699 1 95.5 408 GLY A C 1
ATOM 3290 O O . GLY A 1 408 ? 4.02 53.281 -3.299 1 95.5 408 GLY A O 1
ATOM 3291 N N . GLU A 1 409 ? 4.047 51.5 -1.858 1 97 409 GLU A N 1
ATOM 3292 C CA . GLU A 1 409 ? 5.496 51.562 -1.686 1 97 409 GLU A CA 1
ATOM 3293 C C . GLU A 1 409 ? 6.086 50.188 -1.415 1 97 409 GLU A C 1
ATOM 3295 O O . GLU A 1 409 ? 5.555 49.438 -0.597 1 97 409 GLU A O 1
ATOM 3300 N N . GLU A 1 410 ? 7.152 49.938 -2.111 1 97.31 410 GLU A N 1
ATOM 3301 C CA . GLU A 1 410 ? 7.781 48.625 -1.976 1 97.31 410 GLU A CA 1
ATOM 3302 C C . GLU A 1 410 ? 8.539 48.531 -0.657 1 97.31 410 GLU A C 1
ATOM 3304 O O . GLU A 1 410 ? 9.422 49.344 -0.367 1 97.31 410 GLU A O 1
ATOM 3309 N N . GLY A 1 411 ? 8.164 47.531 0.169 1 96.12 411 GLY A N 1
ATOM 3310 C CA . GLY A 1 411 ? 8.875 47.281 1.411 1 96.12 411 GLY A CA 1
ATOM 3311 C C . GLY A 1 411 ? 8.469 48.219 2.535 1 96.12 411 GLY A C 1
ATOM 3312 O O . GLY A 1 411 ? 7.316 48.656 2.604 1 96.12 411 GLY A O 1
ATOM 3313 N N . SER A 1 412 ? 9.383 48.469 3.424 1 94.19 412 SER A N 1
ATOM 3314 C CA . SER A 1 412 ? 9.102 49.281 4.598 1 94.19 412 SER A CA 1
ATOM 3315 C C . SER A 1 412 ? 8.758 50.719 4.203 1 94.19 412 SER A C 1
ATOM 3317 O O . SER A 1 412 ? 9.258 51.219 3.191 1 94.19 412 SER A O 1
ATOM 3319 N N . THR A 1 413 ? 7.871 51.344 4.977 1 95.75 413 THR A N 1
ATOM 3320 C CA . THR A 1 413 ? 7.469 52.719 4.676 1 95.75 413 THR A CA 1
ATOM 3321 C C . THR A 1 413 ? 7.207 53.5 5.961 1 95.75 413 THR A C 1
ATOM 3323 O O . THR A 1 413 ? 6.91 52.906 7.004 1 95.75 413 THR A O 1
ATOM 3326 N N . ARG A 1 414 ? 7.348 54.812 5.875 1 93.75 414 ARG A N 1
ATOM 3327 C CA . ARG A 1 414 ? 7.031 55.719 6.984 1 93.75 414 ARG A CA 1
ATOM 3328 C C . ARG A 1 414 ? 5.719 56.438 6.738 1 93.75 414 ARG A C 1
ATOM 3330 O O . ARG A 1 414 ? 5.211 57.125 7.629 1 93.75 414 ARG A O 1
ATOM 3337 N N . LYS A 1 415 ? 5.18 56.219 5.578 1 96.5 415 LYS A N 1
ATOM 3338 C CA . LYS A 1 415 ? 3.938 56.906 5.23 1 96.5 415 LYS A CA 1
ATOM 3339 C C . LYS A 1 415 ? 2.756 56.312 5.996 1 96.5 415 LYS A C 1
ATOM 3341 O O . LYS A 1 415 ? 2.416 55.156 5.816 1 96.5 415 LYS A O 1
ATOM 3346 N N . ARG A 1 416 ? 2.1 57.156 6.699 1 95.25 416 ARG A N 1
ATOM 3347 C CA . ARG A 1 416 ? 1.025 56.719 7.594 1 95.25 416 ARG A CA 1
ATOM 3348 C C . ARG A 1 416 ? -0.145 56.156 6.805 1 95.25 416 ARG A C 1
ATOM 3350 O O . ARG A 1 416 ? -0.721 55.125 7.195 1 95.25 416 ARG A O 1
ATOM 3357 N N . LYS A 1 417 ? -0.519 56.781 5.73 1 94.94 417 LYS A N 1
ATOM 3358 C CA . LYS A 1 417 ? -1.655 56.344 4.926 1 94.94 417 LYS A CA 1
ATOM 3359 C C . LYS A 1 417 ? -1.438 54.938 4.391 1 94.94 417 LYS A C 1
ATOM 3361 O O . LYS A 1 417 ? -2.371 54.125 4.352 1 94.94 417 LYS A O 1
ATOM 3366 N N . ILE A 1 418 ? -0.252 54.688 4 1 96.88 418 ILE A N 1
ATOM 3367 C CA . ILE A 1 418 ? 0.078 53.375 3.459 1 96.88 418 ILE A CA 1
ATOM 3368 C C . ILE A 1 418 ? 0.063 52.344 4.578 1 96.88 418 ILE A C 1
ATOM 3370 O O . ILE A 1 418 ? -0.465 51.25 4.402 1 96.88 418 ILE A O 1
ATOM 3374 N N . LYS A 1 419 ? 0.604 52.656 5.684 1 96.44 419 LYS A N 1
ATOM 3375 C CA . LYS A 1 419 ? 0.626 51.75 6.828 1 96.44 419 LYS A CA 1
ATOM 3376 C C . LYS A 1 419 ? -0.789 51.375 7.266 1 96.44 419 LYS A C 1
ATOM 3378 O O . LYS A 1 419 ? -1.069 50.219 7.57 1 96.44 419 LYS A O 1
ATOM 3383 N N . GLU A 1 420 ? -1.595 52.375 7.281 1 95.5 420 GLU A N 1
ATOM 3384 C CA . GLU A 1 420 ? -2.98 52.156 7.68 1 95.5 420 GLU A CA 1
ATOM 3385 C C . GLU A 1 420 ? -3.707 51.25 6.68 1 95.5 420 GLU A C 1
ATOM 3387 O O . GLU A 1 420 ? -4.484 50.375 7.066 1 95.5 420 GLU A O 1
ATOM 3392 N N . LEU A 1 421 ? -3.469 51.531 5.434 1 96.69 421 LEU A N 1
ATOM 3393 C CA . LEU A 1 421 ? -4.07 50.688 4.391 1 96.69 421 LEU A CA 1
ATOM 3394 C C . LEU A 1 421 ? -3.598 49.25 4.508 1 96.69 421 LEU A C 1
ATOM 3396 O O . LEU A 1 421 ? -4.406 48.312 4.414 1 96.69 421 LEU A O 1
ATOM 3400 N N . ARG A 1 422 ? -2.311 49.062 4.688 1 97.94 422 ARG A N 1
ATOM 3401 C CA . ARG A 1 422 ? -1.748 47.719 4.824 1 97.94 422 ARG A CA 1
ATOM 3402 C C . ARG A 1 422 ? -2.342 47 6.027 1 97.94 422 ARG A C 1
ATOM 3404 O O . ARG A 1 422 ? -2.656 45.812 5.949 1 97.94 422 ARG A O 1
ATOM 3411 N N . MET A 1 423 ? -2.482 47.688 7.074 1 96.62 423 MET A N 1
ATOM 3412 C CA . MET A 1 423 ? -3.092 47.125 8.273 1 96.62 423 MET A CA 1
ATOM 3413 C C . MET A 1 423 ? -4.52 46.656 7.996 1 96.62 423 MET A C 1
ATOM 3415 O O . MET A 1 423 ? -4.902 45.562 8.391 1 96.62 423 MET A O 1
ATOM 3419 N N . ARG A 1 424 ? -5.258 47.438 7.352 1 96.62 424 ARG A N 1
ATOM 3420 C CA . ARG A 1 424 ? -6.621 47.094 6.988 1 96.62 424 ARG A CA 1
ATOM 3421 C C . ARG A 1 424 ? -6.637 45.844 6.086 1 96.62 424 ARG A C 1
ATOM 3423 O O . ARG A 1 424 ? -7.469 44.969 6.262 1 96.62 424 ARG A O 1
ATOM 3430 N N . GLN A 1 425 ? -5.703 45.844 5.18 1 98.06 425 GLN A N 1
ATOM 3431 C CA . GLN A 1 425 ? -5.641 44.719 4.246 1 98.06 425 GLN A CA 1
ATOM 3432 C C . GLN A 1 425 ? -5.293 43.406 4.973 1 98.06 425 GLN A C 1
ATOM 3434 O O . GLN A 1 425 ? -5.828 42.375 4.648 1 98.06 425 GLN A O 1
ATOM 3439 N N . ILE A 1 426 ? -4.402 43.469 5.898 1 98.5 426 ILE A N 1
ATOM 3440 C CA . ILE A 1 426 ? -4.055 42.312 6.699 1 98.5 426 ILE A CA 1
ATOM 3441 C C . ILE A 1 426 ? -5.289 41.812 7.457 1 98.5 426 ILE A C 1
ATOM 3443 O O . ILE A 1 426 ? -5.59 40.625 7.461 1 98.5 426 ILE A O 1
ATOM 3447 N N . LYS A 1 427 ? -5.977 42.719 8.031 1 98.44 427 LYS A N 1
ATOM 3448 C CA . LYS A 1 427 ? -7.191 42.406 8.773 1 98.44 427 LYS A CA 1
ATOM 3449 C C . LYS A 1 427 ? -8.25 41.812 7.844 1 98.44 427 LYS A C 1
ATOM 3451 O O . LYS A 1 427 ? -8.93 40.844 8.203 1 98.44 427 LYS A O 1
ATOM 3456 N N . ASN A 1 428 ? -8.414 42.406 6.641 1 98.62 428 ASN A N 1
ATOM 3457 C CA . ASN A 1 428 ? -9.336 41.875 5.645 1 98.62 428 ASN A CA 1
ATOM 3458 C C . ASN A 1 428 ? -8.992 40.438 5.273 1 98.62 428 ASN A C 1
ATOM 3460 O O . ASN A 1 428 ? -9.875 39.562 5.215 1 98.62 428 ASN A O 1
ATOM 3464 N N . ALA A 1 429 ? -7.723 40.219 5.004 1 98.69 429 ALA A N 1
ATOM 3465 C CA . ALA A 1 429 ? -7.246 38.875 4.617 1 98.69 429 ALA A CA 1
ATOM 3466 C C . ALA A 1 429 ? -7.594 37.844 5.684 1 98.69 429 ALA A C 1
ATOM 3468 O O . ALA A 1 429 ? -8.055 36.75 5.359 1 98.69 429 ALA A O 1
ATOM 3469 N N . LEU A 1 430 ? -7.363 38.156 6.879 1 98.75 430 LEU A N 1
ATOM 3470 C CA . LEU A 1 430 ? -7.664 37.25 7.984 1 98.75 430 LEU A CA 1
ATOM 3471 C C . LEU A 1 430 ? -9.164 37 8.086 1 98.75 430 LEU A C 1
ATOM 3473 O O . LEU A 1 430 ? -9.594 35.875 8.391 1 98.75 430 LEU A O 1
ATOM 3477 N N . ALA A 1 431 ? -9.953 37.969 7.859 1 98.62 431 ALA A N 1
ATOM 3478 C CA . ALA A 1 431 ? -11.406 37.812 7.871 1 98.62 431 ALA A CA 1
ATOM 3479 C C . ALA A 1 431 ? -11.844 36.812 6.809 1 98.62 431 ALA A C 1
ATOM 3481 O O . ALA A 1 431 ? -12.742 36 7.047 1 98.62 431 ALA A O 1
ATOM 3482 N N . PHE A 1 432 ? -11.219 36.875 5.59 1 98.62 432 PHE A N 1
ATOM 3483 C CA . PHE A 1 432 ? -11.516 35.906 4.547 1 98.62 432 PHE A CA 1
ATOM 3484 C C . PHE A 1 432 ? -11.352 34.5 5.066 1 98.62 432 PHE A C 1
ATOM 3486 O O . PHE A 1 432 ? -12.211 33.625 4.836 1 98.62 432 PHE A O 1
ATOM 3493 N N . VAL A 1 433 ? -10.289 34.25 5.762 1 98.56 433 VAL A N 1
ATOM 3494 C CA . VAL A 1 433 ? -9.898 32.906 6.188 1 98.56 433 VAL A CA 1
ATOM 3495 C C . VAL A 1 433 ? -10.836 32.438 7.285 1 98.56 433 VAL A C 1
ATOM 3497 O O . VAL A 1 433 ? -11.383 31.328 7.203 1 98.56 433 VAL A O 1
ATOM 3500 N N . PHE A 1 434 ? -11.133 33.25 8.258 1 98.62 434 PHE A N 1
ATOM 3501 C CA . PHE A 1 434 ? -11.789 32.781 9.477 1 98.62 434 PHE A CA 1
ATOM 3502 C C . PHE A 1 434 ? -13.305 32.781 9.312 1 98.62 434 PHE A C 1
ATOM 3504 O O . PHE A 1 434 ? -14.016 32.094 10.055 1 98.62 434 PHE A O 1
ATOM 3511 N N . LEU A 1 435 ? -13.828 33.5 8.32 1 98.31 435 LEU A N 1
ATOM 3512 C CA . LEU A 1 435 ? -15.273 33.562 8.148 1 98.31 435 LEU A CA 1
ATOM 3513 C C . LEU A 1 435 ? -15.719 32.562 7.062 1 98.31 435 LEU A C 1
ATOM 3515 O O . LEU A 1 435 ? -16.922 32.375 6.859 1 98.31 435 LEU A O 1
ATOM 3519 N N . SER A 1 436 ? -14.797 31.953 6.383 1 98.06 436 SER A N 1
ATOM 3520 C CA . SER A 1 436 ? -15.117 30.969 5.352 1 98.06 436 SER A CA 1
ATOM 3521 C C . SER A 1 436 ? -15.305 29.578 5.945 1 98.06 436 SER A C 1
ATOM 3523 O O . SER A 1 436 ? -14.727 29.266 6.984 1 98.06 436 SER A O 1
ATOM 3525 N N . ALA A 1 437 ? -16.141 28.797 5.164 1 96.38 437 ALA A N 1
ATOM 3526 C CA . ALA A 1 437 ? -16.297 27.406 5.562 1 96.38 437 ALA A CA 1
ATOM 3527 C C . ALA A 1 437 ? -14.984 26.641 5.426 1 96.38 437 ALA A C 1
ATOM 3529 O O . ALA A 1 437 ? -14.07 27.094 4.73 1 96.38 437 ALA A O 1
ATOM 3530 N N . GLY A 1 438 ? -14.828 25.562 6.105 1 96.69 438 GLY A N 1
ATOM 3531 C CA . GLY A 1 438 ? -13.594 24.781 6.102 1 96.69 438 GLY A CA 1
ATOM 3532 C C . GLY A 1 438 ? -12.766 24.984 7.355 1 96.69 438 GLY A C 1
ATOM 3533 O O . GLY A 1 438 ? -13.289 25.375 8.398 1 96.69 438 GLY A O 1
ATOM 3534 N N . THR A 1 439 ? -11.5 24.578 7.23 1 98.31 439 THR A N 1
ATOM 3535 C CA . THR A 1 439 ? -10.594 24.641 8.375 1 98.31 439 THR A CA 1
ATOM 3536 C C . THR A 1 439 ? -9.531 25.719 8.164 1 98.31 439 THR A C 1
ATOM 3538 O O . THR A 1 439 ? -8.727 25.625 7.238 1 98.31 439 THR A O 1
ATOM 3541 N N . PRO A 1 440 ? -9.523 26.734 9.031 1 98.62 440 PRO A N 1
ATOM 3542 C CA . PRO A 1 440 ? -8.562 27.828 8.844 1 98.62 440 PRO A CA 1
ATOM 3543 C C . PRO A 1 440 ? -7.148 27.453 9.273 1 98.62 440 PRO A C 1
ATOM 3545 O O . PRO A 1 440 ? -6.973 26.703 10.242 1 98.62 440 PRO A O 1
ATOM 3548 N N . LEU A 1 441 ? -6.188 27.984 8.57 1 98.75 441 LEU A N 1
ATOM 3549 C CA . LEU A 1 441 ? -4.77 27.859 8.883 1 98.75 441 LEU A CA 1
ATOM 3550 C C . LEU A 1 441 ? -4.07 29.219 8.797 1 98.75 441 LEU A C 1
ATOM 3552 O O . LEU A 1 441 ? -4.312 29.984 7.863 1 98.75 441 LEU A O 1
ATOM 3556 N N . ILE A 1 442 ? -3.311 29.562 9.766 1 98.25 442 ILE A N 1
ATOM 3557 C CA . ILE A 1 442 ? -2.484 30.766 9.68 1 98.25 442 ILE A CA 1
ATOM 3558 C C . ILE A 1 442 ? -1.013 30.375 9.836 1 98.25 442 ILE A C 1
ATOM 3560 O O . ILE A 1 442 ? -0.685 29.406 10.508 1 98.25 442 ILE A O 1
ATOM 3564 N N . LEU A 1 443 ? -0.188 31.094 9.188 1 98.44 443 LEU A N 1
ATOM 3565 C CA . LEU A 1 443 ? 1.259 30.938 9.297 1 98.44 443 LEU A CA 1
ATOM 3566 C C . LEU A 1 443 ? 1.789 31.672 10.531 1 98.44 443 LEU A C 1
ATOM 3568 O O . LEU A 1 443 ? 1.37 32.781 10.828 1 98.44 443 LEU A O 1
ATOM 3572 N N . ALA A 1 444 ? 2.693 31.047 11.211 1 98.69 444 ALA A N 1
ATOM 3573 C CA . ALA A 1 444 ? 3.262 31.625 12.43 1 98.69 444 ALA A CA 1
ATOM 3574 C C . ALA A 1 444 ? 3.787 33.031 12.188 1 98.69 444 ALA A C 1
ATOM 3576 O O . ALA A 1 444 ? 4.59 33.25 11.273 1 98.69 444 ALA A O 1
ATOM 3577 N N . GLY A 1 445 ? 3.287 33.938 12.984 1 98.44 445 GLY A N 1
ATOM 3578 C CA . GLY A 1 445 ? 3.752 35.312 12.914 1 98.44 445 GLY A CA 1
ATOM 3579 C C . GLY A 1 445 ? 2.842 36.219 12.094 1 98.44 445 GLY A C 1
ATOM 3580 O O . GLY A 1 445 ? 2.914 37.438 12.195 1 98.44 445 GLY A O 1
ATOM 3581 N N . ASP A 1 446 ? 2 35.656 11.289 1 98.38 446 ASP A N 1
ATOM 3582 C CA . ASP A 1 446 ? 1.104 36.469 10.461 1 98.38 446 ASP A CA 1
ATOM 3583 C C . ASP A 1 446 ? 0.143 37.281 11.328 1 98.38 446 ASP A C 1
ATOM 3585 O O . ASP A 1 446 ? -0.271 38.375 10.945 1 98.38 446 ASP A O 1
ATOM 3589 N N . GLU A 1 447 ? -0.197 36.781 12.492 1 98.56 447 GLU A N 1
ATOM 3590 C CA . GLU A 1 447 ? -1.175 37.406 13.383 1 98.56 447 GLU A CA 1
ATOM 3591 C C . GLU A 1 447 ? -0.587 38.625 14.078 1 98.56 447 GLU A C 1
ATOM 3593 O O . GLU A 1 447 ? -1.305 39.375 14.758 1 98.56 447 GLU A O 1
ATOM 3598 N N . PHE A 1 448 ? 0.709 38.875 13.844 1 97.5 448 PHE A N 1
ATOM 3599 C CA . PHE A 1 448 ? 1.246 40.125 14.383 1 97.5 448 PHE A CA 1
ATOM 3600 C C . PHE A 1 448 ? 2.205 40.75 13.391 1 97.5 448 PHE A C 1
ATOM 3602 O O . PHE A 1 448 ? 3.139 41.469 13.781 1 97.5 448 PHE A O 1
ATOM 3609 N N . GLY A 1 449 ? 2.055 40.438 12.148 1 97.19 449 GLY A N 1
ATOM 3610 C CA . GLY A 1 449 ? 2.668 41.188 11.055 1 97.19 449 GLY A CA 1
ATOM 3611 C C . GLY A 1 449 ? 4.105 40.781 10.789 1 97.19 449 GLY A C 1
ATOM 3612 O O . GLY A 1 449 ? 4.949 41.625 10.492 1 97.19 449 GLY A O 1
ATOM 3613 N N . ASN A 1 450 ? 4.504 39.5 10.938 1 97.31 450 ASN A N 1
ATOM 3614 C CA . ASN A 1 450 ? 5.844 39.031 10.641 1 97.31 450 ASN A CA 1
ATOM 3615 C C . ASN A 1 450 ? 6.199 39.219 9.164 1 97.31 450 ASN A C 1
ATOM 3617 O O . ASN A 1 450 ? 5.352 39.031 8.289 1 97.31 450 ASN A O 1
ATOM 3621 N N . SER A 1 451 ? 7.398 39.562 8.93 1 97.38 451 SER A N 1
ATOM 3622 C CA . SER A 1 451 ? 7.883 39.812 7.574 1 97.38 451 SER A CA 1
ATOM 3623 C C . SER A 1 451 ? 9.188 39.062 7.305 1 97.38 451 SER A C 1
ATOM 3625 O O . SER A 1 451 ? 9.961 38.812 8.227 1 97.38 451 SER A O 1
ATOM 3627 N N . GLN A 1 452 ? 9.375 38.719 6.129 1 97.5 452 GLN A N 1
ATOM 3628 C CA . GLN A 1 452 ? 10.633 38.156 5.652 1 97.5 452 GLN A CA 1
ATOM 3629 C C . GLN A 1 452 ? 11.328 39.094 4.668 1 97.5 452 GLN A C 1
ATOM 3631 O O . GLN A 1 452 ? 12.102 38.625 3.824 1 97.5 452 GLN A O 1
ATOM 3636 N N . ASN A 1 453 ? 10.883 40.312 4.738 1 97.19 453 ASN A N 1
ATOM 3637 C CA . ASN A 1 453 ? 11.469 41.375 3.955 1 97.19 453 ASN A CA 1
ATOM 3638 C C . ASN A 1 453 ? 11.391 41.094 2.459 1 97.19 453 ASN A C 1
ATOM 3640 O O . ASN A 1 453 ? 12.375 41.25 1.738 1 97.19 453 ASN A O 1
ATOM 3644 N N . GLY A 1 454 ? 10.312 40.5 2.09 1 97.38 454 GLY A N 1
ATOM 3645 C CA . GLY A 1 454 ? 10.039 40.312 0.673 1 97.38 454 GLY A CA 1
ATOM 3646 C C . GLY A 1 454 ? 10.555 39 0.139 1 97.38 454 GLY A C 1
ATOM 3647 O O . GLY A 1 454 ? 10.344 38.656 -1.028 1 97.38 454 GLY A O 1
ATOM 3648 N N . ASN A 1 455 ? 11.289 38.25 0.902 1 97.31 455 ASN A N 1
ATOM 3649 C CA . ASN A 1 455 ? 11.688 36.906 0.493 1 97.31 455 ASN A CA 1
ATOM 3650 C C . ASN A 1 455 ? 10.516 35.938 0.545 1 97.31 455 ASN A C 1
ATOM 3652 O O . ASN A 1 455 ? 9.961 35.656 1.617 1 97.31 455 ASN A O 1
ATOM 3656 N N . ASN A 1 456 ? 10.133 35.406 -0.604 1 96.56 456 ASN A N 1
ATOM 3657 C CA . ASN A 1 456 ? 8.953 34.562 -0.622 1 96.56 456 ASN A CA 1
ATOM 3658 C C . ASN A 1 456 ? 9.336 33.062 -0.693 1 96.56 456 ASN A C 1
ATOM 3660 O O . ASN A 1 456 ? 8.5 32.219 -0.998 1 96.56 456 ASN A O 1
ATOM 3664 N N . ASN A 1 457 ? 10.641 32.781 -0.543 1 95.5 457 ASN A N 1
ATOM 3665 C CA . ASN A 1 457 ? 11.109 31.391 -0.574 1 95.5 457 ASN A CA 1
ATOM 3666 C C . ASN A 1 457 ? 12.359 31.203 0.282 1 95.5 457 ASN A C 1
ATOM 3668 O O . ASN A 1 457 ? 13.375 30.719 -0.202 1 95.5 457 ASN A O 1
ATOM 3672 N N . PRO A 1 458 ? 12.312 31.547 1.475 1 95.31 458 PRO A N 1
ATOM 3673 C CA . PRO A 1 458 ? 13.523 31.438 2.293 1 95.31 458 PRO A CA 1
ATOM 3674 C C . PRO A 1 458 ? 13.789 30.016 2.773 1 95.31 458 PRO A C 1
ATOM 3676 O O . PRO A 1 458 ? 14.047 29.797 3.959 1 95.31 458 PRO A O 1
ATOM 3679 N N . TYR A 1 459 ? 13.766 29.031 1.884 1 94.31 459 TYR A N 1
ATOM 3680 C CA . TYR A 1 459 ? 13.922 27.625 2.221 1 94.31 459 TYR A CA 1
ATOM 3681 C C . TYR A 1 459 ? 15.336 27.328 2.699 1 94.31 459 TYR A C 1
ATOM 3683 O O . TYR A 1 459 ? 15.562 26.359 3.43 1 94.31 459 TYR A O 1
ATOM 3691 N N . CYS A 1 460 ? 16.297 28.203 2.295 1 93.69 460 CYS A N 1
ATOM 3692 C CA . CYS A 1 460 ? 17.703 27.953 2.625 1 93.69 460 CYS A CA 1
ATOM 3693 C C . CYS A 1 460 ? 18.266 29.062 3.488 1 93.69 460 CYS A C 1
ATOM 3695 O O . CYS A 1 460 ? 19.484 29.266 3.543 1 93.69 460 CYS A O 1
ATOM 3697 N N . VAL A 1 461 ? 17.406 29.906 4.02 1 94.56 461 VAL A N 1
ATOM 3698 C CA . VAL A 1 461 ? 17.844 31.031 4.828 1 94.56 461 VAL A CA 1
ATO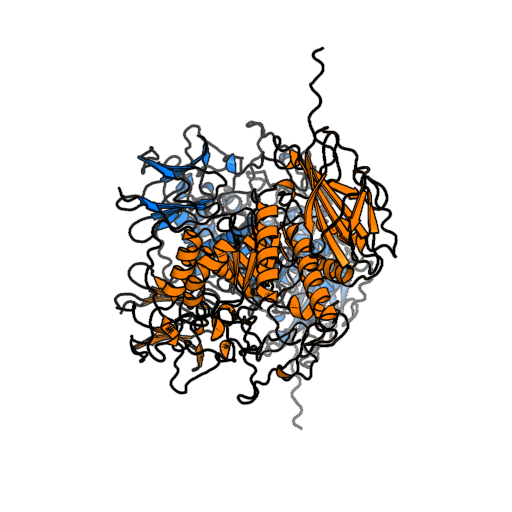M 3699 C C . VAL A 1 461 ? 17.562 30.766 6.305 1 94.56 461 VAL A C 1
ATOM 3701 O O . VAL A 1 461 ? 16.391 30.75 6.723 1 94.56 461 VAL A O 1
ATOM 3704 N N . ASP A 1 462 ? 18.609 30.516 7.078 1 95.88 462 ASP A N 1
ATOM 3705 C CA . ASP A 1 462 ? 18.5 30.297 8.516 1 95.88 462 ASP A CA 1
ATOM 3706 C C . ASP A 1 462 ? 19.031 31.5 9.297 1 95.88 462 ASP A C 1
ATOM 3708 O O . ASP A 1 462 ? 20.141 31.469 9.836 1 95.88 462 ASP A O 1
ATOM 3712 N N . SER A 1 463 ? 18.203 32.5 9.414 1 96.31 463 SER A N 1
ATOM 3713 C CA . SER A 1 463 ? 18.594 33.75 10.047 1 96.31 463 SER A CA 1
ATOM 3714 C C . SER A 1 463 ? 17.391 34.531 10.586 1 96.31 463 SER A C 1
ATOM 3716 O O . SER A 1 463 ? 16.266 34.031 10.5 1 96.31 463 SER A O 1
ATOM 3718 N N . GLU A 1 464 ? 17.641 35.719 11.086 1 96.62 464 GLU A N 1
ATOM 3719 C CA . GLU A 1 464 ? 16.578 36.562 11.625 1 96.62 464 GLU A CA 1
ATOM 3720 C C . GLU A 1 464 ? 15.57 36.938 10.547 1 96.62 464 GLU A C 1
ATOM 3722 O O . GLU A 1 464 ? 14.43 37.312 10.859 1 96.62 464 GLU A O 1
ATOM 3727 N N . LEU A 1 465 ? 15.953 36.812 9.328 1 95.75 465 LEU A N 1
ATOM 3728 C CA . LEU A 1 465 ? 15.047 37.125 8.227 1 95.75 465 LEU A CA 1
ATOM 3729 C C . LEU A 1 465 ? 13.898 36.125 8.164 1 95.75 465 LEU A C 1
ATOM 3731 O O . LEU A 1 465 ? 12.75 36.5 7.926 1 95.75 465 LEU A O 1
ATOM 3735 N N . SER A 1 466 ? 14.289 34.875 8.344 1 96.5 466 SER A N 1
ATOM 3736 C CA . SER A 1 466 ? 13.305 33.812 8.156 1 96.5 466 SER A CA 1
ATOM 3737 C C . SER A 1 466 ? 12.68 33.406 9.484 1 96.5 466 SER A C 1
ATOM 3739 O O . SER A 1 466 ? 11.625 32.75 9.508 1 96.5 466 SER A O 1
ATOM 3741 N N . TRP A 1 467 ? 13.312 33.781 10.625 1 98.19 467 TRP A N 1
ATOM 3742 C CA . TRP A 1 467 ? 12.781 33.438 11.938 1 98.19 467 TRP A CA 1
ATOM 3743 C C . TRP A 1 467 ? 11.641 34.375 12.312 1 98.19 467 TRP A C 1
ATOM 3745 O O . TRP A 1 467 ? 11.57 35.531 11.828 1 98.19 467 TRP A O 1
ATOM 3755 N N . VAL A 1 468 ? 10.695 33.906 13.125 1 98.44 468 VAL A N 1
ATOM 3756 C CA . VAL A 1 468 ? 9.594 34.719 13.594 1 98.44 468 VAL A CA 1
ATOM 3757 C C . VAL A 1 468 ? 10.125 35.812 14.516 1 98.44 468 VAL A C 1
ATOM 3759 O O . VAL A 1 468 ? 10.867 35.531 15.461 1 98.44 468 VAL A O 1
ATOM 3762 N N . ASN A 1 469 ? 9.828 37 14.227 1 98.06 469 ASN A N 1
ATOM 3763 C CA . ASN A 1 469 ? 10.188 38.156 15.07 1 98.06 469 ASN A CA 1
ATOM 3764 C C . ASN A 1 469 ? 9.117 38.438 16.109 1 98.06 469 ASN A C 1
ATOM 3766 O O . ASN A 1 469 ? 8.07 39 15.805 1 98.06 469 ASN A O 1
ATOM 3770 N N . TRP A 1 470 ? 9.414 38.188 17.391 1 97.94 470 TRP A N 1
ATOM 3771 C CA . TRP A 1 470 ? 8.438 38.25 18.484 1 97.94 470 TRP A CA 1
ATOM 3772 C C . TRP A 1 470 ? 8.438 39.625 19.125 1 97.94 470 TRP A C 1
ATOM 3774 O O . TRP A 1 470 ? 7.75 39.844 20.125 1 97.94 470 TRP A O 1
ATOM 3784 N N . LYS A 1 471 ? 9.195 40.5 18.531 1 96.62 471 LYS A N 1
ATOM 3785 C CA . LYS A 1 471 ? 9.203 41.844 19.078 1 96.62 471 LYS A CA 1
ATOM 3786 C C . LYS A 1 471 ? 7.816 42.5 18.969 1 96.62 471 LYS A C 1
ATOM 3788 O O . LYS A 1 471 ? 7.199 42.469 17.906 1 96.62 471 LYS A O 1
ATOM 3793 N N . GLU A 1 472 ? 7.395 43.094 19.984 1 94.62 472 GLU A N 1
ATOM 3794 C CA . GLU A 1 472 ? 6.07 43.719 20.016 1 94.62 472 GLU A CA 1
ATOM 3795 C C . GLU A 1 472 ? 6.086 45.094 19.391 1 94.62 472 GLU A C 1
ATOM 3797 O O . GLU A 1 472 ? 6.996 45.906 19.641 1 94.62 472 GLU A O 1
ATOM 3802 N N . THR A 1 473 ? 5.168 45.312 18.531 1 94.5 473 THR A N 1
ATOM 3803 C CA . THR A 1 473 ? 4.922 46.625 17.938 1 94.5 473 THR A CA 1
ATOM 3804 C C . THR A 1 473 ? 3.463 47.031 18.109 1 94.5 473 THR A C 1
ATOM 3806 O O . THR A 1 473 ? 2.611 46.188 18.406 1 94.5 473 THR A O 1
ATOM 3809 N N . LYS A 1 474 ? 3.189 48.312 18 1 94.06 474 LYS A N 1
ATOM 3810 C CA . LYS A 1 474 ? 1.813 48.781 18.094 1 94.06 474 LYS A CA 1
ATOM 3811 C C . LYS A 1 474 ? 0.939 48.156 17.016 1 94.06 474 LYS A C 1
ATOM 3813 O O . LYS A 1 474 ? -0.175 47.719 17.281 1 94.06 474 LYS A O 1
ATOM 3818 N N . GLU A 1 475 ? 1.435 48.188 15.82 1 93.88 475 GLU A N 1
ATOM 3819 C CA . GLU A 1 475 ? 0.716 47.594 14.688 1 93.88 475 GLU A CA 1
ATOM 3820 C C . GLU A 1 475 ? 0.493 46.125 14.898 1 93.88 475 GLU A C 1
ATOM 3822 O O . GLU A 1 475 ? -0.602 45.594 14.648 1 93.88 475 GLU A O 1
ATOM 3827 N N . GLY A 1 476 ? 1.544 45.469 15.328 1 96.62 476 GLY A N 1
ATOM 3828 C CA . GLY A 1 476 ? 1.445 44.062 15.586 1 96.62 476 GLY A CA 1
ATOM 3829 C C . GLY A 1 476 ? 0.398 43.719 16.625 1 96.62 476 GLY A C 1
ATOM 3830 O O . GLY A 1 476 ? -0.332 42.719 16.469 1 96.62 476 GLY A O 1
ATOM 3831 N N . LYS A 1 477 ? 0.354 44.469 17.625 1 97.44 477 LYS A N 1
ATOM 3832 C CA . LYS A 1 477 ? -0.628 44.25 18.688 1 97.44 477 LYS A CA 1
ATOM 3833 C C . LYS A 1 477 ? -2.051 44.406 18.156 1 97.44 477 LYS A C 1
ATOM 3835 O O . LYS A 1 477 ? -2.951 43.656 18.547 1 97.44 477 LYS A O 1
ATOM 3840 N N . GLU A 1 478 ? -2.227 45.344 17.328 1 96.75 478 GLU A N 1
ATOM 3841 C CA . GLU A 1 478 ? -3.545 45.562 16.75 1 96.75 478 GLU A CA 1
ATOM 3842 C C . GLU A 1 478 ? -3.988 44.375 15.891 1 96.75 478 GLU A C 1
ATOM 3844 O O . GLU A 1 478 ? -5.137 43.938 15.977 1 96.75 478 GLU A O 1
ATOM 3849 N N . ILE A 1 479 ? -3.127 43.906 15.094 1 98 479 ILE A N 1
ATOM 3850 C CA . ILE A 1 479 ? -3.43 42.75 14.25 1 98 479 ILE A CA 1
ATOM 3851 C C . ILE A 1 479 ? -3.725 41.531 15.133 1 98 479 ILE A C 1
ATOM 3853 O O . ILE A 1 479 ? -4.652 40.781 14.852 1 98 479 ILE A O 1
ATOM 3857 N N . LEU A 1 480 ? -2.934 41.375 16.125 1 98.44 480 LEU A N 1
ATOM 3858 C CA . LEU A 1 480 ? -3.082 40.25 17.031 1 98.44 480 LEU A CA 1
ATOM 3859 C C . LEU A 1 480 ? -4.453 40.25 17.703 1 98.44 480 LEU A C 1
ATOM 3861 O O . LEU A 1 480 ? -5.125 39.219 17.766 1 98.44 480 LEU A O 1
ATOM 3865 N N . GLU A 1 481 ? -4.852 41.406 18.172 1 97.88 481 GLU A N 1
ATOM 3866 C CA . GLU A 1 481 ? -6.156 41.531 18.812 1 97.88 481 GLU A CA 1
ATOM 3867 C C . GLU A 1 481 ? -7.285 41.219 17.828 1 97.88 481 GLU A C 1
ATOM 3869 O O . GLU A 1 481 ? -8.281 40.594 18.188 1 97.88 481 GLU A O 1
ATOM 3874 N N . TRP A 1 482 ? -7.109 41.719 16.641 1 97.94 482 TRP A N 1
ATOM 3875 C CA . TRP A 1 482 ? -8.07 41.406 15.578 1 97.94 482 TRP A CA 1
ATOM 3876 C C . TRP A 1 482 ? -8.156 39.906 15.328 1 97.94 482 TRP A C 1
ATOM 3878 O O . TRP A 1 482 ? -9.258 39.375 15.219 1 97.94 482 TRP A O 1
ATOM 3888 N N . THR A 1 483 ? -7.035 39.281 15.25 1 98.69 483 THR A N 1
ATOM 3889 C CA . THR A 1 483 ? -6.973 37.875 14.977 1 98.69 483 THR A CA 1
ATOM 3890 C C . THR A 1 483 ? -7.629 37.062 16.109 1 98.69 483 THR A C 1
ATOM 3892 O O . THR A 1 483 ? -8.414 36.156 15.852 1 98.69 483 THR A O 1
ATOM 3895 N N . LYS A 1 484 ? -7.344 37.406 17.328 1 98.62 484 LYS A N 1
ATOM 3896 C CA . LYS A 1 484 ? -7.965 36.781 18.484 1 98.62 484 LYS A CA 1
ATOM 3897 C C . LYS A 1 484 ? -9.484 36.906 18.438 1 98.62 484 LYS A C 1
ATOM 3899 O O . LYS 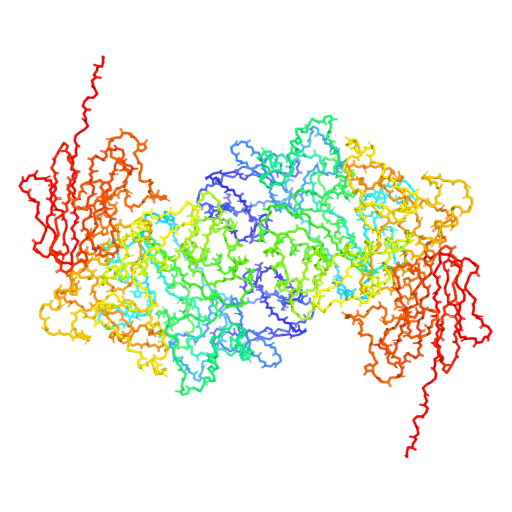A 1 484 ? -10.203 35.938 18.703 1 98.62 484 LYS A O 1
ATOM 3904 N N . ALA A 1 485 ? -9.898 38.062 18.094 1 98.25 485 ALA A N 1
ATOM 3905 C CA . ALA A 1 485 ? -11.336 38.312 18.031 1 98.25 485 ALA A CA 1
ATOM 3906 C C . ALA A 1 485 ? -12 37.469 16.938 1 98.25 485 ALA A C 1
ATOM 3908 O O . ALA A 1 485 ? -13.086 36.938 17.156 1 98.25 485 ALA A O 1
ATOM 3909 N N . LEU A 1 486 ? -11.391 37.406 15.828 1 98.56 486 LEU A N 1
ATOM 3910 C CA . LEU A 1 486 ? -11.93 36.594 14.727 1 98.56 486 LEU A CA 1
ATOM 3911 C C . LEU A 1 486 ? -12.016 35.125 15.109 1 98.56 486 LEU A C 1
ATOM 3913 O O . LEU A 1 486 ? -13.008 34.469 14.82 1 98.56 486 LEU A O 1
ATOM 3917 N N . ILE A 1 487 ? -10.945 34.625 15.695 1 98.75 487 ILE A N 1
ATOM 3918 C CA . ILE A 1 487 ? -10.898 33.219 16.094 1 98.75 487 ILE A CA 1
ATOM 3919 C C . ILE A 1 487 ? -12.008 32.938 17.109 1 98.75 487 ILE A C 1
ATOM 3921 O O . ILE A 1 487 ? -12.75 31.969 16.969 1 98.75 487 ILE A O 1
ATOM 3925 N N . GLN A 1 488 ? -12.148 33.781 18.078 1 98.25 488 GLN A N 1
ATOM 3926 C CA . GLN A 1 488 ? -13.195 33.625 19.078 1 98.25 488 GLN A CA 1
ATOM 3927 C C . GLN A 1 488 ? -14.586 33.719 18.453 1 98.25 488 GLN A C 1
ATOM 3929 O O . GLN A 1 488 ? -15.477 32.938 18.797 1 98.25 488 GLN A O 1
ATOM 3934 N N . PHE A 1 489 ? -14.75 34.656 17.578 1 97.94 489 PHE A N 1
ATOM 3935 C CA . PHE A 1 489 ? -16.016 34.812 16.891 1 97.94 489 PHE A CA 1
ATOM 3936 C C . PHE A 1 489 ? -16.406 33.562 16.141 1 97.94 489 PHE A C 1
ATOM 3938 O O . PHE A 1 489 ? -17.531 33.094 16.234 1 97.94 489 PHE A O 1
ATOM 3945 N N . ARG A 1 490 ? -15.484 32.969 15.445 1 98.31 490 ARG A N 1
ATOM 3946 C CA . ARG A 1 490 ? -15.711 31.734 14.703 1 98.31 490 ARG A CA 1
ATOM 3947 C C . ARG A 1 490 ? -16.062 30.594 15.656 1 98.31 490 ARG A C 1
ATOM 3949 O O . ARG A 1 490 ? -17.031 29.859 15.414 1 98.31 490 ARG A O 1
ATOM 3956 N N . GLN A 1 491 ? -15.281 30.422 16.672 1 97.5 491 GLN A N 1
ATOM 3957 C CA . GLN A 1 491 ? -15.469 29.344 17.625 1 97.5 491 GLN A CA 1
ATOM 3958 C C . GLN A 1 491 ? -16.844 29.422 18.297 1 97.5 491 GLN A C 1
ATOM 3960 O O . GLN A 1 491 ? -17.453 28.406 18.609 1 97.5 491 GLN A O 1
ATOM 3965 N N . ASN A 1 492 ? -17.328 30.625 18.453 1 96.56 492 ASN A N 1
ATOM 3966 C CA . ASN A 1 492 ? -18.578 30.844 19.172 1 96.56 492 ASN A CA 1
ATOM 3967 C C . ASN A 1 492 ? -19.781 30.703 18.234 1 96.56 492 ASN A C 1
ATOM 3969 O O . ASN A 1 492 ? -20.922 30.672 18.688 1 96.56 492 ASN A O 1
ATOM 3973 N N . ASN A 1 493 ? -19.562 30.625 16.938 1 97.31 493 ASN A N 1
ATOM 3974 C CA . ASN A 1 493 ? -20.641 30.516 15.953 1 97.31 493 ASN A CA 1
ATOM 3975 C C . ASN A 1 493 ? -20.469 29.281 15.07 1 97.31 493 ASN A C 1
ATOM 3977 O O . ASN A 1 493 ? -19.828 29.344 14.023 1 97.31 493 ASN A O 1
ATOM 3981 N N . LYS A 1 494 ? -21.219 28.266 15.328 1 97.19 494 LYS A N 1
ATOM 3982 C CA . LYS A 1 494 ? -21.078 26.953 14.703 1 97.19 494 LYS A CA 1
ATOM 3983 C C . LYS A 1 494 ? -21.328 27.031 13.203 1 97.19 494 LYS A C 1
ATOM 3985 O O . LYS A 1 494 ? -20.734 26.281 12.43 1 97.19 494 LYS A O 1
ATOM 3990 N N . ILE A 1 495 ? -22.125 27.922 12.734 1 97.12 495 ILE A N 1
ATOM 3991 C CA . ILE A 1 495 ? -22.484 28.047 11.328 1 97.12 495 ILE A CA 1
ATOM 3992 C C . ILE A 1 495 ? -21.219 28.328 10.5 1 97.12 495 ILE A C 1
ATOM 3994 O O . ILE A 1 495 ? -21.172 28.016 9.305 1 97.12 495 ILE A O 1
ATOM 3998 N N . LEU A 1 496 ? -20.156 28.828 11.133 1 97.62 496 LEU A N 1
ATOM 3999 C CA . LEU A 1 496 ? -18.922 29.188 10.43 1 97.62 496 LEU A CA 1
ATOM 4000 C C . LEU A 1 496 ? -17.984 28 10.344 1 97.62 496 LEU A C 1
ATOM 4002 O O . LEU A 1 496 ? -16.969 28.047 9.633 1 97.62 496 LEU A O 1
ATOM 4006 N N . HIS A 1 497 ? -18.266 26.875 11.016 1 96.75 497 HIS A N 1
ATOM 4007 C CA . HIS A 1 497 ? -17.391 25.703 10.961 1 96.75 497 HIS A CA 1
ATOM 4008 C C . HIS A 1 497 ? -18.203 24.422 10.945 1 96.75 497 HIS A C 1
ATOM 4010 O O . HIS A 1 497 ? -17.953 23.516 11.75 1 96.75 497 HIS A O 1
ATOM 4016 N N . MET A 1 498 ? -19.078 24.406 9.961 1 95.5 498 MET A N 1
ATOM 4017 C CA . MET A 1 498 ? -19.906 23.234 9.703 1 95.5 498 MET A CA 1
ATOM 4018 C C . MET A 1 498 ? -19.094 22.109 9.086 1 95.5 498 MET A C 1
ATOM 4020 O O . MET A 1 498 ? -18.125 22.359 8.367 1 95.5 498 MET A O 1
ATOM 4024 N N . PRO A 1 499 ? -19.484 20.859 9.281 1 93.69 499 PRO A N 1
ATOM 4025 C CA . PRO A 1 499 ? -18.703 19.734 8.758 1 93.69 499 PRO A CA 1
ATOM 4026 C C . PRO A 1 499 ? -18.891 19.531 7.254 1 93.69 499 PRO A C 1
ATOM 4028 O O . PRO A 1 499 ? -18.125 18.797 6.625 1 93.69 499 PRO A O 1
ATOM 4031 N N . GLN A 1 500 ? -19.906 20.203 6.699 1 93.81 500 GLN A N 1
ATOM 4032 C CA . GLN A 1 500 ? -20.172 20.109 5.266 1 93.81 500 GLN A CA 1
ATOM 4033 C C . GLN A 1 500 ? -20.375 21.484 4.656 1 93.81 500 GLN A C 1
ATOM 4035 O O . GLN A 1 500 ? -20.547 22.469 5.379 1 93.81 500 GLN A O 1
ATOM 4040 N N . SER A 1 501 ? -20.422 21.453 3.363 1 95.94 501 SER A N 1
ATOM 4041 C CA . SER A 1 501 ? -20.625 22.703 2.633 1 95.94 501 SER A CA 1
ATOM 4042 C C . SER A 1 501 ? -21.984 23.312 2.955 1 95.94 501 SER A C 1
ATOM 4044 O O . SER A 1 501 ? -22.953 22.594 3.199 1 95.94 501 SER A O 1
ATOM 4046 N N . LEU A 1 502 ? -22.016 24.609 2.943 1 96.12 502 LEU A N 1
ATOM 4047 C CA . LEU A 1 502 ? -23.297 25.297 3.051 1 96.12 502 LEU A CA 1
ATOM 4048 C C . LEU A 1 502 ? -24.047 25.234 1.729 1 96.12 502 LEU A C 1
ATOM 4050 O O . LEU A 1 502 ? -23.438 25.109 0.664 1 96.12 502 LEU A O 1
ATOM 4054 N N . THR A 1 503 ? -25.422 25.359 1.699 1 94.25 503 THR A N 1
ATOM 4055 C CA . THR A 1 503 ? -26.188 24.906 0.543 1 94.25 503 THR A CA 1
ATOM 4056 C C . THR A 1 503 ? -27.016 26.047 -0.039 1 94.25 503 THR A C 1
ATOM 4058 O O . THR A 1 503 ? -27.688 25.875 -1.051 1 94.25 503 THR A O 1
ATOM 4061 N N . LEU A 1 504 ? -27.031 27.219 0.54 1 94.19 504 LEU A N 1
ATOM 4062 C CA . LEU A 1 504 ? -27.828 28.344 0.051 1 94.19 504 LEU A CA 1
ATOM 4063 C C . LEU A 1 504 ? -29.312 28.031 0.133 1 94.19 504 LEU A C 1
ATOM 4065 O O . LEU A 1 504 ? -30.094 28.469 -0.716 1 94.19 504 LEU A O 1
ATOM 4069 N N . SER A 1 505 ? -29.703 27.188 1.1 1 93.25 505 SER A N 1
ATOM 4070 C CA . SER A 1 505 ? -31.094 26.75 1.169 1 93.25 505 SER A CA 1
ATOM 4071 C C . SER A 1 505 ? -31.656 26.906 2.58 1 93.25 505 SER A C 1
ATOM 4073 O O . SER A 1 505 ? -30.906 26.844 3.559 1 93.25 505 SER A O 1
ATOM 4075 N N . ASP A 1 506 ? -32.906 27.188 2.574 1 92.69 506 ASP A N 1
ATOM 4076 C CA . ASP A 1 506 ? -33.625 27.25 3.842 1 92.69 506 ASP A CA 1
ATOM 4077 C C . ASP A 1 506 ? -34.188 25.891 4.211 1 92.69 506 ASP A C 1
ATOM 4079 O O . ASP A 1 506 ? -35.406 25.734 4.352 1 92.69 506 ASP A O 1
ATOM 4083 N N . ARG A 1 507 ? -33.406 25 4.539 1 89.06 507 ARG A N 1
ATOM 4084 C CA . ARG A 1 507 ? -33.781 23.609 4.723 1 89.06 507 ARG A CA 1
ATOM 4085 C C . ARG A 1 507 ? -34.594 23.422 6.012 1 89.06 507 ARG A C 1
ATOM 4087 O O . ARG A 1 507 ? -35.344 22.469 6.148 1 89.06 507 ARG A O 1
ATOM 4094 N N . VAL A 1 508 ? -34.469 24.375 6.961 1 89.69 508 VAL A N 1
ATOM 4095 C CA . VAL A 1 508 ? -35.156 24.234 8.234 1 89.69 508 VAL A CA 1
ATOM 4096 C C . VAL A 1 508 ? -36.406 25.094 8.25 1 89.69 508 VAL A C 1
ATOM 4098 O O . VAL A 1 508 ? -37.125 25.156 9.25 1 89.69 508 VAL A O 1
ATOM 4101 N N . SER A 1 509 ? -36.719 25.844 7.258 1 88.12 509 SER A N 1
ATOM 4102 C CA . SER A 1 509 ? -37.906 26.641 7.066 1 88.12 509 SER A CA 1
ATOM 4103 C C . SER A 1 509 ? -38.031 27.734 8.117 1 88.12 509 SER A C 1
ATOM 4105 O O . SER A 1 509 ? -39.094 27.969 8.68 1 88.12 509 SER A O 1
ATOM 4107 N N . CYS A 1 510 ? -36.969 28.375 8.43 1 87.12 510 CYS A N 1
ATOM 4108 C CA . CYS A 1 510 ? -36.969 29.453 9.414 1 87.12 510 CYS A CA 1
ATOM 4109 C C . CYS A 1 510 ? -37.094 30.797 8.727 1 87.12 510 CYS A C 1
ATOM 4111 O O . CYS A 1 510 ? -37.188 31.828 9.398 1 87.12 510 CYS A O 1
ATOM 4113 N N . GLY A 1 511 ? -37.031 30.797 7.414 1 89.56 511 GLY A N 1
ATOM 4114 C CA . GLY A 1 511 ? -37.188 32.031 6.668 1 89.56 511 GLY A CA 1
ATOM 4115 C C . GLY A 1 511 ? -35.844 32.562 6.137 1 89.56 511 GLY A C 1
ATOM 4116 O O . GLY A 1 511 ? -35.844 33.469 5.32 1 89.56 511 GLY A O 1
ATOM 4117 N N . TYR A 1 512 ? -34.781 31.984 6.633 1 93.69 512 TYR A N 1
ATOM 4118 C CA . TYR A 1 512 ? -33.438 32.375 6.195 1 93.69 512 TYR A CA 1
ATOM 4119 C C . TYR A 1 512 ? -32.625 31.172 5.73 1 93.69 512 TYR A C 1
ATOM 4121 O O . TYR A 1 512 ? -32.594 30.141 6.406 1 93.69 512 TYR A O 1
ATOM 4129 N N . PRO A 1 513 ? -32 31.25 4.566 1 95.31 513 PRO A N 1
ATOM 4130 C CA . PRO A 1 513 ? -31.109 30.156 4.176 1 95.31 513 PRO A CA 1
ATOM 4131 C C . PRO A 1 513 ? -29.859 30.094 5.055 1 95.31 513 PRO A C 1
ATOM 4133 O O . PRO A 1 513 ? -29.578 31.031 5.809 1 95.31 513 PRO A O 1
ATOM 4136 N N . ASP A 1 514 ? -29.188 29 5.012 1 96.94 514 ASP A N 1
ATOM 4137 C CA . ASP A 1 514 ? -27.984 28.859 5.816 1 96.94 514 ASP A CA 1
ATOM 4138 C C . ASP A 1 514 ? -26.938 29.906 5.434 1 96.94 514 ASP A C 1
ATOM 4140 O O . ASP A 1 514 ? -26.266 30.469 6.301 1 96.94 514 ASP A O 1
ATOM 4144 N N . ILE A 1 515 ? -26.875 30.203 4.094 1 97.62 515 ILE A N 1
ATOM 4145 C CA . ILE A 1 515 ? -26 31.25 3.59 1 97.62 515 ILE A CA 1
ATOM 4146 C C . ILE A 1 515 ? -26.688 31.984 2.447 1 97.62 515 ILE A C 1
ATOM 4148 O O . ILE A 1 515 ? -27.516 31.422 1.74 1 97.62 515 ILE A O 1
ATOM 4152 N N . SER A 1 516 ? -26.438 33.25 2.307 1 97.44 516 SER A N 1
ATOM 4153 C CA . SER A 1 516 ? -26.969 34.031 1.206 1 97.44 516 SER A CA 1
ATOM 4154 C C . SER A 1 516 ? -26.016 35.156 0.822 1 97.44 516 SER A C 1
ATOM 4156 O O . SER A 1 516 ? -25.141 35.531 1.608 1 97.44 516 SER A O 1
ATOM 4158 N N . TYR A 1 517 ? -26.219 35.656 -0.332 1 97.81 517 TYR A N 1
ATOM 4159 C CA . TYR A 1 517 ? -25.359 36.688 -0.871 1 97.81 517 TYR A CA 1
ATOM 4160 C C . TYR A 1 517 ? -26.141 37.969 -1.107 1 97.81 517 TYR A C 1
ATOM 4162 O O . TYR A 1 517 ? -27.312 37.938 -1.513 1 97.81 517 TYR A O 1
ATOM 4170 N N . HIS A 1 518 ? -25.453 39.062 -0.804 1 97 518 HIS A N 1
ATOM 4171 C CA . HIS A 1 518 ? -26.078 40.375 -0.881 1 97 518 HIS A CA 1
ATOM 4172 C C . HIS A 1 518 ? -25.141 41.406 -1.482 1 97 518 HIS A C 1
ATOM 4174 O O . HIS A 1 518 ? -23.922 41.188 -1.532 1 97 518 HIS A O 1
ATOM 4180 N N . GLY A 1 519 ? -25.625 42.469 -1.989 1 94.94 519 GLY A N 1
ATOM 4181 C CA . GLY A 1 519 ? -24.938 43.625 -2.502 1 94.94 519 GLY A CA 1
ATOM 4182 C C . GLY A 1 519 ? -25.641 44.938 -2.188 1 94.94 519 GLY A C 1
ATOM 4183 O O . GLY A 1 519 ? -25.969 45.219 -1.032 1 94.94 519 GLY A O 1
ATOM 4184 N N . THR A 1 520 ? -25.859 45.625 -3.219 1 91.31 520 THR A N 1
ATOM 4185 C CA . THR A 1 520 ? -26.656 46.844 -3.057 1 91.31 520 THR A CA 1
ATOM 4186 C C . THR A 1 520 ? -28.109 46.5 -2.75 1 91.31 520 THR A C 1
ATOM 4188 O O . THR A 1 520 ? -28.844 47.312 -2.174 1 91.31 520 THR A O 1
ATOM 4191 N N . ASN A 1 521 ? -28.422 45.312 -3.17 1 92.25 521 ASN A N 1
ATOM 4192 C CA . ASN A 1 521 ? -29.734 44.781 -2.844 1 92.25 521 ASN A CA 1
ATOM 4193 C C . ASN A 1 521 ? -29.625 43.594 -1.858 1 92.25 521 ASN A C 1
ATOM 4195 O O . ASN A 1 521 ? -28.672 42.844 -1.909 1 92.25 521 ASN A O 1
ATOM 4199 N N . ALA A 1 522 ? -30.625 43.562 -1.075 1 93.81 522 ALA A N 1
ATOM 4200 C CA . ALA A 1 522 ? -30.703 42.406 -0.185 1 93.81 522 ALA A CA 1
ATOM 4201 C C . ALA A 1 522 ? -31.078 41.125 -0.952 1 93.81 522 ALA A C 1
ATOM 4203 O O . ALA A 1 522 ? -31.891 41.188 -1.882 1 93.81 522 ALA A O 1
ATOM 4204 N N . TRP A 1 523 ? -30.484 40.062 -0.604 1 93.75 523 TRP A N 1
ATOM 4205 C CA . TRP A 1 523 ? -30.812 38.719 -1.078 1 93.75 523 TRP A CA 1
ATOM 4206 C C . TRP A 1 523 ? -30.281 38.5 -2.492 1 93.75 523 TRP A C 1
ATOM 4208 O O . TRP A 1 523 ? -30.5 37.438 -3.084 1 93.75 523 TRP A O 1
ATOM 4218 N N . TYR A 1 524 ? -29.625 39.5 -2.961 1 91.19 524 TYR A N 1
ATOM 4219 C CA . TYR A 1 524 ? -29.078 39.344 -4.305 1 91.19 524 TYR A CA 1
ATOM 4220 C C . TYR A 1 524 ? -27.766 40.125 -4.457 1 91.19 524 TYR A C 1
ATOM 4222 O O . TYR A 1 524 ? -27.719 41.312 -4.148 1 91.19 524 TYR A O 1
ATOM 4230 N N . ALA A 1 525 ? -26.797 39.438 -4.945 1 91.75 525 ALA A N 1
ATOM 4231 C CA . ALA A 1 525 ? -25.531 40.062 -5.312 1 91.75 525 ALA A CA 1
ATOM 4232 C C . ALA A 1 525 ? -25.266 39.906 -6.809 1 91.75 525 ALA A C 1
ATOM 4234 O O . ALA A 1 525 ? -25.219 38.812 -7.332 1 91.75 525 ALA A O 1
ATOM 4235 N N . GLN A 1 526 ? -25.125 41 -7.52 1 89.06 526 GLN A N 1
ATOM 4236 C CA . GLN A 1 526 ? -24.922 40.969 -8.961 1 89.06 526 GLN A CA 1
ATOM 4237 C C . GLN A 1 526 ? -23.594 40.312 -9.32 1 89.06 526 GLN A C 1
ATOM 4239 O O . GLN A 1 526 ? -23.516 39.5 -10.242 1 89.06 526 GLN A O 1
ATOM 4244 N N . MET A 1 527 ? -22.578 40.562 -8.609 1 93.75 527 MET A N 1
ATOM 4245 C CA . MET A 1 527 ? -21.234 40.031 -8.766 1 93.75 527 MET A CA 1
ATOM 4246 C C . MET A 1 527 ? -20.766 40.156 -10.211 1 93.75 527 MET A C 1
ATOM 4248 O O . MET A 1 527 ? -20.266 39.188 -10.789 1 93.75 527 MET A O 1
ATOM 4252 N N . ASN A 1 528 ? -20.984 41.312 -10.812 1 91.56 528 ASN A N 1
ATOM 4253 C CA . ASN A 1 528 ? -20.422 41.594 -12.133 1 91.56 528 ASN A CA 1
ATOM 4254 C C . ASN A 1 528 ? -18.891 41.531 -12.109 1 91.56 528 ASN A C 1
ATOM 4256 O O . ASN A 1 528 ? -18.281 41.562 -11.047 1 91.56 528 ASN A O 1
ATOM 4260 N N . THR A 1 529 ? -18.328 41.5 -13.242 1 92.06 529 THR A N 1
ATOM 4261 C CA . THR A 1 529 ? -16.891 41.344 -13.375 1 92.06 529 THR A CA 1
ATOM 4262 C C . THR A 1 529 ? -16.141 42.469 -12.711 1 92.06 529 THR A C 1
ATOM 4264 O O . THR A 1 529 ? -15.016 42.312 -12.242 1 92.06 529 THR A O 1
ATOM 4267 N N . TYR A 1 530 ? -16.703 43.594 -12.664 1 92.56 530 TYR A N 1
ATOM 4268 C CA . TYR A 1 530 ? -16.016 44.781 -12.133 1 92.56 530 TYR A CA 1
ATOM 4269 C C . TYR A 1 530 ? -16.391 45.031 -10.68 1 92.56 530 TYR A C 1
ATOM 4271 O O . TYR A 1 530 ? -15.828 45.906 -10.023 1 92.56 530 TYR A O 1
ATOM 4279 N N . ASP A 1 531 ? -17.328 44.281 -10.188 1 94.44 531 ASP A N 1
ATOM 4280 C CA . ASP A 1 531 ? -17.734 44.438 -8.789 1 94.44 531 ASP A CA 1
ATOM 4281 C C . ASP A 1 531 ? -16.656 43.875 -7.852 1 94.44 531 ASP A C 1
ATOM 4283 O O . ASP A 1 531 ? -15.977 42.906 -8.18 1 94.44 531 ASP A O 1
ATOM 4287 N N . ARG A 1 532 ? -16.5 44.562 -6.625 1 96.31 532 ARG A N 1
ATOM 4288 C CA . ARG A 1 532 ? -15.508 44.125 -5.652 1 96.31 532 ARG A CA 1
ATOM 4289 C C . ARG A 1 532 ? -16.078 44.156 -4.238 1 96.31 532 ARG A C 1
ATOM 4291 O O . ARG A 1 532 ? -15.336 44.25 -3.262 1 96.31 532 ARG A O 1
ATOM 4298 N N . HIS A 1 533 ? -17.406 44.25 -4.156 1 96.31 533 HIS A N 1
ATOM 4299 C CA . HIS A 1 533 ? -18.062 44.25 -2.857 1 96.31 533 HIS A CA 1
ATOM 4300 C C . HIS A 1 533 ? -19.125 43.188 -2.777 1 96.31 533 HIS A C 1
ATOM 4302 O O . HIS A 1 533 ? -19.875 42.969 -3.736 1 96.31 533 HIS A O 1
ATOM 4308 N N . LEU A 1 534 ? -19.156 42.438 -1.722 1 97.75 534 LEU A N 1
ATOM 4309 C CA . LEU A 1 534 ? -20.047 41.312 -1.536 1 97.75 534 LEU A CA 1
ATOM 4310 C C . LEU A 1 534 ? -20.484 41.188 -0.077 1 97.75 534 LEU A C 1
ATOM 4312 O O . LEU A 1 534 ? -19.641 41.25 0.827 1 97.75 534 LEU A O 1
ATOM 4316 N N . GLY A 1 535 ? -21.766 41.125 0.134 1 97.94 535 GLY A N 1
ATOM 4317 C CA . GLY A 1 535 ? -22.297 40.781 1.438 1 97.94 535 GLY A CA 1
ATOM 4318 C C . GLY A 1 535 ? -22.625 39.281 1.553 1 97.94 535 GLY A C 1
ATOM 4319 O O . GLY A 1 535 ? -23.25 38.719 0.651 1 97.94 535 GLY A O 1
ATOM 4320 N N . ILE A 1 536 ? -22.203 38.656 2.592 1 98.31 536 ILE A N 1
ATOM 4321 C CA . ILE A 1 536 ? -22.531 37.25 2.869 1 98.31 536 ILE A CA 1
ATOM 4322 C C . ILE A 1 536 ? -23.234 37.156 4.219 1 98.31 536 ILE A C 1
ATOM 4324 O O . ILE A 1 536 ? -22.719 37.594 5.238 1 98.31 536 ILE A O 1
ATOM 4328 N N . MET A 1 537 ? -24.375 36.562 4.195 1 97.88 537 MET A N 1
ATOM 4329 C CA . MET A 1 537 ? -25.141 36.406 5.43 1 97.88 537 MET A CA 1
ATOM 4330 C C . MET A 1 537 ? -25.266 34.938 5.82 1 97.88 537 MET A C 1
ATOM 4332 O O . MET A 1 537 ? -25.5 34.094 4.965 1 97.88 537 MET A O 1
ATOM 4336 N N . TYR A 1 538 ? -25.094 34.656 7.102 1 97.88 538 TYR A N 1
ATOM 4337 C CA . TYR A 1 538 ? -25.203 33.312 7.68 1 97.88 538 TYR A CA 1
ATOM 4338 C C . TYR A 1 538 ? -26.344 33.25 8.688 1 97.88 538 TYR A C 1
ATOM 4340 O O . TYR A 1 538 ? -26.562 34.188 9.445 1 97.88 538 TYR A O 1
ATOM 4348 N N . SER A 1 539 ? -27.016 32.156 8.641 1 96.88 539 SER A N 1
ATOM 4349 C CA . SER A 1 539 ? -28.031 31.906 9.648 1 96.88 539 SER A CA 1
ATOM 4350 C C . SER A 1 539 ? -27.531 30.922 10.711 1 96.88 539 SER A C 1
ATOM 4352 O O . SER A 1 539 ? -27.344 29.734 10.438 1 96.88 539 SER A O 1
ATOM 4354 N N . CYS A 1 540 ? -27.469 31.359 11.922 1 96.75 540 CYS A N 1
ATOM 4355 C CA . CYS A 1 540 ? -26.797 30.625 12.984 1 96.75 540 CYS A CA 1
ATOM 4356 C C . CYS A 1 540 ? -27.656 29.438 13.438 1 96.75 540 CYS A C 1
ATOM 4358 O O . CYS A 1 540 ? -27.156 28.516 14.078 1 96.75 540 CYS A O 1
ATOM 4360 N N . VAL A 1 541 ? -28.953 29.391 13.062 1 95 541 VAL A N 1
ATOM 4361 C CA . VAL A 1 541 ? -29.859 28.328 13.477 1 95 541 VAL A CA 1
ATOM 4362 C C . VAL A 1 541 ? -29.406 26.984 12.906 1 95 541 VAL A C 1
ATOM 4364 O O . VAL A 1 541 ? -29.672 25.938 13.484 1 95 541 VAL A O 1
ATOM 4367 N N . TYR A 1 542 ? -28.734 27.062 11.859 1 95.62 542 TYR A N 1
ATOM 4368 C CA . TYR A 1 542 ? -28.281 25.844 11.203 1 95.62 542 TYR A CA 1
ATOM 4369 C C . TYR A 1 542 ? -27.156 25.203 11.992 1 95.62 542 TYR A C 1
ATOM 4371 O O . TYR A 1 542 ? -26.906 24 11.875 1 95.62 542 TYR A O 1
ATOM 4379 N N . GLY A 1 543 ? -26.422 25.953 12.734 1 94.81 543 GLY A N 1
ATOM 4380 C CA . GLY A 1 543 ? -25.359 25.422 13.586 1 94.81 543 GLY A CA 1
ATOM 4381 C C . GLY A 1 543 ? -25.844 25.094 14.984 1 94.81 543 GLY A C 1
ATOM 4382 O O . GLY A 1 543 ? -25.344 24.156 15.617 1 94.81 543 GLY A O 1
ATOM 4383 N N . ASP A 1 544 ? -26.719 25.875 15.445 1 94.44 544 ASP A N 1
ATOM 4384 C CA . ASP A 1 544 ? -27.328 25.75 16.766 1 94.44 544 ASP A CA 1
ATOM 4385 C C . ASP A 1 544 ? -28.812 26.141 16.703 1 94.44 544 ASP A C 1
ATOM 4387 O O . ASP A 1 544 ? -29.156 27.312 16.578 1 94.44 544 ASP A O 1
ATOM 4391 N N . GLU A 1 545 ? -29.672 25.219 16.969 1 91.69 545 GLU A N 1
ATOM 4392 C CA . GLU A 1 545 ? -31.109 25.391 16.781 1 91.69 545 GLU A CA 1
ATOM 4393 C C . GLU A 1 545 ? -31.656 26.484 17.719 1 91.69 545 GLU A C 1
ATOM 4395 O O . GLU A 1 545 ? -32.688 27.094 17.422 1 91.69 545 GLU A O 1
ATOM 4400 N N . GLU A 1 546 ? -31 26.75 18.797 1 91.75 546 GLU A N 1
ATOM 4401 C CA . GLU A 1 546 ? -31.469 27.719 19.766 1 91.75 546 GLU A CA 1
ATOM 4402 C C . GLU A 1 546 ? -30.953 29.125 19.453 1 91.75 546 GLU A C 1
ATOM 4404 O O . GLU A 1 546 ? -31.375 30.094 20.078 1 91.75 546 GLU A O 1
ATOM 4409 N N . ASP A 1 547 ? -30.094 29.234 18.438 1 94 547 ASP A N 1
ATOM 4410 C CA . ASP A 1 547 ? -29.469 30.516 18.094 1 94 547 ASP A CA 1
ATOM 4411 C C . ASP A 1 547 ? -30.188 31.172 16.922 1 94 547 ASP A C 1
ATOM 4413 O O . ASP A 1 547 ? -29.938 30.828 15.766 1 94 547 ASP A O 1
ATOM 4417 N N . HIS A 1 548 ? -30.953 32.188 17.172 1 92.38 548 HIS A N 1
ATOM 4418 C CA . HIS A 1 548 ? -31.703 32.906 16.141 1 92.38 548 HIS A CA 1
ATOM 4419 C C . HIS A 1 548 ? -31.031 34.219 15.758 1 92.38 548 HIS A C 1
ATOM 4421 O O . HIS A 1 548 ? -31.703 35.25 15.641 1 92.38 548 HIS A O 1
ATOM 4427 N N . SER A 1 549 ? -29.766 34.125 15.688 1 95.12 549 SER A N 1
ATOM 4428 C CA . SER A 1 549 ? -29 35.281 15.219 1 95.12 549 SER A CA 1
ATOM 4429 C C . SER A 1 549 ? -28.562 35.094 13.773 1 95.12 549 SER A C 1
ATOM 4431 O O . SER A 1 549 ? -28.562 33.969 13.25 1 95.12 549 SER A O 1
ATOM 4433 N N . LEU A 1 550 ? -28.344 36.188 13.141 1 96.56 550 LEU A N 1
ATOM 4434 C CA . LEU A 1 550 ? -27.766 36.25 11.797 1 96.56 550 LEU A CA 1
ATOM 4435 C C . LEU A 1 550 ? -26.391 36.938 11.82 1 96.56 550 LEU A C 1
ATOM 4437 O O . LEU A 1 550 ? -26.156 37.812 12.641 1 96.56 550 LEU A O 1
ATOM 4441 N N . ILE A 1 551 ? -25.547 36.438 10.992 1 98.06 551 ILE A N 1
ATOM 4442 C CA . ILE A 1 551 ? -24.25 37.062 10.781 1 98.06 551 ILE A CA 1
ATOM 4443 C C . ILE A 1 551 ? -24.172 37.625 9.367 1 98.06 551 ILE A C 1
ATOM 4445 O O . ILE A 1 551 ? -24.516 36.938 8.398 1 98.06 551 ILE A O 1
ATOM 4449 N N . TYR A 1 552 ? -23.828 38.844 9.242 1 97.88 552 TYR A N 1
ATOM 4450 C CA . TYR A 1 552 ? -23.656 39.5 7.949 1 97.88 552 TYR A CA 1
ATOM 4451 C C . TYR A 1 552 ? -22.234 40.062 7.805 1 97.88 552 TYR A C 1
ATOM 4453 O O . TYR A 1 552 ? -21.844 40.969 8.523 1 97.88 552 TYR A O 1
ATOM 4461 N N . ALA A 1 553 ? -21.5 39.5 6.922 1 98.44 553 ALA A N 1
ATOM 4462 C CA . ALA A 1 553 ? -20.156 39.969 6.598 1 98.44 553 ALA A CA 1
ATOM 4463 C C . ALA A 1 553 ? -20.172 40.812 5.328 1 98.44 553 ALA A C 1
ATOM 4465 O O . ALA A 1 553 ? -20.5 40.344 4.246 1 98.44 553 ALA A O 1
ATOM 4466 N N . ALA A 1 554 ? -19.844 42.031 5.461 1 98.19 554 ALA A N 1
ATOM 4467 C CA . ALA A 1 554 ? -19.75 42.938 4.32 1 98.19 554 ALA A CA 1
ATOM 4468 C C . ALA A 1 554 ? -18.312 43.125 3.885 1 98.19 554 ALA A C 1
ATOM 4470 O O . ALA A 1 554 ? -17.5 43.688 4.617 1 98.19 554 ALA A O 1
ATOM 4471 N N . TYR A 1 555 ? -18.016 42.656 2.717 1 98.25 555 TYR A N 1
ATOM 4472 C CA . TYR A 1 555 ? -16.672 42.719 2.156 1 98.25 555 TYR A CA 1
ATOM 4473 C C . TYR A 1 555 ? -16.594 43.812 1.097 1 98.25 555 TYR A C 1
ATOM 4475 O O . TYR A 1 555 ? -17.141 43.688 0.001 1 98.25 555 TYR A O 1
ATOM 4483 N N . ASN A 1 556 ? -15.938 44.906 1.387 1 97.75 556 ASN A N 1
ATOM 4484 C CA . ASN A 1 556 ? -15.664 45.938 0.396 1 97.75 556 ASN A CA 1
ATOM 4485 C C . ASN A 1 556 ? -14.188 45.969 0.018 1 97.75 556 ASN A C 1
ATOM 4487 O O . ASN A 1 556 ? -13.383 46.594 0.704 1 97.75 556 ASN A O 1
ATOM 4491 N N . MET A 1 557 ? -13.844 45.406 -1.115 1 97.12 557 MET A N 1
ATOM 4492 C CA . MET A 1 557 ? -12.461 45.375 -1.584 1 97.12 557 MET A CA 1
ATOM 4493 C C . MET A 1 557 ? -12.266 46.406 -2.711 1 97.12 557 MET A C 1
ATOM 4495 O O . MET A 1 557 ? -11.25 46.344 -3.412 1 97.12 557 MET A O 1
ATOM 4499 N N . HIS A 1 558 ? -13.266 47.219 -2.811 1 94.81 558 HIS A N 1
ATOM 4500 C CA . HIS A 1 558 ? -13.188 48.344 -3.744 1 94.81 558 HIS A CA 1
ATOM 4501 C C . HIS A 1 558 ? -12.539 49.562 -3.098 1 94.81 558 HIS A C 1
ATOM 4503 O O . HIS A 1 558 ? -12.453 49.656 -1.87 1 94.81 558 HIS A O 1
ATOM 4509 N N . TRP A 1 559 ? -12 50.531 -3.891 1 93.5 559 TRP A N 1
ATOM 4510 C CA . TRP A 1 559 ? -11.328 51.719 -3.375 1 93.5 559 TRP A CA 1
ATOM 4511 C C . TRP A 1 559 ? -12.328 52.844 -3.121 1 93.5 559 TRP A C 1
ATOM 4513 O O . TRP A 1 559 ? -11.938 53.969 -2.809 1 93.5 559 TRP A O 1
ATOM 4523 N N . GLU A 1 560 ? -13.633 52.469 -3.23 1 94.69 560 GLU A N 1
ATOM 4524 C CA . GLU A 1 560 ? -14.711 53.406 -2.938 1 94.69 560 GLU A CA 1
ATOM 4525 C C . GLU A 1 560 ? -15.617 52.875 -1.83 1 94.69 560 GLU A C 1
ATOM 4527 O O . GLU A 1 560 ? -15.625 51.688 -1.535 1 94.69 560 GLU A O 1
ATOM 4532 N N . ASN A 1 561 ? -16.391 53.812 -1.257 1 95.12 561 ASN A N 1
ATOM 4533 C CA . ASN A 1 561 ? -17.406 53.438 -0.283 1 95.12 561 ASN A 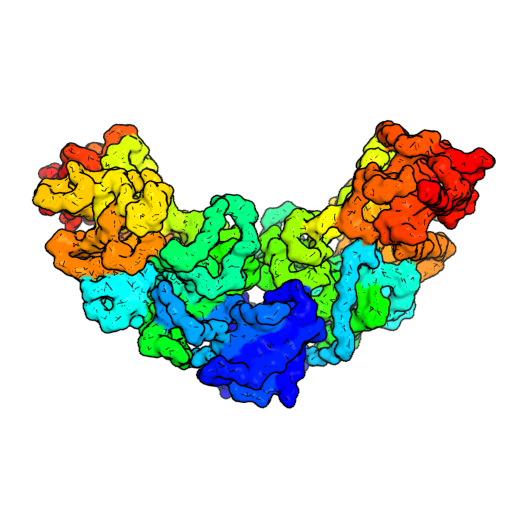CA 1
ATOM 4534 C C . ASN A 1 561 ? -18.547 52.656 -0.943 1 95.12 561 ASN A C 1
ATOM 4536 O O . ASN A 1 561 ? -18.953 53 -2.059 1 95.12 561 ASN A O 1
ATOM 4540 N N . HIS A 1 562 ? -19.016 51.75 -0.251 1 95.25 562 HIS A N 1
ATOM 4541 C CA . HIS A 1 562 ? -20.188 51.031 -0.74 1 95.25 562 HIS A CA 1
ATOM 4542 C C . HIS A 1 562 ? -21.219 50.844 0.367 1 95.25 562 HIS A C 1
ATOM 4544 O O . HIS A 1 562 ? -20.859 50.594 1.521 1 95.25 562 HIS A O 1
ATOM 4550 N N . SER A 1 563 ? -22.469 51 -0.018 1 95.12 563 SER A N 1
ATOM 4551 C CA . SER A 1 563 ? -23.578 50.688 0.872 1 95.12 563 SER A CA 1
ATOM 4552 C C . SER A 1 563 ? -24.141 49.281 0.595 1 95.12 563 SER A C 1
ATOM 4554 O O . SER A 1 563 ? -24.516 48.969 -0.538 1 95.12 563 SER A O 1
ATOM 4556 N N . PHE A 1 564 ? -24.172 48.469 1.586 1 96.62 564 PHE A N 1
ATOM 4557 C CA . PHE A 1 564 ? -24.719 47.125 1.492 1 96.62 564 PHE A CA 1
ATOM 4558 C C . PHE A 1 564 ? -26.141 47.062 2.037 1 96.62 564 PHE A C 1
ATOM 4560 O O . PHE A 1 564 ? -26.422 47.625 3.1 1 96.62 564 PHE A O 1
ATOM 4567 N N . ALA A 1 565 ? -26.984 46.344 1.267 1 95.69 565 ALA A N 1
ATOM 4568 C CA . ALA A 1 565 ? -28.344 46.188 1.737 1 95.69 565 ALA A CA 1
ATOM 4569 C C . ALA A 1 565 ? -28.422 45.125 2.85 1 95.69 565 ALA A C 1
ATOM 4571 O O . ALA A 1 565 ? -27.766 44.094 2.771 1 95.69 565 ALA A O 1
ATOM 4572 N N . LEU A 1 566 ? -29.125 45.469 3.863 1 95.81 566 LEU A N 1
ATOM 4573 C CA . LEU A 1 566 ? -29.391 44.531 4.957 1 95.81 566 LEU A CA 1
ATOM 4574 C C . LEU A 1 566 ? -30.812 43.969 4.863 1 95.81 566 LEU A C 1
ATOM 4576 O O . LEU A 1 566 ? -31.766 44.75 4.715 1 95.81 566 LEU A O 1
ATOM 4580 N N . PRO A 1 567 ? -30.906 42.688 4.887 1 93.56 567 PRO A N 1
ATOM 4581 C CA . PRO A 1 567 ? -32.281 42.125 4.918 1 93.56 567 PRO A CA 1
ATOM 4582 C C . PRO A 1 567 ? -33.094 42.625 6.113 1 93.56 567 PRO A C 1
ATOM 4584 O O . PRO A 1 567 ? -32.531 42.812 7.199 1 93.56 567 PRO A O 1
ATOM 4587 N N . LYS A 1 568 ? -34.406 42.719 5.859 1 89.19 568 LYS A N 1
ATOM 4588 C CA . LYS A 1 568 ? -35.312 43.094 6.945 1 89.19 568 LYS A CA 1
ATOM 4589 C C . LYS A 1 568 ? -35.5 41.938 7.934 1 89.19 568 LYS A C 1
ATOM 4591 O O . LYS A 1 568 ? -35.781 40.812 7.535 1 89.19 568 LYS A O 1
ATOM 4596 N N . ILE A 1 569 ? -35.188 42.312 9.133 1 87.62 569 ILE A N 1
ATOM 4597 C CA . ILE A 1 569 ? -35.375 41.312 10.18 1 87.62 569 ILE A CA 1
ATOM 4598 C C . ILE A 1 569 ? -36.25 41.875 11.289 1 87.62 569 ILE A C 1
ATOM 4600 O O . ILE A 1 569 ? -36.438 43.094 11.383 1 87.62 569 ILE A O 1
ATOM 4604 N N . ASN A 1 570 ? -37.031 40.969 11.961 1 83 570 ASN A N 1
ATOM 4605 C CA . ASN A 1 570 ? -37.781 41.406 13.148 1 83 570 ASN A CA 1
ATOM 4606 C C . ASN A 1 570 ? -36.844 41.656 14.328 1 83 570 ASN A C 1
ATOM 4608 O O . ASN A 1 570 ? -36.938 40.969 15.344 1 83 570 ASN A O 1
ATOM 4612 N N . GLY A 1 571 ? -35.969 42.562 14.164 1 85.12 571 GLY A N 1
ATOM 4613 C CA . GLY A 1 571 ? -34.938 42.938 15.109 1 85.12 571 GLY A CA 1
ATOM 4614 C C . GLY A 1 571 ? -34 44.031 14.586 1 85.12 571 GLY A C 1
ATOM 4615 O O . GLY A 1 571 ? -34.406 44.875 13.773 1 85.12 571 GLY A O 1
ATOM 4616 N N . THR A 1 572 ? -32.781 44.062 15.227 1 87.31 572 THR A N 1
ATOM 4617 C CA . THR A 1 572 ? -31.844 45.125 14.836 1 87.31 572 THR A CA 1
ATOM 4618 C C . THR A 1 572 ? -30.469 44.562 14.508 1 87.31 572 THR A C 1
ATOM 4620 O O . THR A 1 572 ? -30.047 43.562 15.102 1 87.31 572 THR A O 1
ATOM 4623 N N . TRP A 1 573 ? -29.938 45.188 13.531 1 94 573 TRP A N 1
ATOM 4624 C CA . TRP A 1 573 ? -28.547 44.875 13.188 1 94 573 TRP A CA 1
ATOM 4625 C C . TRP A 1 573 ? -27.578 45.656 14.047 1 94 573 TRP A C 1
ATOM 4627 O O . TRP A 1 573 ? -27.875 46.812 14.43 1 94 573 TRP A O 1
ATOM 4637 N N . LYS A 1 574 ? -26.484 45.125 14.352 1 94.25 574 LYS A N 1
ATOM 4638 C CA . LYS A 1 574 ? -25.391 45.812 15.039 1 94.25 574 LYS A CA 1
ATOM 4639 C C . LYS A 1 574 ? -24.047 45.469 14.414 1 94.25 574 LYS A C 1
ATOM 4641 O O . LYS A 1 574 ? -23.812 44.312 14 1 94.25 574 LYS A O 1
ATOM 4646 N N . VAL A 1 575 ? -23.188 46.406 14.344 1 95.25 575 VAL A N 1
ATOM 4647 C CA . VAL A 1 575 ? -21.828 46.188 13.867 1 95.25 575 VAL A CA 1
ATOM 4648 C C . VAL A 1 575 ? -20.969 45.625 15.008 1 95.25 575 VAL A C 1
ATOM 4650 O O . VAL A 1 575 ? -20.781 46.281 16.016 1 95.25 575 VAL A O 1
ATOM 4653 N N . ASP A 1 576 ? -20.453 44.469 14.859 1 94.5 576 ASP A N 1
ATOM 4654 C CA . ASP A 1 576 ? -19.656 43.844 15.891 1 94.5 576 ASP A CA 1
ATOM 4655 C C . ASP A 1 576 ? -18.172 44.156 15.703 1 94.5 576 ASP A C 1
ATOM 4657 O O . ASP A 1 576 ? -17.453 44.406 16.672 1 94.5 576 ASP A O 1
ATOM 4661 N N . MET A 1 577 ? -17.688 44.031 14.461 1 95.88 577 MET A N 1
ATOM 4662 C CA . MET A 1 577 ? -16.266 44.219 14.133 1 95.88 577 MET A CA 1
ATOM 4663 C C . MET A 1 577 ? -16.109 44.938 12.797 1 95.88 577 MET A C 1
ATOM 4665 O O . MET A 1 577 ? -16.953 44.781 11.906 1 95.88 577 MET A O 1
ATOM 4669 N N . SER A 1 578 ? -15.102 45.656 12.656 1 97.12 578 SER A N 1
ATOM 4670 C CA . SER A 1 578 ? -14.719 46.281 11.406 1 97.12 578 SER A CA 1
ATOM 4671 C C . SER A 1 578 ? -13.203 46.375 11.266 1 97.12 578 SER A C 1
ATOM 4673 O O . SER A 1 578 ? -12.492 46.625 12.25 1 97.12 578 SER A O 1
ATOM 4675 N N . SER A 1 579 ? -12.719 46.156 10.109 1 97 579 SER A N 1
ATOM 4676 C CA . SER A 1 579 ? -11.273 46.219 9.883 1 97 579 SER A CA 1
ATOM 4677 C C . SER A 1 579 ? -10.781 47.656 9.82 1 97 579 SER A C 1
ATOM 4679 O O . SER A 1 579 ? -9.578 47.906 9.938 1 97 579 SER A O 1
ATOM 4681 N N . ASN A 1 580 ? -11.711 48.469 9.609 1 93.75 580 ASN A N 1
ATOM 4682 C CA . ASN A 1 580 ? -11.398 49.906 9.648 1 93.75 580 ASN A CA 1
ATOM 4683 C C . ASN A 1 580 ? -11.711 50.5 11.016 1 93.75 580 ASN A C 1
ATOM 4685 O O . ASN A 1 580 ? -12.75 50.219 11.602 1 93.75 580 ASN A O 1
ATOM 4689 N N . VAL A 1 581 ? -10.852 51.312 11.5 1 85.06 581 VAL A N 1
ATOM 4690 C CA . VAL A 1 581 ? -10.977 51.906 12.828 1 85.06 581 VAL A CA 1
ATOM 4691 C C . VAL A 1 581 ? -12.234 52.781 12.883 1 85.06 581 VAL A C 1
ATOM 4693 O O . VAL A 1 581 ? -12.875 52.875 13.938 1 85.06 581 VAL A O 1
ATOM 4696 N N . SER A 1 582 ? -12.609 53.406 11.742 1 82.62 582 SER A N 1
ATOM 4697 C CA . SER A 1 582 ? -13.781 54.25 11.703 1 82.62 582 SER A CA 1
ATOM 4698 C C . SER A 1 582 ? -15.07 53.438 11.82 1 82.62 582 SER A C 1
ATOM 4700 O O . SER A 1 582 ? -16.141 54 12.094 1 82.62 582 SER A O 1
ATOM 4702 N N . GLY A 1 583 ? -14.922 52.219 11.641 1 84.81 583 GLY A N 1
ATOM 4703 C CA . GLY A 1 583 ? -16.078 51.344 11.711 1 84.81 583 GLY A CA 1
ATOM 4704 C C . GLY A 1 583 ? -16.984 51.438 10.492 1 84.81 583 GLY A C 1
ATOM 4705 O O . GLY A 1 583 ? -16.609 52.062 9.484 1 84.81 583 GLY A O 1
ATOM 4706 N N . ALA A 1 584 ? -18.031 50.656 10.547 1 89.5 584 ALA A N 1
ATOM 4707 C CA . ALA A 1 584 ? -19.109 50.75 9.57 1 89.5 584 ALA A CA 1
ATOM 4708 C C . ALA A 1 584 ? -20.344 51.406 10.18 1 89.5 584 ALA A C 1
ATOM 4710 O O . ALA A 1 584 ? -20.531 51.375 11.398 1 89.5 584 ALA A O 1
ATOM 4711 N N . VAL A 1 585 ? -21.141 52 9.336 1 91.25 585 VAL A N 1
ATOM 4712 C CA . VAL A 1 585 ? -22.266 52.75 9.852 1 91.25 585 VAL A CA 1
ATOM 4713 C C . VAL A 1 585 ? -23.578 52.188 9.273 1 91.25 585 VAL A C 1
ATOM 4715 O O . VAL A 1 585 ? -23.75 52.156 8.055 1 91.25 585 VAL A O 1
ATOM 4718 N N . ILE A 1 586 ? -24.406 51.781 10.219 1 92.88 586 ILE A N 1
ATOM 4719 C CA . ILE A 1 586 ? -25.75 51.406 9.797 1 92.88 586 ILE A CA 1
ATOM 4720 C C . ILE A 1 586 ? -26.594 52.656 9.547 1 92.88 586 ILE A C 1
ATOM 4722 O O . ILE A 1 586 ? -26.672 53.531 10.406 1 92.88 586 ILE A O 1
ATOM 4726 N N . GLU A 1 587 ? -27.109 52.625 8.461 1 87.62 587 GLU A N 1
ATOM 4727 C CA . GLU A 1 587 ? -27.891 53.812 8.094 1 87.62 587 GLU A CA 1
ATOM 4728 C C . GLU A 1 587 ? -29.219 53.844 8.852 1 87.62 587 GLU A C 1
ATOM 4730 O O . GLU A 1 587 ? -29.656 52.812 9.383 1 87.62 587 GLU A O 1
ATOM 4735 N N . ASP A 1 588 ? -29.891 54.938 8.922 1 76.69 588 ASP A N 1
ATOM 4736 C CA . ASP A 1 588 ? -31.031 55.25 9.789 1 76.69 588 ASP A CA 1
ATOM 4737 C C . ASP A 1 588 ? -32.188 54.281 9.523 1 76.69 588 ASP A C 1
ATOM 4739 O O . ASP A 1 588 ? -32.938 53.969 10.438 1 76.69 588 ASP A O 1
ATOM 4743 N N . ASN A 1 589 ? -32.312 53.812 8.383 1 73.12 589 ASN A N 1
ATOM 4744 C CA . ASN A 1 589 ? -33.469 52.969 8.055 1 73.12 589 ASN A CA 1
ATOM 4745 C C . ASN A 1 589 ? -33.219 51.5 8.438 1 73.12 589 ASN A C 1
ATOM 4747 O O . ASN A 1 589 ? -34.094 50.656 8.336 1 73.12 589 ASN A O 1
ATOM 4751 N N . ASN A 1 590 ? -32.031 51.312 9.008 1 80.44 590 ASN A N 1
ATOM 4752 C CA . ASN A 1 590 ? -31.625 49.969 9.414 1 80.44 590 ASN A CA 1
ATOM 4753 C C . ASN A 1 590 ? -31.719 48.969 8.25 1 80.44 590 ASN A C 1
ATOM 4755 O O . ASN A 1 590 ? -31.969 47.781 8.461 1 80.44 590 ASN A O 1
ATOM 4759 N N . ARG A 1 591 ? -31.547 49.469 7.047 1 89.88 591 ARG A N 1
ATOM 4760 C CA . ARG A 1 591 ? -31.703 48.625 5.863 1 89.88 591 ARG A CA 1
ATOM 4761 C C . ARG A 1 591 ? -30.422 48.625 5.027 1 89.88 591 ARG A C 1
ATOM 4763 O O . ARG A 1 591 ? -30.375 48.031 3.957 1 89.88 591 ARG A O 1
ATOM 4770 N N . SER A 1 592 ? -29.484 49.25 5.543 1 94.62 592 SER A N 1
ATOM 4771 C CA . SER A 1 592 ? -28.219 49.281 4.812 1 94.62 592 SER A CA 1
ATOM 4772 C C . SER A 1 592 ? -27.047 49.625 5.738 1 94.62 592 SER A C 1
ATOM 4774 O O . SER A 1 592 ? -27.25 50.188 6.805 1 94.62 592 SER A O 1
ATOM 4776 N N . VAL A 1 593 ? -25.891 49.25 5.426 1 96.12 593 VAL A N 1
ATOM 4777 C CA . VAL A 1 593 ? -24.672 49.562 6.152 1 96.12 593 VAL A CA 1
ATOM 4778 C C . VAL A 1 593 ? -23.625 50.094 5.184 1 96.12 593 VAL A C 1
ATOM 4780 O O . VAL A 1 593 ? -23.391 49.531 4.121 1 96.12 593 VAL A O 1
ATOM 4783 N N . CYS A 1 594 ? -23.062 51.188 5.484 1 96.25 594 CYS A N 1
ATOM 4784 C CA . CYS A 1 594 ? -22 51.75 4.672 1 96.25 594 CYS A CA 1
ATOM 4785 C C . CYS A 1 594 ? -20.625 51.281 5.129 1 96.25 594 CYS A C 1
ATOM 4787 O O . CYS A 1 594 ? -20.266 51.438 6.297 1 96.25 594 CYS A O 1
ATOM 4789 N N . VAL A 1 595 ? -19.859 50.75 4.199 1 96.62 595 VAL A N 1
ATOM 4790 C CA . VAL A 1 595 ? -18.531 50.219 4.488 1 96.62 595 VAL A CA 1
ATOM 4791 C C . VAL A 1 595 ? -17.484 50.969 3.695 1 96.62 595 VAL A C 1
ATOM 4793 O O . VAL A 1 595 ? -17.594 51.125 2.477 1 96.62 595 VAL A O 1
ATOM 4796 N N . GLU A 1 596 ? -16.438 51.438 4.359 1 95.88 596 GLU A N 1
ATOM 4797 C CA . GLU A 1 596 ? -15.375 52.219 3.758 1 95.88 596 GLU A CA 1
ATOM 4798 C C . GLU A 1 596 ? -14.547 51.406 2.785 1 95.88 596 GLU A C 1
ATOM 4800 O O . GLU A 1 596 ? -14.633 50.156 2.773 1 95.88 596 GLU A O 1
ATOM 4805 N N . PRO A 1 597 ? -13.742 52.156 1.95 1 95.75 597 PRO A N 1
ATOM 4806 C CA . PRO A 1 597 ? -12.922 51.438 0.971 1 95.75 597 PRO A CA 1
ATOM 4807 C C . PRO A 1 597 ? -11.984 50.438 1.616 1 95.75 597 PRO A C 1
ATOM 4809 O O . PRO A 1 597 ? -11.406 50.688 2.674 1 95.75 597 PRO A O 1
ATOM 4812 N N . ARG A 1 598 ? -11.867 49.344 0.972 1 96.88 598 ARG A N 1
ATOM 4813 C CA . ARG A 1 598 ? -10.922 48.281 1.351 1 96.88 598 ARG A CA 1
ATOM 4814 C C . ARG A 1 598 ? -11.078 47.906 2.818 1 96.88 598 ARG A C 1
ATOM 4816 O O . ARG A 1 598 ? -10.102 47.906 3.57 1 96.88 598 ARG A O 1
ATOM 4823 N N . SER A 1 599 ? -12.312 47.562 3.164 1 97.44 599 SER A N 1
ATOM 4824 C CA . SER A 1 599 ? -12.594 47.219 4.551 1 97.44 599 SER A CA 1
ATOM 4825 C C . SER A 1 599 ? -13.641 46.125 4.637 1 97.44 599 SER A C 1
ATOM 4827 O O . SER A 1 599 ? -14.375 45.875 3.678 1 97.44 599 SER A O 1
ATOM 4829 N N . VAL A 1 600 ? -13.641 45.469 5.766 1 98.19 600 VAL A N 1
ATOM 4830 C CA . VAL A 1 600 ? -14.633 44.438 6.09 1 98.19 600 VAL A CA 1
ATOM 4831 C C . VAL A 1 600 ? -15.391 44.812 7.355 1 98.19 600 VAL A C 1
ATOM 4833 O O . VAL A 1 600 ? -14.805 45.375 8.297 1 98.19 600 VAL A O 1
ATOM 4836 N N . ALA A 1 601 ? -16.688 44.625 7.32 1 98.06 601 ALA A N 1
ATOM 4837 C CA . ALA A 1 601 ? -17.516 44.781 8.508 1 98.06 601 ALA A CA 1
ATOM 4838 C C . ALA A 1 601 ? -18.328 43.531 8.805 1 98.06 601 ALA A C 1
ATOM 4840 O O . ALA A 1 601 ? -18.844 42.906 7.895 1 98.06 601 ALA A O 1
ATOM 4841 N N . ILE A 1 602 ? -18.359 43.156 10.055 1 98.31 602 ILE A N 1
ATOM 4842 C CA . ILE A 1 602 ? -19.141 42 10.508 1 98.31 602 ILE A CA 1
ATOM 4843 C C . ILE A 1 602 ? -20.281 42.469 11.406 1 98.31 602 ILE A C 1
ATOM 4845 O O . ILE A 1 602 ? -20.047 43.125 12.422 1 98.31 602 ILE A O 1
ATOM 4849 N N . LEU A 1 603 ? -21.422 42.125 10.969 1 97.38 603 LEU A N 1
ATOM 4850 C CA . LEU A 1 603 ? -22.625 42.5 11.703 1 97.38 603 LEU A CA 1
ATOM 4851 C C . LEU A 1 603 ? -23.344 41.281 12.234 1 97.38 603 LEU A C 1
ATOM 4853 O O . LEU A 1 603 ? -23.234 40.188 11.68 1 97.38 603 LEU A O 1
ATOM 4857 N N . THR A 1 604 ? -24.109 41.5 13.32 1 96.44 604 THR A N 1
ATOM 4858 C CA . THR A 1 604 ? -25.016 40.5 13.844 1 96.44 604 THR A CA 1
ATOM 4859 C C . THR A 1 604 ? -26.422 41.062 13.992 1 96.44 604 THR A C 1
ATOM 4861 O O . THR A 1 604 ? -26.609 42.219 14.352 1 96.44 604 THR A O 1
ATOM 4864 N N . GLY A 1 605 ? -27.359 40.219 13.602 1 94.44 605 GLY A N 1
ATOM 4865 C CA . GLY A 1 605 ? -28.781 40.531 13.773 1 94.44 605 GLY A CA 1
ATOM 4866 C C . GLY A 1 605 ? -29.531 39.469 14.523 1 94.44 605 GLY A C 1
ATOM 4867 O O . GLY A 1 605 ? -29.266 38.281 14.344 1 94.44 605 GLY A O 1
ATOM 4868 N N . THR A 1 606 ? -30.344 39.938 15.453 1 91.06 606 THR A N 1
ATOM 4869 C CA . THR A 1 606 ? -31.172 39 16.172 1 91.06 606 THR A CA 1
ATOM 4870 C C . THR A 1 606 ? -32.656 39.156 15.805 1 91.06 606 THR A C 1
ATOM 4872 O O . THR A 1 606 ? -33.156 40.281 15.75 1 91.06 606 THR A O 1
ATOM 4875 N N . TYR A 1 607 ? -33.219 38.094 15.43 1 85.88 607 TYR A N 1
ATOM 4876 C CA . TYR A 1 607 ? -34.625 38.125 15.086 1 85.88 607 TYR A CA 1
ATOM 4877 C C . TYR A 1 607 ? -35.469 37.281 16.031 1 85.88 607 TYR A C 1
ATOM 4879 O O . TYR A 1 607 ? -34.938 36.406 16.703 1 85.88 607 TYR A O 1
ATOM 4887 N N . GLU A 1 608 ? -36.75 37.594 16.25 1 82.06 608 GLU A N 1
ATOM 4888 C CA . GLU A 1 608 ? -37.688 36.875 17.078 1 82.06 608 GLU A CA 1
ATOM 4889 C C . GLU A 1 608 ? -38.531 35.906 16.25 1 82.06 608 GLU A C 1
ATOM 4891 O O . GLU A 1 608 ? -38.844 36.188 15.086 1 82.06 608 GLU A O 1
ATOM 4896 N N . ILE A 1 609 ? -38.719 34.562 16.766 1 72.38 609 ILE A N 1
ATOM 4897 C CA . ILE A 1 609 ? -39.594 33.625 16.094 1 72.38 609 ILE A CA 1
ATOM 4898 C C . ILE A 1 609 ? -41.062 34.062 16.266 1 72.38 609 ILE A C 1
ATOM 4900 O O . ILE A 1 609 ? -41.469 34.375 17.391 1 72.38 609 ILE A O 1
ATOM 4904 N N . PRO A 1 610 ? -41.719 34.125 15.109 1 62.28 610 PRO A N 1
ATOM 4905 C CA . PRO A 1 610 ? -43.125 34.406 15.312 1 62.28 610 PRO A CA 1
ATOM 4906 C C . PRO A 1 610 ? -43.844 33.344 16.109 1 62.28 610 PRO A C 1
ATOM 4908 O O . PRO A 1 610 ? -43.531 32.156 15.992 1 62.28 610 PRO A O 1
ATOM 4911 N N . ALA A 1 611 ? -44.562 33.656 17.234 1 55.91 611 ALA A N 1
ATOM 4912 C CA . ALA A 1 611 ? -45.406 32.75 18.016 1 55.91 611 ALA A CA 1
ATOM 4913 C C . ALA A 1 611 ? -46.344 31.953 17.094 1 55.91 611 ALA A C 1
ATOM 4915 O O . ALA A 1 611 ? -46.906 32.5 16.156 1 55.91 611 ALA A O 1
ATOM 4916 N N . LYS A 1 612 ? -46.062 30.625 17.047 1 51.66 612 LYS A N 1
ATOM 4917 C CA . LYS A 1 612 ? -46.969 29.766 16.328 1 51.66 612 LYS A CA 1
ATOM 4918 C C . LYS A 1 612 ? -48.438 30.141 16.625 1 51.66 612 LYS A C 1
ATOM 4920 O O . LYS A 1 612 ? -48.812 30.312 17.797 1 51.66 612 LYS A O 1
ATOM 4925 N N . LYS A 1 613 ? -49.188 30.641 15.68 1 43.19 613 LYS A N 1
ATOM 4926 C CA . LYS A 1 613 ? -50.625 30.672 15.898 1 43.19 613 LYS A CA 1
ATOM 4927 C C . LYS A 1 613 ? -51.156 29.297 16.328 1 43.19 613 LYS A C 1
ATOM 4929 O O . LYS A 1 613 ? -50.875 28.281 15.695 1 43.19 613 LYS A O 1
ATOM 4934 N N . GLU A 1 614 ? -51.469 29.219 17.734 1 32.22 614 GLU A N 1
ATOM 4935 C CA . GLU A 1 614 ? -52.375 28.109 18.031 1 32.22 614 GLU A CA 1
ATOM 4936 C C . GLU A 1 614 ? -53.531 28.078 17.047 1 32.22 614 GLU A C 1
ATOM 4938 O O . GLU A 1 614 ? -54.25 29.062 16.875 1 32.22 614 GLU A O 1
ATOM 4943 N N . LYS A 1 615 ? -53.344 27.359 16.141 1 27.34 615 LYS A N 1
ATOM 4944 C CA . LYS A 1 615 ? -54.688 26.969 15.688 1 27.34 615 LYS A CA 1
ATOM 4945 C C . LYS A 1 615 ? -55.531 26.453 16.844 1 27.34 615 LYS A C 1
ATOM 4947 O O . LYS A 1 615 ? -55.062 25.672 17.672 1 27.34 615 LYS A O 1
ATOM 4952 N N . MET B 1 1 ? -4.328 -10.797 37.469 1 51.31 1 MET B N 1
ATOM 4953 C CA . MET B 1 1 ? -4.52 -11.008 36.031 1 51.31 1 MET B CA 1
ATOM 4954 C C . MET B 1 1 ? -4.074 -9.789 35.25 1 51.31 1 MET B C 1
ATOM 4956 O O . MET B 1 1 ? -4.484 -8.664 35.531 1 51.31 1 MET B O 1
ATOM 4960 N N . LEU B 1 2 ? -2.857 -10.047 34.469 1 82.31 2 LEU B N 1
ATOM 4961 C CA . LEU B 1 2 ? -2.314 -8.758 34.062 1 82.31 2 LEU B CA 1
ATOM 4962 C C . LEU B 1 2 ? -2.707 -8.43 32.625 1 82.31 2 LEU B C 1
ATOM 4964 O O . LEU B 1 2 ? -2.439 -9.211 31.703 1 82.31 2 LEU B O 1
ATOM 4968 N N . ILE B 1 3 ? -3.803 -7.77 32.531 1 91.12 3 ILE B N 1
ATOM 4969 C CA . ILE B 1 3 ? -4.32 -7.211 31.297 1 91.12 3 ILE B CA 1
ATOM 4970 C C . ILE B 1 3 ? -3.918 -5.742 31.188 1 91.12 3 ILE B C 1
ATOM 4972 O O . ILE B 1 3 ? -4.066 -4.973 32.125 1 91.12 3 ILE B O 1
ATOM 4976 N N . SER B 1 4 ? -3.287 -5.449 30.125 1 92.56 4 SER B N 1
ATOM 4977 C CA . SER B 1 4 ? -2.916 -4.062 29.875 1 92.56 4 SER B CA 1
ATOM 4978 C C . SER B 1 4 ? -3.066 -3.701 28.406 1 92.56 4 SER B C 1
ATOM 4980 O O . SER B 1 4 ? -3.432 -4.547 27.594 1 92.56 4 SER B O 1
ATOM 4982 N N . LYS B 1 5 ? -2.893 -2.49 28.141 1 92.75 5 LYS B N 1
ATOM 4983 C CA . LYS B 1 5 ? -2.938 -2.027 26.766 1 92.75 5 LYS B CA 1
ATOM 4984 C C . LYS B 1 5 ? -1.919 -2.771 25.906 1 92.75 5 LYS B C 1
ATOM 4986 O O . LYS B 1 5 ? -0.787 -3.004 26.328 1 92.75 5 LYS B O 1
ATOM 4991 N N . GLY B 1 6 ? -2.359 -3.225 24.766 1 94.81 6 GLY B N 1
ATOM 4992 C CA . GLY B 1 6 ? -1.504 -3.988 23.875 1 94.81 6 GLY B CA 1
ATOM 4993 C C . GLY B 1 6 ? -0.772 -3.123 22.875 1 94.81 6 GLY B C 1
ATOM 4994 O O . GLY B 1 6 ? -0.682 -1.904 23.031 1 94.81 6 GLY B O 1
ATOM 4995 N N . ASN B 1 7 ? -0.113 -3.764 21.953 1 93.94 7 ASN B N 1
ATOM 4996 C CA . ASN B 1 7 ? 0.57 -3.135 20.828 1 93.94 7 ASN B CA 1
ATOM 4997 C C . ASN B 1 7 ? -0.298 -3.137 19.562 1 93.94 7 ASN B C 1
ATOM 4999 O O . ASN B 1 7 ? -0.464 -4.172 18.922 1 93.94 7 ASN B O 1
ATOM 5003 N N . PRO B 1 8 ? -0.822 -2.018 19.188 1 95.44 8 PRO B N 1
ATOM 5004 C CA . PRO B 1 8 ? -1.739 -1.968 18.047 1 95.44 8 PRO B CA 1
ATOM 5005 C C . PRO B 1 8 ? -1.037 -2.223 16.703 1 95.44 8 PRO B C 1
ATOM 5007 O O . PRO B 1 8 ? -1.699 -2.404 15.688 1 95.44 8 PRO B O 1
ATOM 5010 N N . MET B 1 9 ? 0.291 -2.305 16.703 1 92.88 9 MET B N 1
ATOM 5011 C CA . MET B 1 9 ? 1.059 -2.508 15.469 1 92.88 9 MET B CA 1
ATOM 5012 C C . MET B 1 9 ? 1.131 -3.988 15.117 1 92.88 9 MET B C 1
ATOM 5014 O O . MET B 1 9 ? 1.5 -4.344 13.992 1 92.88 9 MET B O 1
ATOM 5018 N N . LEU B 1 10 ? 0.864 -4.812 16.031 1 93.75 10 LEU B N 1
ATOM 5019 C CA . LEU B 1 10 ? 0.891 -6.258 15.828 1 93.75 10 LEU B CA 1
ATOM 5020 C C . LEU B 1 10 ? -0.516 -6.801 15.602 1 93.75 10 LEU B C 1
ATOM 5022 O O . LEU B 1 10 ? -1.227 -7.105 16.562 1 93.75 10 LEU B O 1
ATOM 5026 N N . MET B 1 11 ? -0.871 -7.031 14.391 1 94.94 11 MET B N 1
ATOM 5027 C CA . MET B 1 11 ? -2.244 -7.414 14.07 1 94.94 11 MET B CA 1
ATOM 5028 C C . MET B 1 11 ? -2.49 -8.883 14.414 1 94.94 11 MET B C 1
ATOM 5030 O O . MET B 1 11 ? -1.584 -9.711 14.297 1 94.94 11 MET B O 1
ATOM 5034 N N . GLY B 1 12 ? -3.715 -9.18 14.758 1 96.94 12 GLY B N 1
ATOM 5035 C CA . GLY B 1 12 ? -4.082 -10.539 15.133 1 96.94 12 GLY B CA 1
ATOM 5036 C C . GLY B 1 12 ? -3.598 -10.922 16.516 1 96.94 12 GLY B C 1
ATOM 5037 O O . GLY B 1 12 ? -3.518 -10.078 17.406 1 96.94 12 GLY B O 1
ATOM 5038 N N . CYS B 1 13 ? -3.473 -12.164 16.766 1 97.62 13 CYS B N 1
ATOM 5039 C CA . CYS B 1 13 ? -2.908 -12.688 18.016 1 97.62 13 CYS B CA 1
ATOM 5040 C C . CYS B 1 13 ? -1.455 -13.109 17.812 1 97.62 13 CYS B C 1
ATOM 5042 O O . CYS B 1 13 ? -1.133 -13.82 16.859 1 97.62 13 CYS B O 1
ATOM 5044 N N . SER B 1 14 ? -0.591 -12.602 18.625 1 94.25 14 SER B N 1
ATOM 5045 C CA . SER B 1 14 ? 0.825 -12.93 18.5 1 94.25 14 SER B CA 1
ATOM 5046 C C . SER B 1 14 ? 1.486 -13.055 19.859 1 94.25 14 SER B C 1
ATOM 5048 O O . SER B 1 14 ? 1.079 -12.391 20.812 1 94.25 14 SER B O 1
ATOM 5050 N N . ARG B 1 15 ? 2.49 -13.906 19.938 1 92.44 15 ARG B N 1
ATOM 5051 C CA . ARG B 1 15 ? 3.34 -13.906 21.125 1 92.44 15 ARG B CA 1
ATOM 5052 C C . ARG B 1 15 ? 3.986 -12.547 21.328 1 92.44 15 ARG B C 1
ATOM 5054 O O . ARG B 1 15 ? 4.43 -11.906 20.375 1 92.44 15 ARG B O 1
ATOM 5061 N N . TYR B 1 16 ? 3.916 -12.102 22.5 1 90.19 16 TYR B N 1
ATOM 5062 C CA . TYR B 1 16 ? 4.418 -10.781 22.844 1 90.19 16 TYR B CA 1
ATOM 5063 C C . TYR B 1 16 ? 4.902 -10.734 24.281 1 90.19 16 TYR B C 1
ATOM 5065 O O . TYR B 1 16 ? 4.141 -11.008 25.203 1 90.19 16 TYR B O 1
ATOM 5073 N N . LYS B 1 17 ? 6.219 -10.375 24.453 1 87.62 17 LYS B N 1
ATOM 5074 C CA . LYS B 1 17 ? 6.824 -10.391 25.781 1 87.62 17 LYS B CA 1
ATOM 5075 C C . LYS B 1 17 ? 6.629 -11.742 26.469 1 87.62 17 LYS B C 1
ATOM 5077 O O . LYS B 1 17 ? 7.016 -12.781 25.922 1 87.62 17 LYS B O 1
ATOM 5082 N N . ASP B 1 18 ? 6.004 -11.781 27.578 1 88.88 18 ASP B N 1
ATOM 5083 C CA . ASP B 1 18 ? 5.801 -13.031 28.297 1 88.88 18 ASP B CA 1
ATOM 5084 C C . ASP B 1 18 ? 4.355 -13.516 28.172 1 88.88 18 ASP B C 1
ATOM 5086 O O . ASP B 1 18 ? 3.904 -14.359 28.953 1 88.88 18 ASP B O 1
ATOM 5090 N N . GLY B 1 19 ? 3.678 -12.93 27.156 1 94.06 19 GLY B N 1
ATOM 5091 C CA . GLY B 1 19 ? 2.289 -13.297 26.922 1 94.06 19 GLY B CA 1
ATOM 5092 C C . GLY B 1 19 ? 1.878 -13.164 25.453 1 94.06 19 GLY B C 1
ATOM 5093 O O . GLY B 1 19 ? 2.609 -13.594 24.562 1 94.06 19 GLY B O 1
ATOM 5094 N N . TYR B 1 20 ? 0.594 -12.719 25.312 1 96.69 20 TYR B N 1
ATOM 5095 C CA . TYR B 1 20 ? 0.068 -12.602 23.953 1 96.69 20 TYR B CA 1
ATOM 5096 C C . TYR B 1 20 ? -0.537 -11.227 23.734 1 96.69 20 TYR B C 1
ATOM 5098 O O . TYR B 1 20 ? -1.111 -10.633 24.641 1 96.69 20 TYR B O 1
ATOM 5106 N N . ASN B 1 21 ? -0.303 -10.688 22.594 1 96.88 21 ASN B N 1
ATOM 5107 C CA . ASN B 1 21 ? -0.955 -9.469 22.125 1 96.88 21 ASN B CA 1
ATOM 5108 C C . ASN B 1 21 ? -2.143 -9.789 21.219 1 96.88 21 ASN B C 1
ATOM 5110 O O . ASN B 1 21 ? -2.027 -10.602 20.297 1 96.88 21 ASN B O 1
ATOM 5114 N N . PHE B 1 22 ? -3.311 -9.211 21.516 1 98.19 22 PHE B N 1
ATOM 5115 C CA . PHE B 1 22 ? -4.512 -9.359 20.703 1 98.19 22 PHE B CA 1
ATOM 5116 C C . PHE B 1 22 ? -4.922 -8.023 20.094 1 98.19 22 PHE B C 1
ATOM 5118 O O . PHE B 1 22 ? -4.996 -7.016 20.797 1 98.19 22 PHE B O 1
ATOM 5125 N N . THR B 1 23 ? -5.148 -7.992 18.844 1 97.94 23 THR B N 1
ATOM 5126 C CA . THR B 1 23 ? -5.648 -6.801 18.172 1 97.94 23 THR B CA 1
ATOM 5127 C C . THR B 1 23 ? -6.867 -7.133 17.312 1 97.94 23 THR B C 1
ATOM 5129 O O . THR B 1 23 ? -6.941 -8.211 16.719 1 97.94 23 THR B O 1
ATOM 5132 N N . TYR B 1 24 ? -7.785 -6.25 17.219 1 97.62 24 TYR B N 1
ATOM 5133 C CA . TYR B 1 24 ? -8.984 -6.41 16.406 1 97.62 24 TYR B CA 1
ATOM 5134 C C . TYR B 1 24 ? -9.414 -5.078 15.797 1 97.62 24 TYR B C 1
ATOM 5136 O O . TYR B 1 24 ? -9.508 -4.07 16.5 1 97.62 24 TYR B O 1
ATOM 5144 N N . GLU B 1 25 ? -9.641 -5.102 14.516 1 95.25 25 GLU B N 1
ATOM 5145 C CA . GLU B 1 25 ? -10.109 -3.922 13.805 1 95.25 25 GLU B CA 1
ATOM 5146 C C . GLU B 1 25 ? -11.633 -3.805 13.867 1 95.25 25 GLU B C 1
ATOM 5148 O O . GLU B 1 25 ? -12.352 -4.699 13.422 1 95.25 25 GLU B O 1
ATOM 5153 N N . ALA B 1 26 ? -12.141 -2.738 14.422 1 93.31 26 ALA B N 1
ATOM 5154 C CA . ALA B 1 26 ? -13.586 -2.512 14.484 1 93.31 26 ALA B CA 1
ATOM 5155 C C . ALA B 1 26 ? -13.898 -1.028 14.656 1 93.31 26 ALA B C 1
ATOM 5157 O O . ALA B 1 26 ? -13.195 -0.315 15.375 1 93.31 26 ALA B O 1
ATOM 5158 N N . GLU B 1 27 ? -14.945 -0.63 14.016 1 89.81 27 GLU B N 1
ATOM 5159 C CA . GLU B 1 27 ? -15.445 0.732 14.18 1 89.81 27 GLU B CA 1
ATOM 5160 C C . GLU B 1 27 ? -16.531 0.798 15.258 1 89.81 27 GLU B C 1
ATOM 5162 O O . GLU B 1 27 ? -17.703 0.997 14.945 1 89.81 27 GLU B O 1
ATOM 5167 N N . CYS B 1 28 ? -16.203 0.562 16.422 1 91.81 28 CYS B N 1
ATOM 5168 C CA . CYS B 1 28 ? -17.109 0.62 17.562 1 91.81 28 CYS B CA 1
ATOM 5169 C C . CYS B 1 28 ? -16.375 1.086 18.812 1 91.81 28 CYS B C 1
ATOM 5171 O O . CYS B 1 28 ? -15.148 1.179 18.828 1 91.81 28 CYS B O 1
ATOM 5173 N N . ASP B 1 29 ? -17.125 1.415 19.797 1 90.44 29 ASP B N 1
ATOM 5174 C CA . ASP B 1 29 ? -16.531 2.006 21 1 90.44 29 ASP B CA 1
ATOM 5175 C C . ASP B 1 29 ? -16.156 0.929 22.016 1 90.44 29 ASP B C 1
ATOM 5177 O O . ASP B 1 29 ? -15.359 1.172 22.922 1 90.44 29 ASP B O 1
ATOM 5181 N N . SER B 1 30 ? -16.812 -0.2 21.891 1 94.94 30 SER B N 1
ATOM 5182 C CA . SER B 1 30 ? -16.547 -1.267 22.844 1 94.94 30 SER B CA 1
ATOM 5183 C C . SER B 1 30 ? -16.672 -2.639 22.188 1 94.94 30 SER B C 1
ATOM 5185 O O . SER B 1 30 ? -17.453 -2.826 21.266 1 94.94 30 SER B O 1
ATOM 5187 N N . ALA B 1 31 ? -15.875 -3.545 22.641 1 96.94 31 ALA B N 1
ATOM 5188 C CA . ALA B 1 31 ? -15.859 -4.945 22.234 1 96.94 31 ALA B CA 1
ATOM 5189 C C . ALA B 1 31 ? -15.383 -5.844 23.375 1 96.94 31 ALA B C 1
ATOM 5191 O O . ALA B 1 31 ? -15.148 -5.375 24.484 1 96.94 31 ALA B O 1
ATOM 5192 N N . ALA B 1 32 ? -15.406 -7.066 23.156 1 98.12 32 ALA B N 1
ATOM 5193 C CA . ALA B 1 32 ? -14.891 -8 24.156 1 98.12 32 ALA B CA 1
ATOM 5194 C C . ALA B 1 32 ? -14.055 -9.102 23.5 1 98.12 32 ALA B C 1
ATOM 5196 O O . ALA B 1 32 ? -14.398 -9.586 22.422 1 98.12 32 ALA B O 1
ATOM 5197 N N . LEU B 1 33 ? -12.945 -9.375 24.109 1 98.19 33 LEU B N 1
ATOM 5198 C CA . LEU B 1 33 ? -12.172 -10.562 23.766 1 98.19 33 LEU B CA 1
ATOM 5199 C C . LEU B 1 33 ? -12.641 -11.766 24.578 1 98.19 33 LEU B C 1
ATOM 5201 O O . LEU B 1 33 ? -12.641 -11.727 25.812 1 98.19 33 LEU B O 1
ATOM 5205 N N . LEU B 1 34 ? -13.102 -12.789 23.938 1 98.19 34 LEU B N 1
ATOM 5206 C CA . LEU B 1 34 ? -13.531 -14.023 24.578 1 98.19 34 LEU B CA 1
ATOM 5207 C C . LEU B 1 34 ? -12.461 -15.102 24.453 1 98.19 34 LEU B C 1
ATOM 5209 O O . LEU B 1 34 ? -12 -15.398 23.344 1 98.19 34 LEU B O 1
ATOM 5213 N N . ILE B 1 35 ? -12.094 -15.688 25.5 1 97.81 35 ILE B N 1
ATOM 5214 C CA . ILE B 1 35 ? -11.102 -16.75 25.516 1 97.81 35 ILE B CA 1
ATOM 5215 C C . ILE B 1 35 ? -11.766 -18.078 25.891 1 97.81 35 ILE B C 1
ATOM 5217 O O . ILE B 1 35 ? -12.602 -18.125 26.797 1 97.81 35 ILE B O 1
ATOM 5221 N N . PHE B 1 36 ? -11.438 -19.062 25.203 1 97.38 36 PHE B N 1
ATOM 5222 C CA . PHE B 1 36 ? -11.945 -20.422 25.391 1 97.38 36 PHE B CA 1
ATOM 5223 C C . PHE B 1 36 ? -10.812 -21.391 25.734 1 97.38 36 PHE B C 1
ATOM 5225 O O . PHE B 1 36 ? -9.672 -21.172 25.312 1 97.38 36 PHE B O 1
ATOM 5232 N N . ASP B 1 37 ? -11.125 -22.422 26.438 1 95.69 37 ASP B N 1
ATOM 5233 C CA . ASP B 1 37 ? -10.086 -23.375 26.828 1 95.69 37 ASP B CA 1
ATOM 5234 C C . ASP B 1 37 ? -9.867 -24.422 25.734 1 95.69 37 ASP B C 1
ATOM 5236 O O . ASP B 1 37 ? -10.391 -24.297 24.625 1 95.69 37 ASP B O 1
ATOM 5240 N N . ALA B 1 38 ? -9.039 -25.406 26.031 1 93.88 38 ALA B N 1
ATOM 5241 C CA . ALA B 1 38 ? -8.625 -26.406 25.047 1 93.88 38 ALA B CA 1
ATOM 5242 C C . ALA B 1 38 ? -9.82 -27.234 24.578 1 93.88 38 ALA B C 1
ATOM 5244 O O . ALA B 1 38 ? -9.758 -27.875 23.531 1 93.88 38 ALA B O 1
ATOM 5245 N N . HIS B 1 39 ? -10.938 -27.234 25.328 1 92.75 39 HIS B N 1
ATOM 5246 C CA . HIS B 1 39 ? -12.141 -27.984 24.969 1 92.75 39 HIS B CA 1
ATOM 5247 C C . HIS B 1 39 ? -13.203 -27.062 24.391 1 92.75 39 HIS B C 1
ATOM 5249 O O . HIS B 1 39 ? -14.375 -27.438 24.297 1 92.75 39 HIS B O 1
ATOM 5255 N N . MET B 1 40 ? -12.773 -25.766 24.031 1 93.62 40 MET B N 1
ATOM 5256 C CA . MET B 1 40 ? -13.633 -24.781 23.391 1 93.62 40 MET B CA 1
ATOM 5257 C C . MET B 1 40 ? -14.766 -24.359 24.312 1 93.62 40 MET B C 1
ATOM 5259 O O . MET B 1 40 ? -15.883 -24.094 23.859 1 93.62 40 MET B O 1
ATOM 5263 N N . LYS B 1 41 ? -14.516 -24.422 25.594 1 94.81 41 LYS B N 1
ATOM 5264 C CA . LYS B 1 41 ? -15.438 -23.875 26.594 1 94.81 41 LYS B CA 1
ATOM 5265 C C . LYS B 1 41 ? -15.008 -22.484 27.031 1 94.81 41 LYS B C 1
ATOM 5267 O O . LYS B 1 41 ? -13.812 -22.203 27.172 1 94.81 41 LYS B O 1
ATOM 5272 N N . PRO B 1 42 ? -15.969 -21.672 27.234 1 95.94 42 PRO B N 1
ATOM 5273 C CA . PRO B 1 42 ? -15.617 -20.312 27.656 1 95.94 42 PRO B CA 1
ATOM 5274 C C . PRO B 1 42 ? -14.734 -20.297 28.906 1 95.94 42 PRO B C 1
ATOM 5276 O O . PRO B 1 42 ? -15.031 -21 29.875 1 95.94 42 PRO B O 1
ATOM 5279 N N . LYS B 1 43 ? -13.742 -19.531 28.828 1 95.25 43 LYS B N 1
ATOM 5280 C CA . LYS B 1 43 ? -12.766 -19.469 29.906 1 95.25 43 LYS B CA 1
ATOM 5281 C C . LYS B 1 43 ? -12.711 -18.062 30.5 1 95.25 43 LYS B C 1
ATOM 5283 O O . LYS B 1 43 ? -12.68 -17.906 31.734 1 95.25 43 LYS B O 1
ATOM 5288 N N . GLU B 1 44 ? -12.664 -17.047 29.672 1 95.5 44 GLU B N 1
ATOM 5289 C CA . GLU B 1 44 ? -12.477 -15.688 30.156 1 95.5 44 GLU B CA 1
ATOM 5290 C C . GLU B 1 44 ? -13.055 -14.672 29.156 1 95.5 44 GLU B C 1
ATOM 5292 O O . GLU B 1 44 ? -13.047 -14.906 27.953 1 95.5 44 GLU B O 1
ATOM 5297 N N . ARG B 1 45 ? -13.609 -13.648 29.734 1 96.62 45 ARG B N 1
ATOM 5298 C CA . ARG B 1 45 ? -14.102 -12.508 28.969 1 96.62 45 ARG B CA 1
ATOM 5299 C C . ARG B 1 45 ? -13.352 -11.234 29.344 1 96.62 45 ARG B C 1
ATOM 5301 O O . ARG B 1 45 ? -13.312 -10.852 30.516 1 96.62 45 ARG B O 1
ATOM 5308 N N . ILE B 1 46 ? -12.727 -10.586 28.406 1 96.94 46 ILE B N 1
ATOM 5309 C CA . ILE B 1 46 ? -11.961 -9.367 28.625 1 96.94 46 ILE B CA 1
ATOM 5310 C C . ILE B 1 46 ? -12.625 -8.195 27.906 1 96.94 46 ILE B C 1
ATOM 5312 O O . ILE B 1 46 ? -12.742 -8.203 26.672 1 96.94 46 ILE B O 1
ATOM 5316 N N . GLU B 1 47 ? -13.023 -7.234 28.656 1 97.25 47 GLU B N 1
ATOM 5317 C CA . GLU B 1 47 ? -13.664 -6.059 28.078 1 97.25 47 GLU B CA 1
ATOM 5318 C C . GLU B 1 47 ? -12.641 -5.133 27.422 1 97.25 47 GLU B C 1
ATOM 5320 O O . GLU B 1 47 ? -11.562 -4.906 27.984 1 97.25 47 GLU B O 1
ATOM 5325 N N . LEU B 1 48 ? -12.906 -4.734 26.219 1 97.38 48 LEU B N 1
ATOM 5326 C CA . LEU B 1 48 ? -12.094 -3.77 25.484 1 97.38 48 LEU B CA 1
ATOM 5327 C C . LEU B 1 48 ? -12.82 -2.436 25.344 1 97.38 48 LEU B C 1
ATOM 5329 O O . LEU B 1 48 ? -13.891 -2.363 24.75 1 97.38 48 LEU B O 1
ATOM 5333 N N . ASP B 1 49 ? -12.195 -1.429 25.859 1 93.62 49 ASP B N 1
ATOM 5334 C CA . ASP B 1 49 ? -12.828 -0.115 25.797 1 93.62 49 ASP B CA 1
ATOM 5335 C C . ASP B 1 49 ? -11.938 0.899 25.094 1 93.62 49 ASP B C 1
ATOM 5337 O O . ASP B 1 49 ? -10.945 0.526 24.453 1 93.62 49 ASP B O 1
ATOM 5341 N N . SER B 1 50 ? -12.305 2.104 25.156 1 90.44 50 SER B N 1
ATOM 5342 C CA . SER B 1 50 ? -11.648 3.164 24.406 1 90.44 50 SER B CA 1
ATOM 5343 C C . SER B 1 50 ? -10.203 3.354 24.859 1 90.44 50 SER B C 1
ATOM 5345 O O . SER B 1 50 ? -9.359 3.814 24.094 1 90.44 50 SER B O 1
ATOM 5347 N N . SER B 1 51 ? -9.898 3.012 26.078 1 90.12 51 SER B N 1
ATOM 5348 C CA . SER B 1 51 ? -8.539 3.166 26.594 1 90.12 51 SER B CA 1
ATOM 5349 C C . SER B 1 51 ? -7.578 2.186 25.922 1 90.12 51 SER B C 1
ATOM 5351 O O . SER B 1 51 ? -6.359 2.363 25.984 1 90.12 51 SER B O 1
ATOM 5353 N N . MET B 1 52 ? -8.125 1.188 25.266 1 93.94 52 MET B N 1
ATOM 5354 C CA . MET B 1 52 ? -7.324 0.175 24.578 1 93.94 52 MET B CA 1
ATOM 5355 C C . MET B 1 52 ? -7.441 0.314 23.062 1 93.94 52 MET B C 1
ATOM 5357 O O . MET B 1 52 ? -7.176 -0.635 22.328 1 93.94 52 MET B O 1
ATOM 5361 N N . LYS B 1 53 ? -7.887 1.425 22.719 1 93.81 53 LYS B N 1
ATOM 5362 C CA . LYS B 1 53 ? -8.156 1.61 21.297 1 93.81 53 LYS B CA 1
ATOM 5363 C C . LYS B 1 53 ? -7.246 2.682 20.688 1 93.81 53 LYS B C 1
ATOM 5365 O O . LYS B 1 53 ? -6.988 3.707 21.328 1 93.81 53 LYS B O 1
ATOM 5370 N N . CYS B 1 54 ? -6.668 2.455 19.531 1 93.5 54 CYS B N 1
ATOM 5371 C CA . CYS B 1 54 ? -5.965 3.391 18.672 1 93.5 54 CYS B CA 1
ATOM 5372 C C . CYS B 1 54 ? -6.551 3.369 17.266 1 93.5 54 CYS B C 1
ATOM 5374 O O . CYS B 1 54 ? -6.457 2.359 16.562 1 93.5 54 CYS B O 1
ATOM 5376 N N . GLY B 1 55 ? -7.105 4.5 16.828 1 94 55 GLY B N 1
ATOM 5377 C CA . GLY B 1 55 ? -7.914 4.41 15.625 1 94 55 GLY B CA 1
ATOM 5378 C C . GLY B 1 55 ? -9.055 3.416 15.742 1 94 55 GLY B C 1
ATOM 5379 O O . GLY B 1 55 ? -9.828 3.463 16.703 1 94 55 GLY B O 1
ATOM 5380 N N . ASN B 1 56 ? -9.094 2.529 14.797 1 95.12 56 ASN B N 1
ATOM 5381 C CA . ASN B 1 56 ? -10.117 1.494 14.797 1 95.12 56 ASN B CA 1
ATOM 5382 C C . ASN B 1 56 ? -9.547 0.136 15.195 1 95.12 56 ASN B C 1
ATOM 5384 O O . ASN B 1 56 ? -10.047 -0.903 14.758 1 95.12 56 ASN B O 1
ATOM 5388 N N . ILE B 1 57 ? -8.477 0.186 16 1 97.06 57 ILE B N 1
ATOM 5389 C CA . ILE B 1 57 ? -7.855 -1.064 16.438 1 97.06 57 ILE B CA 1
ATOM 5390 C C . ILE B 1 57 ? -7.918 -1.176 17.953 1 97.06 57 ILE B C 1
ATOM 5392 O O . ILE B 1 57 ? -7.359 -0.338 18.672 1 97.06 57 ILE B O 1
ATOM 5396 N N . PHE B 1 58 ? -8.586 -2.166 18.422 1 97.69 58 PHE B N 1
ATOM 5397 C CA . PHE B 1 58 ? -8.445 -2.564 19.828 1 97.69 58 PHE B CA 1
ATOM 5398 C C . PHE B 1 58 ? -7.184 -3.391 20.031 1 97.69 58 PHE B C 1
ATOM 5400 O O . PHE B 1 58 ? -6.848 -4.238 19.188 1 97.69 58 PHE B O 1
ATOM 5407 N N . SER B 1 59 ? -6.445 -3.135 21.016 1 97.44 59 SER B N 1
ATOM 5408 C CA . SER B 1 59 ? -5.262 -3.93 21.328 1 97.44 59 SER B CA 1
ATOM 5409 C C . SER B 1 59 ? -5.168 -4.223 22.812 1 97.44 59 SER B C 1
ATOM 5411 O O . SER B 1 59 ? -5.352 -3.324 23.641 1 97.44 59 SER B O 1
ATOM 5413 N N . VAL B 1 60 ? -4.895 -5.453 23.188 1 97.56 60 VAL B N 1
ATOM 5414 C CA . VAL B 1 60 ? -4.789 -5.844 24.578 1 97.56 60 VAL B CA 1
ATOM 5415 C C . VAL B 1 60 ? -3.668 -6.867 24.75 1 97.56 60 VAL B C 1
ATOM 5417 O O . VAL B 1 60 ? -3.473 -7.73 23.891 1 97.56 60 VAL B O 1
ATOM 5420 N N . TYR B 1 61 ? -2.875 -6.668 25.734 1 96.38 61 TYR B N 1
ATOM 5421 C CA . TYR B 1 61 ? -1.813 -7.586 26.141 1 96.38 61 TYR B CA 1
ATOM 5422 C C . TYR B 1 61 ? -2.256 -8.453 27.312 1 96.38 61 TYR B C 1
ATOM 5424 O O . TYR B 1 61 ? -2.725 -7.938 28.328 1 96.38 61 TYR B O 1
ATOM 5432 N N . VAL B 1 62 ? -2.182 -9.766 27.172 1 96.62 62 VAL B N 1
ATOM 5433 C CA . VAL B 1 62 ? -2.611 -10.711 28.188 1 96.62 62 VAL B CA 1
ATOM 5434 C C . VAL B 1 62 ? -1.44 -11.609 28.594 1 96.62 62 VAL B C 1
ATOM 5436 O O . VAL B 1 62 ? -0.821 -12.25 27.734 1 96.62 62 VAL B O 1
ATOM 5439 N N . CYS B 1 63 ? -1.078 -11.594 29.859 1 93.75 63 CYS B N 1
ATOM 5440 C CA . CYS B 1 63 ? 0.012 -12.445 30.312 1 93.75 63 CYS B CA 1
ATOM 5441 C C . CYS B 1 63 ? -0.374 -13.18 31.594 1 93.75 63 CYS B C 1
ATOM 5443 O O . CYS B 1 63 ? -1.497 -13.039 32.094 1 93.75 63 CYS B O 1
ATOM 5445 N N . ASP B 1 64 ? 0.479 -14.07 32.125 1 88.5 64 ASP B N 1
ATOM 5446 C CA . ASP B 1 64 ? 0.344 -14.844 33.344 1 88.5 64 ASP B CA 1
ATOM 5447 C C . ASP B 1 64 ? -0.812 -15.844 33.219 1 88.5 64 ASP B C 1
ATOM 5449 O O . ASP B 1 64 ? -1.633 -15.945 34.156 1 88.5 64 ASP B O 1
ATOM 5453 N N . ARG B 1 65 ? -1.021 -16.344 31.969 1 86.69 65 ARG B N 1
ATOM 5454 C CA . ARG B 1 65 ? -1.999 -17.375 31.641 1 86.69 65 ARG B CA 1
ATOM 5455 C C . ARG B 1 65 ? -1.405 -18.406 30.703 1 86.69 65 ARG B C 1
ATOM 5457 O O . ARG B 1 65 ? -0.551 -18.094 29.875 1 86.69 65 ARG B O 1
ATOM 5464 N N . LYS B 1 66 ? -1.781 -19.562 30.969 1 89.5 66 LYS B N 1
ATOM 5465 C CA . LYS B 1 66 ? -1.461 -20.578 29.969 1 89.5 66 LYS B CA 1
ATOM 5466 C C . LYS B 1 66 ? -2.455 -20.547 28.812 1 89.5 66 LYS B C 1
ATOM 5468 O O . LYS B 1 66 ? -3.539 -21.125 28.906 1 89.5 66 LYS B O 1
ATOM 5473 N N . LEU B 1 67 ? -2.109 -19.859 27.75 1 95.06 67 LEU B N 1
ATOM 5474 C CA . LEU B 1 67 ? -3.057 -19.609 26.672 1 95.06 67 LEU B CA 1
ATOM 5475 C C . LEU B 1 67 ? -2.633 -20.344 25.406 1 95.06 67 LEU B C 1
ATOM 5477 O O . LEU B 1 67 ? -3.324 -20.281 24.391 1 95.06 67 LEU B O 1
ATOM 5481 N N . ASP B 1 68 ? -1.604 -21.125 25.453 1 93.88 68 ASP B N 1
ATOM 5482 C CA . ASP B 1 68 ? -1.014 -21.719 24.25 1 93.88 68 ASP B CA 1
ATOM 5483 C C . ASP B 1 68 ? -1.962 -22.75 23.625 1 93.88 68 ASP B C 1
ATOM 5485 O O . ASP B 1 68 ? -1.893 -23 22.422 1 93.88 68 ASP B O 1
ATOM 5489 N N . LYS B 1 69 ? -2.869 -23.328 24.391 1 95.06 69 LYS B N 1
ATOM 5490 C CA . LYS B 1 69 ? -3.818 -24.297 23.859 1 95.06 69 LYS B CA 1
ATOM 5491 C C . LYS B 1 69 ? -5.242 -23.75 23.891 1 95.06 69 LYS B C 1
ATOM 5493 O O . LYS B 1 69 ? -6.207 -24.516 23.781 1 95.06 69 LYS B O 1
ATOM 5498 N N . SER B 1 70 ? -5.355 -22.484 24.031 1 97.06 70 SER B N 1
ATOM 5499 C CA . SER B 1 70 ? -6.652 -21.828 24.125 1 97.06 70 SER B CA 1
ATOM 5500 C C . SER B 1 70 ? -7.082 -21.25 22.781 1 97.06 70 SER B C 1
ATOM 5502 O O . SER B 1 70 ? -6.301 -21.234 21.828 1 97.06 70 SER B O 1
ATOM 5504 N N . PHE B 1 71 ? -8.352 -20.859 22.734 1 97.94 71 PHE B N 1
ATOM 5505 C CA . PHE B 1 71 ? -8.961 -20.281 21.547 1 97.94 71 PHE B CA 1
ATOM 5506 C C . PHE B 1 71 ? -9.594 -18.938 21.875 1 97.94 71 PHE B C 1
ATOM 5508 O O . PHE B 1 71 ? -9.742 -18.578 23.047 1 97.94 71 PHE B O 1
ATOM 5515 N N . TYR B 1 72 ? -9.891 -18.156 20.812 1 98.31 72 TYR B N 1
ATOM 5516 C CA . TYR B 1 72 ? -10.469 -16.844 21.094 1 98.31 72 TYR B CA 1
ATOM 5517 C C . TYR B 1 72 ? -11.359 -16.391 19.938 1 98.31 72 TYR B C 1
ATOM 5519 O O . TYR B 1 72 ? -11.297 -16.953 18.844 1 98.31 72 TYR B O 1
ATOM 5527 N N . CYS B 1 73 ? -12.234 -15.547 20.125 1 98.25 73 CYS B N 1
ATOM 5528 C CA . CYS B 1 73 ? -12.977 -14.695 19.188 1 98.25 73 CYS B CA 1
ATOM 5529 C C . CYS B 1 73 ? -13.344 -13.367 19.844 1 98.25 73 CYS B C 1
ATOM 5531 O O . CYS B 1 73 ? -12.906 -13.078 20.953 1 98.25 73 CYS B O 1
ATOM 5533 N N . TYR B 1 74 ? -13.961 -12.531 19.141 1 97.69 74 TYR B N 1
ATOM 5534 C CA . TYR B 1 74 ? -14.375 -11.242 19.672 1 97.69 74 TYR B CA 1
ATOM 5535 C C . TYR B 1 74 ? -15.891 -11.125 19.703 1 97.69 74 TYR B C 1
ATOM 5537 O O . TYR B 1 74 ? -16.594 -11.789 18.938 1 97.69 74 TYR B O 1
ATOM 5545 N N . GLU B 1 75 ? -16.406 -10.375 20.578 1 96.69 75 GLU B N 1
ATOM 5546 C CA . GLU B 1 75 ? -17.828 -10.109 20.672 1 96.69 75 GLU B CA 1
ATOM 5547 C C . GLU B 1 75 ? -18.125 -8.617 20.578 1 96.69 75 GLU B C 1
ATOM 5549 O O . GLU B 1 75 ? -17.5 -7.809 21.266 1 96.69 75 GLU B O 1
ATOM 5554 N N . ILE B 1 76 ? -18.922 -8.242 19.703 1 94.88 76 ILE B N 1
ATOM 5555 C CA . ILE B 1 76 ? -19.422 -6.879 19.547 1 94.88 76 ILE B CA 1
ATOM 5556 C C . ILE B 1 76 ? -20.953 -6.887 19.547 1 94.88 76 ILE B C 1
ATOM 5558 O O . ILE B 1 76 ? -21.578 -7.531 18.703 1 94.88 76 ILE B O 1
ATOM 5562 N N . ASP B 1 77 ? -21.609 -6.246 20.438 1 92.25 77 ASP B N 1
ATOM 5563 C CA . ASP B 1 77 ? -23.062 -6.137 20.547 1 92.25 77 ASP B CA 1
ATOM 5564 C C . ASP B 1 77 ? -23.703 -7.516 20.578 1 92.25 77 ASP B C 1
ATOM 5566 O O . ASP B 1 77 ? -24.672 -7.773 19.859 1 92.25 77 ASP B O 1
ATOM 5570 N N . GLY B 1 78 ? -23.094 -8.414 21.203 1 91.75 78 GLY B N 1
ATOM 5571 C CA . GLY B 1 78 ? -23.672 -9.727 21.422 1 91.75 78 GLY B CA 1
ATOM 5572 C C . GLY B 1 78 ? -23.391 -10.703 20.297 1 91.75 78 GLY B C 1
ATOM 5573 O O . GLY B 1 78 ? -23.75 -11.883 20.391 1 91.75 78 GLY B O 1
ATOM 5574 N N . LEU B 1 79 ? -22.719 -10.25 19.297 1 92.69 79 LEU B N 1
ATOM 5575 C CA . LEU B 1 79 ? -22.391 -11.117 18.172 1 92.69 79 LEU B CA 1
ATOM 5576 C C . LEU B 1 79 ? -20.906 -11.484 18.188 1 92.69 79 LEU B C 1
ATOM 5578 O O . LEU B 1 79 ? -20.062 -10.648 18.5 1 92.69 79 LEU B O 1
ATOM 5582 N N . MET B 1 80 ? -20.594 -12.711 17.859 1 94.88 80 MET B N 1
ATOM 5583 C CA . MET B 1 80 ? -19.234 -13.203 17.859 1 94.88 80 MET B CA 1
ATOM 5584 C C . MET B 1 80 ? -18.594 -13.055 16.484 1 94.88 80 MET B C 1
ATOM 5586 O O . MET B 1 80 ? -19.25 -13.297 15.461 1 94.88 80 MET B O 1
ATOM 5590 N N . TYR B 1 81 ? -17.375 -12.625 16.484 1 95.5 81 TYR B N 1
ATOM 5591 C CA . TYR B 1 81 ? -16.609 -12.422 15.242 1 95.5 81 TYR B CA 1
ATOM 5592 C C . TYR B 1 81 ? -15.258 -13.109 15.312 1 95.5 81 TYR B C 1
ATOM 5594 O O . TYR B 1 81 ? -14.547 -13.008 16.328 1 95.5 81 TYR B O 1
ATOM 5602 N N . LEU B 1 82 ? -14.977 -13.836 14.25 1 97.19 82 LEU B N 1
ATOM 5603 C CA . LEU B 1 82 ? -13.633 -14.398 14.133 1 97.19 82 LEU B CA 1
ATOM 5604 C C . LEU B 1 82 ? -12.625 -13.32 13.734 1 97.19 82 LEU B C 1
ATOM 5606 O O . LEU B 1 82 ? -12.969 -12.391 13 1 97.19 82 LEU B O 1
ATOM 5610 N N . ASP B 1 83 ? -11.461 -13.477 14.266 1 97.44 83 ASP B N 1
ATOM 5611 C CA . ASP B 1 83 ? -10.367 -12.594 13.891 1 97.44 83 ASP B CA 1
ATOM 5612 C C . ASP B 1 83 ? -10.008 -12.742 12.414 1 97.44 83 ASP B C 1
ATOM 5614 O O . ASP B 1 83 ? -9.672 -13.844 11.961 1 97.44 83 ASP B O 1
ATOM 5618 N N . PRO B 1 84 ? -10.047 -11.664 11.648 1 96.5 84 PRO B N 1
ATOM 5619 C CA . PRO B 1 84 ? -9.617 -11.758 10.25 1 96.5 84 PRO B CA 1
ATOM 5620 C C . PRO B 1 84 ? -8.172 -12.25 10.109 1 96.5 84 PRO B C 1
ATOM 5622 O O . PRO B 1 84 ? -7.789 -12.758 9.055 1 96.5 84 PRO B O 1
ATOM 5625 N N . TYR B 1 85 ? -7.344 -12.164 11.164 1 97.88 85 TYR B N 1
ATOM 5626 C CA . TYR B 1 85 ? -5.945 -12.586 11.141 1 97.88 85 TYR B CA 1
ATOM 5627 C C . TYR B 1 85 ? -5.777 -13.961 11.781 1 97.88 85 TYR B C 1
ATOM 5629 O O . TYR B 1 85 ? -4.66 -14.359 12.117 1 97.88 85 TYR B O 1
ATOM 5637 N N . ALA B 1 86 ? -6.883 -14.68 11.953 1 98.06 86 ALA B N 1
ATOM 5638 C CA . ALA B 1 86 ? -6.816 -16.016 12.555 1 98.06 86 ALA B CA 1
ATOM 5639 C C . ALA B 1 86 ? -5.867 -16.922 11.773 1 98.06 86 ALA B C 1
ATOM 5641 O O . ALA B 1 86 ? -5.926 -16.969 10.547 1 98.06 86 ALA B O 1
ATOM 5642 N N . LYS B 1 87 ? -5.047 -17.641 12.516 1 97.75 87 LYS B N 1
ATOM 5643 C CA . LYS B 1 87 ? -4.047 -18.5 11.875 1 97.75 87 LYS B CA 1
ATOM 5644 C C . LYS B 1 87 ? -4.555 -19.922 11.742 1 97.75 87 LYS B C 1
ATOM 5646 O O . LYS B 1 87 ? -4.023 -20.703 10.953 1 97.75 87 LYS B O 1
ATOM 5651 N N . ALA B 1 88 ? -5.449 -20.297 12.516 1 98.06 88 ALA B N 1
ATOM 5652 C CA . ALA B 1 88 ? -6.148 -21.578 12.492 1 98.06 88 ALA B CA 1
ATOM 5653 C C . ALA B 1 88 ? -7.531 -21.453 13.125 1 98.06 88 ALA B C 1
ATOM 5655 O O . ALA B 1 88 ? -7.715 -20.719 14.102 1 98.06 88 ALA B O 1
ATOM 5656 N N . ILE B 1 89 ? -8.445 -22.125 12.602 1 97.19 89 ILE B N 1
ATOM 5657 C CA . ILE B 1 89 ? -9.828 -22 13.047 1 97.19 89 ILE B CA 1
ATOM 5658 C C . ILE B 1 89 ? -10.398 -23.375 13.383 1 97.19 89 ILE B C 1
ATOM 5660 O O . ILE B 1 89 ? -10.164 -24.344 12.656 1 97.19 89 ILE B O 1
ATOM 5664 N N . THR B 1 90 ? -11.148 -23.469 14.43 1 96 90 THR B N 1
ATOM 5665 C CA . THR B 1 90 ? -11.727 -24.734 14.875 1 96 90 THR B CA 1
ATOM 5666 C C . THR B 1 90 ? -12.898 -25.141 13.992 1 96 90 THR B C 1
ATOM 5668 O O . THR B 1 90 ? -13.547 -24.281 13.383 1 96 90 THR B O 1
ATOM 5671 N N . ASP B 1 91 ? -13.148 -26.438 13.844 1 94 91 ASP B N 1
ATOM 5672 C CA . ASP B 1 91 ? -14.352 -27.094 13.328 1 94 91 ASP B CA 1
ATOM 5673 C C . ASP B 1 91 ? -14.586 -26.75 11.859 1 94 91 ASP B C 1
ATOM 5675 O O . ASP B 1 91 ? -15.727 -26.547 11.438 1 94 91 ASP B O 1
ATOM 5679 N N . CYS B 1 92 ? -13.484 -26.547 11.133 1 94.44 92 CYS B N 1
ATOM 5680 C CA . CYS B 1 92 ? -13.57 -26.281 9.703 1 94.44 92 CYS B CA 1
ATOM 5681 C C . CYS B 1 92 ? -13.039 -27.469 8.906 1 94.44 92 CYS B C 1
ATOM 5683 O O . CYS B 1 92 ? -12.766 -27.344 7.707 1 94.44 92 CYS B O 1
ATOM 5685 N N . GLY B 1 93 ? -12.961 -28.578 9.453 1 94.69 93 GLY B N 1
ATOM 5686 C CA . GLY B 1 93 ? -12.289 -29.719 8.844 1 94.69 93 GLY B CA 1
ATOM 5687 C C . GLY B 1 93 ? -13.156 -30.438 7.828 1 94.69 93 GLY B C 1
ATOM 5688 O O . GLY B 1 93 ? -12.648 -31.25 7.055 1 94.69 93 GLY B O 1
ATOM 5689 N N . ARG B 1 94 ? -14.438 -30.172 7.746 1 93.12 94 ARG B N 1
ATOM 5690 C CA . ARG B 1 94 ? -15.344 -30.828 6.801 1 93.12 94 ARG B CA 1
ATOM 5691 C C . ARG B 1 94 ? -15.664 -29.906 5.629 1 93.12 94 ARG B C 1
ATOM 5693 O O . ARG B 1 94 ? -16.281 -28.859 5.805 1 93.12 94 ARG B O 1
ATOM 5700 N N . PHE B 1 95 ? -15.266 -30.328 4.477 1 94.62 95 PHE B N 1
ATOM 5701 C CA . PHE B 1 95 ? -15.484 -29.5 3.293 1 94.62 95 PHE B CA 1
ATOM 5702 C C . PHE B 1 95 ? -16.953 -29.5 2.9 1 94.62 95 PHE B C 1
ATOM 5704 O O . PHE B 1 95 ? -17.562 -30.562 2.73 1 94.62 95 PHE B O 1
ATOM 5711 N N . GLY B 1 96 ? -17.547 -28.422 2.762 1 91.56 96 GLY B N 1
ATOM 5712 C CA . GLY B 1 96 ? -18.891 -28.25 2.238 1 91.56 96 GLY B CA 1
ATOM 5713 C C . GLY B 1 96 ? -19.969 -28.703 3.199 1 91.56 96 GLY B C 1
ATOM 5714 O O . GLY B 1 96 ? -21.125 -28.891 2.807 1 91.56 96 GLY B O 1
ATOM 5715 N N . GLN B 1 97 ? -19.578 -28.953 4.422 1 90.19 97 GLN B N 1
ATOM 5716 C CA . GLN B 1 97 ? -20.531 -29.438 5.406 1 90.19 97 GLN B CA 1
ATOM 5717 C C . GLN B 1 97 ? -20.328 -28.75 6.754 1 90.19 97 GLN B C 1
ATOM 5719 O O . GLN B 1 97 ? -19.219 -28.312 7.074 1 90.19 97 GLN B O 1
ATOM 5724 N N . THR B 1 98 ? -21.422 -28.562 7.414 1 87.88 98 THR B N 1
ATOM 5725 C CA . THR B 1 98 ? -21.391 -28.047 8.781 1 87.88 98 THR B CA 1
ATOM 5726 C C . THR B 1 98 ? -22.109 -29 9.734 1 87.88 98 THR B C 1
ATOM 5728 O O . THR B 1 98 ? -22.859 -29.875 9.297 1 87.88 98 THR B O 1
ATOM 5731 N N . ASP B 1 99 ? -21.75 -28.891 10.977 1 87.06 99 ASP B N 1
ATOM 5732 C CA . ASP B 1 99 ? -22.406 -29.609 12.055 1 87.06 99 ASP B CA 1
ATOM 5733 C C . ASP B 1 99 ? -23 -28.641 13.078 1 87.06 99 ASP B C 1
ATOM 5735 O O . ASP B 1 99 ? -22.469 -27.562 13.305 1 87.06 99 ASP B O 1
ATOM 5739 N N . GLU B 1 100 ? -24.109 -29.047 13.633 1 85.19 100 GLU B N 1
ATOM 5740 C CA . GLU B 1 100 ? -24.781 -28.219 14.625 1 85.19 100 GLU B CA 1
ATOM 5741 C C . GLU B 1 100 ? -23.875 -27.938 15.812 1 85.19 100 GLU B C 1
ATOM 5743 O O . GLU B 1 100 ? -24 -26.891 16.453 1 85.19 100 GLU B O 1
ATOM 5748 N N . LYS B 1 101 ? -23.016 -28.734 16.062 1 86.94 101 LYS B N 1
ATOM 5749 C CA . LYS B 1 101 ? -22.156 -28.609 17.234 1 86.94 101 LYS B CA 1
ATOM 5750 C C . LYS B 1 101 ? -20.891 -27.812 16.906 1 86.94 101 LYS B C 1
ATOM 5752 O O . LYS B 1 101 ? -20.078 -27.547 17.797 1 86.94 101 LYS B O 1
ATOM 5757 N N . ASP B 1 102 ? -20.766 -27.406 15.703 1 90.06 102 ASP B N 1
ATOM 5758 C CA . ASP B 1 102 ? -19.547 -26.688 15.289 1 90.06 102 ASP B CA 1
ATOM 5759 C C . ASP B 1 102 ? -19.422 -25.359 16.016 1 90.06 102 ASP B C 1
ATOM 5761 O O . ASP B 1 102 ? -20.406 -24.656 16.203 1 90.06 102 ASP B O 1
ATOM 5765 N N . VAL B 1 103 ? -18.266 -25.125 16.531 1 91.81 103 VAL B N 1
ATOM 5766 C CA . VAL B 1 103 ? -17.891 -23.844 17.109 1 91.81 103 VAL B CA 1
ATOM 5767 C C . VAL B 1 103 ? -16.656 -23.297 16.391 1 91.81 103 VAL B C 1
ATOM 5769 O O . VAL B 1 103 ? -15.633 -23.969 16.297 1 91.81 103 VAL B O 1
ATOM 5772 N N . TYR B 1 104 ? -16.797 -22.109 15.891 1 95 104 TYR B N 1
ATOM 5773 C CA . TYR B 1 104 ? -15.703 -21.516 15.117 1 95 104 TYR B CA 1
ATOM 5774 C C . TYR B 1 104 ? -14.93 -20.5 15.953 1 95 104 TYR B C 1
ATOM 5776 O O . TYR B 1 104 ? -15.453 -19.438 16.297 1 95 104 TYR B O 1
ATOM 5784 N N . LEU B 1 105 ? -13.742 -20.875 16.328 1 97.62 105 LEU B N 1
ATOM 5785 C CA . LEU B 1 105 ? -12.836 -20.078 17.141 1 97.62 105 LEU B CA 1
ATOM 5786 C C . LEU B 1 105 ? -11.438 -20.047 16.531 1 97.62 105 LEU B C 1
ATOM 5788 O O . LEU B 1 105 ? -11.047 -20.969 15.812 1 97.62 105 LEU B O 1
ATOM 5792 N N . ALA B 1 106 ? -10.688 -18.953 16.75 1 98.25 106 ALA B N 1
ATOM 5793 C CA . ALA B 1 106 ? -9.297 -18.859 16.312 1 98.25 106 ALA B CA 1
ATOM 5794 C C . ALA B 1 106 ? -8.352 -19.438 17.359 1 98.25 106 ALA B C 1
ATOM 5796 O O . ALA B 1 106 ? -8.547 -19.234 18.562 1 98.25 106 ALA B O 1
ATOM 5797 N N . ALA B 1 107 ? -7.422 -20.125 16.938 1 98.12 107 ALA B N 1
ATOM 5798 C CA . ALA B 1 107 ? -6.395 -20.625 17.859 1 98.12 107 ALA B CA 1
ATOM 5799 C C . ALA B 1 107 ? -5.488 -19.484 18.328 1 98.12 107 ALA B C 1
ATOM 5801 O O . ALA B 1 107 ? -5.105 -18.625 17.531 1 98.12 107 ALA B O 1
ATOM 5802 N N . ILE B 1 108 ? -5.133 -19.422 19.562 1 97.38 108 ILE B N 1
ATOM 5803 C CA . ILE B 1 108 ? -4.277 -18.359 20.094 1 97.38 108 ILE B CA 1
ATOM 5804 C C . ILE B 1 108 ? -2.834 -18.609 19.656 1 97.38 108 ILE B C 1
ATOM 5806 O O . ILE B 1 108 ? -2.107 -17.656 19.344 1 97.38 108 ILE B O 1
ATOM 5810 N N . ASP B 1 109 ? -2.48 -19.828 19.672 1 94.56 109 ASP B N 1
ATOM 5811 C CA . ASP B 1 109 ? -1.119 -20.188 19.281 1 94.56 109 ASP B CA 1
ATOM 5812 C C . ASP B 1 109 ? -1.11 -21.406 18.359 1 94.56 109 ASP B C 1
ATOM 5814 O O . ASP B 1 109 ? -2.047 -22.203 18.375 1 94.56 109 ASP B O 1
ATOM 5818 N N . VAL B 1 110 ? -0.126 -21.422 17.484 1 92.88 110 VAL B N 1
ATOM 5819 C CA . VAL B 1 110 ? 0.107 -22.578 16.625 1 92.88 110 VAL B CA 1
ATOM 5820 C C . VAL B 1 110 ? 1.521 -23.109 16.844 1 92.88 110 VAL B C 1
ATOM 5822 O O . VAL B 1 110 ? 2.391 -22.391 17.344 1 92.88 110 VAL B O 1
ATOM 5825 N N . ALA B 1 111 ? 1.743 -24.297 16.516 1 89.31 111 ALA B N 1
ATOM 5826 C CA . ALA B 1 111 ? 2.996 -24.984 16.828 1 89.31 111 ALA B CA 1
ATOM 5827 C C . ALA B 1 111 ? 4.152 -24.391 16.016 1 89.31 111 ALA B C 1
ATOM 5829 O O . ALA B 1 111 ? 3.967 -23.969 14.875 1 89.31 111 ALA B O 1
ATOM 5830 N N . ASP B 1 112 ? 5.312 -24.406 16.656 1 91.12 112 ASP B N 1
ATOM 5831 C CA . ASP B 1 112 ? 6.535 -24.156 15.898 1 91.12 112 ASP B CA 1
ATOM 5832 C C . ASP B 1 112 ? 6.832 -25.312 14.945 1 91.12 112 ASP B C 1
ATOM 5834 O O . ASP B 1 112 ? 6.48 -26.453 15.219 1 91.12 112 ASP B O 1
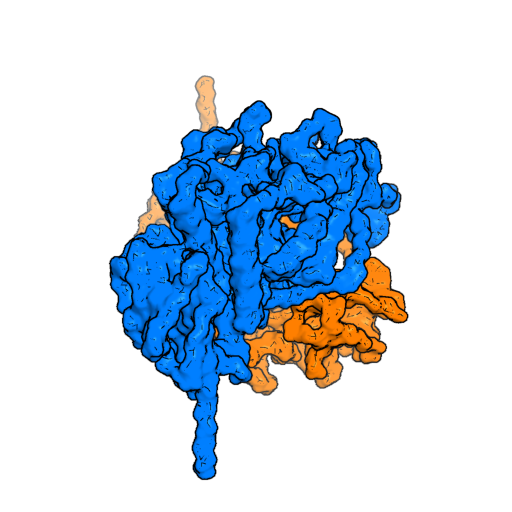ATOM 5838 N N . TYR B 1 113 ? 7.355 -25.016 13.891 1 96.06 113 TYR B N 1
ATOM 5839 C CA . TYR B 1 113 ? 7.66 -26.016 12.867 1 96.06 113 TYR B CA 1
ATOM 5840 C C . TYR B 1 113 ? 9.148 -26.016 12.531 1 96.06 113 TYR B C 1
ATOM 5842 O O . TYR B 1 113 ? 9.758 -24.953 12.383 1 96.06 113 TYR B O 1
ATOM 5850 N N . ASP B 1 114 ? 9.734 -27.219 12.461 1 95.62 114 ASP B N 1
ATOM 5851 C CA . ASP B 1 114 ? 11.133 -27.359 12.086 1 95.62 114 ASP B CA 1
ATOM 5852 C C . ASP B 1 114 ? 11.289 -27.5 10.578 1 95.62 114 ASP B C 1
ATOM 5854 O O . ASP B 1 114 ? 11.078 -28.578 10.023 1 95.62 114 ASP B O 1
ATOM 5858 N N . TRP B 1 115 ? 11.727 -26.531 9.977 1 95.69 115 TRP B N 1
ATOM 5859 C CA . TRP B 1 115 ? 11.898 -26.5 8.531 1 95.69 115 TRP B CA 1
ATOM 5860 C C . TRP B 1 115 ? 13.203 -27.188 8.117 1 95.69 115 TRP B C 1
ATOM 5862 O O . TRP B 1 115 ? 13.438 -27.422 6.934 1 95.69 115 TRP B O 1
ATOM 5872 N N . GLU B 1 116 ? 13.992 -27.484 9.148 1 94.31 116 GLU B N 1
ATOM 5873 C CA . GLU B 1 116 ? 15.289 -28.094 8.859 1 94.31 116 GLU B CA 1
ATOM 5874 C C . GLU B 1 116 ? 16.109 -27.203 7.934 1 94.31 116 GLU B C 1
ATOM 5876 O O . GLU B 1 116 ? 16.328 -26.031 8.211 1 94.31 116 GLU B O 1
ATOM 5881 N N . ASP B 1 117 ? 16.547 -27.641 6.809 1 90.94 117 ASP B N 1
ATOM 5882 C CA . ASP B 1 117 ? 17.422 -26.859 5.945 1 90.94 117 ASP B CA 1
ATOM 5883 C C . ASP B 1 117 ? 16.672 -26.312 4.742 1 90.94 117 ASP B C 1
ATOM 5885 O O . ASP B 1 117 ? 17.266 -25.922 3.738 1 90.94 117 ASP B O 1
ATOM 5889 N N . ASP B 1 118 ? 15.406 -26.234 4.879 1 95.12 118 ASP B N 1
ATOM 5890 C CA . ASP B 1 118 ? 14.594 -25.75 3.771 1 95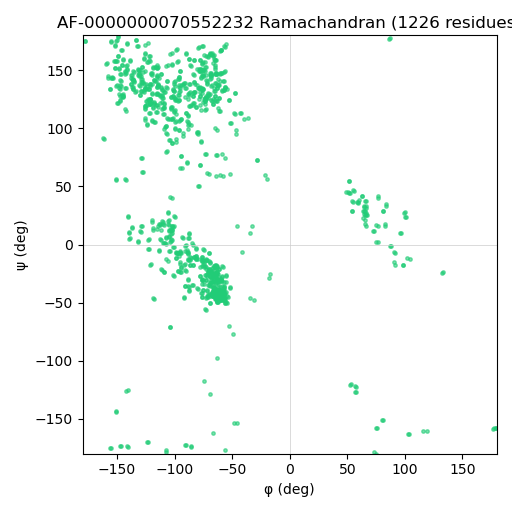.12 118 ASP B CA 1
ATOM 5891 C C . ASP B 1 118 ? 14.938 -24.297 3.432 1 95.12 118 ASP B C 1
ATOM 5893 O O . ASP B 1 118 ? 15.172 -23.484 4.328 1 95.12 118 ASP B O 1
ATOM 5897 N N . ARG B 1 119 ? 15.023 -24.031 2.156 1 92.75 119 ARG B N 1
ATOM 5898 C CA . ARG B 1 119 ? 15.227 -22.688 1.601 1 92.75 119 ARG B CA 1
ATOM 5899 C C . ARG B 1 119 ? 14.406 -22.5 0.328 1 92.75 119 ARG B C 1
ATOM 5901 O O . ARG B 1 119 ? 14.07 -23.469 -0.352 1 92.75 119 ARG B O 1
ATOM 5908 N N . PRO B 1 120 ? 14.109 -21.266 0.068 1 94.38 120 PRO B N 1
ATOM 5909 C CA . PRO B 1 120 ? 13.438 -21.031 -1.213 1 94.38 120 PRO B CA 1
ATOM 5910 C C . PRO B 1 120 ? 14.281 -21.469 -2.41 1 94.38 120 PRO B C 1
ATOM 5912 O O . PRO B 1 120 ? 15.5 -21.312 -2.396 1 94.38 120 PRO B O 1
ATOM 5915 N N . LEU B 1 121 ? 13.617 -21.922 -3.439 1 96.62 121 LEU B N 1
ATOM 5916 C CA . LEU B 1 121 ? 14.32 -22.422 -4.621 1 96.62 121 LEU B CA 1
ATOM 5917 C C . LEU B 1 121 ? 14.664 -21.281 -5.566 1 96.62 121 LEU B C 1
ATOM 5919 O O . LEU B 1 121 ? 15.711 -21.297 -6.219 1 96.62 121 LEU B O 1
ATOM 5923 N N . ASN B 1 122 ? 13.828 -20.266 -5.668 1 95.31 122 ASN B N 1
ATOM 5924 C CA . ASN B 1 122 ? 14.055 -19.031 -6.402 1 95.31 122 ASN B CA 1
ATOM 5925 C C . ASN B 1 122 ? 14.406 -19.297 -7.863 1 95.31 122 ASN B C 1
ATOM 5927 O O . ASN B 1 122 ? 15.383 -18.75 -8.383 1 95.31 122 ASN B O 1
ATOM 5931 N N . TYR B 1 123 ? 13.625 -20.188 -8.531 1 97.44 123 TYR B N 1
ATOM 5932 C CA . TYR B 1 123 ? 13.789 -20.344 -9.969 1 97.44 123 TYR B CA 1
ATOM 5933 C C . TYR B 1 123 ? 13.406 -19.078 -10.719 1 97.44 123 TYR B C 1
ATOM 5935 O O . TYR B 1 123 ? 12.43 -18.406 -10.367 1 97.44 123 TYR B O 1
ATOM 5943 N N . ASP B 1 124 ? 14.219 -18.734 -11.75 1 96.44 124 ASP B N 1
ATOM 5944 C CA . ASP B 1 124 ? 13.742 -17.703 -12.672 1 96.44 124 ASP B CA 1
ATOM 5945 C C . ASP B 1 124 ? 12.492 -18.172 -13.406 1 96.44 124 ASP B C 1
ATOM 5947 O O . ASP B 1 124 ? 12.359 -19.344 -13.742 1 96.44 124 ASP B O 1
ATOM 5951 N N . TYR B 1 125 ? 11.633 -17.25 -13.695 1 97.5 125 TYR B N 1
ATOM 5952 C CA . TYR B 1 125 ? 10.43 -17.594 -14.445 1 97.5 125 TYR B CA 1
ATOM 5953 C C . TYR B 1 125 ? 10.789 -18.359 -15.719 1 97.5 125 TYR B C 1
ATOM 5955 O O . TYR B 1 125 ? 10.07 -19.281 -16.125 1 97.5 125 TYR B O 1
ATOM 5963 N N . SER B 1 126 ? 11.859 -18.031 -16.375 1 96.38 126 SER B N 1
ATOM 5964 C CA . SER B 1 126 ? 12.258 -18.641 -17.641 1 96.38 126 SER B CA 1
ATOM 5965 C C . SER B 1 126 ? 12.586 -20.109 -17.453 1 96.38 126 SER B C 1
ATOM 5967 O O . SER B 1 126 ? 12.531 -20.891 -18.406 1 96.38 126 SER B O 1
ATOM 5969 N N . ASP B 1 127 ? 12.852 -20.516 -16.281 1 97.38 127 ASP B N 1
ATOM 5970 C CA . ASP B 1 127 ? 13.234 -21.906 -16.016 1 97.38 127 ASP B CA 1
ATOM 5971 C C . ASP B 1 127 ? 12.086 -22.688 -15.383 1 97.38 127 ASP B C 1
ATOM 5973 O O . ASP B 1 127 ? 12.25 -23.844 -15 1 97.38 127 ASP B O 1
ATOM 5977 N N . CYS B 1 128 ? 10.992 -22.094 -15.312 1 98.44 128 CYS B N 1
ATOM 5978 C CA . CYS B 1 128 ? 9.867 -22.719 -14.609 1 98.44 128 CYS B CA 1
ATOM 5979 C C . CYS B 1 128 ? 8.945 -23.438 -15.578 1 98.44 128 CYS B C 1
ATOM 5981 O O . CYS B 1 128 ? 8.812 -23.031 -16.734 1 98.44 128 CYS B O 1
ATOM 5983 N N . ILE B 1 129 ? 8.414 -24.484 -15.195 1 98.81 129 ILE B N 1
ATOM 5984 C CA . ILE B 1 129 ? 7.266 -25.188 -15.766 1 98.81 129 ILE B CA 1
ATOM 5985 C C . ILE B 1 129 ? 6.145 -25.266 -14.727 1 98.81 129 ILE B C 1
ATOM 5987 O O . ILE B 1 129 ? 6.223 -26.047 -13.781 1 98.81 129 ILE B O 1
ATOM 5991 N N . PHE B 1 130 ? 5.105 -24.484 -14.938 1 98.81 130 PHE B N 1
ATOM 5992 C CA . PHE B 1 130 ? 4.016 -24.359 -13.969 1 98.81 130 PHE B CA 1
ATOM 5993 C C . PHE B 1 130 ? 3.012 -25.5 -14.141 1 98.81 130 PHE B C 1
ATOM 5995 O O . PHE B 1 130 ? 2.697 -25.891 -15.266 1 98.81 130 PHE B O 1
ATOM 6002 N N . TYR B 1 131 ? 2.547 -26 -13.07 1 98.88 131 TYR B N 1
ATOM 6003 C CA . TYR B 1 131 ? 1.489 -27 -12.977 1 98.88 131 TYR B CA 1
ATOM 6004 C C . TYR B 1 131 ? 0.366 -26.516 -12.062 1 98.88 131 TYR B C 1
ATOM 6006 O O . TYR B 1 131 ? 0.541 -26.438 -10.844 1 98.88 131 TYR B O 1
ATOM 6014 N N . LYS B 1 132 ? -0.755 -26.188 -12.633 1 98.69 132 LYS B N 1
ATOM 6015 C CA . LYS B 1 132 ? -1.862 -25.625 -11.867 1 98.69 132 LYS B CA 1
ATOM 6016 C C . LYS B 1 132 ? -2.801 -26.719 -11.367 1 98.69 132 LYS B C 1
ATOM 6018 O O . LYS B 1 132 ? -3.189 -27.609 -12.133 1 98.69 132 LYS B O 1
ATOM 6023 N N . MET B 1 133 ? -3.184 -26.625 -10.094 1 98.62 133 MET B N 1
ATOM 6024 C CA . MET B 1 133 ? -4.023 -27.688 -9.555 1 98.62 133 MET B CA 1
ATOM 6025 C C . MET B 1 133 ? -4.91 -27.172 -8.43 1 98.62 133 MET B C 1
ATOM 6027 O O . MET B 1 133 ? -4.629 -26.109 -7.852 1 98.62 133 MET B O 1
ATOM 6031 N N . ASN B 1 134 ? -6.027 -27.781 -8.242 1 98.19 134 ASN B N 1
ATOM 6032 C CA . ASN B 1 134 ? -6.848 -27.688 -7.043 1 98.19 134 ASN B CA 1
ATOM 6033 C C . ASN B 1 134 ? -6.434 -28.719 -5.996 1 98.19 134 ASN B C 1
ATOM 6035 O O . ASN B 1 134 ? -6.316 -29.906 -6.305 1 98.19 134 ASN B O 1
ATOM 6039 N N . VAL B 1 135 ? -6.215 -28.234 -4.805 1 98.62 135 VAL B N 1
ATOM 6040 C CA . VAL B 1 135 ? -5.695 -29.141 -3.775 1 98.62 135 VAL B CA 1
ATOM 6041 C C . VAL B 1 135 ? -6.625 -30.344 -3.621 1 98.62 135 VAL B C 1
ATOM 6043 O O . VAL B 1 135 ? -6.168 -31.484 -3.617 1 98.62 135 VAL B O 1
ATOM 6046 N N . ARG B 1 136 ? -7.867 -30.125 -3.471 1 98.06 136 ARG B N 1
ATOM 6047 C CA . ARG B 1 136 ? -8.852 -31.172 -3.24 1 98.06 136 ARG B CA 1
ATOM 6048 C C . ARG B 1 136 ? -9.039 -32.031 -4.488 1 98.06 136 ARG B C 1
ATOM 6050 O O . ARG B 1 136 ? -8.852 -33.25 -4.438 1 98.06 136 ARG B O 1
ATOM 6057 N N . GLY B 1 137 ? -9.25 -31.453 -5.578 1 98.19 137 GLY B N 1
ATOM 6058 C CA . GLY B 1 137 ? -9.578 -32.156 -6.812 1 98.19 137 GLY B CA 1
ATOM 6059 C C . GLY B 1 137 ? -8.406 -32.938 -7.375 1 98.19 137 GLY B C 1
ATOM 6060 O O . GLY B 1 137 ? -8.609 -33.875 -8.141 1 98.19 137 GLY B O 1
ATOM 6061 N N . PHE B 1 138 ? -7.207 -32.656 -7.059 1 98.62 138 PHE B N 1
ATOM 6062 C CA . PHE B 1 138 ? -6.016 -33.281 -7.609 1 98.62 138 PHE B CA 1
ATOM 6063 C C . PHE B 1 138 ? -5.949 -34.75 -7.215 1 98.62 138 PHE B C 1
ATOM 6065 O O . PHE B 1 138 ? -5.539 -35.594 -8.008 1 98.62 138 PHE B O 1
ATOM 6072 N N . THR B 1 139 ? -6.438 -35.031 -5.895 1 98.62 139 THR B N 1
ATOM 6073 C CA . THR B 1 139 ? -6.254 -36.406 -5.445 1 98.62 139 THR B CA 1
ATOM 6074 C C . THR B 1 139 ? -7.547 -36.969 -4.859 1 98.62 139 THR B C 1
ATOM 6076 O O . THR B 1 139 ? -7.578 -38.094 -4.383 1 98.62 139 THR B O 1
ATOM 6079 N N . LYS B 1 140 ? -8.594 -36.25 -4.867 1 98.12 140 LYS B N 1
ATOM 6080 C CA . LYS B 1 140 ? -9.82 -36.688 -4.191 1 98.12 140 LYS B CA 1
ATOM 6081 C C . LYS B 1 140 ? -10.422 -37.906 -4.855 1 98.12 140 LYS B C 1
ATOM 6083 O O . LYS B 1 140 ? -11.07 -38.75 -4.199 1 98.12 140 LYS B O 1
ATOM 6088 N N . SER B 1 141 ? -10.25 -38.031 -6.145 1 98 141 SER B N 1
ATOM 6089 C CA . SER B 1 141 ? -10.797 -39.188 -6.879 1 98 141 SER B CA 1
ATOM 6090 C C . SER B 1 141 ? -10.25 -40.5 -6.344 1 98 141 SER B C 1
ATOM 6092 O O . SER B 1 141 ? -9.078 -40.562 -5.965 1 98 141 SER B O 1
ATOM 6094 N N . ARG B 1 142 ? -11.055 -41.5 -6.41 1 95.88 142 ARG B N 1
ATOM 6095 C CA . ARG B 1 142 ? -10.617 -42.812 -6 1 95.88 142 ARG B CA 1
ATOM 6096 C C . ARG B 1 142 ? -9.508 -43.344 -6.906 1 95.88 142 ARG B C 1
ATOM 6098 O O . ARG B 1 142 ? -8.672 -44.125 -6.48 1 95.88 142 ARG B O 1
ATOM 6105 N N . THR B 1 143 ? -9.469 -42.812 -8.047 1 97.31 143 THR B N 1
ATOM 6106 C CA . THR B 1 143 ? -8.5 -43.281 -9.039 1 97.31 143 THR B CA 1
ATOM 6107 C C . THR B 1 143 ? -7.102 -42.75 -8.719 1 97.31 143 THR B C 1
ATOM 6109 O O . THR B 1 143 ? -6.113 -43.25 -9.273 1 97.31 143 THR B O 1
ATOM 6112 N N . SER B 1 144 ? -6.984 -41.844 -7.812 1 97.25 144 SER B N 1
ATOM 6113 C CA . SER B 1 144 ? -5.676 -41.312 -7.453 1 97.25 144 SER B CA 1
ATOM 6114 C C . SER B 1 144 ? -4.863 -42.344 -6.656 1 97.25 144 SER B C 1
ATOM 6116 O O . SER B 1 144 ? -3.631 -42.281 -6.629 1 97.25 144 SER B O 1
ATOM 6118 N N . LYS B 1 145 ? -5.547 -43.188 -5.902 1 96 145 LYS B N 1
ATOM 6119 C CA . LYS B 1 145 ? -4.988 -44.281 -5.129 1 96 145 LYS B CA 1
ATOM 6120 C C . LYS B 1 145 ? -4.102 -43.75 -3.998 1 96 145 LYS B C 1
ATOM 6122 O O . LYS B 1 145 ? -3.174 -44.438 -3.568 1 96 145 LYS B O 1
ATOM 6127 N N . VAL B 1 146 ? -4.324 -42.594 -3.568 1 96.12 146 VAL B N 1
ATOM 6128 C CA . VAL B 1 146 ? -3.555 -42.062 -2.449 1 96.12 146 VAL B CA 1
ATOM 6129 C C . VAL B 1 146 ? -4.34 -42.25 -1.151 1 96.12 146 VAL B C 1
ATOM 6131 O O . VAL B 1 146 ? -5.562 -42.406 -1.176 1 96.12 146 VAL B O 1
ATOM 6134 N N . LYS B 1 147 ? -3.627 -42.25 -0.097 1 94.38 147 LYS B N 1
ATOM 6135 C CA . LYS B 1 147 ? -4.234 -42.5 1.206 1 94.38 147 LYS B CA 1
ATOM 6136 C C . LYS B 1 147 ? -5.059 -41.312 1.669 1 94.38 147 LYS B C 1
ATOM 6138 O O . LYS B 1 147 ? -6.254 -41.438 1.949 1 94.38 147 LYS B O 1
ATOM 6143 N N . ASP B 1 148 ? -4.488 -40.156 1.758 1 96.25 148 ASP B N 1
ATOM 6144 C CA . ASP B 1 148 ? -5.152 -38.938 2.223 1 96.25 148 ASP B CA 1
ATOM 6145 C C . ASP B 1 148 ? -5.707 -38.125 1.05 1 96.25 148 ASP B C 1
ATOM 6147 O O . ASP B 1 148 ? -5.234 -37.031 0.764 1 96.25 148 ASP B O 1
ATOM 6151 N N . LYS B 1 149 ? -6.816 -38.594 0.504 1 97.12 149 LYS B N 1
ATOM 6152 C CA . LYS B 1 149 ? -7.379 -38.031 -0.725 1 97.12 149 LYS B CA 1
ATOM 6153 C C . LYS B 1 149 ? -7.895 -36.625 -0.507 1 97.12 149 LYS B C 1
ATOM 6155 O O . LYS B 1 149 ? -8.516 -36.312 0.518 1 97.12 149 LYS B O 1
ATOM 6160 N N . GLY B 1 150 ? -7.578 -35.812 -1.472 1 97.88 150 GLY B N 1
ATOM 6161 C CA . GLY B 1 150 ? -8.117 -34.469 -1.503 1 97.88 150 GLY B CA 1
ATOM 6162 C C . GLY B 1 150 ? -7.473 -33.531 -0.491 1 97.88 150 GLY B C 1
ATOM 6163 O O . GLY B 1 150 ? -8.055 -32.5 -0.123 1 97.88 150 GLY B O 1
ATOM 6164 N N . THR B 1 151 ? -6.305 -33.875 0.054 1 98.12 151 THR B N 1
ATOM 6165 C CA . THR B 1 151 ? -5.672 -33.094 1.109 1 98.12 151 THR B CA 1
ATOM 6166 C C . THR B 1 151 ? -4.254 -32.719 0.706 1 98.12 151 THR B C 1
ATOM 6168 O O . THR B 1 151 ? -3.76 -33.125 -0.342 1 98.12 151 THR B O 1
ATOM 6171 N N . PHE B 1 152 ? -3.621 -31.828 1.55 1 98.44 152 PHE B N 1
ATOM 6172 C CA . PHE B 1 152 ? -2.232 -31.438 1.343 1 98.44 152 PHE B CA 1
ATOM 6173 C C . PHE B 1 152 ? -1.322 -32.656 1.332 1 98.44 152 PHE B C 1
ATOM 6175 O O . PHE B 1 152 ? -0.449 -32.781 0.471 1 98.44 152 PHE B O 1
ATOM 6182 N N . SER B 1 153 ? -1.551 -33.562 2.211 1 97.5 153 SER B N 1
ATOM 6183 C CA . SER B 1 153 ? -0.751 -34.781 2.289 1 97.5 153 SER B CA 1
ATOM 6184 C C . SER B 1 153 ? -0.904 -35.625 1.026 1 97.5 153 SER B C 1
ATOM 6186 O O . SER B 1 153 ? 0.033 -36.312 0.614 1 97.5 153 SER B O 1
ATOM 6188 N N . GLY B 1 154 ? -2.082 -35.562 0.456 1 98.06 154 GLY B N 1
ATOM 6189 C CA . GLY B 1 154 ? -2.295 -36.281 -0.793 1 98.06 154 GLY B CA 1
ATOM 6190 C C . GLY B 1 154 ? -1.373 -35.812 -1.907 1 98.06 154 GLY B C 1
ATOM 6191 O O . GLY B 1 154 ? -0.988 -36.625 -2.768 1 98.06 154 GLY B O 1
ATOM 6192 N N . ILE B 1 155 ? -1.006 -34.625 -1.93 1 98.56 155 ILE B N 1
ATOM 6193 C CA . ILE B 1 155 ? -0.117 -34.062 -2.939 1 98.56 155 ILE B CA 1
ATOM 6194 C C . ILE B 1 155 ? 1.272 -34.688 -2.809 1 98.56 155 ILE B C 1
ATOM 6196 O O . ILE B 1 155 ? 1.938 -34.938 -3.812 1 98.56 155 ILE B O 1
ATOM 6200 N N . ILE B 1 156 ? 1.707 -34.938 -1.565 1 98 156 ILE B N 1
ATOM 6201 C CA . ILE B 1 156 ? 3.029 -35.5 -1.306 1 98 156 ILE B CA 1
ATOM 6202 C C . ILE B 1 156 ? 3.174 -36.812 -2.023 1 98 156 ILE B C 1
ATOM 6204 O O . ILE B 1 156 ? 4.234 -37.125 -2.576 1 98 156 ILE B O 1
ATOM 6208 N N . ASN B 1 157 ? 2.104 -37.562 -2.09 1 97.19 157 ASN B N 1
ATOM 6209 C CA . ASN B 1 157 ? 2.121 -38.844 -2.729 1 97.19 157 ASN B CA 1
ATOM 6210 C C . ASN B 1 157 ? 2.338 -38.75 -4.234 1 97.19 157 ASN B C 1
ATOM 6212 O O . ASN B 1 157 ? 2.76 -39.719 -4.879 1 97.19 157 ASN B O 1
ATOM 6216 N N . LYS B 1 158 ? 2.1 -37.656 -4.797 1 98.31 158 LYS B N 1
ATOM 6217 C CA . LYS B 1 158 ? 2.197 -37.469 -6.242 1 98.31 158 LYS B CA 1
ATOM 6218 C C . LYS B 1 158 ? 3.482 -36.75 -6.617 1 98.31 158 LYS B C 1
ATOM 6220 O O . LYS B 1 158 ? 3.711 -36.438 -7.789 1 98.31 158 LYS B O 1
ATOM 6225 N N . ILE B 1 159 ? 4.363 -36.469 -5.66 1 98.5 159 ILE B N 1
ATOM 6226 C CA . ILE B 1 159 ? 5.598 -35.719 -5.91 1 98.5 159 ILE B CA 1
ATOM 6227 C C . ILE B 1 159 ? 6.461 -36.5 -6.906 1 98.5 159 ILE B C 1
ATOM 6229 O O . ILE B 1 159 ? 6.992 -35.906 -7.855 1 98.5 159 ILE B O 1
ATOM 6233 N N . PRO B 1 160 ? 6.621 -37.844 -6.797 1 98.31 160 PRO B N 1
ATOM 6234 C CA . PRO B 1 160 ? 7.414 -38.562 -7.797 1 98.31 160 PRO B CA 1
ATOM 6235 C C . PRO B 1 160 ? 6.883 -38.375 -9.219 1 98.31 160 PRO B C 1
ATOM 6237 O O . PRO B 1 160 ? 7.668 -38.219 -10.156 1 98.31 160 PRO B O 1
ATOM 6240 N N . TYR B 1 161 ? 5.59 -38.375 -9.328 1 98.25 161 TYR B N 1
ATOM 6241 C CA . TYR B 1 161 ? 4.973 -38.156 -10.633 1 98.25 161 TYR B CA 1
ATOM 6242 C C . TYR B 1 161 ? 5.328 -36.781 -11.188 1 98.25 161 TYR B C 1
ATOM 6244 O O . TYR B 1 161 ? 5.711 -36.656 -12.352 1 98.25 161 TYR B O 1
ATOM 6252 N N . LEU B 1 162 ? 5.172 -35.781 -10.383 1 98.75 162 LEU B N 1
ATOM 6253 C CA . LEU B 1 162 ? 5.441 -34.406 -10.789 1 98.75 162 LEU B CA 1
ATOM 6254 C C . LEU B 1 162 ? 6.906 -34.219 -11.195 1 98.75 162 LEU B C 1
ATOM 6256 O O . LEU B 1 162 ? 7.207 -33.531 -12.172 1 98.75 162 LEU B O 1
ATOM 6260 N N . LYS B 1 163 ? 7.73 -34.812 -10.43 1 98.19 163 LYS B N 1
ATOM 6261 C CA . LYS B 1 163 ? 9.164 -34.75 -10.734 1 98.19 163 LYS B CA 1
ATOM 6262 C C . LYS B 1 163 ? 9.461 -35.438 -12.07 1 98.19 163 LYS B C 1
ATOM 6264 O O . LYS B 1 163 ? 10.219 -34.875 -12.883 1 98.19 163 LYS B O 1
ATOM 6269 N N . GLU B 1 164 ? 8.875 -36.594 -12.242 1 98.12 164 GLU B N 1
ATOM 6270 C CA . GLU B 1 164 ? 9.07 -37.281 -13.5 1 98.12 164 GLU B CA 1
ATOM 6271 C C . GLU B 1 164 ? 8.555 -36.469 -14.688 1 98.12 164 GLU B C 1
ATOM 6273 O O . GLU B 1 164 ? 9.156 -36.5 -15.758 1 98.12 164 GLU B O 1
ATOM 6278 N N . LEU B 1 165 ? 7.496 -35.844 -14.508 1 98.5 165 LEU B N 1
ATOM 6279 C CA . LEU B 1 165 ? 6.902 -35 -15.547 1 98.5 165 LEU B CA 1
ATOM 6280 C C . LEU B 1 165 ? 7.777 -33.812 -15.852 1 98.5 165 LEU B C 1
ATOM 6282 O O . LEU B 1 165 ? 7.734 -33.25 -16.969 1 98.5 165 LEU B O 1
ATOM 6286 N N . GLY B 1 166 ? 8.531 -33.344 -14.914 1 98.44 166 GLY B N 1
ATOM 6287 C CA . GLY B 1 166 ? 9.445 -32.25 -15.109 1 98.44 166 GLY B CA 1
ATOM 6288 C C . GLY B 1 166 ? 8.906 -30.922 -14.57 1 98.44 166 GLY B C 1
ATOM 6289 O O . GLY B 1 166 ? 9.383 -29.844 -14.945 1 98.44 166 GLY B O 1
ATOM 6290 N N . ILE B 1 167 ? 8.023 -31 -13.664 1 98.81 167 ILE B N 1
ATOM 6291 C CA . ILE B 1 167 ? 7.387 -29.812 -13.102 1 98.81 167 ILE B CA 1
ATOM 6292 C C . ILE B 1 167 ? 8.336 -29.125 -12.125 1 98.81 167 ILE B C 1
ATOM 6294 O O . ILE B 1 167 ? 8.977 -29.781 -11.297 1 98.81 167 ILE B O 1
ATOM 6298 N N . THR B 1 168 ? 8.43 -27.781 -12.234 1 98.81 168 THR B N 1
ATOM 6299 C CA . THR B 1 168 ? 9.312 -27.031 -11.344 1 98.81 168 THR B CA 1
ATOM 6300 C C . THR B 1 168 ? 8.5 -26.219 -10.344 1 98.81 168 THR B C 1
ATOM 6302 O O . THR B 1 168 ? 9.023 -25.797 -9.305 1 98.81 168 THR B O 1
ATOM 6305 N N . THR B 1 169 ? 7.289 -25.922 -10.688 1 98.88 169 THR B N 1
ATOM 6306 C CA . THR B 1 169 ? 6.473 -25.031 -9.867 1 98.88 169 THR B CA 1
ATOM 6307 C C . THR B 1 169 ? 5.008 -25.453 -9.898 1 98.88 169 THR B C 1
ATOM 6309 O O . THR B 1 169 ? 4.43 -25.625 -10.977 1 98.88 169 THR B O 1
ATOM 6312 N N . ILE B 1 170 ? 4.41 -25.625 -8.781 1 98.88 170 ILE B N 1
ATOM 6313 C CA . ILE B 1 170 ? 2.973 -25.875 -8.75 1 98.88 170 ILE B CA 1
ATOM 6314 C C . ILE B 1 170 ? 2.238 -24.594 -8.391 1 98.88 170 ILE B C 1
ATOM 6316 O O . ILE B 1 170 ? 2.719 -23.797 -7.578 1 98.88 170 ILE B O 1
ATOM 6320 N N . GLU B 1 171 ? 1.173 -24.328 -8.992 1 98.69 171 GLU B N 1
ATOM 6321 C CA . GLU B 1 171 ? 0.247 -23.25 -8.656 1 98.69 171 GLU B CA 1
ATOM 6322 C C . GLU B 1 171 ? -1.053 -23.797 -8.07 1 98.69 171 GLU B C 1
ATOM 6324 O O . GLU B 1 171 ? -1.842 -24.422 -8.789 1 98.69 171 GLU B O 1
ATOM 6329 N N . LEU B 1 172 ? -1.228 -23.516 -6.812 1 98.81 172 LEU B N 1
ATOM 6330 C CA . LEU B 1 172 ? -2.441 -23.969 -6.137 1 98.81 172 LEU B CA 1
ATOM 6331 C C . LEU B 1 172 ? -3.566 -22.953 -6.316 1 98.81 172 LEU B C 1
ATOM 6333 O O . LEU B 1 172 ? -3.344 -21.734 -6.207 1 98.81 172 LEU B O 1
ATOM 6337 N N . GLN B 1 173 ? -4.723 -23.5 -6.711 1 98.25 173 GLN B N 1
ATOM 6338 C CA . GLN B 1 173 ? -5.895 -22.656 -6.465 1 98.25 173 GLN B CA 1
ATOM 6339 C C . GLN B 1 173 ? -6.004 -22.297 -4.984 1 98.25 173 GLN B C 1
ATOM 6341 O O . GLN B 1 173 ? -5.227 -22.781 -4.16 1 98.25 173 GLN B O 1
ATOM 6346 N N . PRO B 1 174 ? -6.891 -21.391 -4.617 1 97.75 174 PRO B N 1
ATOM 6347 C CA . PRO B 1 174 ? -6.906 -20.938 -3.227 1 97.75 174 PRO B CA 1
ATOM 6348 C C . PRO B 1 174 ? -6.859 -22.078 -2.221 1 97.75 174 PRO B C 1
ATOM 6350 O O . PRO B 1 174 ? -7.617 -23.047 -2.342 1 97.75 174 PRO B O 1
ATOM 6353 N N . ALA B 1 175 ? -5.984 -21.938 -1.319 1 98.62 175 ALA B N 1
ATOM 6354 C CA . ALA B 1 175 ? -5.836 -22.953 -0.278 1 98.62 175 ALA B CA 1
ATOM 6355 C C . ALA B 1 175 ? -5.832 -22.312 1.109 1 98.62 175 ALA B C 1
ATOM 6357 O O . ALA B 1 175 ? -5.383 -22.922 2.08 1 98.62 175 ALA B O 1
ATOM 6358 N N . TYR B 1 176 ? -6.184 -21.016 1.231 1 98.19 176 TYR B N 1
ATOM 6359 C CA . TYR B 1 176 ? -6.488 -20.375 2.512 1 98.19 176 TYR B CA 1
ATOM 6360 C C . TYR B 1 176 ? -7.902 -20.719 2.965 1 98.19 176 TYR B C 1
ATOM 6362 O O . TYR B 1 176 ? -8.68 -21.312 2.203 1 98.19 176 TYR B O 1
ATOM 6370 N N . GLU B 1 177 ? -8.258 -20.422 4.168 1 98.06 177 GLU B N 1
ATOM 6371 C CA . GLU B 1 177 ? -9.57 -20.781 4.699 1 98.06 177 GLU B CA 1
ATOM 6372 C C . GLU B 1 177 ? -10.672 -19.906 4.094 1 98.06 177 GLU B C 1
ATOM 6374 O O . GLU B 1 177 ? -11.188 -19 4.75 1 98.06 177 GLU B O 1
ATOM 6379 N N . PHE B 1 178 ? -11.047 -20.234 2.861 1 96.12 178 PHE B N 1
ATOM 6380 C CA . PHE B 1 178 ? -12.141 -19.531 2.193 1 96.12 178 PHE B CA 1
ATOM 6381 C C . PHE B 1 178 ? -13.484 -20.109 2.611 1 96.12 178 PHE B C 1
ATOM 6383 O O . PHE B 1 178 ? -13.555 -21.25 3.104 1 96.12 178 PHE B O 1
ATOM 6390 N N . ASP B 1 179 ? -14.562 -19.391 2.477 1 94 179 ASP B N 1
ATOM 6391 C CA . ASP B 1 179 ? -15.898 -19.797 2.895 1 94 179 ASP B CA 1
ATOM 6392 C C . ASP B 1 179 ? -16.656 -20.469 1.749 1 94 179 ASP B C 1
ATOM 6394 O O . ASP B 1 179 ? -17.359 -19.797 0.984 1 94 179 ASP B O 1
ATOM 6398 N N . GLU B 1 180 ? -16.594 -21.766 1.678 1 92.88 180 GLU B N 1
ATOM 6399 C CA . GLU B 1 180 ? -17.094 -22.484 0.504 1 92.88 180 GLU B CA 1
ATOM 6400 C C . GLU B 1 180 ? -18.609 -22.641 0.542 1 92.88 180 GLU B C 1
ATOM 6402 O O . GLU B 1 180 ? -19.219 -22.984 -0.469 1 92.88 180 GLU B O 1
ATOM 6407 N N . ILE B 1 181 ? -19.234 -22.359 1.716 1 91.06 181 ILE B N 1
ATOM 6408 C CA . ILE B 1 181 ? -20.672 -22.594 1.76 1 91.06 181 ILE B CA 1
ATOM 6409 C C . ILE B 1 181 ? -21.359 -21.469 2.514 1 91.06 181 ILE B C 1
ATOM 6411 O O . ILE B 1 181 ? -22.516 -21.609 2.926 1 91.06 181 ILE B O 1
ATOM 6415 N N . GLY B 1 182 ? -20.641 -20.406 2.816 1 87.69 182 GLY B N 1
ATOM 6416 C CA . GLY B 1 182 ? -21.219 -19.297 3.553 1 87.69 182 GLY B CA 1
ATOM 6417 C C . GLY B 1 182 ? -21.375 -19.578 5.035 1 87.69 182 GLY B C 1
ATOM 6418 O O . GLY B 1 182 ? -22.406 -19.281 5.629 1 87.69 182 GLY B O 1
ATOM 6419 N N . ARG B 1 183 ? -20.406 -20.172 5.57 1 87.19 183 ARG B N 1
ATOM 6420 C CA . ARG B 1 183 ? -20.359 -20.578 6.969 1 87.19 183 ARG B CA 1
ATOM 6421 C C . ARG B 1 183 ? -20.266 -19.375 7.895 1 87.19 183 ARG B C 1
ATOM 6423 O O . ARG B 1 183 ? -20.766 -19.422 9.023 1 87.19 183 ARG B O 1
ATOM 6430 N N . PHE B 1 184 ? -19.688 -18.266 7.402 1 90.94 184 PHE B N 1
ATOM 6431 C CA . PHE B 1 184 ? -19.328 -17.156 8.266 1 90.94 184 PHE B CA 1
ATOM 6432 C C . PHE B 1 184 ? -20.094 -15.898 7.883 1 90.94 184 PHE B C 1
ATOM 6434 O O . PHE B 1 184 ? -19.734 -15.195 6.941 1 90.94 184 PHE B O 1
ATOM 6441 N N . PRO B 1 185 ? -21.031 -15.531 8.602 1 85.56 185 PRO B N 1
ATOM 6442 C CA . PRO B 1 185 ? -21.828 -14.352 8.281 1 85.56 185 PRO B CA 1
ATOM 6443 C C . PRO B 1 185 ? -21 -13.078 8.203 1 85.56 185 PRO B C 1
ATOM 6445 O O . PRO B 1 185 ? -21.328 -12.156 7.449 1 85.56 185 PRO B O 1
ATOM 6448 N N . GLN B 1 186 ? -19.938 -13 8.945 1 88.12 186 GLN B N 1
ATOM 6449 C CA . GLN B 1 186 ? -19.109 -11.797 8.984 1 88.12 186 GLN B CA 1
ATOM 6450 C C . GLN B 1 186 ? -18.453 -11.547 7.629 1 88.12 186 GLN B C 1
ATOM 6452 O O . GLN B 1 186 ? -17.969 -10.438 7.363 1 88.12 186 GLN B O 1
ATOM 6457 N N . LEU B 1 187 ? -18.391 -12.555 6.758 1 85.75 187 LEU B N 1
ATOM 6458 C CA . LEU B 1 187 ? -17.75 -12.422 5.453 1 85.75 187 LEU B CA 1
ATOM 6459 C C . LEU B 1 187 ? -18.766 -12.062 4.379 1 85.75 187 LEU B C 1
ATOM 6461 O O . LEU B 1 187 ? -18.391 -11.773 3.238 1 85.75 187 LEU B O 1
ATOM 6465 N N . THR B 1 188 ? -19.953 -12.25 4.543 1 67.44 188 THR B N 1
ATOM 6466 C CA . THR B 1 188 ? -21 -12.008 3.562 1 67.44 188 THR B CA 1
ATOM 6467 C C . THR B 1 188 ? -21.5 -10.57 3.654 1 67.44 188 THR B C 1
ATOM 6469 O O . THR B 1 188 ? -21.531 -9.984 4.742 1 67.44 188 THR B O 1
ATOM 6472 N N . ASP B 1 189 ? -20.891 -9.758 2.479 1 53.91 189 ASP B N 1
ATOM 6473 C CA . ASP B 1 189 ? -21.531 -8.445 2.395 1 53.91 189 ASP B CA 1
ATOM 6474 C C . ASP B 1 189 ? -23.047 -8.562 2.521 1 53.91 189 ASP B C 1
ATOM 6476 O O . ASP B 1 189 ? -23.781 -7.648 2.129 1 53.91 189 ASP B O 1
ATOM 6480 N N . THR B 1 190 ? -23.797 -9.172 2.805 1 39.81 190 THR B N 1
ATOM 6481 C CA . THR B 1 190 ? -25.156 -8.633 2.766 1 39.81 190 THR B CA 1
ATOM 6482 C C . THR B 1 190 ? -25.172 -7.145 3.082 1 39.81 190 THR B C 1
ATOM 6484 O O . THR B 1 190 ? -26.203 -6.582 3.447 1 39.81 190 THR B O 1
ATOM 6487 N N . ILE B 1 191 ? -24.078 -6.191 3.102 1 31.84 191 ILE B N 1
ATOM 6488 C CA . ILE B 1 191 ? -24.016 -5.039 2.205 1 31.84 191 ILE B CA 1
ATOM 6489 C C . ILE B 1 191 ? -23.547 -5.484 0.826 1 31.84 191 ILE B C 1
ATOM 6491 O O . ILE B 1 191 ? -22.484 -6.105 0.7 1 31.84 191 ILE B O 1
ATOM 6495 N N . MET B 1 192 ? -24.234 -5.262 -0.473 1 28.64 192 MET B N 1
ATOM 6496 C CA . MET B 1 192 ? -24.312 -5.602 -1.891 1 28.64 192 MET B CA 1
ATOM 6497 C C . MET B 1 192 ? -22.969 -5.348 -2.586 1 28.64 192 MET B C 1
ATOM 6499 O O . MET B 1 192 ? -22.125 -4.625 -2.064 1 28.64 192 MET B O 1
ATOM 6503 N N . SER B 1 193 ? -22.891 -5.605 -4.23 1 27.36 193 SER B N 1
ATOM 6504 C CA . SER B 1 193 ? -22.078 -5.777 -5.438 1 27.36 193 SER B CA 1
ATOM 6505 C C . SER B 1 193 ? -21.281 -4.523 -5.758 1 27.36 193 SER B C 1
ATOM 6507 O O . SER B 1 193 ? -21.859 -3.482 -6.094 1 27.36 193 SER B O 1
ATOM 6509 N N . LYS B 1 194 ? -20.547 -3.826 -5.398 1 26.22 194 LYS B N 1
ATOM 6510 C CA . LYS B 1 194 ? -20.281 -2.715 -6.309 1 26.22 194 LYS B CA 1
ATOM 6511 C C . LYS B 1 194 ? -19.938 -3.219 -7.707 1 26.22 194 LYS B C 1
ATOM 6513 O O . LYS B 1 194 ? -20.109 -2.492 -8.688 1 26.22 194 LYS B O 1
ATOM 6518 N N . TYR B 1 195 ? -18.906 -3.838 -8.188 1 25 195 TYR B N 1
ATOM 6519 C CA . TYR B 1 195 ? -18.922 -4.027 -9.641 1 25 195 TYR B CA 1
ATOM 6520 C C . TYR B 1 195 ? -20.047 -4.973 -10.055 1 25 195 TYR B C 1
ATOM 6522 O O . TYR B 1 195 ? -20.609 -5.672 -9.219 1 25 195 TYR B O 1
ATOM 6530 N N . GLY B 1 196 ? -20.203 -5.715 -11.336 1 23.39 196 GLY B N 1
ATOM 6531 C CA . GLY B 1 196 ? -21.266 -6.375 -12.078 1 23.39 196 GLY B CA 1
ATOM 6532 C C . GLY B 1 196 ? -21.859 -7.559 -11.352 1 23.39 196 GLY B C 1
ATOM 6533 O O . GLY B 1 196 ? -23.078 -7.609 -11.125 1 23.39 196 GLY B O 1
ATOM 6534 N N . ALA B 1 197 ? -21.531 -8.922 -11.547 1 23.09 197 ALA B N 1
ATOM 6535 C CA . ALA B 1 197 ? -22.672 -9.836 -11.539 1 23.09 197 ALA B CA 1
ATOM 6536 C C . ALA B 1 197 ? -23.391 -9.82 -10.18 1 23.09 197 ALA B C 1
ATOM 6538 O O . ALA B 1 197 ? -22.75 -9.633 -9.148 1 23.09 197 ALA B O 1
ATOM 6539 N N . GLY B 1 198 ? -24.672 -9.43 -9.984 1 25.94 198 GLY B N 1
ATOM 6540 C CA . GLY B 1 198 ? -25.906 -9.492 -9.234 1 25.94 198 GLY B CA 1
ATOM 6541 C C . GLY B 1 198 ? -26 -10.703 -8.336 1 25.94 198 GLY B C 1
ATOM 6542 O O . GLY B 1 198 ? -27.062 -10.992 -7.777 1 25.94 198 GLY B O 1
ATOM 6543 N N . THR B 1 199 ? -25.344 -11.852 -8.539 1 25.72 199 THR B N 1
ATOM 6544 C CA . THR B 1 199 ? -26.141 -12.93 -7.957 1 25.72 199 THR B CA 1
ATOM 6545 C C . THR B 1 199 ? -26.266 -12.758 -6.445 1 25.72 199 THR B C 1
ATOM 6547 O O . THR B 1 199 ? -25.25 -12.688 -5.746 1 25.72 199 THR B O 1
ATOM 6550 N N . HIS B 1 200 ? -27.109 -11.867 -5.996 1 29.34 200 HIS B N 1
ATOM 6551 C CA . HIS B 1 200 ? -27.766 -12 -4.703 1 29.34 200 HIS B CA 1
ATOM 6552 C C . HIS B 1 200 ? -27.781 -13.445 -4.23 1 29.34 200 HIS B C 1
ATOM 6554 O O . HIS B 1 200 ? -28.469 -14.289 -4.816 1 29.34 200 HIS B O 1
ATOM 6560 N N . TYR B 1 201 ? -26.734 -14.141 -4.035 1 30.75 201 TYR B N 1
ATOM 6561 C CA . TYR B 1 201 ? -27 -15.484 -3.523 1 30.75 201 TYR B CA 1
ATOM 6562 C C . TYR B 1 201 ? -27.766 -15.422 -2.207 1 30.75 201 TYR B C 1
ATOM 6564 O O . TYR B 1 201 ? -27.25 -14.93 -1.204 1 30.75 201 TYR B O 1
ATOM 6572 N N . SER B 1 202 ? -28.969 -14.828 -2.098 1 32.38 202 SER B N 1
ATOM 6573 C CA . SER B 1 202 ? -29.844 -15.375 -1.069 1 32.38 202 SER B CA 1
ATOM 6574 C C . SER B 1 202 ? -29.562 -16.844 -0.821 1 32.38 202 SER B C 1
ATOM 6576 O O . SER B 1 202 ? -29.828 -17.688 -1.677 1 32.38 202 SER B O 1
ATOM 6578 N N . VAL B 1 203 ? -28.5 -17.219 -0.194 1 36.84 203 VAL B N 1
ATOM 6579 C CA . VAL B 1 203 ? -28.188 -18.641 -0.027 1 36.84 203 VAL B CA 1
ATOM 6580 C C . VAL B 1 203 ? -29.344 -19.344 0.66 1 36.84 203 VAL B C 1
ATOM 6582 O O . VAL B 1 203 ? -29.656 -19.078 1.823 1 36.84 203 VAL B O 1
ATOM 6585 N N . ASP B 1 204 ? -30.391 -19.625 0.144 1 38.31 204 ASP B N 1
ATOM 6586 C CA . ASP B 1 204 ? -31.234 -20.703 0.624 1 38.31 204 ASP B CA 1
ATOM 6587 C C . ASP B 1 204 ? -30.391 -21.906 1.034 1 38.31 204 ASP B C 1
ATOM 6589 O O . ASP B 1 204 ? -29.609 -22.422 0.238 1 38.31 204 ASP B O 1
ATOM 6593 N N . LYS B 1 205 ? -30.25 -22.203 2.303 1 44.28 205 LYS B N 1
ATOM 6594 C CA . LYS B 1 205 ? -29.516 -23.359 2.832 1 44.28 205 LYS B CA 1
ATOM 6595 C C . LYS B 1 205 ? -29.578 -24.547 1.876 1 44.28 205 LYS B C 1
ATOM 6597 O O . LYS B 1 205 ? -28.594 -25.266 1.711 1 44.28 205 LYS B O 1
ATOM 6602 N N . ASN B 1 206 ? -30.781 -24.797 1.436 1 46.41 206 ASN B N 1
ATOM 6603 C CA . ASN B 1 206 ? -31.031 -25.953 0.583 1 46.41 206 ASN B CA 1
ATOM 6604 C C . ASN B 1 206 ? -30.438 -25.766 -0.808 1 46.41 206 ASN B C 1
ATOM 6606 O O . ASN B 1 206 ? -30.312 -26.734 -1.565 1 46.41 206 ASN B O 1
ATOM 6610 N N . THR B 1 207 ? -30.219 -24.422 -1.256 1 50 207 THR B N 1
ATOM 6611 C CA . THR B 1 207 ? -29.828 -24.172 -2.641 1 50 207 THR B CA 1
ATOM 6612 C C . THR B 1 207 ? -28.391 -23.656 -2.717 1 50 207 THR B C 1
ATOM 6614 O O . THR B 1 207 ? -27.953 -23.203 -3.775 1 50 207 THR B O 1
ATOM 6617 N N . ARG B 1 208 ? -27.594 -23.75 -1.574 1 60.38 208 ARG B N 1
ATOM 6618 C CA . ARG B 1 208 ? -26.281 -23.109 -1.579 1 60.38 208 ARG B CA 1
ATOM 6619 C C . ARG B 1 208 ? -25.266 -23.922 -2.355 1 60.38 208 ARG B C 1
ATOM 6621 O O . ARG B 1 208 ? -25.078 -25.109 -2.078 1 60.38 208 ARG B O 1
ATOM 6628 N N . LYS B 1 209 ? -24.844 -23.359 -3.334 1 83.75 209 LYS B N 1
ATOM 6629 C CA . LYS B 1 209 ? -23.797 -23.969 -4.152 1 83.75 209 LYS B CA 1
ATOM 6630 C C . LYS B 1 209 ? -22.453 -23.953 -3.432 1 83.75 209 LYS B C 1
ATOM 6632 O O . LYS B 1 209 ? -22.125 -23 -2.732 1 83.75 209 LYS B O 1
ATOM 6637 N N . ILE B 1 210 ? -21.875 -25.141 -3.35 1 92.06 210 ILE B N 1
ATOM 6638 C CA . ILE B 1 210 ? -20.531 -25.266 -2.783 1 92.06 210 ILE B CA 1
ATOM 6639 C C . ILE B 1 210 ? -19.516 -24.609 -3.709 1 92.06 210 ILE B C 1
ATOM 6641 O O . ILE B 1 210 ? -19.5 -24.875 -4.91 1 92.06 210 ILE B O 1
ATOM 6645 N N . ASN B 1 211 ? -18.781 -23.688 -3.16 1 94.38 211 ASN B N 1
ATOM 6646 C CA . ASN B 1 211 ? -17.672 -23.141 -3.928 1 94.38 211 ASN B CA 1
ATOM 6647 C C . ASN B 1 211 ? -16.453 -24.062 -3.881 1 94.38 211 ASN B C 1
ATOM 6649 O O . ASN B 1 211 ? -15.625 -23.953 -2.975 1 94.38 211 ASN B O 1
ATOM 6653 N N . TYR B 1 212 ? -16.375 -24.797 -4.844 1 95.25 212 TYR B N 1
ATOM 6654 C CA . TYR B 1 212 ? -15.336 -25.828 -4.926 1 95.25 212 TYR B CA 1
ATOM 6655 C C . TYR B 1 212 ? -13.977 -25.203 -5.234 1 95.25 212 TYR B C 1
ATOM 6657 O O . TYR B 1 212 ? -12.961 -25.609 -4.68 1 95.25 212 TYR B O 1
ATOM 6665 N N . TRP B 1 213 ? -13.867 -24.125 -6.004 1 95.81 213 TRP B N 1
ATOM 6666 C CA . TRP B 1 213 ? -12.625 -23.516 -6.469 1 95.81 213 TRP B CA 1
ATOM 6667 C C . TRP B 1 213 ? -12.008 -22.641 -5.383 1 95.81 213 TRP B C 1
ATOM 6669 O O . TRP B 1 213 ? -10.781 -22.516 -5.305 1 95.81 213 TRP B O 1
ATOM 6679 N N . GLY B 1 214 ? -12.852 -21.953 -4.633 1 94.62 214 GLY B N 1
ATOM 6680 C CA . GLY B 1 214 ? -12.359 -21.172 -3.502 1 94.62 214 GLY B CA 1
ATOM 6681 C C . GLY B 1 214 ? -12.125 -19.719 -3.832 1 94.62 214 GLY B C 1
ATOM 6682 O O . GLY B 1 214 ? -11.578 -18.969 -3.02 1 94.62 214 GLY B O 1
ATOM 6683 N N . TYR B 1 215 ? -12.57 -19.25 -5.02 1 93.19 215 TYR B N 1
ATOM 6684 C CA . TYR B 1 215 ? -12.383 -17.844 -5.363 1 93.19 215 TYR B CA 1
ATOM 6685 C C . TYR B 1 215 ? -13.414 -16.969 -4.652 1 93.19 215 TYR B C 1
ATOM 6687 O O . TYR B 1 215 ? -14.258 -16.344 -5.297 1 93.19 215 TYR B O 1
ATOM 6695 N N . THR B 1 216 ? -13.328 -16.859 -3.363 1 92.19 216 THR B N 1
ATOM 6696 C CA . THR B 1 216 ? -14.188 -16.062 -2.492 1 92.19 216 THR B CA 1
ATOM 6697 C C . THR B 1 216 ? -13.43 -15.617 -1.244 1 92.19 216 THR B C 1
ATOM 6699 O O . THR B 1 216 ? -12.281 -16 -1.038 1 92.19 216 THR B O 1
ATOM 6702 N N . GLY B 1 217 ? -14.062 -14.766 -0.52 1 92.06 217 GLY B N 1
ATOM 6703 C CA . GLY B 1 217 ? -13.438 -14.273 0.697 1 92.06 217 GLY B CA 1
ATOM 6704 C C . GLY B 1 217 ? -13.32 -15.32 1.783 1 92.06 217 GLY B C 1
ATOM 6705 O O . GLY B 1 217 ? -14.008 -16.344 1.734 1 92.06 217 GLY B O 1
ATOM 6706 N N . GLY B 1 218 ? -12.469 -15 2.762 1 95.06 218 GLY B N 1
ATOM 6707 C CA . GLY B 1 218 ? -12.266 -15.898 3.883 1 95.06 218 GLY B CA 1
ATOM 6708 C C . GLY B 1 218 ? -11.25 -15.391 4.887 1 95.06 218 GLY B C 1
ATOM 6709 O O . GLY B 1 218 ? -11.117 -14.18 5.086 1 95.06 218 GLY B O 1
ATOM 6710 N N . PHE B 1 219 ? -10.703 -16.328 5.652 1 97.5 219 PHE B N 1
ATOM 6711 C CA . PHE B 1 219 ? -9.625 -16.047 6.594 1 97.5 219 PHE B CA 1
ATOM 6712 C C . PHE B 1 219 ? -8.273 -16.359 5.973 1 97.5 219 PHE B C 1
ATOM 6714 O O . PHE B 1 219 ? -7.793 -17.5 6.043 1 97.5 219 PHE B O 1
ATOM 6721 N N . TYR B 1 220 ? -7.652 -15.289 5.504 1 97.94 220 TYR B N 1
ATOM 6722 C CA . TYR B 1 220 ? -6.574 -15.375 4.527 1 97.94 220 TYR B CA 1
ATOM 6723 C C . TYR B 1 220 ? -5.277 -15.828 5.184 1 97.94 220 TYR B C 1
ATOM 6725 O O . TYR B 1 220 ? -4.32 -16.203 4.496 1 97.94 220 TYR B O 1
ATOM 6733 N N . PHE B 1 221 ? -5.176 -15.812 6.496 1 98.38 221 PHE B N 1
ATOM 6734 C CA . PHE B 1 221 ? -3.926 -16.141 7.168 1 98.38 221 PHE B CA 1
ATOM 6735 C C . PHE B 1 221 ? -3.904 -17.609 7.578 1 98.38 221 PHE B C 1
ATOM 6737 O O . PHE B 1 221 ? -2.885 -18.109 8.062 1 98.38 221 PHE B O 1
ATOM 6744 N N . ALA B 1 222 ? -5.02 -18.297 7.383 1 98.5 222 ALA B N 1
ATOM 6745 C CA . ALA B 1 222 ? -5.152 -19.703 7.781 1 98.5 222 ALA B CA 1
ATOM 6746 C C . ALA B 1 222 ? -5.227 -20.609 6.562 1 98.5 222 ALA B C 1
ATOM 6748 O O . ALA B 1 222 ? -5.988 -20.359 5.629 1 98.5 222 ALA B O 1
ATOM 6749 N N . PRO B 1 223 ? -4.441 -21.719 6.57 1 98.56 223 PRO B N 1
ATOM 6750 C CA . PRO B 1 223 ? -4.664 -22.719 5.52 1 98.56 223 PRO B CA 1
ATOM 6751 C C . PRO B 1 223 ? -6.039 -23.375 5.609 1 98.56 223 PRO B C 1
ATOM 6753 O O . PRO B 1 223 ? -6.637 -23.422 6.688 1 98.56 223 PRO B O 1
ATOM 6756 N N . LYS B 1 224 ? -6.512 -23.781 4.488 1 98.25 224 LYS B N 1
ATOM 6757 C CA . LYS B 1 224 ? -7.82 -24.422 4.449 1 98.25 224 LYS B CA 1
ATOM 6758 C C . LYS B 1 224 ? -7.836 -25.688 5.297 1 98.25 224 LYS B C 1
ATOM 6760 O O . LYS B 1 224 ? -7.195 -26.688 4.949 1 98.25 224 LYS B O 1
ATOM 6765 N N . ALA B 1 225 ? -8.594 -25.688 6.324 1 97.5 225 ALA B N 1
ATOM 6766 C CA . ALA B 1 225 ? -8.617 -26.797 7.277 1 97.5 225 ALA B CA 1
ATOM 6767 C C . ALA B 1 225 ? -9.094 -28.078 6.609 1 97.5 225 ALA B C 1
ATOM 6769 O O . ALA B 1 225 ? -8.539 -29.156 6.848 1 97.5 225 ALA B O 1
ATOM 6770 N N . SER B 1 226 ? -10.062 -27.984 5.762 1 96.88 226 SER B N 1
ATOM 6771 C CA . SER B 1 226 ? -10.656 -29.156 5.137 1 96.88 226 SER B CA 1
ATOM 6772 C C . SER B 1 226 ? -9.711 -29.766 4.102 1 96.88 226 SER B C 1
ATOM 6774 O O . SER B 1 226 ? -9.938 -30.891 3.627 1 96.88 226 SER B O 1
ATOM 6776 N N . TYR B 1 227 ? -8.672 -29.062 3.729 1 98.31 227 TYR B N 1
ATOM 6777 C CA . TYR B 1 227 ? -7.633 -29.609 2.854 1 98.31 227 TYR B CA 1
ATOM 6778 C C . TYR B 1 227 ? -6.547 -30.312 3.66 1 98.31 227 TYR B C 1
ATOM 6780 O O . TYR B 1 227 ? -5.523 -30.719 3.107 1 98.31 227 TYR B O 1
ATOM 6788 N N . SER B 1 228 ? -6.742 -30.422 4.969 1 97.75 228 SER B N 1
ATOM 6789 C CA . SER B 1 228 ? -5.793 -31.109 5.844 1 97.75 228 SER B CA 1
ATOM 6790 C C . SER B 1 228 ? -6.348 -32.438 6.328 1 97.75 228 SER B C 1
ATOM 6792 O O . SER B 1 228 ? -7.477 -32.5 6.816 1 97.75 228 SER B O 1
ATOM 6794 N N . SER B 1 229 ? -5.527 -33.438 6.203 1 96.94 229 SER B N 1
ATOM 6795 C CA . SER B 1 229 ? -5.918 -34.75 6.719 1 96.94 229 SER B CA 1
ATOM 6796 C C . SER B 1 229 ? -6.016 -34.75 8.242 1 96.94 229 SER B C 1
ATOM 6798 O O . SER B 1 229 ? -6.859 -35.438 8.82 1 96.94 229 SER B O 1
ATOM 6800 N N . ILE B 1 230 ? -5.215 -33.969 8.906 1 95.44 230 ILE B N 1
ATOM 6801 C CA . ILE B 1 230 ? -5.211 -33.812 10.352 1 95.44 230 ILE B CA 1
ATOM 6802 C C . ILE B 1 230 ? -6.562 -33.281 10.828 1 95.44 230 ILE B C 1
ATOM 6804 O O . ILE B 1 230 ? -7.172 -33.875 11.742 1 95.44 230 ILE B O 1
ATOM 6808 N N . ALA B 1 231 ? -7.043 -32.281 10.203 1 94.62 231 ALA B N 1
ATOM 6809 C CA . ALA B 1 231 ? -8.297 -31.641 10.609 1 94.62 231 ALA B CA 1
ATOM 6810 C C . ALA B 1 231 ? -9.5 -32.469 10.172 1 94.62 231 ALA B C 1
ATOM 6812 O O . ALA B 1 231 ? -10.461 -32.625 10.922 1 94.62 231 ALA B O 1
ATOM 6813 N N . SER B 1 232 ? -9.445 -33 8.953 1 92.56 232 SER B N 1
ATOM 6814 C CA . SER B 1 232 ? -10.602 -33.688 8.375 1 92.56 232 SER B CA 1
ATOM 6815 C C . SER B 1 232 ? -10.852 -35.031 9.055 1 92.56 232 SER B C 1
ATOM 6817 O O . SER B 1 232 ? -11.992 -35.5 9.125 1 92.56 232 SER B O 1
ATOM 6819 N N . LYS B 1 233 ? -9.867 -35.656 9.602 1 92.12 233 LYS B N 1
ATOM 6820 C CA . LYS B 1 233 ? -9.992 -36.969 10.227 1 92.12 233 LYS B CA 1
ATOM 6821 C C . LYS B 1 233 ? -10.406 -36.844 11.688 1 92.12 233 LYS B C 1
ATOM 6823 O O . LYS B 1 233 ? -10.805 -37.844 12.312 1 92.12 233 LYS B O 1
ATOM 6828 N N . HIS B 1 234 ? -10.336 -35.719 12.227 1 87.69 234 HIS B N 1
ATOM 6829 C CA . HIS B 1 234 ? -10.664 -35.5 13.633 1 87.69 234 HIS B CA 1
ATOM 6830 C C . HIS B 1 234 ? -11.688 -34.375 13.812 1 87.69 234 HIS B C 1
ATOM 6832 O O . HIS B 1 234 ? -11.414 -33.406 14.492 1 87.69 234 HIS B O 1
ATOM 6838 N N . PRO B 1 235 ? -12.844 -34.625 13.242 1 79.75 235 PRO B N 1
ATOM 6839 C CA . PRO B 1 235 ? -13.844 -33.562 13.398 1 79.75 235 PRO B CA 1
ATOM 6840 C C . PRO B 1 235 ? -14.219 -33.312 14.859 1 79.75 235 PRO B C 1
ATOM 6842 O O . PRO B 1 235 ? -14.328 -34.25 15.641 1 79.75 235 PRO B O 1
ATOM 6845 N N . GLY B 1 236 ? -14.344 -32.125 15.289 1 79.69 236 GLY B N 1
ATOM 6846 C CA . GLY B 1 236 ? -14.758 -31.781 16.641 1 79.69 236 GLY B CA 1
ATOM 6847 C C . GLY B 1 236 ? -13.602 -31.609 17.594 1 79.69 236 GLY B C 1
ATOM 6848 O O . GLY B 1 236 ? -13.773 -31.109 18.719 1 79.69 236 GLY B O 1
ATOM 6849 N N . VAL B 1 237 ? -12.477 -32.125 17.203 1 87.94 237 VAL B N 1
ATOM 6850 C CA . VAL B 1 237 ? -11.266 -31.969 18 1 87.94 237 VAL B CA 1
ATOM 6851 C C . VAL B 1 237 ? -10.242 -31.125 17.234 1 87.94 237 VAL B C 1
ATOM 6853 O O . VAL B 1 237 ? -9.914 -31.422 16.094 1 87.94 237 VAL B O 1
ATOM 6856 N N . PHE B 1 238 ? -9.766 -30.141 17.938 1 93.81 238 PHE B N 1
ATOM 6857 C CA . PHE B 1 238 ? -8.797 -29.297 17.25 1 93.81 238 PHE B CA 1
ATOM 6858 C C . PHE B 1 238 ? -7.402 -29.906 17.312 1 93.81 238 PHE B C 1
ATOM 6860 O O . PHE B 1 238 ? -6.918 -30.25 18.406 1 93.81 238 PHE B O 1
ATOM 6867 N N . ARG B 1 239 ? -6.832 -30.156 16.25 1 94 239 ARG B N 1
ATOM 6868 C CA . ARG B 1 239 ? -5.422 -30.469 16.062 1 94 239 ARG B CA 1
ATOM 6869 C C . ARG B 1 239 ? -4.766 -29.469 15.102 1 94 239 ARG B C 1
ATOM 6871 O O . ARG B 1 239 ? -5.371 -29.047 14.117 1 94 239 ARG B O 1
ATOM 6878 N N . ASP B 1 240 ? -3.562 -29.047 15.445 1 95.75 240 ASP B N 1
ATOM 6879 C CA . ASP B 1 240 ? -2.9 -28.031 14.641 1 95.75 240 ASP B CA 1
ATOM 6880 C C . ASP B 1 240 ? -2.621 -28.531 13.227 1 95.75 240 ASP B C 1
ATOM 6882 O O . ASP B 1 240 ? -1.609 -29.203 12.992 1 95.75 240 ASP B O 1
ATOM 6886 N N . TYR B 1 241 ? -3.451 -28.172 12.352 1 96.44 241 TYR B N 1
ATOM 6887 C CA . TYR B 1 241 ? -3.377 -28.672 10.977 1 96.44 241 TYR B CA 1
ATOM 6888 C C . TYR B 1 241 ? -2.48 -27.781 10.125 1 96.44 241 TYR B C 1
ATOM 6890 O O . TYR B 1 241 ? -2.193 -28.109 8.969 1 96.44 241 TYR B O 1
ATOM 6898 N N . THR B 1 242 ? -1.99 -26.609 10.688 1 97.62 242 THR B N 1
ATOM 6899 C CA . THR B 1 242 ? -1.118 -25.719 9.938 1 97.62 242 THR B CA 1
ATOM 6900 C C . THR B 1 242 ? 0.194 -26.406 9.586 1 97.62 242 THR B C 1
ATOM 6902 O O . THR B 1 242 ? 0.818 -26.094 8.57 1 97.62 242 THR B O 1
ATOM 6905 N N . VAL B 1 243 ? 0.606 -27.391 10.312 1 97.81 243 VAL B N 1
ATOM 6906 C CA . VAL B 1 243 ? 1.866 -28.109 10.117 1 97.81 243 VAL B CA 1
ATOM 6907 C C . VAL B 1 243 ? 1.807 -28.922 8.828 1 97.81 243 VAL B C 1
ATOM 6909 O O . VAL B 1 243 ? 2.83 -29.141 8.172 1 97.81 243 VAL B O 1
ATOM 6912 N N . GLU B 1 244 ? 0.615 -29.406 8.5 1 97.94 244 GLU B N 1
ATOM 6913 C CA . GLU B 1 244 ? 0.489 -30.219 7.297 1 97.94 244 GLU B CA 1
ATOM 6914 C C . GLU B 1 244 ? 0.852 -29.422 6.047 1 97.94 244 GLU B C 1
ATOM 6916 O O . GLU B 1 244 ? 1.548 -29.922 5.164 1 97.94 244 GLU B O 1
ATOM 6921 N N . PHE B 1 245 ? 0.36 -28.203 5.953 1 98.44 245 PHE B N 1
ATOM 6922 C CA . PHE B 1 245 ? 0.72 -27.375 4.816 1 98.44 245 PHE B CA 1
ATOM 6923 C C . PHE B 1 245 ? 2.223 -27.125 4.785 1 98.44 245 PHE B C 1
ATOM 6925 O O . PHE B 1 245 ? 2.84 -27.156 3.717 1 98.44 245 PHE B O 1
ATOM 6932 N N . LYS B 1 246 ? 2.803 -26.812 5.926 1 98.56 246 LYS B N 1
ATOM 6933 C CA . LYS B 1 246 ? 4.246 -26.594 6.008 1 98.56 246 LYS B CA 1
ATOM 6934 C C . LYS B 1 246 ? 5.012 -27.828 5.543 1 98.56 246 LYS B C 1
ATOM 6936 O O . LYS B 1 246 ? 6.008 -27.719 4.828 1 98.56 246 LYS B O 1
ATOM 6941 N N . ASN B 1 247 ? 4.512 -28.953 5.93 1 98.25 247 ASN B N 1
ATOM 6942 C CA . ASN B 1 247 ? 5.156 -30.188 5.531 1 98.25 247 ASN B CA 1
ATOM 6943 C C . ASN B 1 247 ? 5.117 -30.391 4.02 1 98.25 247 ASN B C 1
ATOM 6945 O O . ASN B 1 247 ? 6.098 -30.844 3.422 1 98.25 247 ASN B O 1
ATOM 6949 N N . VAL B 1 248 ? 4.016 -30.141 3.406 1 98.31 248 VAL B N 1
ATOM 6950 C CA . VAL B 1 248 ? 3.896 -30.328 1.965 1 98.31 248 VAL B CA 1
ATOM 6951 C C . VAL B 1 248 ? 4.855 -29.391 1.238 1 98.31 248 VAL B C 1
ATOM 6953 O O . VAL B 1 248 ? 5.531 -29.797 0.289 1 98.31 248 VAL B O 1
ATOM 6956 N N . VAL B 1 249 ? 4.965 -28.125 1.664 1 98.69 249 VAL B N 1
ATOM 6957 C CA . VAL B 1 249 ? 5.875 -27.172 1.044 1 98.69 249 VAL B CA 1
ATOM 6958 C C . VAL B 1 249 ? 7.316 -27.641 1.203 1 98.69 249 VAL B C 1
ATOM 6960 O O . VAL B 1 249 ? 8.094 -27.641 0.243 1 98.69 249 VAL B O 1
ATOM 6963 N N . LYS B 1 250 ? 7.68 -28.078 2.416 1 98.62 250 LYS B N 1
ATOM 6964 C CA . LYS B 1 250 ? 9.023 -28.562 2.686 1 98.62 250 LYS B CA 1
ATOM 6965 C C . LYS B 1 250 ? 9.367 -29.75 1.781 1 98.62 250 LYS B C 1
ATOM 6967 O O . LYS B 1 250 ? 10.461 -29.797 1.203 1 98.62 250 LYS B O 1
ATOM 6972 N N . GLU B 1 251 ? 8.461 -30.703 1.655 1 98.56 251 GLU B N 1
ATOM 6973 C CA . GLU B 1 251 ? 8.695 -31.891 0.835 1 98.56 251 GLU B CA 1
ATOM 6974 C C . GLU B 1 251 ? 8.797 -31.516 -0.644 1 98.56 251 GLU B C 1
ATOM 6976 O O . GLU B 1 251 ? 9.617 -32.094 -1.371 1 98.56 251 GLU B O 1
ATOM 6981 N N . LEU B 1 252 ? 7.957 -30.656 -1.079 1 98.81 252 LEU B N 1
ATOM 6982 C CA . LEU B 1 252 ? 8.039 -30.203 -2.461 1 98.81 252 LEU B CA 1
ATOM 6983 C C . LEU B 1 252 ? 9.375 -29.516 -2.729 1 98.81 252 LEU B C 1
ATOM 6985 O O . LEU B 1 252 ? 10.039 -29.828 -3.723 1 98.81 252 LEU B O 1
ATOM 6989 N N . HIS B 1 253 ? 9.805 -28.641 -1.832 1 98.75 253 HIS B N 1
ATOM 6990 C CA . HIS B 1 253 ? 11.094 -27.984 -1.951 1 98.75 253 HIS B CA 1
ATOM 6991 C C . HIS B 1 253 ? 12.227 -29 -2.008 1 98.75 253 HIS B C 1
ATOM 6993 O O . HIS B 1 253 ? 13.133 -28.875 -2.84 1 98.75 253 HIS B O 1
ATOM 6999 N N . ARG B 1 254 ? 12.172 -29.953 -1.119 1 98.25 254 ARG B N 1
ATOM 7000 C CA . ARG B 1 254 ? 13.195 -31 -1.063 1 98.25 254 ARG B CA 1
ATOM 7001 C C . ARG B 1 254 ? 13.32 -31.703 -2.406 1 98.25 254 ARG B C 1
ATOM 7003 O O . ARG B 1 254 ? 14.391 -32.219 -2.744 1 98.25 254 ARG B O 1
ATOM 7010 N N . ASN B 1 255 ? 12.242 -31.688 -3.141 1 98.44 255 ASN B N 1
ATOM 7011 C CA . ASN B 1 255 ? 12.227 -32.375 -4.43 1 98.44 255 ASN B CA 1
ATOM 7012 C C . ASN B 1 255 ? 12.305 -31.375 -5.586 1 98.44 255 ASN B C 1
ATOM 7014 O O . ASN B 1 255 ? 11.984 -31.719 -6.727 1 98.44 255 ASN B O 1
ATOM 7018 N N . GLY B 1 256 ? 12.609 -30.172 -5.312 1 98.44 256 GLY B N 1
ATOM 7019 C CA . GLY B 1 256 ? 12.883 -29.188 -6.348 1 98.44 256 GLY B CA 1
ATOM 7020 C C . GLY B 1 256 ? 11.625 -28.594 -6.961 1 98.44 256 GLY B C 1
ATOM 7021 O O . GLY B 1 256 ? 11.609 -28.25 -8.141 1 98.44 256 GLY B O 1
ATOM 7022 N N . ILE B 1 257 ? 10.594 -28.531 -6.242 1 98.88 257 ILE B N 1
ATOM 7023 C CA . ILE B 1 257 ? 9.344 -28 -6.773 1 98.88 257 ILE B CA 1
ATOM 7024 C C . ILE B 1 257 ? 8.891 -26.797 -5.941 1 98.88 257 ILE B C 1
ATOM 7026 O O . ILE B 1 257 ? 8.742 -26.906 -4.723 1 98.88 257 ILE B O 1
ATOM 7030 N N . GLU B 1 258 ? 8.711 -25.672 -6.566 1 98.88 258 GLU B N 1
ATOM 7031 C CA . GLU B 1 258 ? 8.219 -24.453 -5.922 1 98.88 258 GLU B CA 1
ATOM 7032 C C . GLU B 1 258 ? 6.711 -24.516 -5.711 1 98.88 258 GLU B C 1
ATOM 7034 O O . GLU B 1 258 ? 6.012 -25.266 -6.402 1 98.88 258 GLU B O 1
ATOM 7039 N N . VAL B 1 259 ? 6.223 -23.703 -4.773 1 98.88 259 VAL B N 1
ATOM 7040 C CA . VAL B 1 259 ? 4.793 -23.625 -4.484 1 98.88 259 VAL B CA 1
ATOM 7041 C C . VAL B 1 259 ? 4.32 -22.188 -4.609 1 98.88 259 VAL B C 1
ATOM 7043 O O . VAL B 1 259 ? 4.828 -21.297 -3.926 1 98.88 259 VAL B O 1
ATOM 7046 N N . VAL B 1 260 ? 3.404 -21.969 -5.48 1 98.69 260 VAL B N 1
ATOM 7047 C CA . VAL B 1 260 ? 2.697 -20.703 -5.66 1 98.69 260 VAL B CA 1
ATOM 7048 C C . VAL B 1 260 ? 1.218 -20.891 -5.328 1 98.69 260 VAL B C 1
ATOM 7050 O O . VAL B 1 260 ? 0.646 -21.953 -5.582 1 98.69 260 VAL B O 1
ATOM 7053 N N . MET B 1 261 ? 0.589 -19.875 -4.762 1 98.62 261 MET B N 1
ATOM 7054 C CA . MET B 1 261 ? -0.815 -20.016 -4.383 1 98.62 261 MET B CA 1
ATOM 7055 C C . MET B 1 261 ? -1.629 -18.828 -4.887 1 98.62 261 MET B C 1
ATOM 7057 O O . MET B 1 261 ? -1.188 -17.688 -4.793 1 98.62 261 MET B O 1
ATOM 7061 N N . GLU B 1 262 ? -2.777 -19.156 -5.402 1 97.81 262 GLU B N 1
ATOM 7062 C CA . GLU B 1 262 ? -3.705 -18.094 -5.781 1 97.81 262 GLU B CA 1
ATOM 7063 C C . GLU B 1 262 ? -4.375 -17.484 -4.551 1 97.81 262 GLU B C 1
ATOM 7065 O O . GLU B 1 262 ? -4.812 -18.219 -3.654 1 97.81 262 GLU B O 1
ATOM 7070 N N . MET B 1 263 ? -4.391 -16.219 -4.543 1 97.38 263 MET B N 1
ATOM 7071 C CA . MET B 1 263 ? -5.074 -15.484 -3.479 1 97.38 263 MET B CA 1
ATOM 7072 C C . MET B 1 263 ? -6.105 -14.516 -4.059 1 97.38 263 MET B C 1
ATOM 7074 O O . MET B 1 263 ? -5.766 -13.648 -4.867 1 97.38 263 MET B O 1
ATOM 7078 N N . PHE B 1 264 ? -7.348 -14.68 -3.617 1 95.25 264 PHE B N 1
ATOM 7079 C CA . PHE B 1 264 ? -8.453 -13.875 -4.125 1 95.25 264 PHE B CA 1
ATOM 7080 C C . PHE B 1 264 ? -8.898 -12.852 -3.088 1 95.25 264 PHE B C 1
ATOM 7082 O O . PHE B 1 264 ? -9.758 -13.141 -2.254 1 95.25 264 PHE B O 1
ATOM 7089 N N . PHE B 1 265 ? -8.344 -11.602 -3.211 1 93.44 265 PHE B N 1
ATOM 7090 C CA . PHE B 1 265 ? -8.727 -10.531 -2.293 1 93.44 265 PHE B CA 1
ATOM 7091 C C . PHE B 1 265 ? -9.898 -9.734 -2.846 1 93.44 265 PHE B C 1
ATOM 7093 O O . PHE B 1 265 ? -9.969 -9.477 -4.047 1 93.44 265 PHE B O 1
ATOM 7100 N N . THR B 1 266 ? -10.828 -9.367 -2.102 1 83.44 266 THR B N 1
ATOM 7101 C CA . THR B 1 266 ? -12.031 -8.656 -2.516 1 83.44 266 THR B CA 1
ATOM 7102 C C . THR B 1 266 ? -11.945 -7.176 -2.141 1 83.44 266 THR B C 1
ATOM 7104 O O . THR B 1 266 ? -11.602 -6.34 -2.975 1 83.44 266 THR B O 1
ATOM 7107 N N . ASP B 1 267 ? -12.031 -6.824 -0.879 1 83.69 267 ASP B N 1
ATOM 7108 C CA . ASP B 1 267 ? -12.086 -5.441 -0.408 1 83.69 267 ASP B CA 1
ATOM 7109 C C . ASP B 1 267 ? -11.055 -5.195 0.686 1 83.69 267 ASP B C 1
ATOM 7111 O O . ASP B 1 267 ? -11.125 -4.195 1.403 1 83.69 267 ASP B O 1
ATOM 7115 N N . GLU B 1 268 ? -10.141 -6.086 0.765 1 91.75 268 GLU B N 1
ATOM 7116 C CA . GLU B 1 268 ? -9.133 -5.949 1.813 1 91.75 268 GLU B CA 1
ATOM 7117 C C . GLU B 1 268 ? -8.211 -4.762 1.543 1 91.75 268 GLU B C 1
ATOM 7119 O O . GLU B 1 268 ? -7.934 -4.438 0.387 1 91.75 268 GLU B O 1
ATOM 7124 N N . SER B 1 269 ? -7.734 -4.113 2.588 1 93.12 269 SER B N 1
ATOM 7125 C CA . SER B 1 269 ? -6.863 -2.949 2.477 1 93.12 269 SER B CA 1
ATOM 7126 C C . SER B 1 269 ? -5.473 -3.342 1.99 1 93.12 269 SER B C 1
ATOM 7128 O O . SER B 1 269 ? -5.078 -4.508 2.094 1 93.12 269 SER B O 1
ATOM 7130 N N . THR B 1 270 ? -4.715 -2.365 1.495 1 94.56 270 THR B N 1
ATOM 7131 C CA . THR B 1 270 ? -3.355 -2.572 1.012 1 94.56 270 THR B CA 1
ATOM 7132 C C . THR B 1 270 ? -2.469 -3.139 2.117 1 94.56 270 THR B C 1
ATOM 7134 O O . THR B 1 270 ? -1.708 -4.082 1.89 1 94.56 270 THR B O 1
ATOM 7137 N N . GLY B 1 271 ? -2.584 -2.539 3.303 1 94.06 271 GLY B N 1
ATOM 7138 C CA . GLY B 1 271 ? -1.796 -3.033 4.422 1 94.06 271 GLY B CA 1
ATOM 7139 C C . GLY B 1 271 ? -2.111 -4.473 4.781 1 94.06 271 GLY B C 1
ATOM 7140 O O . GLY B 1 271 ? -1.209 -5.25 5.098 1 94.06 271 GLY B O 1
ATOM 7141 N N . PHE B 1 272 ? -3.361 -4.832 4.723 1 96.19 272 PHE B N 1
ATOM 7142 C CA . PHE B 1 272 ? -3.797 -6.191 5.016 1 96.19 272 PHE B CA 1
ATOM 7143 C C . PHE B 1 272 ? -3.221 -7.176 4.004 1 96.19 272 PHE B C 1
ATOM 7145 O O . PHE B 1 272 ? -2.68 -8.219 4.379 1 96.19 272 PHE B O 1
ATOM 7152 N N . ILE B 1 273 ? -3.299 -6.867 2.748 1 97.31 273 ILE B N 1
ATOM 7153 C CA . ILE B 1 273 ? -2.84 -7.723 1.658 1 97.31 273 ILE B CA 1
ATOM 7154 C C . ILE B 1 273 ? -1.329 -7.922 1.763 1 97.31 273 ILE B C 1
ATOM 7156 O O . ILE B 1 273 ? -0.835 -9.047 1.648 1 97.31 273 ILE B O 1
ATOM 7160 N N . LEU B 1 274 ? -0.614 -6.852 1.996 1 96.44 274 LEU B N 1
ATOM 7161 C CA . LEU B 1 274 ? 0.837 -6.914 2.135 1 96.44 274 LEU B CA 1
ATOM 7162 C C . LEU B 1 274 ? 1.234 -7.84 3.279 1 96.44 274 LEU B C 1
ATOM 7164 O O . LEU B 1 274 ? 2.1 -8.703 3.115 1 96.44 274 LEU B O 1
ATOM 7168 N N . GLN B 1 275 ? 0.557 -7.684 4.391 1 96.19 275 GLN B N 1
ATOM 7169 C CA . GLN B 1 275 ? 0.866 -8.516 5.551 1 96.19 275 GLN B CA 1
ATOM 7170 C C . GLN B 1 275 ? 0.545 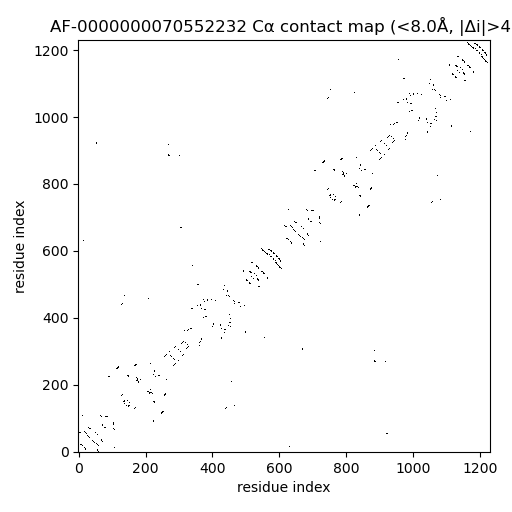-9.977 5.281 1 96.19 275 GLN B C 1
ATOM 7172 O O . GLN B 1 275 ? 1.271 -10.867 5.727 1 96.19 275 GLN B O 1
ATOM 7177 N N . CYS B 1 276 ? -0.508 -10.18 4.617 1 97.81 276 CYS B N 1
ATOM 7178 C CA . CYS B 1 276 ? -0.941 -11.539 4.324 1 97.81 276 CYS B CA 1
ATOM 7179 C C . CYS B 1 276 ? 0.085 -12.266 3.459 1 97.81 276 CYS B C 1
ATOM 7181 O O . CYS B 1 276 ? 0.499 -13.375 3.781 1 97.81 276 CYS B O 1
ATOM 7183 N N . VAL B 1 277 ? 0.527 -11.641 2.402 1 98.38 277 VAL B N 1
ATOM 7184 C CA . VAL B 1 277 ? 1.478 -12.273 1.491 1 98.38 277 VAL B CA 1
ATOM 7185 C C . VAL B 1 277 ? 2.811 -12.484 2.205 1 98.38 277 VAL B C 1
ATOM 7187 O O . VAL B 1 277 ? 3.418 -13.555 2.09 1 98.38 277 VAL B O 1
ATOM 7190 N N . ARG B 1 278 ? 3.26 -11.484 3.002 1 97.69 278 ARG B N 1
ATOM 7191 C CA . ARG B 1 278 ? 4.477 -11.648 3.789 1 97.69 278 ARG B CA 1
ATOM 7192 C C . ARG B 1 278 ? 4.375 -12.852 4.719 1 97.69 278 ARG B C 1
ATOM 7194 O O . ARG B 1 278 ? 5.336 -13.609 4.875 1 97.69 278 ARG B O 1
ATOM 7201 N N . HIS B 1 279 ? 3.193 -12.969 5.332 1 97.56 279 HIS B N 1
ATOM 7202 C CA . HIS B 1 279 ? 2.945 -14.07 6.262 1 97.56 279 HIS B CA 1
ATOM 7203 C C . HIS B 1 279 ? 3.121 -15.422 5.578 1 97.56 279 HIS B C 1
ATOM 7205 O O . HIS B 1 279 ? 3.811 -16.297 6.102 1 97.56 279 HIS B O 1
ATOM 7211 N N . TRP B 1 280 ? 2.594 -15.617 4.43 1 98.62 280 TRP B N 1
ATOM 7212 C CA . TRP B 1 280 ? 2.654 -16.906 3.736 1 98.62 280 TRP B CA 1
ATOM 7213 C C . TRP B 1 280 ? 4.074 -17.203 3.271 1 98.62 280 TRP B C 1
ATOM 7215 O O . TRP B 1 280 ? 4.508 -18.359 3.279 1 98.62 280 TRP B O 1
ATOM 7225 N N . VAL B 1 281 ? 4.812 -16.172 2.875 1 98.12 281 VAL B N 1
ATOM 7226 C CA . VAL B 1 281 ? 6.18 -16.359 2.406 1 98.12 281 VAL B CA 1
ATOM 7227 C C . VAL B 1 281 ? 7.086 -16.703 3.586 1 98.12 281 VAL B C 1
ATOM 7229 O O . VAL B 1 281 ? 7.945 -17.578 3.48 1 98.12 281 VAL B O 1
ATOM 7232 N N . THR B 1 282 ? 6.855 -16.047 4.715 1 96 282 THR B N 1
ATOM 7233 C CA . THR B 1 282 ? 7.77 -16.219 5.844 1 96 282 THR B CA 1
ATOM 7234 C C . THR B 1 282 ? 7.363 -17.406 6.695 1 96 282 THR B C 1
ATOM 7236 O O . THR B 1 282 ? 8.219 -18.188 7.137 1 96 282 THR B O 1
ATOM 7239 N N . GLU B 1 283 ? 6.051 -17.625 6.91 1 96.31 283 GLU B N 1
ATOM 7240 C CA . GLU B 1 283 ? 5.559 -18.672 7.809 1 96.31 283 GLU B CA 1
ATOM 7241 C C . GLU B 1 283 ? 5.406 -20 7.082 1 96.31 283 GLU B C 1
ATOM 7243 O O . GLU B 1 283 ? 5.664 -21.062 7.656 1 96.31 283 GLU B O 1
ATOM 7248 N N . TYR B 1 284 ? 4.984 -19.938 5.816 1 98.25 284 TYR B N 1
ATOM 7249 C CA . TYR B 1 284 ? 4.672 -21.172 5.105 1 98.25 284 TYR B CA 1
ATOM 7250 C C . TYR B 1 284 ? 5.652 -21.406 3.963 1 98.25 284 TYR B C 1
ATOM 7252 O O . TYR B 1 284 ? 5.586 -22.438 3.279 1 98.25 284 TYR B O 1
ATOM 7260 N N . HIS B 1 285 ? 6.574 -20.5 3.645 1 97.94 285 HIS B N 1
ATOM 7261 C CA . HIS B 1 285 ? 7.684 -20.625 2.705 1 97.94 285 HIS B CA 1
ATOM 7262 C C . HIS B 1 285 ? 7.18 -20.797 1.276 1 97.94 285 HIS B C 1
ATOM 7264 O O . HIS B 1 285 ? 7.82 -21.469 0.465 1 97.94 285 HIS B O 1
ATOM 7270 N N . ILE B 1 286 ? 5.984 -20.312 1.006 1 98.69 286 ILE B N 1
ATOM 7271 C CA . ILE B 1 286 ? 5.574 -20.391 -0.392 1 98.69 286 ILE B CA 1
ATOM 7272 C C . ILE B 1 286 ? 6.496 -19.531 -1.25 1 98.69 286 ILE B C 1
ATOM 7274 O O . ILE B 1 286 ? 7.137 -18.609 -0.744 1 98.69 286 ILE B O 1
ATOM 7278 N N . ASP B 1 287 ? 6.543 -19.828 -2.521 1 98.69 287 ASP B N 1
ATOM 7279 C CA . ASP B 1 287 ? 7.508 -19.203 -3.418 1 98.69 287 ASP B CA 1
ATOM 7280 C C . ASP B 1 287 ? 6.867 -18.062 -4.203 1 98.69 287 ASP B C 1
ATOM 7282 O O . ASP B 1 287 ? 7.562 -17.297 -4.875 1 98.69 287 ASP B O 1
ATOM 7286 N N . GLY B 1 288 ? 5.562 -18.016 -4.102 1 98.5 288 GLY B N 1
ATOM 7287 C CA . GLY B 1 288 ? 4.898 -16.953 -4.84 1 98.5 288 GLY B CA 1
ATOM 7288 C C . GLY B 1 288 ? 3.393 -16.938 -4.637 1 98.5 288 GLY B C 1
ATOM 7289 O O . GLY B 1 288 ? 2.846 -17.797 -3.943 1 98.5 288 GLY B O 1
ATOM 7290 N N . VAL B 1 289 ? 2.766 -15.891 -5.227 1 98.56 289 VAL B N 1
ATOM 7291 C CA . VAL B 1 289 ? 1.312 -15.758 -5.176 1 98.56 289 VAL B CA 1
ATOM 7292 C C . VAL B 1 289 ? 0.786 -15.312 -6.539 1 98.56 289 VAL B C 1
ATOM 7294 O O . VAL B 1 289 ? 1.45 -14.555 -7.25 1 98.56 289 VAL B O 1
ATOM 7297 N N . HIS B 1 290 ? -0.271 -15.891 -6.945 1 98.06 290 HIS B N 1
ATOM 7298 C CA . HIS B 1 290 ? -1.129 -15.344 -7.992 1 98.06 290 HIS B CA 1
ATOM 7299 C C . HIS B 1 290 ? -2.277 -14.539 -7.398 1 98.06 290 HIS B C 1
ATOM 7301 O O . HIS B 1 290 ? -3.223 -15.109 -6.848 1 98.06 290 HIS B O 1
ATOM 7307 N N . VAL B 1 291 ? -2.18 -13.211 -7.562 1 95.88 291 VAL B N 1
ATOM 7308 C CA . VAL B 1 291 ? -3.018 -12.367 -6.715 1 95.88 291 VAL B CA 1
ATOM 7309 C C . VAL B 1 291 ? -4.043 -11.625 -7.57 1 95.88 291 VAL B C 1
ATOM 7311 O O . VAL B 1 291 ? -3.729 -11.18 -8.68 1 95.88 291 VAL B O 1
ATOM 7314 N N . TYR B 1 292 ? -5.262 -11.57 -7.059 1 89.75 292 TYR B N 1
ATOM 7315 C CA . TYR B 1 292 ? -6.336 -10.703 -7.516 1 89.75 292 TYR B CA 1
ATOM 7316 C C . TYR B 1 292 ? -6.598 -9.578 -6.516 1 89.75 292 TYR B C 1
ATOM 7318 O O . TYR B 1 292 ? -7.164 -9.812 -5.445 1 89.75 292 TYR B O 1
ATOM 7326 N N . CYS B 1 293 ? -6.082 -8.359 -6.848 1 89.5 293 CYS B N 1
ATOM 7327 C CA . CYS B 1 293 ? -6.203 -7.215 -5.953 1 89.5 293 CYS B CA 1
ATOM 7328 C C . CYS B 1 293 ? -6.125 -5.906 -6.73 1 89.5 293 CYS B C 1
ATOM 7330 O O . CYS B 1 293 ? -5.973 -5.914 -7.953 1 89.5 293 CYS B O 1
ATOM 7332 N N . ASP B 1 294 ? -6.328 -4.766 -6.078 1 89.06 294 ASP B N 1
ATOM 7333 C CA . ASP B 1 294 ? -6.316 -3.473 -6.754 1 89.06 294 ASP B CA 1
ATOM 7334 C C . ASP B 1 294 ? -4.891 -3.037 -7.082 1 89.06 294 ASP B C 1
ATOM 7336 O O . ASP B 1 294 ? -3.926 -3.643 -6.613 1 89.06 294 ASP B O 1
ATOM 7340 N N . GLU B 1 295 ? -4.762 -2.041 -7.812 1 90.44 295 GLU B N 1
ATOM 7341 C CA . GLU B 1 295 ? -3.48 -1.577 -8.344 1 90.44 295 GLU B CA 1
ATOM 7342 C C . GLU B 1 295 ? -2.564 -1.094 -7.219 1 90.44 295 GLU B C 1
ATOM 7344 O O . GLU B 1 295 ? -1.345 -1.257 -7.293 1 90.44 295 GLU B O 1
ATOM 7349 N N . SER B 1 296 ? -3.135 -0.444 -6.234 1 91.44 296 SER B N 1
ATOM 7350 C CA . SER B 1 296 ? -2.334 0.066 -5.125 1 91.44 296 SER B CA 1
ATOM 7351 C C . SER B 1 296 ? -1.672 -1.07 -4.352 1 91.44 296 SER B C 1
ATOM 7353 O O . SER B 1 296 ? -0.49 -0.99 -4.012 1 91.44 296 SER B O 1
ATOM 7355 N N . ALA B 1 297 ? -2.439 -2.102 -4.105 1 93.88 297 ALA B N 1
ATOM 7356 C CA . ALA B 1 297 ? -1.892 -3.271 -3.422 1 93.88 297 ALA B CA 1
ATOM 7357 C C . ALA B 1 297 ? -0.838 -3.965 -4.281 1 93.88 297 ALA B C 1
ATOM 7359 O O . ALA B 1 297 ? 0.185 -4.426 -3.768 1 93.88 297 ALA B O 1
ATOM 7360 N N . LEU B 1 298 ? -1.101 -4.039 -5.551 1 93.81 298 LEU B N 1
ATOM 7361 C CA . LEU B 1 298 ? -0.15 -4.668 -6.461 1 93.81 298 LEU B CA 1
ATOM 7362 C C . LEU B 1 298 ? 1.176 -3.914 -6.473 1 93.81 298 LEU B C 1
ATOM 7364 O O . LEU B 1 298 ? 2.244 -4.531 -6.465 1 93.81 298 LEU B O 1
ATOM 7368 N N . LYS B 1 299 ? 1.113 -2.623 -6.527 1 93.19 299 LYS B N 1
ATOM 7369 C CA . LYS B 1 299 ? 2.324 -1.81 -6.484 1 93.19 299 LYS B CA 1
ATOM 7370 C C . LYS B 1 299 ? 3.08 -2.016 -5.176 1 93.19 299 LYS B C 1
ATOM 7372 O O . LYS B 1 299 ? 4.305 -2.137 -5.172 1 93.19 299 LYS B O 1
ATOM 7377 N N . ALA B 1 300 ? 2.355 -2.025 -4.102 1 94.19 300 ALA B N 1
ATOM 7378 C CA . ALA B 1 300 ? 2.973 -2.252 -2.799 1 94.19 300 ALA B CA 1
ATOM 7379 C C . ALA B 1 300 ? 3.701 -3.592 -2.762 1 94.19 300 ALA B C 1
ATOM 7381 O O . ALA B 1 300 ? 4.816 -3.684 -2.248 1 94.19 300 ALA B O 1
ATOM 7382 N N . LEU B 1 301 ? 3.107 -4.605 -3.283 1 96 301 LEU B N 1
ATOM 7383 C CA . LEU B 1 301 ? 3.715 -5.93 -3.326 1 96 301 LEU B CA 1
ATOM 7384 C C . LEU B 1 301 ? 4.969 -5.926 -4.195 1 96 301 LEU B C 1
ATOM 7386 O O . LEU B 1 301 ? 5.984 -6.516 -3.824 1 96 301 LEU B O 1
ATOM 7390 N N . SER B 1 302 ? 4.871 -5.25 -5.328 1 95 302 SER B N 1
ATOM 7391 C CA . SER B 1 302 ? 5.965 -5.238 -6.293 1 95 302 SER B CA 1
ATOM 7392 C C . SER B 1 302 ? 7.203 -4.555 -5.719 1 95 302 SER B C 1
ATOM 7394 O O . SER B 1 302 ? 8.328 -4.902 -6.07 1 95 302 SER B O 1
ATOM 7396 N N . GLN B 1 303 ? 6.988 -3.611 -4.758 1 92.44 303 GLN B N 1
ATOM 7397 C CA . GLN B 1 303 ? 8.086 -2.801 -4.246 1 92.44 303 GLN B CA 1
ATOM 7398 C C . GLN B 1 303 ? 8.602 -3.348 -2.918 1 92.44 303 GLN B C 1
ATOM 7400 O O . GLN B 1 303 ? 9.609 -2.863 -2.387 1 92.44 303 GLN B O 1
ATOM 7405 N N . ASP B 1 304 ? 7.957 -4.297 -2.398 1 94.38 304 ASP B N 1
ATOM 7406 C CA . ASP B 1 304 ? 8.266 -4.773 -1.053 1 94.38 304 ASP B CA 1
ATOM 7407 C C . ASP B 1 304 ? 9.602 -5.516 -1.028 1 94.38 304 ASP B C 1
ATOM 7409 O O . ASP B 1 304 ? 9.805 -6.461 -1.791 1 94.38 304 ASP B O 1
ATOM 7413 N N . ALA B 1 305 ? 10.477 -5.168 -0.121 1 94.62 305 ALA B N 1
ATOM 7414 C CA . ALA B 1 305 ? 11.828 -5.723 -0.074 1 94.62 305 ALA B CA 1
ATOM 7415 C C . ALA B 1 305 ? 11.812 -7.184 0.359 1 94.62 305 ALA B C 1
ATOM 7417 O O . ALA B 1 305 ? 12.641 -7.98 -0.082 1 94.62 305 ALA B O 1
ATOM 7418 N N . LEU B 1 306 ? 10.891 -7.508 1.249 1 96.38 306 LEU B N 1
ATOM 7419 C CA . LEU B 1 306 ? 10.789 -8.883 1.729 1 96.38 306 LEU B CA 1
ATOM 7420 C C . LEU B 1 306 ? 10.336 -9.812 0.608 1 96.38 306 LEU B C 1
ATOM 7422 O O . LEU B 1 306 ? 10.727 -10.984 0.573 1 96.38 306 LEU B O 1
ATOM 7426 N N . LEU B 1 307 ? 9.602 -9.297 -0.36 1 96.81 307 LEU B N 1
ATOM 7427 C CA . LEU B 1 307 ? 9 -10.102 -1.42 1 96.81 307 LEU B CA 1
ATOM 7428 C C . LEU B 1 307 ? 9.805 -9.984 -2.711 1 96.81 307 LEU B C 1
ATOM 7430 O O . LEU B 1 307 ? 9.32 -10.352 -3.785 1 96.81 307 LEU B O 1
ATOM 7434 N N . ALA B 1 308 ? 10.977 -9.516 -2.645 1 94.81 308 ALA B N 1
ATOM 7435 C CA . ALA B 1 308 ? 11.766 -9.18 -3.826 1 94.81 308 ALA B CA 1
ATOM 7436 C C . ALA B 1 308 ? 12.062 -10.422 -4.656 1 94.81 308 ALA B C 1
ATOM 7438 O O . ALA B 1 308 ? 12.266 -10.336 -5.871 1 94.81 308 ALA B O 1
ATOM 7439 N N . ASP B 1 309 ? 12.047 -11.625 -3.992 1 94.69 309 ASP B N 1
ATOM 7440 C CA . ASP B 1 309 ? 12.32 -12.867 -4.695 1 94.69 309 ASP B CA 1
ATOM 7441 C C . ASP B 1 309 ? 11.047 -13.695 -4.859 1 94.69 309 ASP B C 1
ATOM 7443 O O . ASP B 1 309 ? 11.086 -14.82 -5.371 1 94.69 309 ASP B O 1
ATOM 7447 N N . THR B 1 310 ? 9.992 -13.172 -4.387 1 97.38 310 THR B N 1
ATOM 7448 C CA . THR B 1 310 ? 8.719 -13.883 -4.414 1 97.38 310 THR B CA 1
ATOM 7449 C C . THR B 1 310 ? 8.031 -13.703 -5.762 1 97.38 310 THR B C 1
ATOM 7451 O O . THR B 1 310 ? 7.883 -12.578 -6.25 1 97.38 310 THR B O 1
ATOM 7454 N N . LYS B 1 311 ? 7.652 -14.789 -6.379 1 98.06 311 LYS B N 1
ATOM 7455 C CA . LYS B 1 311 ? 6.922 -14.703 -7.641 1 98.06 311 LYS B CA 1
ATOM 7456 C C . LYS B 1 311 ? 5.539 -14.094 -7.434 1 98.06 311 LYS B C 1
ATOM 7458 O O . LYS B 1 311 ? 4.766 -14.562 -6.598 1 98.06 311 LYS B O 1
ATOM 7463 N N . ILE B 1 312 ? 5.328 -13.016 -8.109 1 97.94 312 ILE B N 1
ATOM 7464 C CA . ILE B 1 312 ? 4.023 -12.375 -8.062 1 97.94 312 ILE B CA 1
ATOM 7465 C C . ILE B 1 312 ? 3.377 -12.414 -9.445 1 97.94 312 ILE B C 1
ATOM 7467 O O . ILE B 1 312 ? 3.877 -11.797 -10.391 1 97.94 312 ILE B O 1
ATOM 7471 N N . ILE B 1 313 ? 2.314 -13.125 -9.539 1 97.69 313 ILE B N 1
ATOM 7472 C CA . ILE B 1 313 ? 1.589 -13.289 -10.797 1 97.69 313 ILE B CA 1
ATOM 7473 C C . ILE B 1 313 ? 0.288 -12.492 -10.742 1 97.69 313 ILE B C 1
ATOM 7475 O O . ILE B 1 313 ? -0.413 -12.5 -9.727 1 97.69 313 ILE B O 1
ATOM 7479 N N . THR B 1 314 ? 0.009 -11.797 -11.805 1 95.31 314 THR B N 1
ATOM 7480 C CA . THR B 1 314 ? -1.181 -10.953 -11.867 1 95.31 314 THR B CA 1
ATOM 7481 C C . THR B 1 314 ? -1.738 -10.906 -13.289 1 95.31 314 THR B C 1
ATOM 7483 O O . THR B 1 314 ? -1.3 -11.664 -14.156 1 95.31 314 THR B O 1
ATOM 7486 N N . VAL B 1 315 ? -2.764 -10.039 -13.461 1 89.25 315 VAL B N 1
ATOM 7487 C CA . VAL B 1 315 ? -3.408 -9.898 -14.766 1 89.25 315 VAL B CA 1
ATOM 7488 C C . VAL B 1 315 ? -2.516 -9.086 -15.695 1 89.25 315 VAL B C 1
ATOM 7490 O O . VAL B 1 315 ? -2.336 -9.438 -16.859 1 89.25 315 VAL B O 1
ATOM 7493 N N . TYR B 1 316 ? -2.025 -8.016 -15.109 1 89.69 316 TYR B N 1
ATOM 7494 C CA . TYR B 1 316 ? -1.164 -7.176 -15.938 1 89.69 316 TYR B CA 1
ATOM 7495 C C . TYR B 1 316 ? -0.218 -6.348 -15.07 1 89.69 316 TYR B C 1
ATOM 7497 O O . TYR B 1 316 ? -0.641 -5.73 -14.094 1 89.69 316 TYR B O 1
ATOM 7505 N N . TRP B 1 317 ? 0.965 -6.344 -15.453 1 90.81 317 TRP B N 1
ATOM 7506 C CA . TRP B 1 317 ? 2.018 -5.523 -14.859 1 90.81 317 TRP B CA 1
ATOM 7507 C C . TRP B 1 317 ? 3.082 -5.172 -15.891 1 90.81 317 TRP B C 1
ATOM 7509 O O . TRP B 1 317 ? 3.514 -6.031 -16.672 1 90.81 317 TRP B O 1
ATOM 7519 N N . ASN B 1 318 ? 3.523 -3.939 -15.906 1 83.69 318 ASN B N 1
ATOM 7520 C CA . ASN B 1 318 ? 4.582 -3.555 -16.828 1 83.69 318 ASN B CA 1
ATOM 7521 C C . ASN B 1 318 ? 5.598 -2.627 -16.172 1 83.69 318 ASN B C 1
ATOM 7523 O O . ASN B 1 318 ? 6.473 -2.076 -16.844 1 83.69 318 ASN B O 1
ATOM 7527 N N . GLY B 1 319 ? 5.461 -2.406 -14.93 1 83.69 319 GLY B N 1
ATOM 7528 C CA . GLY B 1 319 ? 6.398 -1.54 -14.234 1 83.69 319 GLY B CA 1
ATOM 7529 C C . GLY B 1 319 ? 7.711 -2.223 -13.906 1 83.69 319 GLY B C 1
ATOM 7530 O O . GLY B 1 319 ? 7.766 -3.447 -13.766 1 83.69 319 GLY B O 1
ATOM 7531 N N . LYS B 1 320 ? 8.734 -1.309 -13.906 1 78.44 320 LYS B N 1
ATOM 7532 C CA . LYS B 1 320 ? 10.031 -1.84 -13.492 1 78.44 320 LYS B CA 1
ATOM 7533 C C . LYS B 1 320 ? 10.062 -2.119 -11.992 1 78.44 320 LYS B C 1
ATOM 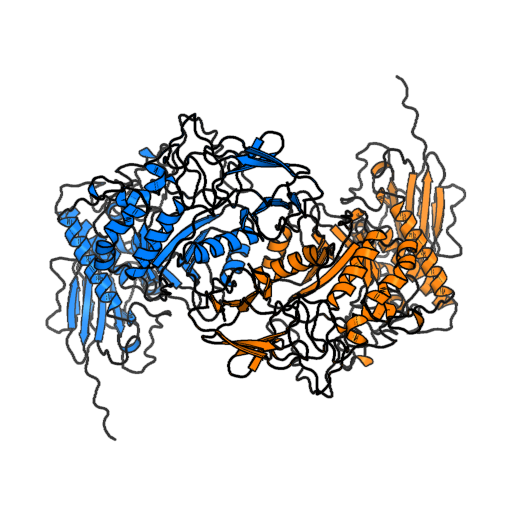7535 O O . LYS B 1 320 ? 9.531 -1.335 -11.203 1 78.44 320 LYS B O 1
ATOM 7540 N N . THR B 1 321 ? 10.438 -3.273 -11.836 1 74.19 321 THR B N 1
ATOM 7541 C CA . THR B 1 321 ? 10.656 -3.613 -10.43 1 74.19 321 THR B CA 1
ATOM 7542 C C . THR B 1 321 ? 12.148 -3.721 -10.125 1 74.19 321 THR B C 1
ATOM 7544 O O . THR B 1 321 ? 12.984 -3.482 -11 1 74.19 321 THR B O 1
ATOM 7547 N N . GLY B 1 322 ? 12.719 -4.008 -9.086 1 67.56 322 GLY B N 1
ATOM 7548 C CA . GLY B 1 322 ? 14.094 -4.16 -8.648 1 67.56 322 GLY B CA 1
ATOM 7549 C C . GLY B 1 322 ? 14.945 -4.965 -9.609 1 67.56 322 GLY B C 1
ATOM 7550 O O . GLY B 1 322 ? 14.742 -4.902 -10.828 1 67.56 322 GLY B O 1
ATOM 7551 N N . THR B 1 323 ? 15.883 -5.559 -9.258 1 69.62 323 THR B N 1
ATOM 7552 C CA . THR B 1 323 ? 16.875 -6.266 -10.062 1 69.62 323 THR B CA 1
ATOM 7553 C C . THR B 1 323 ? 16.312 -7.598 -10.555 1 69.62 323 THR B C 1
ATOM 7555 O O . THR B 1 323 ? 16.609 -8.023 -11.672 1 69.62 323 THR B O 1
ATOM 7558 N N . LYS B 1 324 ? 15.492 -8.148 -9.828 1 85.25 324 LYS B N 1
ATOM 7559 C CA . LYS B 1 324 ? 14.953 -9.453 -10.203 1 85.25 324 LYS B CA 1
ATOM 7560 C C . LYS B 1 324 ? 13.555 -9.312 -10.812 1 85.25 324 LYS B C 1
ATOM 7562 O O . LYS B 1 324 ? 12.727 -8.562 -10.305 1 85.25 324 LYS B O 1
ATOM 7567 N N . LYS B 1 325 ? 13.406 -9.992 -11.898 1 91.19 325 LYS B N 1
ATOM 7568 C CA . LYS B 1 325 ? 12.102 -10.078 -12.547 1 91.19 325 LYS B CA 1
ATOM 7569 C C . LYS B 1 325 ? 11.188 -11.055 -11.812 1 91.19 325 LYS B C 1
ATOM 7571 O O . LYS B 1 325 ? 11.141 -12.242 -12.148 1 91.19 325 LYS B O 1
ATOM 7576 N N . HIS B 1 326 ? 10.445 -10.5 -10.797 1 95.38 326 HIS B N 1
ATOM 7577 C CA . HIS B 1 326 ? 9.656 -11.43 -9.992 1 95.38 326 HIS B CA 1
ATOM 7578 C C . HIS B 1 326 ? 8.164 -11.266 -10.266 1 95.38 326 HIS B C 1
ATOM 7580 O O . HIS B 1 326 ? 7.344 -11.992 -9.703 1 95.38 326 HIS B O 1
ATOM 7586 N N . MET B 1 327 ? 7.828 -10.336 -11.203 1 96.44 327 MET B N 1
ATOM 7587 C CA . MET B 1 327 ? 6.445 -10.148 -11.625 1 96.44 327 MET B CA 1
ATOM 7588 C C . MET B 1 327 ? 6.145 -10.953 -12.883 1 96.44 327 MET B C 1
ATOM 7590 O O . MET B 1 327 ? 7.031 -11.172 -13.711 1 96.44 327 MET B O 1
ATOM 7594 N N . ALA B 1 328 ? 4.891 -11.367 -12.984 1 97.12 328 ALA B N 1
ATOM 7595 C CA . ALA B 1 328 ? 4.484 -12.094 -14.188 1 97.12 328 ALA B CA 1
ATOM 7596 C C . ALA B 1 328 ? 3.02 -11.828 -14.523 1 97.12 328 ALA B C 1
ATOM 7598 O O . ALA B 1 328 ? 2.215 -11.539 -13.633 1 97.12 328 ALA B O 1
ATOM 7599 N N . ASN B 1 329 ? 2.756 -11.93 -15.812 1 95.81 329 ASN B N 1
ATOM 7600 C CA . ASN B 1 329 ? 1.393 -11.766 -16.312 1 95.81 329 ASN B CA 1
ATOM 7601 C C . ASN B 1 329 ? 0.821 -13.078 -16.828 1 95.81 329 ASN B C 1
ATOM 7603 O O . ASN B 1 329 ? 1.474 -13.781 -17.609 1 95.81 329 ASN B O 1
ATOM 7607 N N . TYR B 1 330 ? -0.393 -13.414 -16.312 1 93.31 330 TYR B N 1
ATOM 7608 C CA . TYR B 1 330 ? -1.147 -14.492 -16.953 1 93.31 330 TYR B CA 1
ATOM 7609 C C . TYR B 1 330 ? -1.555 -14.109 -18.359 1 93.31 330 TYR B C 1
ATOM 7611 O O . TYR B 1 330 ? -2.156 -13.055 -18.578 1 93.31 330 TYR B O 1
ATOM 7619 N N . ASN B 1 331 ? -1.295 -14.883 -19.328 1 89.38 331 ASN B N 1
ATOM 7620 C CA . ASN B 1 331 ? -1.426 -14.5 -20.719 1 89.38 331 ASN B CA 1
ATOM 7621 C C . ASN B 1 331 ? -2.701 -15.062 -21.344 1 89.38 331 ASN B C 1
ATOM 7623 O O . ASN B 1 331 ? -2.666 -16.094 -22.016 1 89.38 331 ASN B O 1
ATOM 7627 N N . ASN B 1 332 ? -3.75 -14.383 -21.234 1 91.06 332 ASN B N 1
ATOM 7628 C CA . ASN B 1 332 ? -5.016 -14.773 -21.844 1 91.06 332 ASN B CA 1
ATOM 7629 C C . ASN B 1 332 ? -4.969 -14.664 -23.359 1 91.06 332 ASN B C 1
ATOM 7631 O O . ASN B 1 332 ? -5.633 -15.43 -24.062 1 91.06 332 ASN B O 1
ATOM 7635 N N . ASP B 1 333 ? -4.168 -13.828 -23.844 1 94.25 333 ASP B N 1
ATOM 7636 C CA . ASP B 1 333 ? -4.023 -13.656 -25.281 1 94.25 333 ASP B CA 1
ATOM 7637 C C . ASP B 1 333 ? -3.391 -14.898 -25.922 1 94.25 333 ASP B C 1
ATOM 7639 O O . ASP B 1 333 ? -3.803 -15.328 -27 1 94.25 333 ASP B O 1
ATOM 7643 N N . PHE B 1 334 ? -2.42 -15.367 -25.25 1 97.06 334 PHE B N 1
ATOM 7644 C CA . PHE B 1 334 ? -1.802 -16.578 -25.766 1 97.06 334 PHE B CA 1
ATOM 7645 C C . PHE B 1 334 ? -2.832 -17.703 -25.906 1 97.06 334 PHE B C 1
ATOM 7647 O O . PHE B 1 334 ? -2.895 -18.375 -26.938 1 97.06 334 PHE B O 1
ATOM 7654 N N . GLN B 1 335 ? -3.605 -17.906 -24.906 1 96.81 335 GLN B N 1
ATOM 7655 C CA . GLN B 1 335 ? -4.645 -18.938 -24.922 1 96.81 335 GLN B CA 1
ATOM 7656 C C . GLN B 1 335 ? -5.578 -18.75 -26.109 1 96.81 335 GLN B C 1
ATOM 7658 O O . GLN B 1 335 ? -5.816 -19.703 -26.875 1 96.81 335 GLN B O 1
ATOM 7663 N N . ASN B 1 336 ? -6.059 -17.594 -26.297 1 96.44 336 ASN B N 1
ATOM 7664 C CA . ASN B 1 336 ? -7.039 -17.312 -27.328 1 96.44 336 ASN B CA 1
ATOM 7665 C C . ASN B 1 336 ? -6.445 -17.516 -28.734 1 96.44 336 ASN B C 1
ATOM 7667 O O . ASN B 1 336 ? -7.055 -18.156 -29.578 1 96.44 336 ASN B O 1
ATOM 7671 N N . ILE B 1 337 ? -5.297 -16.984 -28.891 1 97.75 337 ILE B N 1
ATOM 7672 C CA . ILE B 1 337 ? -4.648 -17.047 -30.203 1 97.75 337 ILE B CA 1
ATOM 7673 C C . ILE B 1 337 ? -4.293 -18.5 -30.516 1 97.75 337 ILE B C 1
ATOM 7675 O O . ILE B 1 337 ? -4.543 -18.969 -31.625 1 97.75 337 ILE B O 1
ATOM 7679 N N . ALA B 1 338 ? -3.76 -19.203 -29.594 1 97.94 338 ALA B N 1
ATOM 7680 C CA . ALA B 1 338 ? -3.365 -20.594 -29.797 1 97.94 338 ALA B CA 1
ATOM 7681 C C . ALA B 1 338 ? -4.578 -21.469 -30.094 1 97.94 338 ALA B C 1
ATOM 7683 O O . ALA B 1 338 ? -4.523 -22.344 -30.969 1 97.94 338 ALA B O 1
ATOM 7684 N N . ARG B 1 339 ? -5.684 -21.266 -29.359 1 98 339 ARG B N 1
ATOM 7685 C CA . ARG B 1 339 ? -6.898 -22.047 -29.578 1 98 339 ARG B CA 1
ATOM 7686 C C . ARG B 1 339 ? -7.465 -21.797 -30.969 1 98 339 ARG B C 1
ATOM 7688 O O . ARG B 1 339 ? -7.879 -22.734 -31.656 1 98 339 ARG B O 1
ATOM 7695 N N . ARG B 1 340 ? -7.449 -20.547 -31.328 1 97.75 340 ARG B N 1
ATOM 7696 C CA . ARG B 1 340 ? -7.992 -20.188 -32.625 1 97.75 340 ARG B CA 1
ATOM 7697 C C . ARG B 1 340 ? -7.141 -20.766 -33.781 1 97.75 340 ARG B C 1
ATOM 7699 O O . ARG B 1 340 ? -7.672 -21.25 -34.75 1 97.75 340 ARG B O 1
ATOM 7706 N N . LEU B 1 341 ? -5.859 -20.703 -33.594 1 98.06 341 LEU B N 1
ATOM 7707 C CA . LEU B 1 341 ? -4.977 -21.312 -34.594 1 98.06 341 LEU B CA 1
ATOM 7708 C C . LEU B 1 341 ? -5.176 -22.828 -34.625 1 98.06 341 LEU B C 1
ATOM 7710 O O . LEU B 1 341 ? -5.207 -23.406 -35.719 1 98.06 341 LEU B O 1
ATOM 7714 N N . LEU B 1 342 ? -5.305 -23.438 -33.531 1 97.94 342 LEU B N 1
ATOM 7715 C CA . LEU B 1 342 ? -5.453 -24.875 -33.406 1 97.94 342 LEU B CA 1
ATOM 7716 C C . LEU B 1 342 ? -6.664 -25.375 -34.188 1 97.94 342 LEU B C 1
ATOM 7718 O O . LEU B 1 342 ? -6.594 -26.406 -34.875 1 97.94 342 LEU B O 1
ATOM 7722 N N . LYS B 1 343 ? -7.75 -24.703 -34.062 1 95.44 343 LYS B N 1
ATOM 7723 C CA . LYS B 1 343 ? -8.961 -25.156 -34.719 1 95.44 343 LYS B CA 1
ATOM 7724 C C . LYS B 1 343 ? -8.984 -24.688 -36.188 1 95.44 343 LYS B C 1
ATOM 7726 O O . LYS B 1 343 ? -9.906 -25.047 -36.938 1 95.44 343 LYS B O 1
ATOM 7731 N N . GLY B 1 344 ? -8.008 -23.75 -36.562 1 94.88 344 GLY B N 1
ATOM 7732 C CA . GLY B 1 344 ? -7.855 -23.422 -37.969 1 94.88 344 GLY B CA 1
ATOM 7733 C C . GLY B 1 344 ? -8.547 -22.125 -38.375 1 94.88 344 GLY B C 1
ATOM 7734 O O . GLY B 1 344 ? -8.93 -21.938 -39.531 1 94.88 344 GLY B O 1
ATOM 7735 N N . ASP B 1 345 ? -8.68 -21.234 -37.438 1 94.75 345 ASP B N 1
ATOM 7736 C CA . ASP B 1 345 ? -9.266 -19.938 -37.75 1 94.75 345 ASP B CA 1
ATOM 7737 C C . ASP B 1 345 ? -8.367 -19.156 -38.719 1 94.75 345 ASP B C 1
ATOM 7739 O O . ASP B 1 345 ? -7.156 -19.375 -38.75 1 94.75 345 ASP B O 1
ATOM 7743 N N . GLU B 1 346 ? -8.969 -18.281 -39.438 1 94.31 346 GLU B N 1
ATOM 7744 C CA . GLU B 1 346 ? -8.234 -17.453 -40.375 1 94.31 346 GLU B CA 1
ATOM 7745 C C . GLU B 1 346 ? -7.457 -16.344 -39.656 1 94.31 346 GLU B C 1
ATOM 7747 O O . GLU B 1 346 ? -7.805 -15.961 -38.562 1 94.31 346 GLU B O 1
ATOM 7752 N N . ASN B 1 347 ? -6.363 -16 -40.281 1 94.88 347 ASN B N 1
ATOM 7753 C CA . ASN B 1 347 ? -5.602 -14.805 -39.938 1 94.88 347 ASN B CA 1
ATOM 7754 C C . ASN B 1 347 ? -4.98 -14.938 -38.531 1 94.88 347 ASN B C 1
ATOM 7756 O O . ASN B 1 347 ? -4.961 -13.977 -37.781 1 94.88 347 ASN B O 1
ATOM 7760 N N . MET B 1 348 ? -4.512 -16.125 -38.156 1 96.31 348 MET B N 1
ATOM 7761 C CA . MET B 1 348 ? -3.996 -16.328 -36.812 1 96.31 348 MET B CA 1
ATOM 7762 C C . MET B 1 348 ? -2.477 -16.453 -36.812 1 96.31 348 MET B C 1
ATOM 7764 O O . MET B 1 348 ? -1.833 -16.312 -35.781 1 96.31 348 MET B O 1
ATOM 7768 N N . LEU B 1 349 ? -1.862 -16.609 -37.938 1 97 349 LEU B N 1
ATOM 7769 C CA . LEU B 1 349 ? -0.443 -16.938 -38 1 97 349 LEU B CA 1
ATOM 7770 C C . LEU B 1 349 ? 0.409 -15.766 -37.562 1 97 349 LEU B C 1
ATOM 7772 O O . LEU B 1 349 ? 1.372 -15.945 -36.812 1 97 349 LEU B O 1
ATOM 7776 N N . GLY B 1 350 ? 0.08 -14.531 -38 1 96.69 350 GLY B N 1
ATOM 7777 C CA . GLY B 1 350 ? 0.812 -13.352 -37.562 1 96.69 350 GLY B CA 1
ATOM 7778 C C . GLY B 1 350 ? 0.761 -13.141 -36.062 1 96.69 350 GLY B C 1
ATOM 7779 O O . GLY B 1 350 ? 1.776 -12.828 -35.438 1 96.69 350 GLY B O 1
ATOM 7780 N N . GLU B 1 351 ? -0.381 -13.297 -35.562 1 97.12 351 GLU B N 1
ATOM 7781 C CA . GLU B 1 351 ? -0.579 -13.133 -34.125 1 97.12 351 GLU B CA 1
ATOM 7782 C C . GLU B 1 351 ? 0.193 -14.195 -33.344 1 97.12 351 GLU B C 1
ATOM 7784 O O . GLU B 1 351 ? 0.812 -13.883 -32.312 1 97.12 351 GLU B O 1
ATOM 7789 N N . PHE B 1 352 ? 0.117 -15.359 -33.844 1 97.69 352 PHE B N 1
ATOM 7790 C CA . PHE B 1 352 ? 0.811 -16.438 -33.188 1 97.69 352 PHE B CA 1
ATOM 7791 C C . PHE B 1 352 ? 2.32 -16.25 -33.219 1 97.69 352 PHE B C 1
ATOM 7793 O O . PHE B 1 352 ? 3.018 -16.453 -32.25 1 97.69 352 PHE B O 1
ATOM 7800 N N . ALA B 1 353 ? 2.832 -15.875 -34.344 1 97.44 353 ALA B N 1
ATOM 7801 C CA . ALA B 1 353 ? 4.258 -15.594 -34.5 1 97.44 353 ALA B CA 1
ATOM 7802 C C . ALA B 1 353 ? 4.711 -14.531 -33.5 1 97.44 353 ALA B C 1
ATOM 7804 O O . ALA B 1 353 ? 5.77 -14.664 -32.875 1 97.44 353 ALA B O 1
ATOM 7805 N N . ALA B 1 354 ? 3.908 -13.57 -33.344 1 96.44 354 ALA B N 1
ATOM 7806 C CA . ALA B 1 354 ? 4.246 -12.453 -32.469 1 96.44 354 ALA B CA 1
ATOM 7807 C C . ALA B 1 354 ? 4.215 -12.891 -31 1 96.44 354 ALA B C 1
ATOM 7809 O O . ALA B 1 354 ? 5.125 -12.57 -30.219 1 96.44 354 ALA B O 1
ATOM 7810 N N . ILE B 1 355 ? 3.227 -13.594 -30.609 1 96.81 355 ILE B N 1
ATOM 7811 C CA . ILE B 1 355 ? 3.02 -13.906 -29.203 1 96.81 355 ILE B CA 1
ATOM 7812 C C . ILE B 1 355 ? 3.961 -15.023 -28.766 1 96.81 355 ILE B C 1
ATOM 7814 O O . ILE B 1 355 ? 4.355 -15.102 -27.609 1 96.81 355 ILE B O 1
ATOM 7818 N N . SER B 1 356 ? 4.348 -15.844 -29.688 1 96.38 356 SER B N 1
ATOM 7819 C CA . SER B 1 356 ? 5.168 -17 -29.359 1 96.38 356 SER B CA 1
ATOM 7820 C C . SER B 1 356 ? 6.602 -16.594 -29.031 1 96.38 356 SER B C 1
ATOM 7822 O O . SER B 1 356 ? 7.352 -17.359 -28.438 1 96.38 356 SER B O 1
ATOM 7824 N N . ARG B 1 357 ? 7.043 -15.43 -29.406 1 96.5 357 ARG B N 1
ATOM 7825 C CA . ARG B 1 357 ? 8.406 -15 -29.109 1 96.5 357 ARG B CA 1
ATOM 7826 C C . ARG B 1 357 ? 8.414 -13.992 -27.953 1 96.5 357 ARG B C 1
ATOM 7828 O O . ARG B 1 357 ? 9.477 -13.492 -27.562 1 96.5 357 ARG B O 1
ATOM 7835 N N . LYS B 1 358 ? 7.293 -13.734 -27.438 1 94.25 358 LYS B N 1
ATOM 7836 C CA . LYS B 1 358 ? 7.141 -12.656 -26.469 1 94.25 358 LYS B CA 1
ATOM 7837 C C . LYS B 1 358 ? 7.523 -13.125 -25.062 1 94.25 358 LYS B C 1
ATOM 7839 O O . LYS B 1 358 ? 7.055 -14.172 -24.594 1 94.25 358 LYS B O 1
ATOM 7844 N N . ASN B 1 359 ? 8.359 -12.383 -24.328 1 93.94 359 ASN B N 1
ATOM 7845 C CA . ASN B 1 359 ? 8.766 -12.453 -22.922 1 93.94 359 ASN B CA 1
ATOM 7846 C C . ASN B 1 359 ? 9.383 -11.141 -22.453 1 93.94 359 ASN B C 1
ATOM 7848 O O . ASN B 1 359 ? 10.609 -10.992 -22.438 1 93.94 359 ASN B O 1
ATOM 7852 N N . GLU B 1 360 ? 8.578 -10.281 -21.938 1 90.19 360 GLU B N 1
ATOM 7853 C CA . GLU B 1 360 ? 8.992 -8.906 -21.688 1 90.19 360 GLU B CA 1
ATOM 7854 C C . GLU B 1 360 ? 10.07 -8.844 -20.594 1 90.19 360 GLU B C 1
ATOM 7856 O O . GLU B 1 360 ? 10.219 -9.781 -19.812 1 90.19 360 GLU B O 1
ATOM 7861 N N . ALA B 1 361 ? 10.734 -7.711 -20.578 1 88.12 361 ALA B N 1
ATOM 7862 C CA . ALA B 1 361 ? 11.875 -7.543 -19.688 1 88.12 361 ALA B CA 1
ATOM 7863 C C . ALA B 1 361 ? 11.43 -7.336 -18.234 1 88.12 361 ALA B C 1
ATOM 7865 O O . ALA B 1 361 ? 12.086 -7.805 -17.312 1 88.12 361 ALA B O 1
ATOM 7866 N N . ASN B 1 362 ? 10.297 -6.742 -18.062 1 89.88 362 ASN B N 1
ATOM 7867 C CA . ASN B 1 362 ? 9.898 -6.316 -16.734 1 89.88 362 ASN B CA 1
ATOM 7868 C C . ASN B 1 362 ? 8.969 -7.332 -16.078 1 89.88 362 ASN B C 1
ATOM 7870 O O . ASN B 1 362 ? 8.828 -7.348 -14.844 1 89.88 362 ASN B O 1
ATOM 7874 N N . SER B 1 363 ? 8.305 -8.141 -16.859 1 94.69 363 SER B N 1
ATOM 7875 C CA . SER B 1 363 ? 7.359 -9.133 -16.344 1 94.69 363 SER B CA 1
ATOM 7876 C C . SER B 1 363 ? 7.344 -10.383 -17.219 1 94.69 363 SER B C 1
ATOM 7878 O O . SER B 1 363 ? 7.367 -10.297 -18.438 1 94.69 363 SER B O 1
ATOM 7880 N N . ALA B 1 364 ? 7.324 -11.484 -16.578 1 95.94 364 ALA B N 1
ATOM 7881 C CA . ALA B 1 364 ? 7.27 -12.742 -17.312 1 95.94 364 ALA B CA 1
ATOM 7882 C C . ALA B 1 364 ? 5.871 -12.984 -17.875 1 95.94 364 ALA B C 1
ATOM 7884 O O . ALA B 1 364 ? 4.898 -12.383 -17.422 1 95.94 364 ALA B O 1
ATOM 7885 N N . SER B 1 365 ? 5.859 -13.789 -18.891 1 96.06 365 SER B N 1
ATOM 7886 C CA . SER B 1 365 ? 4.598 -14.195 -19.5 1 96.06 365 SER B CA 1
ATOM 7887 C C . SER B 1 365 ? 4.285 -15.656 -19.203 1 96.06 365 SER B C 1
ATOM 7889 O O . SER B 1 365 ? 5.016 -16.547 -19.641 1 96.06 365 SER B O 1
ATOM 7891 N N . ILE B 1 366 ? 3.211 -15.867 -18.531 1 97.81 366 ILE B N 1
ATOM 7892 C CA . ILE B 1 366 ? 2.773 -17.234 -18.281 1 97.81 366 ILE B CA 1
ATOM 7893 C C . ILE B 1 366 ? 1.847 -17.703 -19.406 1 97.81 366 ILE B C 1
ATOM 7895 O O . ILE B 1 366 ? 0.728 -17.203 -19.531 1 97.81 366 ILE B O 1
ATOM 7899 N N . ASN B 1 367 ? 2.277 -18.656 -20.188 1 98 367 ASN B N 1
ATOM 7900 C CA . ASN B 1 367 ? 1.528 -19.141 -21.359 1 98 367 ASN B CA 1
ATOM 7901 C C . ASN B 1 367 ? 0.789 -20.438 -21.047 1 98 367 ASN B C 1
ATOM 7903 O O . ASN B 1 367 ? 1.357 -21.359 -20.453 1 98 367 ASN B O 1
ATOM 7907 N N . TYR B 1 368 ? -0.413 -20.469 -21.406 1 97.94 368 TYR B N 1
ATOM 7908 C CA . TYR B 1 368 ? -1.231 -21.672 -21.266 1 97.94 368 TYR B CA 1
ATOM 7909 C C . TYR B 1 368 ? -2.311 -21.734 -22.344 1 97.94 368 TYR B C 1
ATOM 7911 O O . TYR B 1 368 ? -2.654 -20.703 -22.938 1 97.94 368 TYR B O 1
ATOM 7919 N N . ILE B 1 369 ? -2.775 -22.922 -22.594 1 97.69 369 ILE B N 1
ATOM 7920 C CA . ILE B 1 369 ? -3.859 -23.062 -23.562 1 97.69 369 ILE B CA 1
ATOM 7921 C C . ILE B 1 369 ? -5.137 -23.484 -22.844 1 97.69 369 ILE B C 1
ATOM 7923 O O . ILE B 1 369 ? -6.234 -23.359 -23.391 1 97.69 369 ILE B O 1
ATOM 7927 N N . ALA B 1 370 ? -4.984 -24.062 -21.672 1 96.69 370 ALA B N 1
ATOM 7928 C CA . ALA B 1 370 ? -6.098 -24.422 -20.797 1 96.69 370 ALA B CA 1
ATOM 7929 C C . ALA B 1 370 ? -5.789 -24.031 -19.344 1 96.69 370 ALA B C 1
ATOM 7931 O O . ALA B 1 370 ? -4.641 -24.125 -18.906 1 96.69 370 ALA B O 1
ATOM 7932 N N . ASN B 1 371 ? -6.766 -23.562 -18.656 1 93.5 371 ASN B N 1
ATOM 7933 C CA . ASN B 1 371 ? -6.738 -23.25 -17.234 1 93.5 371 ASN B CA 1
ATOM 7934 C C . ASN B 1 371 ? -8.055 -23.641 -16.547 1 93.5 371 ASN B C 1
ATOM 7936 O O . ASN B 1 371 ? -8.906 -24.281 -17.156 1 93.5 371 ASN B O 1
ATOM 7940 N N . ASN B 1 372 ? -8.148 -23.281 -15.312 1 91.75 372 ASN B N 1
ATOM 7941 C CA . ASN B 1 372 ? -9.352 -23.703 -14.617 1 91.75 372 ASN B CA 1
ATOM 7942 C C . ASN B 1 372 ? -10.586 -22.969 -15.125 1 91.75 372 ASN B C 1
ATOM 7944 O O . ASN B 1 372 ? -11.703 -23.469 -15.016 1 91.75 372 ASN B O 1
ATOM 7948 N N . ASN B 1 373 ? -10.336 -21.859 -15.703 1 90.19 373 ASN B N 1
ATOM 7949 C CA . ASN B 1 373 ? -11.43 -21.156 -16.359 1 90.19 373 ASN B CA 1
ATOM 7950 C C . ASN B 1 373 ? -11.617 -21.625 -17.797 1 90.19 373 ASN B C 1
ATOM 7952 O O . ASN B 1 373 ? -10.797 -21.328 -18.672 1 90.19 373 ASN B O 1
ATOM 7956 N N . GLY B 1 374 ? -12.641 -22.453 -18.078 1 93.31 374 GLY B N 1
ATOM 7957 C CA . GLY B 1 374 ? -12.891 -22.953 -19.422 1 93.31 374 GLY B CA 1
ATOM 7958 C C . GLY B 1 374 ? -12.742 -24.453 -19.531 1 93.31 374 GLY B C 1
ATOM 7959 O O . GLY B 1 374 ? -12.82 -25.172 -18.531 1 93.31 374 GLY B O 1
ATOM 7960 N N . PHE B 1 375 ? -12.562 -24.891 -20.781 1 97.12 375 PHE B N 1
ATOM 7961 C CA . PHE B 1 375 ? -12.445 -26.312 -21.062 1 97.12 375 PHE B CA 1
ATOM 7962 C C . PHE B 1 375 ? -11.062 -26.828 -20.688 1 97.12 375 PHE B C 1
ATOM 7964 O O . PHE B 1 375 ? -10.07 -26.109 -20.812 1 97.12 375 PHE B O 1
ATOM 7971 N N . THR B 1 376 ? -11.031 -28.078 -20.172 1 97.75 376 THR B N 1
ATOM 7972 C CA . THR B 1 376 ? -9.758 -28.797 -20.172 1 97.75 376 THR B CA 1
ATOM 7973 C C . THR B 1 376 ? -9.242 -28.969 -21.594 1 97.75 376 THR B C 1
ATOM 7975 O O . THR B 1 376 ? -9.961 -28.719 -22.562 1 97.75 376 THR B O 1
ATOM 7978 N N . LEU B 1 377 ? -8.039 -29.344 -21.688 1 98.31 377 LEU B N 1
ATOM 7979 C CA . LEU B 1 377 ? -7.465 -29.516 -23.016 1 98.31 377 LEU B CA 1
ATOM 7980 C C . LEU B 1 377 ? -8.227 -30.594 -23.797 1 98.31 377 LEU B C 1
ATOM 7982 O O . LEU B 1 377 ? -8.5 -30.422 -24.984 1 98.31 377 LEU B O 1
ATOM 7986 N N . ASN B 1 378 ? -8.562 -31.688 -23.188 1 98.25 378 ASN B N 1
ATOM 7987 C CA . ASN B 1 378 ? -9.344 -32.75 -23.828 1 98.25 378 ASN B CA 1
ATOM 7988 C C . ASN B 1 378 ? -10.711 -32.219 -24.266 1 98.25 378 ASN B C 1
ATOM 7990 O O . ASN B 1 378 ? -11.172 -32.531 -25.359 1 98.25 378 ASN B O 1
ATOM 7994 N N . ASP B 1 379 ? -11.344 -31.5 -23.422 1 98.25 379 ASP B N 1
ATOM 7995 C CA . ASP B 1 379 ? -12.672 -31 -23.734 1 98.25 379 ASP B CA 1
ATOM 7996 C C . ASP B 1 379 ? -12.617 -29.953 -24.844 1 98.25 379 ASP B C 1
ATOM 7998 O O . ASP B 1 379 ? -13.562 -29.812 -25.625 1 98.25 379 ASP B O 1
ATOM 8002 N N . LEU B 1 380 ? -11.547 -29.234 -24.922 1 98.19 380 LEU B N 1
ATOM 8003 C CA . LEU B 1 380 ? -11.336 -28.219 -25.953 1 98.19 380 LEU B CA 1
ATOM 8004 C C . LEU B 1 380 ? -11.453 -28.844 -27.344 1 98.19 380 LEU B C 1
ATOM 8006 O O . LEU B 1 380 ? -11.945 -28.203 -28.281 1 98.19 380 LEU B O 1
ATOM 8010 N N . VAL B 1 381 ? -11.07 -30.109 -27.516 1 98.38 381 VAL B N 1
ATOM 8011 C CA . VAL B 1 381 ? -11.055 -30.766 -28.812 1 98.38 381 VAL B CA 1
ATOM 8012 C C . VAL B 1 381 ? -12.203 -31.781 -28.906 1 98.38 381 VAL B C 1
ATOM 8014 O O . VAL B 1 381 ? -12.273 -32.562 -29.844 1 98.38 381 VAL B O 1
ATOM 8017 N N . SER B 1 382 ? -13.078 -31.828 -27.891 1 98.38 382 SER B N 1
ATOM 8018 C CA . SER B 1 382 ? -14.117 -32.844 -27.844 1 98.38 382 SER B CA 1
ATOM 8019 C C . SER B 1 382 ? -15.508 -32.219 -27.812 1 98.38 382 SER B C 1
ATOM 8021 O O . SER B 1 382 ? -16.5 -32.875 -28.094 1 98.38 382 SER B O 1
ATOM 8023 N N . PHE B 1 383 ? -15.5 -30.906 -27.469 1 97.88 383 PHE B N 1
ATOM 8024 C CA . PHE B 1 383 ? -16.797 -30.25 -27.328 1 97.88 383 PHE B CA 1
ATOM 8025 C C . PHE B 1 383 ? -16.812 -28.922 -28.094 1 97.88 383 PHE B C 1
ATOM 8027 O O . PHE B 1 383 ? -15.828 -28.203 -28.109 1 97.88 383 PHE B O 1
ATOM 8034 N N . ASP B 1 384 ? -17.969 -28.578 -28.656 1 95.62 384 ASP B N 1
ATOM 8035 C CA . ASP B 1 384 ? -18.172 -27.297 -29.312 1 95.62 384 ASP B CA 1
ATOM 8036 C C . ASP B 1 384 ? -18.938 -26.344 -28.406 1 95.62 384 ASP B C 1
ATOM 8038 O O . ASP B 1 384 ? -18.859 -25.125 -28.562 1 95.62 384 ASP B O 1
ATOM 8042 N N . ARG B 1 385 ? -19.672 -26.922 -27.562 1 95.12 385 ARG B N 1
ATOM 8043 C CA . ARG B 1 385 ? -20.5 -26.125 -26.672 1 95.12 385 ARG B CA 1
ATOM 8044 C C . ARG B 1 385 ? -20.281 -26.531 -25.203 1 95.12 385 ARG B C 1
ATOM 8046 O O . ARG B 1 385 ? -19.859 -27.656 -24.922 1 95.12 385 ARG B O 1
ATOM 8053 N N . LYS B 1 386 ? -20.484 -25.641 -24.312 1 95.5 386 LYS B N 1
ATOM 8054 C CA . LYS B 1 386 ? -20.344 -25.922 -22.891 1 95.5 386 LYS B CA 1
ATOM 8055 C C . LYS B 1 386 ? -21.516 -26.766 -22.375 1 95.5 386 LYS B C 1
ATOM 8057 O O . LYS B 1 386 ? -22.641 -26.656 -22.891 1 95.5 386 LYS B O 1
ATOM 8062 N N . HIS B 1 387 ? -21.25 -27.547 -21.422 1 96.06 387 HIS B N 1
ATOM 8063 C CA . HIS B 1 387 ? -22.234 -28.375 -20.719 1 96.06 387 HIS B CA 1
ATOM 8064 C C . HIS B 1 387 ? -22.141 -28.188 -19.219 1 96.06 387 HIS B C 1
ATOM 8066 O O . HIS B 1 387 ? -21.719 -29.094 -18.5 1 96.06 387 HIS B O 1
ATOM 8072 N N . ASN B 1 388 ? -22.656 -27.016 -18.734 1 94.81 388 ASN B N 1
ATOM 8073 C CA . ASN B 1 388 ? -22.547 -26.625 -17.344 1 94.81 388 ASN B CA 1
ATOM 8074 C C . ASN B 1 388 ? -23.828 -26.922 -16.562 1 94.81 388 ASN B C 1
ATOM 8076 O O . ASN B 1 388 ? -24.109 -26.297 -15.555 1 94.81 388 ASN B O 1
ATOM 8080 N N . GLU B 1 389 ? -24.609 -27.844 -17.031 1 92.94 389 GLU B N 1
ATOM 8081 C CA . GLU B 1 389 ? -25.922 -28.109 -16.453 1 92.94 389 GLU B CA 1
ATOM 8082 C C . GLU B 1 389 ? -25.828 -28.453 -14.977 1 92.94 389 GLU B C 1
ATOM 8084 O O . GLU B 1 389 ? -26.672 -28.047 -14.18 1 92.94 389 GLU B O 1
ATOM 8089 N N . LEU B 1 390 ? -24.875 -29.109 -14.625 1 92.31 390 LEU B N 1
ATOM 8090 C CA . LEU B 1 390 ? -24.719 -29.578 -13.25 1 92.31 390 LEU B CA 1
ATOM 8091 C C . LEU B 1 390 ? -24.516 -28.406 -12.297 1 92.31 390 LEU B C 1
ATOM 8093 O O . LEU B 1 390 ? -24.688 -28.547 -11.086 1 92.31 390 LEU B O 1
ATOM 8097 N N . ASN B 1 391 ? -24.125 -27.25 -12.852 1 91.31 391 ASN B N 1
ATOM 8098 C CA . ASN B 1 391 ? -23.859 -26.078 -12.016 1 91.31 391 ASN B CA 1
ATOM 8099 C C . ASN B 1 391 ? -25.141 -25.438 -11.492 1 91.31 391 ASN B C 1
ATOM 8101 O O . ASN B 1 391 ? -25.094 -24.641 -10.562 1 91.31 391 ASN B O 1
ATOM 8105 N N . GLY B 1 392 ? -26.25 -25.766 -12.102 1 89.38 392 GLY B N 1
ATOM 8106 C CA . GLY B 1 392 ? -27.531 -25.266 -11.617 1 89.38 392 GLY B CA 1
ATOM 8107 C C . GLY B 1 392 ? -27.859 -23.875 -12.102 1 89.38 392 GLY B C 1
ATOM 8108 O O . GLY B 1 392 ? -28.656 -23.172 -11.492 1 89.38 392 GLY B O 1
ATOM 8109 N N . GLU B 1 393 ? -27.172 -23.359 -13.156 1 90.31 393 GLU B N 1
ATOM 8110 C CA . GLU B 1 393 ? -27.375 -22 -13.656 1 90.31 393 GLU B CA 1
ATOM 8111 C C . GLU B 1 393 ? -27.844 -22.016 -15.109 1 90.31 393 GLU B C 1
ATOM 8113 O O . GLU B 1 393 ? -27.578 -21.094 -15.867 1 90.31 393 GLU B O 1
ATOM 8118 N N . ASN B 1 394 ? -28.344 -23.062 -15.555 1 90.31 394 ASN B N 1
ATOM 8119 C CA . ASN B 1 394 ? -28.938 -23.234 -16.875 1 90.31 394 ASN B CA 1
ATOM 8120 C C . ASN B 1 394 ? -27.938 -22.938 -17.984 1 90.31 394 ASN B C 1
ATOM 8122 O O . ASN B 1 394 ? -28.266 -22.25 -18.953 1 90.31 394 ASN B O 1
ATOM 8126 N N . ASN B 1 395 ? -26.719 -23.297 -17.734 1 91.44 395 ASN B N 1
ATOM 8127 C CA . ASN B 1 395 ? -25.641 -23.188 -18.719 1 91.44 395 ASN B CA 1
ATOM 8128 C C . ASN B 1 395 ? -25.359 -21.719 -19.062 1 91.44 395 ASN B C 1
ATOM 8130 O O . ASN B 1 395 ? -24.844 -21.422 -20.141 1 91.44 395 ASN B O 1
ATOM 8134 N N . ARG B 1 396 ? -25.766 -20.75 -18.156 1 90.5 396 ARG B N 1
ATOM 8135 C CA . ARG B 1 396 ? -25.5 -19.328 -18.375 1 90.5 396 ARG B CA 1
ATOM 8136 C C . ARG B 1 396 ? -24.141 -18.922 -17.859 1 90.5 396 ARG B C 1
ATOM 8138 O O . ARG B 1 396 ? -23.609 -17.875 -18.219 1 90.5 396 ARG B O 1
ATOM 8145 N N . ASP B 1 397 ? -23.609 -19.812 -17.094 1 90.31 397 ASP B N 1
ATOM 8146 C CA . ASP B 1 397 ? -22.312 -19.547 -16.484 1 90.31 397 ASP B CA 1
ATOM 8147 C C . ASP B 1 397 ? -21.172 -20.031 -17.375 1 90.31 397 ASP B C 1
ATOM 8149 O O . ASP B 1 397 ? -21.422 -20.688 -18.391 1 90.31 397 ASP B O 1
ATOM 8153 N N . GLY B 1 398 ? -19.969 -19.562 -17.078 1 90 398 GLY B N 1
ATOM 8154 C CA . GLY B 1 398 ? -18.797 -20 -17.812 1 90 398 GLY B CA 1
ATOM 8155 C C . GLY B 1 398 ? -18.547 -19.172 -19.062 1 90 398 GLY B C 1
ATOM 8156 O O . GLY B 1 398 ? -19.359 -18.328 -19.438 1 90 398 GLY B O 1
ATOM 8157 N N . GLU B 1 399 ? -17.531 -19.516 -19.641 1 88.25 399 GLU B N 1
ATOM 8158 C CA . GLU B 1 399 ? -17.109 -18.797 -20.844 1 88.25 399 GLU B CA 1
ATOM 8159 C C . GLU B 1 399 ? -17.938 -19.188 -22.047 1 88.25 399 GLU B C 1
ATOM 8161 O O . GLU B 1 399 ? -18.172 -20.375 -22.281 1 88.25 399 GLU B O 1
ATOM 8166 N N . ASP B 1 400 ? -18.375 -18.203 -22.766 1 87.44 400 ASP B N 1
ATOM 8167 C CA . ASP B 1 400 ? -19.172 -18.484 -23.953 1 87.44 400 ASP B CA 1
ATOM 8168 C C . ASP B 1 400 ? -18.281 -18.688 -25.188 1 87.44 400 ASP B C 1
ATOM 8170 O O . ASP B 1 400 ? -18.609 -19.453 -26.078 1 87.44 400 ASP B O 1
ATOM 8174 N N . PHE B 1 401 ? -17.188 -18.031 -25.156 1 88.06 401 PHE B N 1
ATOM 8175 C CA . PHE B 1 401 ? -16.25 -18.141 -26.281 1 88.06 401 PHE B CA 1
ATOM 8176 C C . PHE B 1 401 ? -15.062 -19.016 -25.906 1 88.06 401 PHE B C 1
ATOM 8178 O O . PHE B 1 401 ? -14.016 -18.516 -25.5 1 88.06 401 PHE B O 1
ATOM 8185 N N . ASN B 1 402 ? -15.219 -20.312 -26.172 1 92.12 402 ASN B N 1
ATOM 8186 C CA . ASN B 1 402 ? -14.195 -21.266 -25.781 1 92.12 402 ASN B CA 1
ATOM 8187 C C . ASN B 1 402 ? -13.164 -21.484 -26.891 1 92.12 402 ASN B C 1
ATOM 8189 O O . ASN B 1 402 ? -12.078 -22.016 -26.641 1 92.12 402 ASN B O 1
ATOM 8193 N N . PHE B 1 403 ? -13.516 -21.078 -28.141 1 96.25 403 PHE B N 1
ATOM 8194 C CA . PHE B 1 403 ? -12.688 -21.344 -29.297 1 96.25 403 PHE B CA 1
ATOM 8195 C C . PHE B 1 403 ? -12.328 -22.812 -29.391 1 96.25 403 PHE B C 1
ATOM 8197 O O . PHE B 1 403 ? -11.156 -23.156 -29.578 1 96.25 403 PHE B O 1
ATOM 8204 N N . SER B 1 404 ? -13.352 -23.703 -29.172 1 97.06 404 SER B N 1
ATOM 8205 C CA . SER B 1 404 ? -13.188 -25.156 -29.141 1 97.06 404 SER B CA 1
ATOM 8206 C C . SER B 1 404 ? -13.711 -25.781 -30.438 1 97.06 404 SER B C 1
ATOM 8208 O O . SER B 1 404 ? -14.359 -25.109 -31.234 1 97.06 404 SER B O 1
ATOM 8210 N N . TRP B 1 405 ? -13.367 -26.984 -30.703 1 97.31 405 TRP B N 1
ATOM 8211 C CA . TRP B 1 405 ? -13.805 -27.797 -31.828 1 97.31 405 TRP B CA 1
ATOM 8212 C C . TRP B 1 405 ? -13.891 -29.266 -31.453 1 97.31 405 TRP B C 1
ATOM 8214 O O . TRP B 1 405 ? -12.906 -29.875 -31.016 1 97.31 405 TRP B O 1
ATOM 8224 N N . ASN B 1 406 ? -15.078 -29.859 -31.656 1 97.12 406 ASN B N 1
ATOM 8225 C CA . ASN B 1 406 ? -15.305 -31.219 -31.172 1 97.12 406 ASN B CA 1
ATOM 8226 C C . ASN B 1 406 ? -14.734 -32.25 -32.125 1 97.12 406 ASN B C 1
ATOM 8228 O O . ASN B 1 406 ? -14.797 -33.469 -31.859 1 97.12 406 ASN B O 1
ATOM 8232 N N . CYS B 1 407 ? -14.164 -31.781 -33.344 1 96.5 407 CYS B N 1
ATOM 8233 C CA . CYS B 1 407 ? -13.469 -32.594 -34.344 1 96.5 407 CYS B CA 1
ATOM 8234 C C . CYS B 1 407 ? -14.43 -33.594 -35 1 96.5 407 CYS B C 1
ATOM 8236 O O . CYS B 1 407 ? -14 -34.594 -35.531 1 96.5 407 CYS B O 1
ATOM 8238 N N . GLY B 1 408 ? -15.742 -33.375 -34.875 1 95.44 408 GLY B N 1
ATOM 8239 C CA . GLY B 1 408 ? -16.656 -34.188 -35.656 1 95.44 408 GLY B CA 1
ATOM 8240 C C . GLY B 1 408 ? -17.812 -34.75 -34.844 1 95.44 408 GLY B C 1
ATOM 8241 O O . GLY B 1 408 ? -18.844 -35.094 -35.406 1 95.44 408 GLY B O 1
ATOM 8242 N N . GLU B 1 409 ? -17.562 -34.875 -33.531 1 97.06 409 GLU B N 1
ATOM 8243 C CA . GLU B 1 409 ? -18.609 -35.438 -32.656 1 97.06 409 GLU B CA 1
ATOM 8244 C C . GLU B 1 409 ? -18.547 -34.812 -31.266 1 97.06 409 GLU B C 1
ATOM 8246 O O . GLU B 1 409 ? -17.469 -34.719 -30.688 1 97.06 409 GLU B O 1
ATOM 8251 N N . GLU B 1 410 ? -19.719 -34.438 -30.812 1 97.25 410 GLU B N 1
ATOM 8252 C CA . GLU B 1 410 ? -19.781 -33.812 -29.5 1 97.25 410 GLU B CA 1
ATOM 8253 C C . GLU B 1 410 ? -19.578 -34.812 -28.391 1 97.25 410 GLU B C 1
ATOM 8255 O O . GLU B 1 410 ? -20.328 -35.812 -28.297 1 97.25 410 GLU B O 1
ATOM 8260 N N . GLY B 1 411 ? -18.562 -34.625 -27.547 1 96.12 411 GLY B N 1
ATOM 8261 C CA . GLY B 1 411 ? -18.344 -35.469 -26.391 1 96.12 411 GLY B CA 1
ATOM 8262 C C . GLY B 1 411 ? -17.641 -36.781 -26.734 1 96.12 411 GLY B C 1
ATOM 8263 O O . GLY B 1 411 ? -16.812 -36.812 -27.656 1 96.12 411 GLY B O 1
ATOM 8264 N N . SER B 1 412 ? -17.906 -37.781 -25.969 1 94.19 412 SER B N 1
ATOM 8265 C CA . SER B 1 412 ? -17.234 -39.062 -26.141 1 94.19 412 SER B CA 1
ATOM 8266 C C . SER B 1 412 ? -17.578 -39.688 -27.5 1 94.19 412 SER B C 1
ATOM 8268 O O . SER B 1 412 ? -18.672 -39.469 -28.016 1 94.19 412 SER B O 1
ATOM 8270 N N . THR B 1 413 ? -16.609 -40.406 -28.047 1 95.75 413 THR B N 1
ATOM 8271 C CA . THR B 1 413 ? -16.828 -41.031 -29.344 1 95.75 413 THR B CA 1
ATOM 8272 C C . THR B 1 413 ? -16.094 -42.375 -29.438 1 95.75 413 THR B C 1
ATOM 8274 O O . THR B 1 413 ? -15.117 -42.594 -28.719 1 95.75 413 THR B O 1
ATOM 8277 N N . ARG B 1 414 ? -16.609 -43.25 -30.281 1 93.75 414 ARG B N 1
ATOM 8278 C CA . ARG B 1 414 ? -15.969 -44.531 -30.547 1 93.75 414 ARG B CA 1
ATOM 8279 C C . ARG B 1 414 ? -15.281 -44.531 -31.906 1 93.75 414 ARG B C 1
ATOM 8281 O O . ARG B 1 414 ? -14.57 -45.469 -32.25 1 93.75 414 ARG B O 1
ATOM 8288 N N . LYS B 1 415 ? -15.477 -43.438 -32.625 1 96.44 415 LYS B N 1
ATOM 8289 C CA . LYS B 1 415 ? -14.891 -43.375 -33.938 1 96.44 415 LYS B CA 1
ATOM 8290 C C . LYS B 1 415 ? -13.383 -43.156 -33.875 1 96.44 415 LYS B C 1
ATOM 8292 O O . LYS B 1 415 ? -12.906 -42.156 -33.375 1 96.44 415 LYS B O 1
ATOM 8297 N N . ARG B 1 416 ? -12.688 -44.062 -34.5 1 95.25 416 ARG B N 1
ATOM 8298 C CA . ARG B 1 416 ? -11.227 -44.094 -34.406 1 95.25 416 ARG B CA 1
ATOM 8299 C C . ARG B 1 416 ? -10.609 -42.844 -35.062 1 95.25 416 ARG B C 1
ATOM 8301 O O . ARG B 1 416 ? -9.672 -42.25 -34.5 1 95.25 416 ARG B O 1
ATOM 8308 N N . LYS B 1 417 ? -11.102 -42.438 -36.188 1 94.94 417 LYS B N 1
ATOM 8309 C CA . LYS B 1 417 ? -10.562 -41.312 -36.906 1 94.94 417 LYS B CA 1
ATOM 8310 C C . LYS B 1 417 ? -10.656 -40.031 -36.094 1 94.94 417 LYS B C 1
ATOM 8312 O O . LYS B 1 417 ? -9.742 -39.188 -36.094 1 94.94 417 LYS B O 1
ATOM 8317 N N . ILE B 1 418 ? -11.75 -39.906 -35.438 1 96.88 418 ILE B N 1
ATOM 8318 C CA . ILE B 1 418 ? -11.969 -38.719 -34.594 1 96.88 418 ILE B CA 1
ATOM 8319 C C . ILE B 1 418 ? -11.039 -38.781 -33.406 1 96.88 418 ILE B C 1
ATOM 8321 O O . ILE B 1 418 ? -10.43 -37.75 -33.031 1 96.88 418 ILE B O 1
ATOM 8325 N N . LYS B 1 419 ? -10.898 -39.875 -32.781 1 96.5 419 LYS B N 1
ATOM 8326 C CA . LYS B 1 419 ? -10.023 -40.031 -31.609 1 96.5 419 LYS B CA 1
ATOM 8327 C C . LYS B 1 419 ? -8.578 -39.719 -31.969 1 96.5 419 LYS B C 1
ATOM 8329 O O . LYS B 1 419 ? -7.875 -39.062 -31.203 1 96.5 419 LYS B O 1
ATOM 8334 N N . GLU B 1 420 ? -8.211 -40.188 -33.125 1 95.56 420 GLU B N 1
ATOM 8335 C CA . GLU B 1 420 ? -6.844 -39.938 -33.562 1 95.56 420 GLU B CA 1
ATOM 8336 C C . GLU B 1 420 ? -6.613 -38.469 -33.844 1 95.56 420 GLU B C 1
ATOM 8338 O O . GLU B 1 420 ? -5.555 -37.906 -33.5 1 95.56 420 GLU B O 1
ATOM 8343 N N . LEU B 1 421 ? -7.586 -37.844 -34.469 1 96.69 421 LEU B N 1
ATOM 8344 C CA . LEU B 1 421 ? -7.496 -36.438 -34.719 1 96.69 421 LEU B CA 1
ATOM 8345 C C . LEU B 1 421 ? -7.41 -35.625 -33.406 1 96.69 421 LEU B C 1
ATOM 8347 O O . LEU B 1 421 ? -6.586 -34.719 -33.281 1 96.69 421 LEU B O 1
ATOM 8351 N N . ARG B 1 422 ? -8.258 -35.969 -32.469 1 97.94 422 ARG B N 1
ATOM 8352 C CA . ARG B 1 422 ? -8.258 -35.281 -31.172 1 97.94 422 ARG B CA 1
ATOM 8353 C C . ARG B 1 422 ? -6.918 -35.469 -30.469 1 97.94 422 ARG B C 1
ATOM 8355 O O . ARG B 1 422 ? -6.398 -34.5 -29.875 1 97.94 422 ARG B O 1
ATOM 8362 N N . MET B 1 423 ? -6.387 -36.625 -30.547 1 96.62 423 MET B N 1
ATOM 8363 C CA . MET B 1 423 ? -5.078 -36.875 -29.953 1 96.62 423 MET B CA 1
ATOM 8364 C C . MET B 1 423 ? -4.008 -36 -30.578 1 96.62 423 MET B C 1
ATOM 8366 O O . MET B 1 423 ? -3.189 -35.406 -29.875 1 96.62 423 MET B O 1
ATOM 8370 N N . ARG B 1 424 ? -4.012 -35.906 -31.828 1 96.62 424 ARG B N 1
ATOM 8371 C CA . ARG B 1 424 ? -3.059 -35.062 -32.531 1 96.62 424 ARG B CA 1
ATOM 8372 C C . ARG B 1 424 ? -3.23 -33.594 -32.125 1 96.62 424 ARG B C 1
ATOM 8374 O O . ARG B 1 424 ? -2.246 -32.875 -31.906 1 96.62 424 ARG B O 1
ATOM 8381 N N . GLN B 1 425 ? -4.469 -33.219 -32 1 98.06 425 GLN B N 1
ATOM 8382 C CA . GLN B 1 425 ? -4.75 -31.828 -31.641 1 98.06 425 GLN B CA 1
ATOM 8383 C C . GLN B 1 425 ? -4.258 -31.516 -30.219 1 98.06 425 GLN B C 1
ATOM 8385 O O . GLN B 1 425 ? -3.742 -30.438 -29.953 1 98.06 425 GLN B O 1
ATOM 8390 N N . ILE B 1 426 ? -4.449 -32.438 -29.328 1 98.5 426 ILE B N 1
ATOM 8391 C CA . ILE B 1 426 ? -3.951 -32.25 -27.969 1 98.5 426 ILE B CA 1
ATOM 8392 C C . ILE B 1 426 ? -2.432 -32.125 -27.984 1 98.5 426 ILE B C 1
ATOM 8394 O O . ILE B 1 426 ? -1.878 -31.219 -27.344 1 98.5 426 ILE B O 1
ATOM 8398 N N . LYS B 1 427 ? -1.806 -32.938 -28.734 1 98.44 427 LYS B N 1
ATOM 8399 C CA . LYS B 1 427 ? -0.352 -32.906 -28.859 1 98.44 427 LYS B CA 1
ATOM 8400 C C . LYS B 1 427 ? 0.099 -31.578 -29.484 1 98.44 427 LYS B C 1
ATOM 8402 O O . LYS B 1 427 ? 1.084 -30.984 -29.047 1 98.44 427 LYS B O 1
ATOM 8407 N N . ASN B 1 428 ? -0.614 -31.141 -30.547 1 98.62 428 ASN B N 1
ATOM 8408 C CA . ASN B 1 428 ? -0.322 -29.859 -31.172 1 98.62 428 ASN B CA 1
ATOM 8409 C C . ASN B 1 428 ? -0.42 -28.703 -30.172 1 98.62 428 ASN B C 1
ATOM 8411 O O . ASN B 1 428 ? 0.463 -27.844 -30.109 1 98.62 428 ASN B O 1
ATOM 8415 N N . ALA B 1 429 ? -1.509 -28.703 -29.422 1 98.69 429 ALA B N 1
ATOM 8416 C CA . ALA B 1 429 ? -1.746 -27.656 -28.422 1 98.69 429 ALA B CA 1
ATOM 8417 C C . ALA B 1 429 ? -0.594 -27.578 -27.422 1 98.69 429 ALA B C 1
ATOM 8419 O O . ALA B 1 429 ? -0.125 -26.484 -27.094 1 98.69 429 ALA B O 1
ATOM 8420 N N . LEU B 1 430 ? -0.166 -28.656 -26.938 1 98.75 430 LEU B N 1
ATOM 8421 C CA . LEU B 1 430 ? 0.938 -28.703 -25.984 1 98.75 430 LEU B CA 1
ATOM 8422 C C . LEU B 1 430 ? 2.23 -28.203 -26.625 1 98.75 430 LEU B C 1
ATOM 8424 O O . LEU B 1 430 ? 3.031 -27.531 -25.969 1 98.75 430 LEU B O 1
ATOM 8428 N N . ALA B 1 431 ? 2.455 -28.516 -27.859 1 98.62 431 ALA B N 1
ATOM 8429 C CA . ALA B 1 431 ? 3.633 -28.031 -28.562 1 98.62 431 ALA B CA 1
ATOM 8430 C C . ALA B 1 431 ? 3.637 -26.5 -28.641 1 98.62 431 ALA B C 1
ATOM 8432 O O . ALA B 1 431 ? 4.688 -25.875 -28.484 1 98.62 431 ALA B O 1
ATOM 8433 N N . PHE B 1 432 ? 2.436 -25.891 -28.875 1 98.56 432 PHE B N 1
ATOM 8434 C CA . PHE B 1 432 ? 2.33 -24.438 -28.875 1 98.56 432 PHE B CA 1
ATOM 8435 C C . PHE B 1 432 ? 2.875 -23.859 -27.578 1 98.56 432 PHE B C 1
ATOM 8437 O O . PHE B 1 432 ? 3.643 -22.891 -27.594 1 98.56 432 PHE B O 1
ATOM 8444 N N . VAL B 1 433 ? 2.508 -24.469 -26.5 1 98.5 433 VAL B N 1
ATOM 8445 C CA . VAL B 1 433 ? 2.805 -23.938 -25.156 1 98.5 433 VAL B CA 1
ATOM 8446 C C . VAL B 1 433 ? 4.293 -24.109 -24.859 1 98.5 433 VAL B C 1
ATOM 8448 O O . VAL B 1 433 ? 4.965 -23.141 -24.469 1 98.5 433 VAL B O 1
ATOM 8451 N N . PHE B 1 434 ? 4.859 -25.25 -25.125 1 98.62 434 PHE B N 1
ATOM 8452 C CA . PHE B 1 434 ? 6.188 -25.578 -24.625 1 98.62 434 PHE B CA 1
ATOM 8453 C C . PHE B 1 434 ? 7.27 -25.078 -25.562 1 98.62 434 PHE B C 1
ATOM 8455 O O . PHE B 1 434 ? 8.43 -24.938 -25.172 1 98.62 434 PHE B O 1
ATOM 8462 N N . LEU B 1 435 ? 6.922 -24.766 -26.812 1 98.31 435 LEU B N 1
ATOM 8463 C CA . LEU B 1 435 ? 7.934 -24.297 -27.766 1 98.31 435 LEU B CA 1
ATOM 8464 C C . LEU B 1 435 ? 7.926 -22.766 -27.844 1 98.31 435 LEU B C 1
ATOM 8466 O O . LEU B 1 435 ? 8.781 -22.172 -28.5 1 98.31 435 LEU B O 1
ATOM 8470 N N . SER B 1 436 ? 6.98 -22.125 -27.203 1 98.06 436 SER B N 1
ATOM 8471 C CA . SER B 1 436 ? 6.906 -20.672 -27.203 1 98.06 436 SER B CA 1
ATOM 8472 C C . SER B 1 436 ? 7.766 -20.062 -26.094 1 98.06 436 SER B C 1
ATOM 8474 O O . SER B 1 436 ? 7.996 -20.719 -25.062 1 98.06 436 SER B O 1
ATOM 8476 N N . ALA B 1 437 ? 8.164 -18.781 -26.406 1 96.19 437 ALA B N 1
ATOM 8477 C CA . ALA B 1 437 ? 8.891 -18.062 -25.359 1 96.19 437 ALA B CA 1
ATOM 8478 C C . ALA B 1 437 ? 7.992 -17.797 -24.156 1 96.19 437 ALA B C 1
ATOM 8480 O O . ALA B 1 437 ? 6.77 -17.906 -24.25 1 96.19 437 ALA B O 1
ATOM 8481 N N . GLY B 1 438 ? 8.555 -17.547 -23.016 1 96.56 438 GLY B N 1
ATOM 8482 C CA . GLY B 1 438 ? 7.797 -17.344 -21.781 1 96.56 438 GLY B CA 1
ATOM 8483 C C . GLY B 1 438 ? 7.82 -18.547 -20.859 1 96.56 438 GLY B C 1
ATOM 8484 O O . GLY B 1 438 ? 8.719 -19.391 -20.938 1 96.56 438 GLY B O 1
ATOM 8485 N N . THR B 1 439 ? 6.863 -18.516 -19.938 1 98.31 439 THR B N 1
ATOM 8486 C CA . THR B 1 439 ? 6.793 -19.562 -18.922 1 98.31 439 THR B CA 1
ATOM 8487 C C . THR B 1 439 ? 5.562 -20.438 -19.141 1 98.31 439 THR B C 1
ATOM 8489 O O . THR B 1 439 ? 4.43 -19.969 -19.062 1 98.31 439 THR B O 1
ATOM 8492 N N . PRO B 1 440 ? 5.773 -21.734 -19.438 1 98.56 440 PRO B N 1
ATOM 8493 C CA . PRO B 1 440 ? 4.629 -22.609 -19.703 1 98.56 440 PRO B CA 1
ATOM 8494 C C . PRO B 1 440 ? 3.873 -23 -18.438 1 98.56 440 PRO B C 1
ATOM 8496 O O . PRO B 1 440 ? 4.484 -23.188 -17.391 1 98.56 440 PRO B O 1
ATOM 8499 N N . LEU B 1 441 ? 2.582 -23.156 -18.594 1 98.69 441 LEU B N 1
ATOM 8500 C CA . LEU B 1 441 ? 1.69 -23.656 -17.547 1 98.69 441 LEU B CA 1
ATOM 8501 C C . LEU B 1 441 ? 0.737 -24.703 -18.109 1 98.69 441 LEU B C 1
ATOM 8503 O O . LEU B 1 441 ? 0.187 -24.531 -19.203 1 98.69 441 LEU B O 1
ATOM 8507 N N . ILE B 1 442 ? 0.613 -25.797 -17.469 1 98.25 442 ILE B N 1
ATOM 8508 C CA . ILE B 1 442 ? -0.398 -26.781 -17.844 1 98.25 442 ILE B CA 1
ATOM 8509 C C . ILE B 1 442 ? -1.353 -27.016 -16.672 1 98.25 442 ILE B C 1
ATOM 8511 O O . ILE B 1 442 ? -0.965 -26.875 -15.508 1 98.25 442 ILE B O 1
ATOM 8515 N N . LEU B 1 443 ? -2.553 -27.281 -16.984 1 98.44 443 LEU B N 1
ATOM 8516 C CA . LEU B 1 443 ? -3.572 -27.641 -16.016 1 98.44 443 LEU B CA 1
ATOM 8517 C C . LEU B 1 443 ? -3.475 -29.109 -15.625 1 98.44 443 LEU B C 1
ATOM 8519 O O . LEU B 1 443 ? -3.281 -29.969 -16.484 1 98.44 443 LEU B O 1
ATOM 8523 N N . ALA B 1 444 ? -3.619 -29.375 -14.375 1 98.69 444 ALA B N 1
ATOM 8524 C CA . ALA B 1 444 ? -3.518 -30.75 -13.875 1 98.69 444 ALA B CA 1
ATOM 8525 C C . ALA B 1 444 ? -4.441 -31.688 -14.641 1 98.69 444 ALA B C 1
ATOM 8527 O O . ALA B 1 444 ? -5.645 -31.422 -14.758 1 98.69 444 ALA B O 1
ATOM 8528 N N . GLY B 1 445 ? -3.852 -32.719 -15.18 1 98.44 445 GLY B N 1
ATOM 8529 C CA . GLY B 1 445 ? -4.621 -33.75 -15.883 1 98.44 445 GLY B CA 1
ATOM 8530 C C . GLY B 1 445 ? -4.613 -33.562 -17.391 1 98.44 445 GLY B C 1
ATOM 8531 O O . GLY B 1 445 ? -4.938 -34.5 -18.141 1 98.44 445 GLY B O 1
ATOM 8532 N N . ASP B 1 446 ? -4.27 -32.406 -17.875 1 98.31 446 ASP B N 1
ATOM 8533 C CA . ASP B 1 446 ? -4.254 -32.156 -19.312 1 98.31 446 ASP B CA 1
ATOM 8534 C C . ASP B 1 446 ? -3.229 -33.062 -20.016 1 98.31 446 ASP B C 1
ATOM 8536 O O . ASP B 1 446 ? -3.416 -33.438 -21.172 1 98.31 446 ASP B O 1
ATOM 8540 N N . GLU B 1 447 ? -2.17 -33.406 -19.328 1 98.56 447 GLU B N 1
ATOM 8541 C CA . GLU B 1 447 ? -1.069 -34.188 -19.891 1 98.56 447 GLU B CA 1
ATOM 8542 C C . GLU B 1 447 ? -1.456 -35.656 -20.062 1 98.56 447 GLU B C 1
ATOM 8544 O O . GLU B 1 447 ? -0.71 -36.438 -20.672 1 98.56 447 GLU B O 1
ATOM 8549 N N . PHE B 1 448 ? -2.666 -36 -19.594 1 97.44 448 PHE B N 1
ATOM 8550 C CA . PHE B 1 448 ? -3.109 -37.375 -19.891 1 97.44 448 PHE B CA 1
ATOM 8551 C C . PHE B 1 448 ? -4.594 -37.406 -20.234 1 97.44 448 PHE B C 1
ATOM 8553 O O . PHE B 1 448 ? -5.277 -38.375 -19.984 1 97.44 448 PHE B O 1
ATOM 8560 N N . GLY B 1 449 ? -5.094 -36.281 -20.688 1 97.12 449 GLY B N 1
ATOM 8561 C CA . GLY B 1 449 ? -6.391 -36.219 -21.344 1 97.12 449 GLY B CA 1
ATOM 8562 C C . GLY B 1 449 ? -7.551 -36.125 -20.375 1 97.12 449 GLY B C 1
ATOM 8563 O O . GLY B 1 449 ? -8.602 -36.719 -20.594 1 97.12 449 GLY B O 1
ATOM 8564 N N . ASN B 1 450 ? -7.441 -35.469 -19.203 1 97.25 450 ASN B N 1
ATOM 8565 C CA . ASN B 1 450 ? -8.523 -35.281 -18.25 1 97.25 450 ASN B CA 1
ATOM 8566 C C . ASN B 1 450 ? -9.688 -34.5 -18.859 1 97.25 450 ASN B C 1
ATOM 8568 O O . ASN B 1 450 ? -9.477 -33.562 -19.625 1 97.25 450 ASN B O 1
ATOM 8572 N N . SER B 1 451 ? -10.859 -34.906 -18.531 1 97.38 451 SER B N 1
ATOM 8573 C CA . SER B 1 451 ? -12.07 -34.281 -19.047 1 97.38 451 SER B CA 1
ATOM 8574 C C . SER B 1 451 ? -13.039 -33.938 -17.922 1 97.38 451 SER B C 1
ATOM 8576 O O . SER B 1 451 ? -13.039 -34.594 -16.875 1 97.38 451 SER B O 1
ATOM 8578 N N . GLN B 1 452 ? -13.766 -32.969 -18.125 1 97.44 452 GLN B N 1
ATOM 8579 C CA . GLN B 1 452 ? -14.859 -32.562 -17.234 1 97.44 452 GLN B CA 1
ATOM 8580 C C . GLN B 1 452 ? -16.219 -32.719 -17.922 1 97.44 452 GLN B C 1
ATOM 8582 O O . GLN B 1 452 ? -17.172 -32.062 -17.562 1 97.44 452 GLN B O 1
ATOM 8587 N N . ASN B 1 453 ? -16.141 -33.469 -18.969 1 97.19 453 ASN B N 1
ATOM 8588 C CA . ASN B 1 453 ? -17.328 -33.844 -19.734 1 97.19 453 ASN B CA 1
ATOM 8589 C C . ASN B 1 453 ? -18.047 -32.594 -20.281 1 97.19 453 ASN B C 1
ATOM 8591 O O . ASN B 1 453 ? -19.266 -32.5 -20.156 1 97.19 453 ASN B O 1
ATOM 8595 N N . GLY B 1 454 ? -17.266 -31.672 -20.672 1 97.38 454 GLY B N 1
ATOM 8596 C CA . GLY B 1 454 ? -17.812 -30.516 -21.344 1 97.38 454 GLY B CA 1
ATOM 8597 C C . GLY B 1 454 ? -18.172 -29.375 -20.406 1 97.38 454 GLY B C 1
ATOM 8598 O O . GLY B 1 454 ? -18.578 -28.297 -20.844 1 97.38 454 GLY B O 1
ATOM 8599 N N . ASN B 1 455 ? -18.094 -29.562 -19.125 1 97.31 455 ASN B N 1
ATOM 8600 C CA . ASN B 1 455 ? -18.281 -28.469 -18.172 1 97.31 455 ASN B CA 1
ATOM 8601 C C . ASN B 1 455 ? -17.078 -27.531 -18.156 1 97.31 455 ASN B C 1
ATOM 8603 O O . ASN B 1 455 ? -15.969 -27.938 -17.812 1 97.31 455 ASN B O 1
ATOM 8607 N N . ASN B 1 456 ? -17.312 -26.297 -18.562 1 96.5 456 ASN B N 1
ATOM 8608 C CA . ASN B 1 456 ? -16.172 -25.391 -18.656 1 96.5 456 ASN B CA 1
ATOM 8609 C C . ASN B 1 456 ? -16.125 -24.422 -17.469 1 96.5 456 ASN B C 1
ATOM 8611 O O . ASN B 1 456 ? -15.414 -23.422 -17.516 1 96.5 456 ASN B O 1
ATOM 8615 N N . ASN B 1 457 ? -16.969 -24.672 -16.453 1 95.5 457 ASN B N 1
ATOM 8616 C CA . ASN B 1 457 ? -16.969 -23.828 -15.273 1 95.5 457 ASN B CA 1
ATOM 8617 C C . ASN B 1 457 ? -17.406 -24.609 -14.031 1 95.5 457 ASN B C 1
ATOM 8619 O O . ASN B 1 457 ? -18.344 -24.203 -13.336 1 95.5 457 ASN B O 1
ATOM 8623 N N . PRO B 1 458 ? -16.781 -25.625 -13.734 1 95.25 458 PRO B N 1
ATOM 8624 C CA . PRO B 1 458 ? -17.219 -26.438 -12.594 1 95.25 458 PRO B CA 1
ATOM 8625 C C . PRO B 1 458 ? -16.766 -25.844 -11.25 1 95.25 458 PRO B C 1
ATOM 8627 O O . PRO B 1 458 ? -16.25 -26.578 -10.406 1 95.25 458 PRO B O 1
ATOM 8630 N N . TYR B 1 459 ? -17 -24.578 -11.008 1 94.31 459 TYR B N 1
ATOM 8631 C CA . TYR B 1 459 ? -16.562 -23.875 -9.812 1 94.31 459 TYR B CA 1
ATOM 8632 C C . TYR B 1 459 ? -17.312 -24.375 -8.578 1 94.31 459 TYR B C 1
ATOM 8634 O O . TYR B 1 459 ? -16.812 -24.266 -7.453 1 94.31 459 TYR B O 1
ATOM 8642 N N . CYS B 1 460 ? -18.516 -24.953 -8.805 1 93.75 460 CYS B N 1
ATOM 8643 C CA . CYS B 1 460 ? -19.344 -25.375 -7.68 1 93.75 460 CYS B CA 1
ATOM 8644 C C . CYS B 1 460 ? -19.594 -26.875 -7.723 1 93.75 460 CYS B C 1
ATOM 8646 O O . CYS B 1 460 ? -20.562 -27.359 -7.133 1 93.75 460 CYS B O 1
ATOM 8648 N N . VAL B 1 461 ? -18.844 -27.578 -8.523 1 94.5 461 VAL B N 1
ATOM 8649 C CA . VAL B 1 461 ? -19.031 -29.016 -8.672 1 94.5 461 VAL B CA 1
ATOM 8650 C C . VAL B 1 461 ? -17.891 -29.75 -7.965 1 94.5 461 VAL B C 1
ATOM 8652 O O . VAL B 1 461 ? -16.75 -29.734 -8.43 1 94.5 461 VAL B O 1
ATOM 8655 N N . ASP B 1 462 ? -18.203 -30.391 -6.852 1 95.88 462 ASP B N 1
ATOM 8656 C CA . ASP B 1 462 ? -17.25 -31.188 -6.09 1 95.88 462 ASP B CA 1
ATOM 8657 C C . ASP B 1 462 ? -17.531 -32.688 -6.246 1 95.88 462 ASP B C 1
ATOM 8659 O O . ASP B 1 462 ? -18.078 -33.312 -5.34 1 95.88 462 ASP B O 1
ATOM 8663 N N . SER B 1 463 ? -17.094 -33.219 -7.348 1 96.31 463 SER B N 1
ATOM 8664 C CA . SER B 1 463 ? -17.375 -34.625 -7.676 1 96.31 463 SER B CA 1
ATOM 8665 C C . SER B 1 463 ? -16.328 -35.188 -8.625 1 96.31 463 SER B C 1
ATOM 8667 O O . SER B 1 463 ? -15.375 -34.5 -8.992 1 96.31 463 SER B O 1
ATOM 8669 N N . GLU B 1 464 ? -16.547 -36.406 -9.062 1 96.69 464 GLU B N 1
ATOM 8670 C CA . GLU B 1 464 ? -15.648 -37.094 -9.992 1 96.69 464 GLU B CA 1
ATOM 8671 C C . GLU B 1 464 ? -15.586 -36.375 -11.328 1 96.69 464 GLU B C 1
ATOM 8673 O O . GLU B 1 464 ? -14.617 -36.531 -12.086 1 96.69 464 GLU B O 1
ATOM 8678 N N . LEU B 1 465 ? -16.547 -35.562 -11.602 1 95.69 465 LEU B N 1
ATOM 8679 C CA . LEU B 1 465 ? -16.562 -34.781 -12.836 1 95.69 465 LEU B CA 1
ATOM 8680 C C . LEU B 1 465 ? -15.438 -33.75 -12.836 1 95.69 465 LEU B C 1
ATOM 8682 O O . LEU B 1 465 ? -14.781 -33.531 -13.852 1 95.69 465 LEU B O 1
ATOM 8686 N N . SER B 1 466 ? -15.305 -33.094 -11.68 1 96.44 466 SER B N 1
ATOM 8687 C CA . SER B 1 466 ? -14.359 -31.984 -11.609 1 96.44 466 SER B CA 1
ATOM 8688 C C . SER B 1 466 ? -13.008 -32.438 -11.07 1 96.44 466 SER B C 1
ATOM 8690 O O . SER B 1 466 ? -12.008 -31.734 -11.219 1 96.44 466 SER B O 1
ATOM 8692 N N . TRP B 1 467 ? -12.945 -33.656 -10.445 1 98.19 467 TRP B N 1
ATOM 8693 C CA . TRP B 1 467 ? -11.695 -34.156 -9.914 1 98.19 467 TRP B CA 1
ATOM 8694 C C . TRP B 1 467 ? -10.844 -34.781 -11.031 1 98.19 467 TRP B C 1
ATOM 8696 O O . TRP B 1 467 ? -11.367 -35.188 -12.062 1 98.19 467 TRP B O 1
ATOM 8706 N N . VAL B 1 468 ? -9.516 -34.719 -10.852 1 98.44 468 VAL B N 1
ATOM 8707 C CA . VAL B 1 468 ? -8.609 -35.344 -11.828 1 98.44 468 VAL B CA 1
ATOM 8708 C C . VAL B 1 468 ? -8.789 -36.844 -11.844 1 98.44 468 VAL B C 1
ATOM 8710 O O . VAL B 1 468 ? -8.75 -37.5 -10.789 1 98.44 468 VAL B O 1
ATOM 8713 N N . ASN B 1 469 ? -9.055 -37.375 -12.953 1 98.06 469 ASN B N 1
ATOM 8714 C CA . ASN B 1 469 ? -9.156 -38.844 -13.125 1 98.06 469 ASN B CA 1
ATOM 8715 C C . ASN B 1 469 ? -7.801 -39.469 -13.445 1 98.06 469 ASN B C 1
ATOM 8717 O O . ASN B 1 469 ? -7.316 -39.344 -14.578 1 98.06 469 ASN B O 1
ATOM 8721 N N . TRP B 1 470 ? -7.227 -40.25 -12.523 1 97.94 470 TRP B N 1
ATOM 8722 C CA . TRP B 1 470 ? -5.871 -40.75 -12.625 1 97.94 470 TRP B CA 1
ATOM 8723 C C . TRP B 1 470 ? -5.871 -42.156 -13.266 1 97.94 470 TRP B C 1
ATOM 8725 O O . TRP B 1 470 ? -4.824 -42.812 -13.352 1 97.94 470 TRP B O 1
ATOM 8735 N N . LYS B 1 471 ? -7.039 -42.531 -13.695 1 96.56 471 LYS B N 1
ATOM 8736 C CA . LYS B 1 471 ? -7.094 -43.844 -14.359 1 96.56 471 LYS B CA 1
ATOM 8737 C C . LYS B 1 471 ? -6.25 -43.844 -15.625 1 96.56 471 LYS B C 1
ATOM 8739 O O . LYS B 1 471 ? -6.379 -42.969 -16.469 1 96.56 471 LYS B O 1
ATOM 8744 N N . GLU B 1 472 ? -5.5 -44.844 -15.805 1 94.5 472 GLU B N 1
ATOM 8745 C CA . GLU B 1 472 ? -4.617 -44.938 -16.969 1 94.5 472 GLU B CA 1
ATOM 8746 C C . GLU B 1 472 ? -5.363 -45.469 -18.188 1 94.5 472 GLU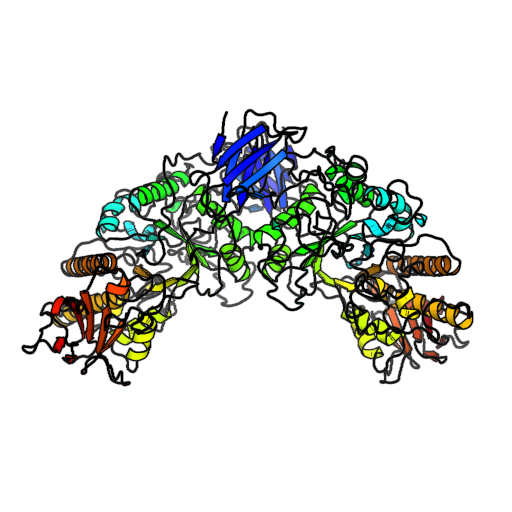 B C 1
ATOM 8748 O O . GLU B 1 472 ? -6.141 -46.406 -18.094 1 94.5 472 GLU B O 1
ATOM 8753 N N . THR B 1 473 ? -5.191 -44.781 -19.266 1 94.38 473 THR B N 1
ATOM 8754 C CA . THR B 1 473 ? -5.688 -45.219 -20.562 1 94.38 473 THR B CA 1
ATOM 8755 C C . THR B 1 473 ? -4.562 -45.219 -21.594 1 94.38 473 THR B C 1
ATOM 8757 O O . THR B 1 473 ? -3.496 -44.656 -21.359 1 94.38 473 THR B O 1
ATOM 8760 N N . LYS B 1 474 ? -4.762 -45.938 -22.656 1 94 474 LYS B N 1
ATOM 8761 C CA . LYS B 1 474 ? -3.766 -45.969 -23.734 1 94 474 LYS B CA 1
ATOM 8762 C C . LYS B 1 474 ? -3.537 -44.594 -24.312 1 94 474 LYS B C 1
ATOM 8764 O O . LYS B 1 474 ? -2.395 -44.156 -24.516 1 94 474 LYS B O 1
ATOM 8769 N N . GLU B 1 475 ? -4.605 -43.906 -24.594 1 93.88 475 GLU B N 1
ATOM 8770 C CA . GLU B 1 475 ? -4.527 -42.562 -25.125 1 93.88 475 GLU B CA 1
ATOM 8771 C C . GLU B 1 475 ? -3.838 -41.625 -24.141 1 93.88 475 GLU B C 1
ATOM 8773 O O . GLU B 1 475 ? -2.992 -40.812 -24.531 1 93.88 475 GLU B O 1
ATOM 8778 N N . GLY B 1 476 ? -4.234 -41.75 -22.922 1 96.56 476 GLY B N 1
ATOM 8779 C CA . GLY B 1 476 ? -3.635 -40.938 -21.891 1 96.56 476 GLY B CA 1
ATOM 8780 C C . GLY B 1 476 ? -2.135 -41.125 -21.766 1 96.56 476 GLY B C 1
ATOM 8781 O O . GLY B 1 476 ? -1.392 -40.156 -21.594 1 96.56 476 GLY B O 1
ATOM 8782 N N . LYS B 1 477 ? -1.735 -42.312 -21.844 1 97.44 477 LYS B N 1
ATOM 8783 C CA . LYS B 1 477 ? -0.311 -42.625 -21.766 1 97.44 477 LYS B CA 1
ATOM 8784 C C . LYS B 1 477 ? 0.454 -42 -22.922 1 97.44 477 LYS B C 1
ATOM 8786 O O . LYS B 1 477 ? 1.579 -41.531 -22.75 1 97.44 477 LYS B O 1
ATOM 8791 N N . GLU B 1 478 ? -0.122 -42.031 -24.047 1 96.75 478 GLU B N 1
ATOM 8792 C CA . GLU B 1 478 ? 0.509 -41.469 -25.234 1 96.75 478 GLU B CA 1
ATOM 8793 C C . GLU B 1 478 ? 0.684 -39.938 -25.078 1 96.75 478 GLU B C 1
ATOM 8795 O O . GLU B 1 478 ? 1.742 -39.406 -25.391 1 96.75 478 GLU B O 1
ATOM 8800 N N . ILE B 1 479 ? -0.323 -39.281 -24.625 1 98 479 ILE B N 1
ATOM 8801 C CA . ILE B 1 479 ? -0.256 -37.844 -24.391 1 98 479 ILE B CA 1
ATOM 8802 C C . ILE B 1 479 ? 0.8 -37.531 -23.344 1 98 479 ILE B C 1
ATOM 8804 O O . ILE B 1 479 ? 1.571 -36.594 -23.484 1 98 479 ILE B O 1
ATOM 8808 N N . LEU B 1 480 ? 0.794 -38.312 -22.328 1 98.44 480 LEU B N 1
ATOM 8809 C CA . LEU B 1 480 ? 1.73 -38.125 -21.219 1 98.44 480 LEU B CA 1
ATOM 8810 C C . LEU B 1 480 ? 3.172 -38.219 -21.719 1 98.44 480 LEU B C 1
ATOM 8812 O O . LEU B 1 480 ? 4.012 -37.375 -21.359 1 98.44 480 LEU B O 1
ATOM 8816 N N . GLU B 1 481 ? 3.451 -39.219 -22.484 1 97.88 481 GLU B N 1
ATOM 8817 C CA . GLU B 1 481 ? 4.797 -39.406 -23.016 1 97.88 481 GLU B CA 1
ATOM 8818 C C . GLU B 1 481 ? 5.195 -38.219 -23.922 1 97.88 481 GLU B C 1
ATOM 8820 O O . GLU B 1 481 ? 6.34 -37.781 -23.891 1 97.88 481 GLU B O 1
ATOM 8825 N N . TRP B 1 482 ? 4.25 -37.812 -24.703 1 98 482 TRP B N 1
ATOM 8826 C CA . TRP B 1 482 ? 4.469 -36.625 -25.547 1 98 482 TRP B CA 1
ATOM 8827 C C . TRP B 1 482 ? 4.793 -35.406 -24.688 1 98 482 TRP B C 1
ATOM 8829 O O . TRP B 1 482 ? 5.738 -34.656 -24.984 1 98 482 TRP B O 1
ATOM 8839 N N . THR B 1 483 ? 4.043 -35.219 -23.656 1 98.69 483 THR B N 1
ATOM 8840 C CA . THR B 1 483 ? 4.223 -34.062 -22.781 1 98.69 483 THR B CA 1
ATOM 8841 C C . THR B 1 483 ? 5.586 -34.125 -22.094 1 98.69 483 THR B C 1
ATOM 8843 O O . THR B 1 483 ? 6.297 -33.125 -22.047 1 98.69 483 THR B O 1
ATOM 8846 N N . LYS B 1 484 ? 5.965 -35.281 -21.594 1 98.56 484 LYS B N 1
ATOM 8847 C CA . LYS B 1 484 ? 7.277 -35.438 -20.969 1 98.56 484 LYS B CA 1
ATOM 8848 C C . LYS B 1 484 ? 8.398 -35.094 -21.953 1 98.56 484 LYS B C 1
ATOM 8850 O O . LYS B 1 484 ? 9.359 -34.438 -21.594 1 98.56 484 LYS B O 1
ATOM 8855 N N . ALA B 1 485 ? 8.227 -35.531 -23.125 1 98.25 485 ALA B N 1
ATOM 8856 C CA . ALA B 1 485 ? 9.234 -35.312 -24.156 1 98.25 485 ALA B CA 1
ATOM 8857 C C . ALA B 1 485 ? 9.359 -33.812 -24.469 1 98.25 485 ALA B C 1
ATOM 8859 O O . ALA B 1 485 ? 10.469 -33.281 -24.625 1 98.25 485 ALA B O 1
ATOM 8860 N N . LEU B 1 486 ? 8.258 -33.156 -24.578 1 98.56 486 LEU B N 1
ATOM 8861 C CA . LEU B 1 486 ? 8.258 -31.734 -24.859 1 98.56 486 LEU B CA 1
ATOM 8862 C C . LEU B 1 486 ? 8.938 -30.969 -23.734 1 98.56 486 LEU B C 1
ATOM 8864 O O . LEU B 1 486 ? 9.727 -30.047 -23.984 1 98.56 486 LEU B O 1
ATOM 8868 N N . ILE B 1 487 ? 8.578 -31.297 -22.516 1 98.75 487 ILE B N 1
ATOM 8869 C CA . ILE B 1 487 ? 9.141 -30.625 -21.359 1 98.75 487 ILE B CA 1
ATOM 8870 C C . ILE B 1 487 ? 10.656 -30.828 -21.328 1 98.75 487 ILE B C 1
ATOM 8872 O O . ILE B 1 487 ? 11.414 -29.859 -21.156 1 98.75 487 ILE B O 1
ATOM 8876 N N . GLN B 1 488 ? 11.086 -32 -21.531 1 98.19 488 GLN B N 1
ATOM 8877 C CA . GLN B 1 488 ? 12.516 -32.312 -21.562 1 98.19 488 GLN B CA 1
ATOM 8878 C C . GLN B 1 488 ? 13.211 -31.562 -22.703 1 98.19 488 GLN B C 1
ATOM 8880 O O . GLN B 1 488 ? 14.312 -31.047 -22.516 1 98.19 488 GLN B O 1
ATOM 8885 N N . PHE B 1 489 ? 12.602 -31.594 -23.844 1 97.81 489 PHE B N 1
ATOM 8886 C CA . PHE B 1 489 ? 13.156 -30.906 -25 1 97.81 489 PHE B CA 1
ATOM 8887 C C . PHE B 1 489 ? 13.367 -29.422 -24.703 1 97.81 489 PHE B C 1
ATOM 8889 O O . PHE B 1 489 ? 14.43 -28.875 -24.984 1 97.81 489 PHE B O 1
ATOM 8896 N N . ARG B 1 490 ? 12.391 -28.797 -24.109 1 98.31 490 ARG B N 1
ATOM 8897 C CA . ARG B 1 490 ? 12.477 -27.391 -23.734 1 98.31 490 ARG B CA 1
ATOM 8898 C C . ARG B 1 490 ? 13.594 -27.156 -22.719 1 98.31 490 ARG B C 1
ATOM 8900 O O . ARG B 1 490 ? 14.398 -26.234 -22.891 1 98.31 490 ARG B O 1
ATOM 8907 N N . GLN B 1 491 ? 13.617 -27.938 -21.688 1 97.44 491 GLN B N 1
ATOM 8908 C CA . GLN B 1 491 ? 14.594 -27.781 -20.625 1 97.44 491 GLN B CA 1
ATOM 8909 C C . GLN B 1 491 ? 16.016 -27.938 -21.141 1 97.44 491 GLN B C 1
ATOM 8911 O O . GLN B 1 491 ? 16.938 -27.281 -20.656 1 97.44 491 GLN B O 1
ATOM 8916 N N . ASN B 1 492 ? 16.172 -28.734 -22.156 1 96.5 492 ASN B N 1
ATOM 8917 C CA . ASN B 1 492 ? 17.484 -29.047 -22.703 1 96.5 492 ASN B CA 1
ATOM 8918 C C . ASN B 1 492 ? 17.922 -28 -23.719 1 96.5 492 ASN B C 1
ATOM 8920 O O . ASN B 1 492 ? 19.094 -27.984 -24.141 1 96.5 492 ASN B O 1
ATOM 8924 N N . ASN B 1 493 ? 17.047 -27.125 -24.141 1 97.25 493 ASN B N 1
ATOM 8925 C CA . ASN B 1 493 ? 17.359 -26.094 -25.141 1 97.25 493 ASN B CA 1
ATOM 8926 C C . ASN B 1 493 ? 17.047 -24.703 -24.609 1 97.25 493 ASN B C 1
ATOM 8928 O O . ASN B 1 493 ? 15.93 -24.203 -24.766 1 97.25 493 ASN B O 1
ATOM 8932 N N . LYS B 1 494 ? 18.047 -23.984 -24.234 1 97.12 494 LYS B N 1
ATOM 8933 C CA . LYS B 1 494 ? 17.938 -22.703 -23.547 1 97.12 494 LYS B CA 1
ATOM 8934 C C . LYS B 1 494 ? 17.25 -21.672 -24.438 1 97.12 494 LYS B C 1
ATOM 8936 O O . LYS B 1 494 ? 16.547 -20.781 -23.938 1 97.12 494 LYS B O 1
ATOM 8941 N N . ILE B 1 495 ? 17.359 -21.75 -25.719 1 97.06 495 ILE B N 1
ATOM 8942 C CA . ILE B 1 495 ? 16.812 -20.781 -26.656 1 97.06 495 ILE B CA 1
ATOM 8943 C C . ILE B 1 495 ? 15.289 -20.734 -26.516 1 97.06 495 ILE B C 1
ATOM 8945 O O . ILE B 1 495 ? 14.656 -19.734 -26.828 1 97.06 495 ILE B O 1
ATOM 8949 N N . LEU B 1 496 ? 14.68 -21.812 -25.953 1 97.56 496 LEU B N 1
ATOM 8950 C CA . LEU B 1 496 ? 13.227 -21.891 -25.812 1 97.56 496 LEU B CA 1
ATOM 8951 C C . LEU B 1 496 ? 12.766 -21.266 -24.516 1 97.56 496 LEU B C 1
ATOM 8953 O O . LEU B 1 496 ? 11.562 -21.094 -24.297 1 97.56 496 LEU B O 1
ATOM 8957 N N . HIS B 1 497 ? 13.656 -20.875 -23.609 1 96.69 497 HIS B N 1
ATOM 8958 C CA . HIS B 1 497 ? 13.258 -20.266 -22.344 1 96.69 497 HIS B CA 1
ATOM 8959 C C . HIS B 1 497 ? 14.227 -19.172 -21.938 1 96.69 497 HIS B C 1
ATOM 8961 O O . HIS B 1 497 ? 14.734 -19.156 -20.812 1 96.69 497 HIS B O 1
ATOM 8967 N N . MET B 1 498 ? 14.352 -18.25 -22.875 1 95.5 498 MET B N 1
ATOM 8968 C CA . MET B 1 498 ? 15.172 -17.047 -22.672 1 95.5 498 MET B CA 1
ATOM 8969 C C . MET B 1 498 ? 14.477 -16.078 -21.719 1 95.5 498 MET B C 1
ATOM 8971 O O . MET B 1 498 ? 13.25 -16.016 -21.672 1 95.5 498 MET B O 1
ATOM 8975 N N . PRO B 1 499 ? 15.227 -15.258 -21.016 1 93.62 499 PRO B N 1
ATOM 8976 C CA . PRO B 1 499 ? 14.633 -14.328 -20.062 1 93.62 499 PRO B CA 1
ATOM 8977 C C . PRO B 1 499 ? 13.969 -13.125 -20.719 1 93.62 499 PRO B C 1
ATOM 8979 O O . PRO B 1 499 ? 13.219 -12.391 -20.078 1 93.62 499 PRO B O 1
ATOM 8982 N N . GLN B 1 500 ? 14.266 -12.938 -22 1 93.81 500 GLN B N 1
ATOM 8983 C CA . GLN B 1 500 ? 13.672 -11.836 -22.75 1 93.81 500 GLN B CA 1
ATOM 8984 C C . GLN B 1 500 ? 13.125 -12.312 -24.094 1 93.81 500 GLN B C 1
ATOM 8986 O O . GLN B 1 500 ? 13.422 -13.422 -24.531 1 93.81 500 GLN B O 1
ATOM 8991 N N . SER B 1 501 ? 12.43 -11.398 -24.703 1 95.94 501 SER B N 1
ATOM 8992 C CA . SER B 1 501 ? 11.852 -11.703 -26 1 95.94 501 SER B CA 1
ATOM 8993 C C . SER B 1 501 ? 12.93 -11.984 -27.047 1 95.94 501 SER B C 1
ATOM 8995 O O . SER B 1 501 ? 14.016 -11.391 -26.984 1 95.94 501 SER B O 1
ATOM 8997 N N . LEU B 1 502 ? 12.594 -12.852 -27.938 1 96.06 502 LEU B N 1
ATOM 8998 C CA . LEU B 1 502 ? 13.469 -13.062 -29.078 1 96.06 502 LEU B CA 1
ATOM 8999 C C . LEU B 1 502 ? 13.328 -11.922 -30.094 1 96.06 502 LEU B C 1
ATOM 9001 O O . LEU B 1 502 ? 12.273 -11.281 -30.156 1 96.06 502 LEU B O 1
ATOM 9005 N N . THR B 1 503 ? 14.344 -11.633 -30.953 1 94.19 503 THR B N 1
ATOM 9006 C CA . THR B 1 503 ? 14.398 -10.336 -31.625 1 94.19 503 THR B CA 1
ATOM 9007 C C . THR B 1 503 ? 14.406 -10.508 -33.125 1 94.19 503 THR B C 1
ATOM 9009 O O . THR B 1 503 ? 14.406 -9.523 -33.875 1 94.19 503 THR B O 1
ATOM 9012 N N . LEU B 1 504 ? 14.445 -11.688 -33.656 1 94.06 504 LEU B N 1
ATOM 9013 C CA . LEU B 1 504 ? 14.484 -11.914 -35.094 1 94.06 504 LEU B CA 1
ATOM 9014 C C . LEU B 1 504 ? 15.781 -11.367 -35.719 1 94.06 504 LEU B C 1
ATOM 9016 O O . LEU B 1 504 ? 15.789 -10.891 -36.844 1 94.06 504 LEU B O 1
ATOM 9020 N N . SER B 1 505 ? 16.844 -11.352 -34.938 1 93.12 505 SER B N 1
ATOM 9021 C CA . SER B 1 505 ? 18.094 -10.734 -35.375 1 93.12 505 SER B CA 1
ATOM 9022 C C . SER B 1 505 ? 19.281 -11.648 -35.156 1 93.12 505 SER B C 1
ATOM 9024 O O . SER B 1 505 ? 19.281 -12.469 -34.219 1 93.12 505 SER B O 1
ATOM 9026 N N . ASP B 1 506 ? 20.172 -11.539 -36.062 1 92.56 506 ASP B N 1
ATOM 9027 C CA . ASP B 1 506 ? 21.438 -12.25 -35.906 1 92.56 506 ASP B CA 1
ATOM 9028 C C . ASP B 1 506 ? 22.453 -11.414 -35.156 1 92.56 506 ASP B C 1
ATOM 9030 O O . ASP B 1 506 ? 23.531 -11.094 -35.688 1 92.56 506 ASP B O 1
ATOM 9034 N N . ARG B 1 507 ? 22.266 -11.234 -33.938 1 88.94 507 ARG B N 1
ATOM 9035 C CA . ARG B 1 507 ? 23.047 -10.305 -33.156 1 88.94 507 ARG B CA 1
ATOM 9036 C C . ARG B 1 507 ? 24.438 -10.852 -32.875 1 88.94 507 ARG B C 1
ATOM 9038 O O . ARG B 1 507 ? 25.375 -10.094 -32.594 1 88.94 507 ARG B O 1
ATOM 9045 N N . VAL B 1 508 ? 24.625 -12.172 -33 1 89.5 508 VAL B N 1
ATOM 9046 C CA . VAL B 1 508 ? 25.922 -12.766 -32.719 1 89.5 508 VAL B CA 1
ATOM 9047 C C . VAL B 1 508 ? 26.672 -13.039 -34 1 89.5 508 VAL B C 1
ATOM 9049 O O . VAL B 1 508 ? 27.781 -13.578 -34 1 89.5 508 VAL B O 1
ATOM 9052 N N . SER B 1 509 ? 26.156 -12.789 -35.156 1 87.94 509 SER B N 1
ATOM 9053 C CA . SER B 1 509 ? 26.766 -12.891 -36.469 1 87.94 509 SER B CA 1
ATOM 9054 C C . SER B 1 509 ? 27.156 -14.328 -36.781 1 87.94 509 SER B C 1
ATOM 9056 O O . SER B 1 509 ? 28.234 -14.586 -37.312 1 87.94 509 SER B O 1
ATOM 9058 N N . CYS B 1 510 ? 26.344 -15.258 -36.469 1 86.94 510 CYS B N 1
ATOM 9059 C CA . CYS B 1 510 ? 26.594 -16.672 -36.75 1 86.94 510 CYS B CA 1
ATOM 9060 C C . CYS B 1 510 ? 25.953 -17.094 -38.062 1 86.94 510 CYS B C 1
ATOM 9062 O O . CYS B 1 510 ? 26.156 -18.219 -38.5 1 86.94 510 CYS B O 1
ATOM 9064 N N . GLY B 1 511 ? 25.188 -16.203 -38.625 1 89.5 511 GLY B N 1
ATOM 9065 C CA . GLY B 1 511 ? 24.531 -16.5 -39.906 1 89.5 511 GLY B CA 1
ATOM 9066 C C . GLY B 1 511 ? 23.062 -16.859 -39.75 1 89.5 511 GLY B C 1
ATOM 9067 O O . GLY B 1 511 ? 22.328 -16.922 -40.75 1 89.5 511 GLY B O 1
ATOM 9068 N N . TYR B 1 512 ? 22.656 -17.078 -38.5 1 93.69 512 TYR B N 1
ATOM 9069 C CA . TYR B 1 512 ? 21.266 -17.406 -38.219 1 93.69 512 TYR B CA 1
ATOM 9070 C C . TYR B 1 512 ? 20.703 -16.469 -37.156 1 93.69 512 TYR B C 1
ATOM 9072 O O . TYR B 1 512 ? 21.328 -16.234 -36.125 1 93.69 512 TYR B O 1
ATOM 9080 N N . PRO B 1 513 ? 19.531 -15.898 -37.375 1 95.25 513 PRO B N 1
ATOM 9081 C CA . PRO B 1 513 ? 18.891 -15.133 -36.312 1 95.25 513 PRO B CA 1
ATOM 9082 C C . PRO B 1 513 ? 18.438 -16 -35.156 1 95.25 513 PRO B C 1
ATOM 9084 O O . PRO B 1 513 ? 18.391 -17.234 -35.281 1 95.25 513 PRO B O 1
ATOM 9087 N N . ASP B 1 514 ? 18.172 -15.398 -34.062 1 96.88 514 ASP B N 1
ATOM 9088 C CA . ASP B 1 514 ? 17.734 -16.172 -32.906 1 96.88 514 ASP B CA 1
ATOM 9089 C C . ASP B 1 514 ? 16.422 -16.891 -33.188 1 96.88 514 ASP B C 1
ATOM 9091 O O . ASP B 1 514 ? 16.25 -18.047 -32.781 1 96.88 514 ASP B O 1
ATOM 9095 N N . ILE B 1 515 ? 15.531 -16.203 -33.969 1 97.56 515 ILE B N 1
ATOM 9096 C CA . ILE B 1 515 ? 14.289 -16.812 -34.406 1 97.56 515 ILE B CA 1
ATOM 9097 C C . ILE B 1 515 ? 13.977 -16.359 -35.844 1 97.56 515 ILE B C 1
ATOM 9099 O O . ILE B 1 515 ? 14.383 -15.266 -36.25 1 97.56 515 ILE B O 1
ATOM 9103 N N . SER B 1 516 ? 13.367 -17.188 -36.594 1 97.44 516 SER B N 1
ATOM 9104 C CA . SER B 1 516 ? 12.945 -16.844 -37.969 1 97.44 516 SER B CA 1
ATOM 9105 C C . SER B 1 516 ? 11.68 -17.594 -38.344 1 97.44 516 SER B C 1
ATOM 9107 O O . SER B 1 516 ? 11.344 -18.625 -37.75 1 97.44 516 SER B O 1
ATOM 9109 N N . TYR B 1 517 ? 11.062 -17.094 -39.344 1 97.75 517 TYR B N 1
ATOM 9110 C CA . TYR B 1 517 ? 9.805 -17.672 -39.812 1 97.75 517 TYR B CA 1
ATOM 9111 C C . TYR B 1 517 ? 9.938 -18.188 -41.25 1 97.75 517 TYR B C 1
ATOM 9113 O O . TYR B 1 517 ? 10.617 -17.578 -42.062 1 97.75 517 TYR B O 1
ATOM 9121 N N . HIS B 1 518 ? 9.289 -19.312 -41.438 1 97 518 HIS B N 1
ATOM 9122 C CA . HIS B 1 518 ? 9.383 -20 -42.719 1 97 518 HIS B CA 1
ATOM 9123 C C . HIS B 1 518 ? 8.031 -20.547 -43.156 1 97 518 HIS B C 1
ATOM 9125 O O . HIS B 1 518 ? 7.117 -20.688 -42.344 1 97 518 HIS B O 1
ATOM 9131 N N . GLY B 1 519 ? 7.844 -20.781 -44.406 1 94.94 519 GLY B N 1
ATOM 9132 C CA . GLY B 1 519 ? 6.695 -21.422 -45.031 1 94.94 519 GLY B CA 1
ATOM 9133 C C . GLY B 1 519 ? 7.078 -22.344 -46.156 1 94.94 519 GLY B C 1
ATOM 9134 O O . GLY B 1 519 ? 7.922 -23.234 -46 1 94.94 519 GLY B O 1
ATOM 9135 N N . THR B 1 520 ? 6.488 -22.062 -47.25 1 91.31 520 THR B N 1
ATOM 9136 C CA . THR B 1 520 ? 6.875 -22.797 -48.438 1 91.31 520 THR B CA 1
ATOM 9137 C C . THR B 1 520 ? 8.273 -22.391 -48.906 1 91.31 520 THR B C 1
ATOM 9139 O O . THR B 1 520 ? 8.953 -23.141 -49.594 1 91.31 520 THR B O 1
ATOM 9142 N N . ASN B 1 521 ? 8.594 -21.203 -48.469 1 92.38 521 ASN B N 1
ATOM 9143 C CA . ASN B 1 521 ? 9.945 -20.703 -48.719 1 92.38 521 ASN B CA 1
ATOM 9144 C C . ASN B 1 521 ? 10.734 -20.609 -47.406 1 92.38 521 ASN B C 1
ATOM 9146 O O . ASN B 1 521 ? 10.164 -20.281 -46.344 1 92.38 521 ASN B O 1
ATOM 9150 N N . ALA B 1 522 ? 11.969 -20.844 -47.562 1 93.75 522 ALA B N 1
ATOM 9151 C CA . ALA B 1 522 ? 12.836 -20.641 -46.406 1 93.75 522 ALA B CA 1
ATOM 9152 C C . ALA B 1 522 ? 13.023 -19.156 -46.125 1 93.75 522 ALA B C 1
ATOM 9154 O O . ALA B 1 522 ? 13.109 -18.344 -47.062 1 93.75 522 ALA B O 1
ATOM 9155 N N . TRP B 1 523 ? 13.055 -18.797 -44.875 1 93.69 523 TRP B N 1
ATOM 9156 C CA . TRP B 1 523 ? 13.383 -17.469 -44.375 1 93.69 523 TRP B CA 1
ATOM 9157 C C . TRP B 1 523 ? 12.227 -16.5 -44.594 1 93.69 523 TRP B C 1
ATOM 9159 O O . TRP B 1 523 ? 12.336 -15.312 -44.281 1 93.69 523 TRP B O 1
ATOM 9169 N N . TYR B 1 524 ? 11.188 -17.047 -45.125 1 90.94 524 TYR B N 1
ATOM 9170 C CA . TYR B 1 524 ? 10.039 -16.172 -45.344 1 90.94 524 TYR B CA 1
ATOM 9171 C C . TYR B 1 524 ? 8.734 -16.938 -45.188 1 90.94 524 TYR B C 1
ATOM 9173 O O . TYR B 1 524 ? 8.539 -17.984 -45.812 1 90.94 524 TYR B O 1
ATOM 9181 N N . ALA B 1 525 ? 7.883 -16.406 -44.375 1 91.38 525 ALA B N 1
ATOM 9182 C CA . ALA B 1 525 ? 6.52 -16.922 -44.25 1 91.38 525 ALA B CA 1
ATOM 9183 C C . ALA B 1 525 ? 5.496 -15.875 -44.688 1 91.38 525 ALA B C 1
ATOM 9185 O O . ALA B 1 525 ? 5.461 -14.766 -44.156 1 91.38 525 ALA B O 1
ATOM 9186 N N . GLN B 1 526 ? 4.695 -16.172 -45.688 1 88.81 526 GLN B N 1
ATOM 9187 C CA . GLN B 1 526 ? 3.723 -15.219 -46.219 1 88.81 526 GLN B CA 1
ATOM 9188 C C . GLN B 1 526 ? 2.666 -14.867 -45.156 1 88.81 526 GLN B C 1
ATOM 9190 O O . GLN B 1 526 ? 2.316 -13.703 -45 1 88.81 526 GLN B O 1
ATOM 9195 N N . MET B 1 527 ? 2.211 -15.805 -44.438 1 93.5 527 MET B N 1
ATOM 9196 C CA . MET B 1 527 ? 1.215 -15.688 -43.375 1 93.5 527 MET B CA 1
ATOM 9197 C C . MET B 1 527 ? -0.007 -14.914 -43.875 1 93.5 527 MET B C 1
ATOM 9199 O O . MET B 1 527 ? -0.466 -13.992 -43.188 1 93.5 527 MET B O 1
ATOM 9203 N N . ASN B 1 528 ? -0.484 -15.234 -45.062 1 91.25 528 ASN B N 1
ATOM 9204 C CA . ASN B 1 528 ? -1.744 -14.672 -45.531 1 91.25 528 ASN B CA 1
ATOM 9205 C C . ASN B 1 528 ? -2.904 -15.047 -44.594 1 91.25 528 ASN B C 1
ATOM 9207 O O . ASN B 1 528 ? -2.779 -15.945 -43.781 1 91.25 528 ASN B O 1
ATOM 9211 N N . THR B 1 529 ? -3.969 -14.406 -44.781 1 91.88 529 THR B N 1
ATOM 9212 C CA . THR B 1 529 ? -5.125 -14.578 -43.906 1 91.88 529 THR B CA 1
ATOM 9213 C C . THR B 1 529 ? -5.629 -16.016 -43.969 1 91.88 529 THR B C 1
ATOM 9215 O O . THR B 1 529 ? -6.195 -16.516 -43 1 91.88 529 THR B O 1
ATOM 9218 N N . TYR B 1 530 ? -5.473 -16.672 -45.031 1 92.44 530 TYR B N 1
ATOM 9219 C CA . TYR B 1 530 ? -6.016 -18.016 -45.188 1 92.44 530 TYR B CA 1
ATOM 9220 C C . TYR B 1 530 ? -4.957 -19.078 -44.875 1 92.44 530 TYR B C 1
ATOM 9222 O O . TYR B 1 530 ? -5.254 -20.266 -44.875 1 92.44 530 TYR B O 1
ATOM 9230 N N . ASP B 1 531 ? -3.75 -18.656 -44.719 1 94.31 531 ASP B N 1
ATOM 9231 C CA . ASP B 1 531 ? -2.682 -19.594 -44.375 1 94.31 531 ASP B CA 1
ATOM 9232 C C . ASP B 1 531 ? -2.836 -20.141 -42.969 1 94.31 531 ASP B C 1
ATOM 9234 O O . ASP B 1 531 ? -3.311 -19.438 -42.062 1 94.31 531 ASP B O 1
ATOM 9238 N N . ARG B 1 532 ? -2.443 -21.484 -42.781 1 96.31 532 ARG B N 1
ATOM 9239 C CA . ARG B 1 532 ? -2.555 -22.109 -41.469 1 96.31 532 ARG B CA 1
ATOM 9240 C C . ARG B 1 532 ? -1.309 -22.938 -41.156 1 96.31 532 ARG B C 1
ATOM 9242 O O . ARG B 1 532 ? -1.36 -23.859 -40.344 1 96.31 532 ARG B O 1
ATOM 9249 N N . HIS B 1 533 ? -0.261 -22.719 -41.938 1 96.31 533 HIS B N 1
ATOM 9250 C CA . HIS B 1 533 ? 0.992 -23.422 -41.719 1 96.31 533 HIS B CA 1
ATOM 9251 C C . HIS B 1 533 ? 2.156 -22.453 -41.531 1 96.31 533 HIS B C 1
ATOM 9253 O O . HIS B 1 533 ? 2.256 -21.469 -42.25 1 96.31 533 HIS B O 1
ATOM 9259 N N . LEU B 1 534 ? 2.965 -22.672 -40.562 1 97.69 534 LEU B N 1
ATOM 9260 C CA . LEU B 1 534 ? 4.07 -21.781 -40.219 1 97.69 534 LEU B CA 1
ATOM 9261 C C . LEU B 1 534 ? 5.266 -22.578 -39.719 1 97.69 534 LEU B C 1
ATOM 9263 O O . LEU B 1 534 ? 5.117 -23.438 -38.844 1 97.69 534 LEU B O 1
ATOM 9267 N N . GLY B 1 535 ? 6.398 -22.344 -40.281 1 97.88 535 GLY B N 1
ATOM 9268 C CA . GLY B 1 535 ? 7.652 -22.828 -39.75 1 97.88 535 GLY B CA 1
ATOM 9269 C C . GLY B 1 535 ? 8.375 -21.812 -38.906 1 97.88 535 GLY B C 1
ATOM 9270 O O . GLY B 1 535 ? 8.492 -20.641 -39.281 1 97.88 535 GLY B O 1
ATOM 9271 N N . ILE B 1 536 ? 8.805 -22.203 -37.75 1 98.31 536 ILE B N 1
ATOM 9272 C CA . ILE B 1 536 ? 9.586 -21.344 -36.844 1 98.31 536 ILE B CA 1
ATOM 9273 C C . ILE B 1 536 ? 10.93 -22 -36.562 1 98.31 536 ILE B C 1
ATOM 9275 O O . ILE B 1 536 ? 10.984 -23.141 -36.094 1 98.31 536 ILE B O 1
ATOM 9279 N N . MET B 1 537 ? 11.961 -21.281 -36.812 1 97.88 537 MET B N 1
ATOM 9280 C CA . MET B 1 537 ? 13.297 -21.812 -36.594 1 97.88 537 MET B CA 1
ATOM 9281 C C . MET B 1 537 ? 14.008 -21.047 -35.469 1 97.88 537 MET B C 1
ATOM 9283 O O . MET B 1 537 ? 13.922 -19.812 -35.406 1 97.88 537 MET B O 1
ATOM 9287 N N . TYR B 1 538 ? 14.672 -21.766 -34.594 1 97.88 538 TYR B N 1
ATOM 9288 C CA . TYR B 1 538 ? 15.445 -21.219 -33.469 1 97.88 538 TYR B CA 1
ATOM 9289 C C . TYR B 1 538 ? 16.922 -21.547 -33.625 1 97.88 538 TYR B C 1
ATOM 9291 O O . TYR B 1 538 ? 17.281 -22.672 -34.031 1 97.88 538 TYR B O 1
ATOM 9299 N N . SER B 1 539 ? 17.719 -20.594 -33.281 1 96.81 539 SER B N 1
ATOM 9300 C CA . SER B 1 539 ? 19.156 -20.844 -33.219 1 96.81 539 SER B CA 1
ATOM 9301 C C . SER B 1 539 ? 19.625 -21.016 -31.766 1 96.81 539 SER B C 1
ATOM 9303 O O . SER B 1 539 ? 19.641 -20.062 -31 1 96.81 539 SER B O 1
ATOM 9305 N N . CYS B 1 540 ? 20.141 -22.156 -31.469 1 96.75 540 CYS B N 1
ATOM 9306 C CA . CYS B 1 540 ? 20.438 -22.547 -30.094 1 96.75 540 CYS B CA 1
ATOM 9307 C C . CYS B 1 540 ? 21.672 -21.812 -29.562 1 96.75 540 CYS B C 1
ATOM 9309 O O . CYS B 1 540 ? 21.891 -21.75 -28.359 1 96.75 540 CYS B O 1
ATOM 9311 N N . VAL B 1 541 ? 22.469 -21.172 -30.453 1 95 541 VAL B N 1
ATOM 9312 C CA . VAL B 1 541 ? 23.703 -20.5 -30.062 1 95 541 VAL B CA 1
ATOM 9313 C C . VAL B 1 541 ? 23.375 -19.312 -29.156 1 95 541 VAL B C 1
ATOM 9315 O O . VAL B 1 541 ? 24.203 -18.922 -28.328 1 95 541 VAL B O 1
ATOM 9318 N N . TYR B 1 542 ? 22.25 -18.844 -29.312 1 95.62 542 TYR B N 1
ATOM 9319 C CA . TYR B 1 542 ? 21.844 -17.688 -28.531 1 95.62 542 TYR B CA 1
ATOM 9320 C C . TYR B 1 542 ? 21.578 -18.062 -27.078 1 95.62 542 TYR B C 1
ATOM 9322 O O . TYR B 1 542 ? 21.641 -17.219 -26.188 1 95.62 542 TYR B O 1
ATOM 9330 N N . GLY B 1 543 ? 21.234 -19.281 -26.828 1 94.69 543 GLY B N 1
ATOM 9331 C CA . GLY B 1 543 ? 21.047 -19.766 -25.469 1 94.69 543 GLY B CA 1
ATOM 9332 C C . GLY B 1 543 ? 22.297 -20.359 -24.875 1 94.69 543 GLY B C 1
ATOM 9333 O O . GLY B 1 543 ? 22.516 -20.281 -23.656 1 94.69 543 GLY B O 1
ATOM 9334 N N . ASP B 1 544 ? 23.031 -20.984 -25.688 1 94.38 544 ASP B N 1
ATOM 9335 C CA . ASP B 1 544 ? 24.281 -21.641 -25.344 1 94.38 544 ASP B CA 1
ATOM 9336 C C . ASP B 1 544 ? 25.312 -21.469 -26.469 1 94.38 544 ASP B C 1
ATOM 9338 O O . ASP B 1 544 ? 25.188 -22.109 -27.531 1 94.38 544 ASP B O 1
ATOM 9342 N N . GLU B 1 545 ? 26.359 -20.781 -26.219 1 91.62 545 GLU B N 1
ATOM 9343 C CA . GLU B 1 545 ? 27.328 -20.406 -27.25 1 91.62 545 GLU B CA 1
ATOM 9344 C C . GLU B 1 545 ? 28 -21.641 -27.859 1 91.62 545 GLU B C 1
ATOM 9346 O O . GLU B 1 545 ? 28.484 -21.594 -28.984 1 91.62 545 GLU B O 1
ATOM 9351 N N . GLU B 1 546 ? 28.016 -22.734 -27.172 1 91.69 546 GLU B N 1
ATOM 9352 C CA . GLU B 1 546 ? 28.688 -23.938 -27.656 1 91.69 546 GLU B CA 1
ATOM 9353 C C . GLU B 1 546 ? 27.734 -24.812 -28.453 1 91.69 546 GLU B C 1
ATOM 9355 O O . GLU B 1 546 ? 28.156 -25.797 -29.062 1 91.69 546 GLU B O 1
ATOM 9360 N N . ASP B 1 547 ? 26.453 -24.438 -28.5 1 93.88 547 ASP B N 1
ATOM 9361 C CA . ASP B 1 547 ? 25.438 -25.25 -29.172 1 93.88 547 ASP B CA 1
ATOM 9362 C C . ASP B 1 547 ? 25.156 -24.719 -30.578 1 93.88 547 ASP B C 1
ATOM 9364 O O . ASP B 1 547 ? 24.375 -23.766 -30.734 1 93.88 547 ASP B O 1
ATOM 9368 N N . HIS B 1 548 ? 25.609 -25.375 -31.594 1 92.31 548 HIS B N 1
ATOM 9369 C CA . HIS B 1 548 ? 25.422 -24.938 -32.969 1 92.31 548 HIS B CA 1
ATOM 9370 C C . HIS B 1 548 ? 24.344 -25.766 -33.656 1 92.31 548 HIS B C 1
ATOM 9372 O O . HIS B 1 548 ? 24.516 -26.219 -34.781 1 92.31 548 HIS B O 1
ATOM 9378 N N . SER B 1 549 ? 23.344 -26 -32.906 1 95.12 549 SER B N 1
ATOM 9379 C CA . SER B 1 549 ? 22.172 -26.672 -33.469 1 95.12 549 SER B CA 1
ATOM 9380 C C . SER B 1 549 ? 21.062 -25.688 -33.75 1 95.12 549 SER B C 1
ATOM 9382 O O . SER B 1 549 ? 21.062 -24.562 -33.25 1 95.12 549 SER B O 1
ATOM 9384 N N . LEU B 1 550 ? 20.234 -26.078 -34.688 1 96.56 550 LEU B N 1
ATOM 9385 C CA . LEU B 1 550 ? 19.016 -25.359 -35.031 1 96.56 550 LEU B CA 1
ATOM 9386 C C . LEU B 1 550 ? 17.781 -26.188 -34.688 1 96.56 550 LEU B C 1
ATOM 9388 O O . LEU B 1 550 ? 17.828 -27.422 -34.75 1 96.56 550 LEU B O 1
ATOM 9392 N N . ILE B 1 551 ? 16.781 -25.5 -34.25 1 98.06 551 ILE B N 1
ATOM 9393 C CA . ILE B 1 551 ? 15.477 -26.141 -34.031 1 98.06 551 ILE B CA 1
ATOM 9394 C C . ILE B 1 551 ? 14.469 -25.578 -35.031 1 98.06 551 ILE B C 1
ATOM 9396 O O . ILE B 1 551 ? 14.367 -24.359 -35.219 1 98.06 551 ILE B O 1
ATOM 9400 N N . TYR B 1 552 ? 13.797 -26.422 -35.719 1 97.88 552 TYR B N 1
ATOM 9401 C CA . TYR B 1 552 ? 12.75 -26.047 -36.656 1 97.88 552 TYR B CA 1
ATOM 9402 C C . TYR B 1 552 ? 11.422 -26.688 -36.281 1 97.88 552 TYR B C 1
ATOM 9404 O O . TYR B 1 552 ? 11.273 -27.906 -36.375 1 97.88 552 TYR B O 1
ATOM 9412 N N . ALA B 1 553 ? 10.492 -25.906 -35.906 1 98.44 553 ALA B N 1
ATOM 9413 C CA . ALA B 1 553 ? 9.133 -26.359 -35.625 1 98.44 553 ALA B CA 1
ATOM 9414 C C . ALA B 1 553 ? 8.195 -26.062 -36.781 1 98.44 553 ALA B C 1
ATOM 9416 O O . ALA B 1 553 ? 7.973 -24.906 -37.125 1 98.44 553 ALA B O 1
ATOM 9417 N N . ALA B 1 554 ? 7.707 -27.078 -37.375 1 98.19 554 ALA B N 1
ATOM 9418 C CA . ALA B 1 554 ? 6.742 -26.953 -38.438 1 98.19 554 ALA B CA 1
ATOM 9419 C C . ALA B 1 554 ? 5.316 -27.156 -37.969 1 98.19 554 ALA B C 1
ATOM 9421 O O . ALA B 1 554 ? 4.949 -28.266 -37.562 1 98.19 554 ALA B O 1
ATOM 9422 N N . TYR B 1 555 ? 4.551 -26.109 -38 1 98.25 555 TYR B N 1
ATOM 9423 C CA . TYR B 1 555 ? 3.164 -26.141 -37.562 1 98.25 555 TYR B CA 1
ATOM 9424 C C . TYR B 1 555 ? 2.207 -26.203 -38.75 1 98.25 555 TYR B C 1
ATOM 9426 O O . TYR B 1 555 ? 2.047 -25.203 -39.469 1 98.25 555 TYR B O 1
ATOM 9434 N N . ASN B 1 556 ? 1.583 -27.297 -38.969 1 97.75 556 ASN B N 1
ATOM 9435 C CA . ASN B 1 556 ? 0.532 -27.406 -39.969 1 97.75 556 ASN B CA 1
ATOM 9436 C C . ASN B 1 556 ? -0.844 -27.562 -39.344 1 97.75 556 ASN B C 1
ATOM 9438 O O . ASN B 1 556 ? -1.251 -28.672 -39 1 97.75 556 ASN B O 1
ATOM 9442 N N . MET B 1 557 ? -1.603 -26.5 -39.25 1 97.06 557 MET B N 1
ATOM 9443 C CA . MET B 1 557 ? -2.941 -26.531 -38.688 1 97.06 557 MET B CA 1
ATOM 9444 C C . MET B 1 557 ? -4.008 -26.516 -39.781 1 97.06 557 MET B C 1
ATOM 9446 O O . MET B 1 557 ? -5.188 -26.281 -39.5 1 97.06 557 MET B O 1
ATOM 9450 N N . HIS B 1 558 ? -3.51 -26.75 -40.969 1 94.81 558 HIS B N 1
ATOM 9451 C CA . HIS B 1 558 ? -4.395 -26.906 -42.094 1 94.81 558 HIS B CA 1
ATOM 9452 C C . HIS B 1 558 ? -4.855 -28.344 -42.25 1 94.81 558 HIS B C 1
ATOM 9454 O O . HIS B 1 558 ? -4.25 -29.266 -41.688 1 94.81 558 HIS B O 1
ATOM 9460 N N . TRP B 1 559 ? -6 -28.625 -42.969 1 93.5 559 TRP B N 1
ATOM 9461 C CA . TRP B 1 559 ? -6.539 -29.969 -43.156 1 93.5 559 TRP B CA 1
ATOM 9462 C C . TRP B 1 559 ? -5.91 -30.641 -44.375 1 93.5 559 TRP B C 1
ATOM 9464 O O . TRP B 1 559 ? -6.336 -31.734 -44.781 1 93.5 559 TRP B O 1
ATOM 9474 N N . GLU B 1 560 ? -4.848 -29.953 -44.906 1 94.56 560 GLU B N 1
ATOM 9475 C CA . GLU B 1 560 ? -4.102 -30.516 -46.031 1 94.56 560 GLU B CA 1
ATOM 9476 C C . GLU B 1 560 ? -2.623 -30.672 -45.688 1 94.56 560 GLU B C 1
ATOM 9478 O O . GLU B 1 560 ? -2.133 -30.047 -44.75 1 94.56 560 GLU B O 1
ATOM 9483 N N . ASN B 1 561 ? -1.955 -31.5 -46.5 1 95.12 561 ASN B N 1
ATOM 9484 C CA . ASN B 1 561 ? -0.507 -31.625 -46.375 1 95.12 561 ASN B CA 1
ATOM 9485 C C . ASN B 1 561 ? 0.21 -30.359 -46.812 1 95.12 561 ASN B C 1
ATOM 9487 O O . ASN B 1 561 ? -0.2 -29.703 -47.781 1 95.12 561 ASN B O 1
ATOM 9491 N N . HIS B 1 562 ? 1.217 -30.078 -46.125 1 95.25 562 HIS B N 1
ATOM 9492 C CA . HIS B 1 562 ? 2.039 -28.938 -46.531 1 95.25 562 HIS B CA 1
ATOM 9493 C C . HIS B 1 562 ? 3.523 -29.297 -46.469 1 95.25 562 HIS B C 1
ATOM 9495 O O . HIS B 1 562 ? 3.967 -30 -45.562 1 95.25 562 HIS B O 1
ATOM 9501 N N . SER B 1 563 ? 4.242 -28.797 -47.469 1 95.12 563 SER B N 1
ATOM 9502 C CA . SER B 1 563 ? 5.699 -28.906 -47.469 1 95.12 563 SER B CA 1
ATOM 9503 C C . SER B 1 563 ? 6.344 -27.609 -46.969 1 95.12 563 SER B C 1
ATOM 9505 O O . SER B 1 563 ? 6.086 -26.531 -47.531 1 95.12 563 SER B O 1
ATOM 9507 N N . PHE B 1 564 ? 7.145 -27.734 -46 1 96.62 564 PHE B N 1
ATOM 9508 C CA . PHE B 1 564 ? 7.871 -26.594 -45.438 1 96.62 564 PHE B CA 1
ATOM 9509 C C . PHE B 1 564 ? 9.305 -26.562 -45.969 1 96.62 564 PHE B C 1
ATOM 9511 O O . PHE B 1 564 ? 9.977 -27.594 -46 1 96.62 564 PHE B O 1
ATOM 9518 N N . ALA B 1 565 ? 9.711 -25.312 -46.281 1 95.75 565 ALA B N 1
ATOM 9519 C CA . ALA B 1 565 ? 11.094 -25.156 -46.75 1 95.75 565 ALA B CA 1
ATOM 9520 C C . ALA B 1 565 ? 12.055 -25.172 -45.562 1 95.75 565 ALA B C 1
ATOM 9522 O O . ALA B 1 565 ? 11.781 -24.578 -44.531 1 95.75 565 ALA B O 1
ATOM 9523 N N . LEU B 1 566 ? 13.086 -25.906 -45.719 1 95.81 566 LEU B N 1
ATOM 9524 C CA . LEU B 1 566 ? 14.164 -25.938 -44.719 1 95.81 566 LEU B CA 1
ATOM 9525 C C . LEU B 1 566 ? 15.359 -25.125 -45.188 1 95.81 566 LEU B C 1
ATOM 9527 O O . LEU B 1 566 ? 15.82 -25.281 -46.344 1 95.81 566 LEU B O 1
ATOM 9531 N N . PRO B 1 567 ? 15.797 -24.219 -44.375 1 93.44 567 PRO B N 1
ATOM 9532 C CA . PRO B 1 567 ? 17.016 -23.516 -44.75 1 93.44 567 PRO B CA 1
ATOM 9533 C C . PRO B 1 567 ? 18.188 -24.453 -45 1 93.44 567 PRO B C 1
ATOM 9535 O O . PRO B 1 567 ? 18.328 -25.469 -44.312 1 93.44 567 PRO B O 1
ATOM 9538 N N . LYS B 1 568 ? 19.062 -23.969 -45.938 1 89.12 568 LYS B N 1
ATOM 9539 C CA . LYS B 1 568 ? 20.297 -24.734 -46.188 1 89.12 568 LYS B CA 1
ATOM 9540 C C . LYS B 1 568 ? 21.297 -24.578 -45.031 1 89.12 568 LYS B C 1
ATOM 9542 O O . LYS B 1 568 ? 21.578 -23.453 -44.625 1 89.12 568 LYS B O 1
ATOM 9547 N N . ILE B 1 569 ? 21.641 -25.75 -44.594 1 87.62 569 ILE B N 1
ATOM 9548 C CA . ILE B 1 569 ? 22.641 -25.719 -43.531 1 87.62 569 ILE B CA 1
ATOM 9549 C C . ILE B 1 569 ? 23.812 -26.625 -43.906 1 87.62 569 ILE B C 1
ATOM 9551 O O . ILE B 1 569 ? 23.688 -27.469 -44.812 1 87.62 569 ILE B O 1
ATOM 9555 N N . ASN B 1 570 ? 25.047 -26.25 -43.438 1 82.88 570 ASN B N 1
ATOM 9556 C CA . ASN B 1 570 ? 26.188 -27.156 -43.594 1 82.88 570 ASN B CA 1
ATOM 9557 C C . ASN B 1 570 ? 26.062 -28.375 -42.688 1 82.88 570 ASN B C 1
ATOM 9559 O O . ASN B 1 570 ? 26.891 -28.562 -41.781 1 82.88 570 ASN B O 1
ATOM 9563 N N . GLY B 1 571 ? 25.031 -29.141 -42.875 1 85.06 571 GLY B N 1
ATOM 9564 C CA . GLY B 1 571 ? 24.672 -30.312 -42.094 1 85.06 571 GLY B CA 1
ATOM 9565 C C . GLY B 1 571 ? 23.359 -30.938 -42.531 1 85.06 571 GLY B C 1
ATOM 9566 O O . GLY B 1 571 ? 22.984 -30.844 -43.719 1 85.06 571 GLY B O 1
ATOM 9567 N N . THR B 1 572 ? 22.766 -31.719 -41.594 1 87.31 572 THR B N 1
ATOM 9568 C CA . THR B 1 572 ? 21.547 -32.438 -41.969 1 87.31 572 THR B CA 1
ATOM 9569 C C . THR B 1 572 ? 20.438 -32.156 -40.938 1 87.31 572 THR B C 1
ATOM 9571 O O . THR B 1 572 ? 20.703 -32 -39.75 1 87.31 572 THR B O 1
ATOM 9574 N N . TRP B 1 573 ? 19.297 -32.062 -41.5 1 94.06 573 TRP B N 1
ATOM 9575 C CA . TRP B 1 573 ? 18.109 -31.984 -40.688 1 94.06 573 TRP B CA 1
ATOM 9576 C C . TRP B 1 573 ? 17.625 -33.375 -40.25 1 94.06 573 TRP B C 1
ATOM 9578 O O . TRP B 1 573 ? 17.766 -34.344 -41.031 1 94.06 573 TRP B O 1
ATOM 9588 N N . LYS B 1 574 ? 17.094 -33.469 -39.125 1 94.25 574 LYS B N 1
ATOM 9589 C CA . LYS B 1 574 ? 16.453 -34.719 -38.656 1 94.25 574 LYS B CA 1
ATOM 9590 C C . LYS B 1 574 ? 15.133 -34.406 -37.938 1 94.25 574 LYS B C 1
ATOM 9592 O O . LYS B 1 574 ? 15.023 -33.406 -37.219 1 94.25 574 LYS B O 1
ATOM 9597 N N . VAL B 1 575 ? 14.172 -35.25 -38.125 1 95.31 575 VAL B N 1
ATOM 9598 C CA . VAL B 1 575 ? 12.906 -35.125 -37.406 1 95.31 575 VAL B CA 1
ATOM 9599 C C . VAL B 1 575 ? 13.039 -35.719 -36.031 1 95.31 575 VAL B C 1
ATOM 9601 O O . VAL B 1 575 ? 13.281 -36.938 -35.906 1 95.31 575 VAL B O 1
ATOM 9604 N N . ASP B 1 576 ? 12.875 -34.969 -35.031 1 94.56 576 ASP B N 1
ATOM 9605 C CA . ASP B 1 576 ? 13.008 -35.469 -33.656 1 94.56 576 ASP B CA 1
ATOM 9606 C C . ASP B 1 576 ? 11.664 -35.938 -33.094 1 94.56 576 ASP B C 1
ATOM 9608 O O . ASP B 1 576 ? 11.594 -36.938 -32.406 1 94.56 576 ASP B O 1
ATOM 9612 N N . MET B 1 577 ? 10.602 -35.125 -33.312 1 95.94 577 MET B N 1
ATOM 9613 C CA . MET B 1 577 ? 9.273 -35.406 -32.781 1 95.94 577 MET B CA 1
ATOM 9614 C C . MET B 1 577 ? 8.195 -35.031 -33.812 1 95.94 577 MET B C 1
ATOM 9616 O O . MET B 1 577 ? 8.383 -34.125 -34.594 1 95.94 577 MET B O 1
ATOM 9620 N N . SER B 1 578 ? 7.148 -35.688 -33.75 1 97.12 578 SER B N 1
ATOM 9621 C CA . SER B 1 578 ? 5.969 -35.375 -34.562 1 97.12 578 SER B CA 1
ATOM 9622 C C . SER B 1 578 ? 4.688 -35.719 -33.812 1 97.12 578 SER B C 1
ATOM 9624 O O . SER B 1 578 ? 4.629 -36.75 -33.125 1 97.12 578 SER B O 1
ATOM 9626 N N . SER B 1 579 ? 3.691 -34.938 -33.938 1 97.06 579 SER B N 1
ATOM 9627 C CA . SER B 1 579 ? 2.424 -35.188 -33.25 1 97.06 579 SER B CA 1
ATOM 9628 C C . SER B 1 579 ? 1.623 -36.281 -33.969 1 97.06 579 SER B C 1
ATOM 9630 O O . SER B 1 579 ? 0.674 -36.844 -33.438 1 97.06 579 SER B O 1
ATOM 9632 N N . ASN B 1 580 ? 2.006 -36.438 -35.156 1 93.81 580 ASN B N 1
ATOM 9633 C CA . ASN B 1 580 ? 1.409 -37.531 -35.938 1 93.81 580 ASN B CA 1
ATOM 9634 C C . ASN B 1 580 ? 2.27 -38.781 -35.875 1 93.81 580 ASN B C 1
ATOM 9636 O O . ASN B 1 580 ? 3.492 -38.719 -36.031 1 93.81 580 ASN B O 1
ATOM 9640 N N . VAL B 1 581 ? 1.662 -39.906 -35.719 1 85.31 581 VAL B N 1
ATOM 9641 C CA . VAL B 1 581 ? 2.355 -41.188 -35.594 1 85.31 581 VAL B CA 1
ATOM 9642 C C . VAL B 1 581 ? 3.139 -41.5 -36.844 1 85.31 581 VAL B C 1
ATOM 9644 O O . VAL B 1 581 ? 4.207 -42.094 -36.812 1 85.31 581 VAL B O 1
ATOM 9647 N N . SER B 1 582 ? 2.617 -41.031 -38.031 1 82.75 582 SER B N 1
ATOM 9648 C CA . SER B 1 582 ? 3.277 -41.281 -39.281 1 82.75 582 SER B CA 1
ATOM 9649 C C . SER B 1 582 ? 4.559 -40.469 -39.438 1 82.75 582 SER B C 1
ATOM 9651 O O . SER B 1 582 ? 5.395 -40.75 -40.281 1 82.75 582 SER B O 1
ATOM 9653 N N . GLY B 1 583 ? 4.672 -39.562 -38.594 1 84.88 583 GLY B N 1
ATOM 9654 C CA . GLY B 1 583 ? 5.848 -38.688 -38.625 1 84.88 583 GLY B CA 1
ATOM 9655 C C . GLY B 1 583 ? 5.824 -37.688 -39.781 1 84.88 583 GLY B C 1
ATOM 9656 O O . GLY B 1 583 ? 4.797 -37.531 -40.438 1 84.88 583 GLY B O 1
ATOM 9657 N N . ALA B 1 584 ? 6.863 -36.938 -39.844 1 89.62 584 ALA B N 1
ATOM 9658 C CA . ALA B 1 584 ? 7.133 -36.031 -40.969 1 89.62 584 ALA B CA 1
ATOM 9659 C C . ALA B 1 584 ? 8.266 -36.562 -41.812 1 89.62 584 ALA B C 1
ATOM 9661 O O . ALA B 1 584 ? 9.109 -37.344 -41.344 1 89.62 584 ALA B O 1
ATOM 9662 N N . VAL B 1 585 ? 8.25 -36.188 -43.031 1 91.38 585 VAL B N 1
ATOM 9663 C CA . VAL B 1 585 ? 9.227 -36.75 -43.969 1 91.38 585 VAL B CA 1
ATOM 9664 C C . VAL B 1 585 ? 10.055 -35.656 -44.594 1 91.38 585 VAL B C 1
ATOM 9666 O O . VAL B 1 585 ? 9.516 -34.75 -45.25 1 91.38 585 VAL B O 1
ATOM 9669 N N . ILE B 1 586 ? 11.344 -35.781 -44.375 1 92.88 586 ILE B N 1
ATOM 9670 C CA . ILE B 1 586 ? 12.25 -34.875 -45.062 1 92.88 586 ILE B CA 1
ATOM 9671 C C . ILE B 1 586 ? 12.43 -35.344 -46.5 1 92.88 586 ILE B C 1
ATOM 9673 O O . ILE B 1 586 ? 12.75 -36.531 -46.75 1 92.88 586 ILE B O 1
ATOM 9677 N N . GLU B 1 587 ? 12.227 -34.469 -47.312 1 87.81 587 GLU B N 1
ATOM 9678 C CA . GLU B 1 587 ? 12.32 -34.812 -48.719 1 87.81 587 GLU B CA 1
ATOM 9679 C C . GLU B 1 587 ? 13.773 -35.031 -49.156 1 87.81 587 GLU B C 1
ATOM 9681 O O . GLU B 1 587 ? 14.695 -34.562 -48.469 1 87.81 587 GLU B O 1
ATOM 9686 N N . ASP B 1 588 ? 14.047 -35.656 -50.25 1 77.25 588 ASP B N 1
ATOM 9687 C CA . ASP B 1 588 ? 15.344 -36.156 -50.688 1 77.25 588 ASP B CA 1
ATOM 9688 C C . ASP B 1 588 ? 16.344 -35.031 -50.844 1 77.25 588 ASP B C 1
ATOM 9690 O O . ASP B 1 588 ? 17.547 -35.219 -50.625 1 77.25 588 ASP B O 1
ATOM 9694 N N . ASN B 1 589 ? 15.914 -33.875 -51.125 1 73.5 589 ASN B N 1
ATOM 9695 C CA . ASN B 1 589 ? 16.828 -32.75 -51.375 1 73.5 589 ASN B CA 1
ATOM 9696 C C . ASN B 1 589 ? 17.25 -32.094 -50.062 1 73.5 589 ASN B C 1
ATOM 9698 O O . ASN B 1 589 ? 18.109 -31.219 -50.031 1 73.5 589 ASN B O 1
ATOM 9702 N N . ASN B 1 590 ? 16.719 -32.656 -48.969 1 80.5 590 ASN B N 1
ATOM 9703 C CA . ASN B 1 590 ? 17 -32.125 -47.656 1 80.5 590 ASN B CA 1
ATOM 9704 C C . ASN B 1 590 ? 16.672 -30.641 -47.562 1 80.5 590 ASN B C 1
ATOM 9706 O O . ASN B 1 590 ? 17.297 -29.906 -46.781 1 80.5 590 ASN B O 1
ATOM 9710 N N . ARG B 1 591 ? 15.719 -30.188 -48.344 1 89.88 591 ARG B N 1
ATOM 9711 C CA . ARG B 1 591 ? 15.391 -28.766 -48.406 1 89.88 591 ARG B CA 1
ATOM 9712 C C . ARG B 1 591 ? 13.922 -28.531 -48.062 1 89.88 591 ARG B C 1
ATOM 9714 O O . ARG B 1 591 ? 13.445 -27.391 -48.125 1 89.88 591 ARG B O 1
ATOM 9721 N N . SER B 1 592 ? 13.32 -29.562 -47.719 1 94.62 592 SER B N 1
ATOM 9722 C CA . SER B 1 592 ? 11.914 -29.406 -47.344 1 94.62 592 SER B CA 1
ATOM 9723 C C . SER B 1 592 ? 11.445 -30.578 -46.469 1 94.62 592 SER B C 1
ATOM 9725 O O . SER B 1 592 ? 12.047 -31.656 -46.5 1 94.62 592 SER B O 1
ATOM 9727 N N . VAL B 1 593 ? 10.469 -30.406 -45.719 1 96.19 593 VAL B N 1
ATOM 9728 C CA . VAL B 1 593 ? 9.836 -31.438 -44.906 1 96.19 593 VAL B CA 1
ATOM 9729 C C . VAL B 1 593 ? 8.328 -31.422 -45.125 1 96.19 593 VAL B C 1
ATOM 9731 O O . VAL B 1 593 ? 7.695 -30.359 -45.094 1 96.19 593 VAL B O 1
ATOM 9734 N N . CYS B 1 594 ? 7.785 -32.5 -45.406 1 96.25 594 CYS B N 1
ATOM 9735 C CA . CYS B 1 594 ? 6.344 -32.656 -45.562 1 96.25 594 CYS B CA 1
ATOM 9736 C C . CYS B 1 594 ? 5.664 -32.969 -44.25 1 96.25 594 CYS B C 1
ATOM 9738 O O . CYS B 1 594 ? 6.02 -33.969 -43.594 1 96.25 594 CYS B O 1
ATOM 9740 N N . VAL B 1 595 ? 4.676 -32.188 -43.875 1 96.62 595 VAL B N 1
ATOM 9741 C CA . VAL B 1 595 ? 3.947 -32.375 -42.625 1 96.62 595 VAL B CA 1
ATOM 9742 C C . VAL B 1 595 ? 2.473 -32.625 -42.906 1 96.62 595 VAL B C 1
ATOM 9744 O O . VAL B 1 595 ? 1.83 -31.875 -43.625 1 96.62 595 VAL B O 1
ATOM 9747 N N . GLU B 1 596 ? 1.931 -33.656 -42.312 1 95.94 596 GLU B N 1
ATOM 9748 C CA . GLU B 1 596 ? 0.549 -34.094 -42.531 1 95.94 596 GLU B CA 1
ATOM 9749 C C . GLU B 1 596 ? -0.432 -33.062 -41.938 1 95.94 596 GLU B C 1
ATOM 9751 O O . GLU B 1 596 ? -0.041 -32.188 -41.156 1 95.94 596 GLU B O 1
ATOM 9756 N N . PRO B 1 597 ? -1.736 -33.219 -42.375 1 95.81 597 PRO B N 1
ATOM 9757 C CA . PRO B 1 597 ? -2.744 -32.281 -41.875 1 95.81 597 PRO B CA 1
ATOM 9758 C C . PRO B 1 597 ? -2.832 -32.281 -40.344 1 95.81 597 PRO B C 1
ATOM 9760 O O . PRO B 1 597 ? -2.752 -33.344 -39.719 1 95.81 597 PRO B O 1
ATOM 9763 N N . ARG B 1 598 ? -3 -31.141 -39.844 1 96.88 598 ARG B N 1
ATOM 9764 C CA . ARG B 1 598 ? -3.246 -30.922 -38.406 1 96.88 598 ARG B CA 1
ATOM 9765 C C . ARG B 1 598 ? -2.186 -31.625 -37.562 1 96.88 598 ARG B C 1
ATOM 9767 O O . ARG B 1 598 ? -2.514 -32.375 -36.656 1 96.88 598 ARG B O 1
ATOM 9774 N N . SER B 1 599 ? -0.94 -31.297 -37.875 1 97.44 599 SER B N 1
ATOM 9775 C CA . SER B 1 599 ? 0.162 -31.922 -37.156 1 97.44 599 SER B CA 1
ATOM 9776 C C . SER B 1 599 ? 1.316 -30.938 -36.969 1 97.44 599 SER B C 1
ATOM 9778 O O . SER B 1 599 ? 1.411 -29.938 -37.656 1 97.44 599 SER B O 1
ATOM 9780 N N . VAL B 1 600 ? 2.139 -31.25 -36 1 98.25 600 VAL B N 1
ATOM 9781 C CA . VAL B 1 600 ? 3.361 -30.516 -35.719 1 98.25 600 VAL B CA 1
ATOM 9782 C C . VAL B 1 600 ? 4.566 -31.438 -35.844 1 98.25 600 VAL B C 1
ATOM 9784 O O . VAL B 1 600 ? 4.504 -32.594 -35.438 1 98.25 600 VAL B O 1
ATOM 9787 N N . ALA B 1 601 ? 5.609 -30.938 -36.438 1 98.06 601 ALA B N 1
ATOM 9788 C CA . ALA B 1 601 ? 6.883 -31.641 -36.5 1 98.06 601 ALA B CA 1
ATOM 9789 C C . ALA B 1 601 ? 8.016 -30.781 -35.969 1 98.06 601 ALA B C 1
ATOM 9791 O O . ALA B 1 601 ? 8.078 -29.578 -36.25 1 98.06 601 ALA B O 1
ATOM 9792 N N . ILE B 1 602 ? 8.859 -31.344 -35.125 1 98.38 602 ILE B N 1
ATOM 9793 C CA . ILE B 1 602 ? 10.023 -30.672 -34.594 1 98.38 602 ILE B CA 1
ATOM 9794 C C . ILE B 1 602 ? 11.297 -31.297 -35.156 1 98.38 602 ILE B C 1
ATOM 9796 O O . ILE B 1 602 ? 11.523 -32.5 -35 1 98.38 602 ILE B O 1
ATOM 9800 N N . LEU B 1 603 ? 12.031 -30.469 -35.75 1 97.44 603 LEU B N 1
ATOM 9801 C CA . LEU B 1 603 ? 13.281 -30.906 -36.375 1 97.44 603 LEU B CA 1
ATOM 9802 C C . LEU B 1 603 ? 14.484 -30.234 -35.719 1 97.44 603 LEU B C 1
ATOM 9804 O O . LEU B 1 603 ? 14.359 -29.156 -35.156 1 97.44 603 LEU B O 1
ATOM 9808 N N . THR B 1 604 ? 15.617 -30.938 -35.781 1 96.5 604 THR B N 1
ATOM 9809 C CA . THR B 1 604 ? 16.891 -30.359 -35.375 1 96.5 604 THR B CA 1
ATOM 9810 C C . THR B 1 604 ? 17.922 -30.469 -36.5 1 96.5 604 THR B C 1
ATOM 9812 O O . THR B 1 604 ? 17.953 -31.469 -37.219 1 96.5 604 THR B O 1
ATOM 9815 N N . GLY B 1 605 ? 18.656 -29.391 -36.656 1 94.38 605 GLY B N 1
ATOM 9816 C CA . GLY B 1 605 ? 19.766 -29.359 -37.594 1 94.38 605 GLY B CA 1
ATOM 9817 C C . GLY B 1 605 ? 21.078 -28.922 -36.938 1 94.38 605 GLY B C 1
ATOM 9818 O O . GLY B 1 605 ? 21.078 -28.047 -36.062 1 94.38 605 GLY B O 1
ATOM 9819 N N . THR B 1 606 ? 22.094 -29.688 -37.281 1 91.06 606 THR B N 1
ATOM 9820 C CA . THR B 1 606 ? 23.406 -29.312 -36.781 1 91.06 606 THR B CA 1
ATOM 9821 C C . THR B 1 606 ? 24.297 -28.797 -37.906 1 91.06 606 THR B C 1
ATOM 9823 O O . THR B 1 606 ? 24.344 -29.406 -38.969 1 91.06 606 THR B O 1
ATOM 9826 N N . TYR B 1 607 ? 24.812 -27.641 -37.688 1 85.88 607 TYR B N 1
ATOM 9827 C CA . TYR B 1 607 ? 25.703 -27.062 -38.688 1 85.88 607 TYR B CA 1
ATOM 9828 C C . TYR B 1 607 ? 27.125 -26.922 -38.156 1 85.88 607 TYR B C 1
ATOM 9830 O O . TYR B 1 607 ? 27.328 -26.891 -36.938 1 85.88 607 TYR B O 1
ATOM 9838 N N . GLU B 1 608 ? 28.141 -26.938 -39 1 82.12 608 GLU B N 1
ATOM 9839 C CA . GLU B 1 608 ? 29.547 -26.75 -38.656 1 82.12 608 GLU B CA 1
ATOM 9840 C C . GLU B 1 608 ? 29.984 -25.297 -38.875 1 82.12 608 GLU B C 1
ATOM 9842 O O . GLU B 1 608 ? 29.5 -24.625 -39.75 1 82.12 608 GLU B O 1
ATOM 9847 N N . ILE B 1 609 ? 30.797 -24.688 -37.812 1 72.56 609 ILE B N 1
ATOM 9848 C CA . ILE B 1 609 ? 31.359 -23.359 -38 1 72.56 609 ILE B CA 1
ATOM 9849 C C . ILE B 1 609 ? 32.438 -23.391 -39.031 1 72.56 609 ILE B C 1
ATOM 9851 O O . ILE B 1 609 ? 33.344 -24.25 -39 1 72.56 609 ILE B O 1
ATOM 9855 N N . PRO B 1 610 ? 32.281 -22.469 -39.969 1 62.25 610 PRO B N 1
ATOM 9856 C CA . PRO B 1 610 ? 33.406 -22.422 -40.906 1 62.25 610 PRO B CA 1
ATOM 9857 C C . PRO B 1 610 ? 34.719 -22.062 -40.219 1 62.25 610 PRO B C 1
ATOM 9859 O O . PRO B 1 610 ? 34.719 -21.266 -39.281 1 62.25 610 PRO B O 1
ATOM 9862 N N . ALA B 1 611 ? 35.844 -22.859 -40.344 1 55.59 611 ALA B N 1
ATOM 9863 C CA . ALA B 1 611 ? 37.188 -22.547 -39.844 1 55.59 611 ALA B CA 1
ATOM 9864 C C . ALA B 1 611 ? 37.594 -21.141 -40.25 1 55.59 611 ALA B C 1
ATOM 9866 O O . ALA B 1 611 ? 37.344 -20.703 -41.375 1 55.59 611 ALA B O 1
ATOM 9867 N N . LYS B 1 612 ? 37.719 -20.297 -39.188 1 51.97 612 LYS B N 1
ATOM 9868 C CA . LYS B 1 612 ? 38.25 -18.969 -39.438 1 51.97 612 LYS B CA 1
ATOM 9869 C C . LYS B 1 612 ? 39.469 -19.047 -40.406 1 51.97 612 LYS B C 1
ATOM 9871 O O . LYS B 1 612 ? 40.344 -19.891 -40.219 1 51.97 612 LYS B O 1
ATOM 9876 N N . LYS B 1 613 ? 39.344 -18.516 -41.594 1 43.5 613 LYS B N 1
ATOM 9877 C CA . LYS B 1 613 ? 40.594 -18.328 -42.344 1 43.5 613 LYS B CA 1
ATOM 9878 C C . LYS B 1 613 ? 41.625 -17.578 -41.5 1 43.5 613 LYS B C 1
ATOM 9880 O O . LYS B 1 613 ? 41.312 -16.531 -40.906 1 43.5 613 LYS B O 1
ATOM 9885 N N . GLU B 1 614 ? 42.688 -18.469 -40.969 1 31.83 614 GLU B N 1
ATOM 9886 C CA . GLU B 1 614 ? 43.875 -17.688 -40.594 1 31.83 614 GLU B CA 1
ATOM 9887 C C . GLU B 1 614 ? 44.25 -16.688 -41.688 1 31.83 614 GLU B C 1
ATOM 9889 O O . GLU B 1 614 ? 44.406 -17.078 -42.844 1 31.83 614 GLU B O 1
ATOM 9894 N N . LYS B 1 615 ? 43.875 -15.609 -41.5 1 26.47 615 LYS B N 1
ATOM 9895 C CA . LYS B 1 615 ? 44.781 -14.711 -42.188 1 26.47 615 LYS B CA 1
ATOM 9896 C C . LYS B 1 615 ? 46.25 -14.992 -41.781 1 26.47 615 LYS B C 1
ATOM 9898 O O . LYS B 1 615 ? 46.531 -15.18 -40.594 1 26.47 615 LYS B O 1
#

pLDDT: mean 92.3, std 12.72, range [22.44, 98.88]